Protein 5XL7 (pdb70)

Structure (mmCIF, N/CA/C/O backbone):
data_5XL7
#
_entry.id   5XL7
#
_cell.length_a   100.935
_cell.length_b   100.935
_cell.length_c   688.146
_cell.angle_alpha   90.00
_cell.angle_beta   90.00
_cell.angle_gamma   120.00
#
_symmetry.space_group_name_H-M   'H 3 2'
#
loop_
_entity.id
_entity.type
_entity.pdbx_description
1 polymer Hemagglutinin
2 polymer Hemagglutinin
3 branched 'N-acetyl-alpha-neuraminic acid-(2-6)-beta-D-galactopyranose-(1-4)-2-acetamido-2-deoxy-beta-D-glucopyranose'
4 non-polymer 2-acetamido-2-deoxy-beta-D-glucopyranose
5 water water
#
loop_
_atom_site.group_PDB
_atom_site.id
_atom_site.type_symbol
_atom_site.label_atom_id
_atom_site.label_alt_id
_atom_site.label_comp_id
_atom_site.label_asym_id
_atom_site.label_entity_id
_atom_site.label_seq_id
_atom_site.pdbx_PDB_ins_code
_atom_site.Cartn_x
_atom_site.Cartn_y
_atom_site.Cartn_z
_atom_site.occupancy
_atom_site.B_iso_or_equiv
_atom_site.auth_seq_id
_atom_site.auth_comp_id
_atom_site.auth_asym_id
_atom_site.auth_atom_id
_atom_site.pdbx_PDB_model_num
ATOM 1 N N . GLY A 1 5 ? -85.648 334.662 737.636 1.00 58.72 5 GLY A N 1
ATOM 2 C CA . GLY A 1 5 ? -86.831 335.298 738.191 1.00 49.57 5 GLY A CA 1
ATOM 3 C C . GLY A 1 5 ? -86.515 336.666 738.771 1.00 49.27 5 GLY A C 1
ATOM 4 O O . GLY A 1 5 ? -85.363 337.117 738.730 1.00 49.65 5 GLY A O 1
ATOM 5 N N . ASN A 1 6 ? -87.533 337.332 739.312 1.00 36.00 6 ASN A N 1
ATOM 6 C CA . ASN A 1 6 ? -87.345 338.656 739.899 1.00 29.81 6 ASN A CA 1
ATOM 7 C C . ASN A 1 6 ? -86.637 338.594 741.245 1.00 28.41 6 ASN A C 1
ATOM 8 O O . ASN A 1 6 ? -86.862 337.673 742.030 1.00 29.90 6 ASN A O 1
ATOM 13 N N . PRO A 1 7 ? -85.777 339.586 741.520 1.00 26.45 7 PRO A N 1
ATOM 14 C CA . PRO A 1 7 ? -85.124 339.622 742.827 1.00 28.10 7 PRO A CA 1
ATOM 15 C C . PRO A 1 7 ? -86.174 339.799 743.922 1.00 27.50 7 PRO A C 1
ATOM 16 O O . PRO A 1 7 ? -87.274 340.305 743.654 1.00 23.27 7 PRO A O 1
ATOM 20 N N . VAL A 1 8 ? -85.826 339.379 745.133 1.00 25.73 8 VAL A N 1
ATOM 21 C CA . VAL A 1 8 ? -86.714 339.442 746.281 1.00 24.15 8 VAL A CA 1
ATOM 22 C C . VAL A 1 8 ? -85.928 340.002 747.459 1.00 29.78 8 VAL A C 1
ATOM 23 O O . VAL A 1 8 ? -84.759 339.636 747.655 1.00 28.36 8 VAL A O 1
ATOM 27 N N . ILE A 1 9 ? -86.544 340.900 748.226 1.00 24.52 9 ILE A N 1
ATOM 28 C CA . ILE A 1 9 ? -85.955 341.329 749.492 1.00 25.21 9 ILE A CA 1
ATOM 29 C C . ILE A 1 9 ? -86.932 341.066 750.637 1.00 26.88 9 ILE A C 1
ATOM 30 O O . ILE A 1 9 ? -88.112 341.418 750.554 1.00 27.52 9 ILE A O 1
ATOM 35 N N . CYS A 1 10 ? -86.446 340.413 751.687 1.00 25.49 10 CYS A N 1
ATOM 36 C CA . CYS A 1 10 ? -87.292 340.034 752.816 1.00 31.19 10 CYS A CA 1
ATOM 37 C C . CYS A 1 10 ? -86.857 340.761 754.072 1.00 30.77 10 CYS A C 1
ATOM 38 O O . CYS A 1 10 ? -85.660 340.841 754.380 1.00 26.17 10 CYS A O 1
ATOM 41 N N . MET A 1 11 ? -87.835 341.304 754.789 1.00 21.97 11 MET A N 1
ATOM 42 C CA . MET A 1 11 ? -87.580 341.939 756.065 1.00 22.96 11 MET A CA 1
ATOM 43 C C . MET A 1 11 ? -87.893 340.952 757.187 1.00 25.31 11 MET A C 1
ATOM 44 O O . MET A 1 11 ? -88.907 340.242 757.146 1.00 24.73 11 MET A O 1
ATOM 49 N N . GLY A 1 12 ? -87.019 340.892 758.186 1.00 23.45 12 GLY A N 1
ATOM 50 C CA . GLY A 1 12 ? -87.169 339.897 759.230 1.00 22.32 12 GLY A CA 1
ATOM 51 C C . GLY A 1 12 ? -86.559 340.305 760.551 1.00 22.81 12 GLY A C 1
ATOM 52 O O . GLY A 1 12 ? -86.166 341.463 760.742 1.00 21.66 12 GLY A O 1
ATOM 53 N N . HIS A 1 13 ? -86.478 339.347 761.470 1.00 19.57 13 HIS A N 1
ATOM 54 C CA . HIS A 1 13 ? -85.978 339.628 762.803 1.00 21.25 13 HIS A CA 1
ATOM 55 C C . HIS A 1 13 ? -85.179 338.437 763.326 1.00 24.12 13 HIS A C 1
ATOM 56 O O . HIS A 1 13 ? -85.234 337.340 762.753 1.00 23.20 13 HIS A O 1
ATOM 63 N N . HIS A 1 14 ? -84.444 338.638 764.414 1.00 22.04 14 HIS A N 1
ATOM 64 C CA . HIS A 1 14 ? -83.586 337.571 764.899 1.00 23.05 14 HIS A CA 1
ATOM 65 C C . HIS A 1 14 ? -84.362 336.554 765.714 1.00 24.99 14 HIS A C 1
ATOM 66 O O . HIS A 1 14 ? -85.555 336.733 765.997 1.00 22.91 14 HIS A O 1
ATOM 73 N N . ALA A 1 15 ? -83.676 335.478 766.077 1.00 23.76 15 ALA A N 1
ATOM 74 C CA . ALA A 1 15 ? -84.232 334.469 766.966 1.00 28.12 15 ALA A CA 1
ATOM 75 C C . ALA A 1 15 ? -83.080 333.661 767.551 1.00 28.38 15 ALA A C 1
ATOM 76 O O . ALA A 1 15 ? -81.980 333.657 766.992 1.00 27.37 15 ALA A O 1
ATOM 78 N N . VAL A 1 16 ? -83.318 332.998 768.678 1.00 24.09 16 VAL A N 1
ATOM 79 C CA . VAL A 1 16 ? -82.342 332.060 769.223 1.00 26.40 16 VAL A CA 1
ATOM 80 C C . VAL A 1 16 ? -82.993 330.690 769.285 1.00 31.81 16 VAL A C 1
ATOM 81 O O . VAL A 1 16 ? -84.207 330.573 769.112 1.00 28.04 16 VAL A O 1
ATOM 85 N N . ALA A 1 17 ? -82.201 329.655 769.543 1.00 32.97 17 ALA A N 1
ATOM 86 C CA . ALA A 1 17 ? -82.752 328.305 769.602 1.00 32.27 17 ALA A CA 1
ATOM 87 C C . ALA A 1 17 ? -83.732 328.129 770.762 1.00 30.01 17 ALA A C 1
ATOM 88 O O . ALA A 1 17 ? -84.779 327.493 770.613 1.00 33.10 17 ALA A O 1
ATOM 90 N N . ASN A 1 18 ? -83.390 328.689 771.917 1.00 35.80 18 ASN A N 1
ATOM 91 C CA . ASN A 1 18 ? -84.216 328.535 773.108 1.00 35.26 18 ASN A CA 1
ATOM 92 C C . ASN A 1 18 ? -84.222 329.821 773.932 1.00 35.24 18 ASN A C 1
ATOM 93 O O . ASN A 1 18 ? -83.182 330.256 774.434 1.00 33.20 18 ASN A O 1
ATOM 98 N N . GLY A 1 19 ? -85.397 330.428 774.062 1.00 33.95 19 GLY A N 1
ATOM 99 C CA . GLY A 1 19 ? -85.516 331.694 774.760 1.00 26.72 19 GLY A CA 1
ATOM 100 C C . GLY A 1 19 ? -85.956 331.537 776.198 1.00 32.48 19 GLY A C 1
ATOM 101 O O . GLY A 1 19 ? -85.729 330.488 776.815 1.00 28.42 19 GLY A O 1
ATOM 102 N N . THR A 1 20 ? -86.581 332.586 776.730 1.00 29.28 20 THR A N 1
ATOM 103 C CA . THR A 1 20 ? -87.005 332.615 778.126 1.00 28.00 20 THR A CA 1
ATOM 104 C C . THR A 1 20 ? -88.513 332.871 778.197 1.00 30.75 20 THR A C 1
ATOM 105 O O . THR A 1 20 ? -89.037 333.731 777.477 1.00 25.67 20 THR A O 1
ATOM 109 N N . MET A 1 21 ? -89.209 332.124 779.050 1.00 26.75 21 MET A N 1
ATOM 110 C CA . MET A 1 21 ? -90.653 332.295 779.219 1.00 33.36 21 MET A CA 1
ATOM 111 C C . MET A 1 21 ? -90.986 333.479 780.142 1.00 29.11 21 MET A C 1
ATOM 112 O O . MET A 1 21 ? -90.397 333.627 781.212 1.00 26.24 21 MET A O 1
ATOM 117 N N . VAL A 1 22 ? -91.916 334.332 779.714 1.00 26.01 22 VAL A N 1
ATOM 118 C CA . VAL A 1 22 ? -92.377 335.458 780.535 1.00 22.40 22 VAL A CA 1
ATOM 119 C C . VAL A 1 22 ? -93.903 335.516 780.554 1.00 26.69 22 VAL A C 1
ATOM 120 O O . VAL A 1 22 ? -94.559 334.877 779.736 1.00 27.22 22 VAL A O 1
ATOM 124 N N . LYS A 1 23 ? -94.466 336.289 781.480 1.00 24.63 23 LYS A N 1
ATOM 125 C CA . LYS A 1 23 ? -95.913 336.489 781.514 1.00 28.34 23 LYS A CA 1
ATOM 126 C C . LYS A 1 23 ? -96.314 337.854 780.954 1.00 26.19 23 LYS A C 1
ATOM 127 O O . LYS A 1 23 ? -95.584 338.841 781.107 1.00 24.47 23 LYS A O 1
ATOM 133 N N . THR A 1 24 ? -97.485 337.908 780.329 1.00 24.95 24 THR A N 1
ATOM 134 C CA . THR A 1 24 ? -98.075 339.172 779.900 1.00 30.10 24 THR A CA 1
ATOM 135 C C . THR A 1 24 ? -99.435 339.310 780.578 1.00 31.30 24 THR A C 1
ATOM 136 O O . THR A 1 24 ? -99.758 338.533 781.472 1.00 30.24 24 THR A O 1
ATOM 140 N N . LEU A 1 25 ? -100.230 340.286 780.151 1.00 30.90 25 LEU A N 1
ATOM 141 C CA . LEU A 1 25 ? -101.595 340.427 780.659 1.00 33.61 25 LEU A CA 1
ATOM 142 C C . LEU A 1 25 ? -102.440 339.256 780.178 1.00 38.19 25 LEU A C 1
ATOM 143 O O . LEU A 1 25 ? -103.215 338.669 780.935 1.00 44.33 25 LEU A O 1
ATOM 148 N N . ALA A 1 26 ? -102.288 338.932 778.901 1.00 50.65 26 ALA A N 1
ATOM 149 C CA . ALA A 1 26 ? -103.028 337.841 778.286 1.00 54.14 26 ALA A CA 1
ATOM 150 C C . ALA A 1 26 ? -102.474 336.481 778.712 1.00 61.28 26 ALA A C 1
ATOM 151 O O . ALA A 1 26 ? -103.105 335.745 779.482 1.00 61.99 26 ALA A O 1
ATOM 153 N N . ASP A 1 27 ? -101.280 336.173 778.213 1.00 56.38 27 ASP A N 1
ATOM 154 C CA . ASP A 1 27 ? -100.678 334.845 778.324 1.00 52.18 27 ASP A CA 1
ATOM 155 C C . ASP A 1 27 ? -99.718 334.738 779.513 1.00 48.24 27 ASP A C 1
ATOM 156 O O . ASP A 1 27 ? -99.118 335.733 779.935 1.00 47.91 27 ASP A O 1
ATOM 161 N N . ASP A 1 28 ? -99.572 333.533 780.059 1.00 49.37 28 ASP A N 1
ATOM 162 C CA . ASP A 1 28 ? -98.725 333.337 781.237 1.00 43.54 28 ASP A CA 1
ATOM 163 C C . ASP A 1 28 ? -97.425 332.599 780.911 1.00 44.76 28 ASP A C 1
ATOM 164 O O . ASP A 1 28 ? -96.571 332.405 781.781 1.00 42.60 28 ASP A O 1
ATOM 169 N N . GLN A 1 29 ? -97.285 332.182 779.657 1.00 40.58 29 GLN A N 1
ATOM 170 C CA . GLN A 1 29 ? -96.065 331.531 779.196 1.00 44.46 29 GLN A CA 1
ATOM 171 C C . GLN A 1 29 ? -95.780 331.953 777.757 1.00 42.61 29 GLN A C 1
ATOM 172 O O . GLN A 1 29 ? -96.252 331.321 776.814 1.00 43.06 29 GLN A O 1
ATOM 178 N N . VAL A 1 30 ? -95.017 333.031 777.605 1.00 36.32 30 VAL A N 1
ATOM 179 C CA . VAL A 1 30 ? -94.637 333.551 776.295 1.00 34.79 30 VAL A CA 1
ATOM 180 C C . VAL A 1 30 ? -93.118 333.539 776.154 1.00 28.70 30 VAL A C 1
ATOM 181 O O . VAL A 1 30 ? -92.413 334.064 777.013 1.00 31.15 30 VAL A O 1
ATOM 185 N N . GLU A 1 31 ? -92.609 332.956 775.076 1.00 29.40 31 GLU A N 1
ATOM 186 C CA . GLU A 1 31 ? -91.162 332.847 774.902 1.00 32.96 31 GLU A CA 1
ATOM 187 C C . GLU A 1 31 ? -90.571 334.086 774.214 1.00 27.30 31 GLU A C 1
ATOM 188 O O . GLU A 1 31 ? -90.962 334.427 773.093 1.00 23.33 31 GLU A O 1
ATOM 194 N N . VAL A 1 32 ? -89.623 334.740 774.882 1.00 23.30 32 VAL A N 1
ATOM 195 C CA . VAL A 1 32 ? -88.945 335.906 774.317 1.00 23.97 32 VAL A CA 1
ATOM 196 C C . VAL A 1 32 ? -87.440 335.647 774.207 1.00 24.21 32 VAL A C 1
ATOM 197 O O . VAL A 1 32 ? -86.918 334.735 774.848 1.00 23.96 32 VAL A O 1
ATOM 201 N N . VAL A 1 33 ? -86.755 336.432 773.379 1.00 25.61 33 VAL A N 1
ATOM 202 C CA . VAL A 1 33 ? -85.345 336.188 773.080 1.00 25.18 33 VAL A CA 1
ATOM 203 C C . VAL A 1 33 ? -84.470 336.331 774.328 1.00 25.95 33 VAL A C 1
ATOM 204 O O . VAL A 1 33 ? -83.640 335.466 774.613 1.00 24.11 33 VAL A O 1
ATOM 208 N N . THR A 1 34 ? -84.666 337.422 775.068 1.00 26.03 34 THR A N 1
ATOM 209 C CA . THR A 1 34 ? -83.991 337.622 776.353 1.00 27.05 34 THR A CA 1
ATOM 210 C C . THR A 1 34 ? -84.946 338.131 777.436 1.00 29.43 34 THR A C 1
ATOM 211 O O . THR A 1 34 ? -86.002 338.713 777.145 1.00 26.03 34 THR A O 1
ATOM 215 N N . ALA A 1 35 ? -84.560 337.918 778.690 1.00 23.27 35 ALA A N 1
ATOM 216 C CA . ALA A 1 35 ? -85.326 338.404 779.823 1.00 26.11 35 ALA A CA 1
ATOM 217 C C . ALA A 1 35 ? -84.406 338.621 781.003 1.00 30.92 35 ALA A C 1
ATOM 218 O O . ALA A 1 35 ? -83.291 338.092 781.037 1.00 30.91 35 ALA A O 1
ATOM 220 N N . GLN A 1 36 ? -84.887 339.382 781.977 1.00 28.45 36 GLN A N 1
ATOM 221 C CA . GLN A 1 36 ? -84.119 339.662 783.178 1.00 30.35 36 GLN A CA 1
ATOM 222 C C . GLN A 1 36 ? -84.950 339.378 784.424 1.00 31.18 36 GLN A C 1
ATOM 223 O O . GLN A 1 36 ? -86.101 339.817 784.536 1.00 27.04 36 GLN A O 1
ATOM 229 N N . GLU A 1 37 ? -84.365 338.640 785.360 1.00 27.05 37 GLU A N 1
ATOM 230 C CA . GLU A 1 37 ? -85.025 338.342 786.621 1.00 28.86 37 GLU A CA 1
ATOM 231 C C . GLU A 1 37 ? -85.093 339.593 787.496 1.00 29.66 37 GLU A C 1
ATOM 232 O O . GLU A 1 37 ? -84.089 340.289 787.664 1.00 31.05 37 GLU A O 1
ATOM 238 N N . LEU A 1 38 ? -86.268 339.879 788.052 1.00 21.29 38 LEU A N 1
ATOM 239 C CA . LEU A 1 38 ? -86.437 341.070 788.886 1.00 24.31 38 LEU A CA 1
ATOM 240 C C . LEU A 1 38 ? -86.515 340.758 790.386 1.00 26.13 38 LEU A C 1
ATOM 241 O O . LEU A 1 38 ? -86.464 341.669 791.211 1.00 25.35 38 LEU A O 1
ATOM 246 N N . VAL A 1 39 ? -86.647 339.482 790.742 1.00 23.96 39 VAL A N 1
ATOM 247 C CA . VAL A 1 39 ? -86.679 339.101 792.153 1.00 20.22 39 VAL A CA 1
ATOM 248 C C . VAL A 1 39 ? -85.345 338.520 792.599 1.00 25.74 39 VAL A C 1
ATOM 249 O O . VAL A 1 39 ? -84.902 337.487 792.082 1.00 23.55 39 VAL A O 1
ATOM 253 N N . GLU A 1 40 ? -84.698 339.187 793.553 1.00 28.29 40 GLU A N 1
ATOM 254 C CA . GLU A 1 40 ? -83.476 338.652 794.143 1.00 30.83 40 GLU A CA 1
ATOM 255 C C . GLU A 1 40 ? -83.808 337.499 795.107 1.00 29.63 40 GLU A C 1
ATOM 256 O O . GLU A 1 40 ? -84.493 337.696 796.121 1.00 26.28 40 GLU A O 1
ATOM 262 N N . SER A 1 41 ? -83.332 336.295 794.790 1.00 25.40 41 SER A N 1
ATOM 263 C CA . SER A 1 41 ? -83.584 335.117 795.630 1.00 28.82 41 SER A CA 1
ATOM 264 C C . SER A 1 41 ? -82.295 334.522 796.197 1.00 33.28 41 SER A C 1
ATOM 265 O O . SER A 1 41 ? -82.286 333.400 796.704 1.00 32.44 41 SER A O 1
ATOM 268 N N . GLN A 1 42 ? -81.202 335.272 796.103 1.00 31.56 42 GLN A N 1
ATOM 269 C CA . GLN A 1 42 ? -79.939 334.819 796.676 1.00 32.98 42 GLN A CA 1
ATOM 270 C C . GLN A 1 42 ? -79.412 335.881 797.627 1.00 33.55 42 GLN A C 1
ATOM 271 O O . GLN A 1 42 ? -79.513 337.083 797.350 1.00 32.49 42 GLN A O 1
ATOM 277 N N . ASN A 1 43 ? -78.866 335.446 798.754 1.00 34.25 43 ASN A N 1
ATOM 278 C CA . ASN A 1 43 ? -78.228 336.372 799.679 1.00 34.77 43 ASN A CA 1
ATOM 279 C C . ASN A 1 43 ? -76.797 335.950 799.970 1.00 36.79 43 ASN A C 1
ATOM 280 O O . ASN A 1 43 ? -76.400 334.816 799.679 1.00 30.94 43 ASN A O 1
ATOM 285 N N . LEU A 1 44 ? -76.030 336.869 800.547 1.00 38.31 44 LEU A N 1
ATOM 286 C CA . LEU A 1 44 ? -74.692 336.560 801.030 1.00 39.82 44 LEU A CA 1
ATOM 287 C C . LEU A 1 44 ? -74.805 335.842 802.369 1.00 39.60 44 LEU A C 1
ATOM 288 O O . LEU A 1 44 ? -75.737 336.088 803.138 1.00 38.95 44 LEU A O 1
ATOM 293 N N . PRO A 1 45 ? -73.855 334.942 802.658 1.00 41.02 45 PRO A N 1
ATOM 294 C CA . PRO A 1 45 ? -73.893 334.248 803.947 1.00 39.17 45 PRO A CA 1
ATOM 295 C C . PRO A 1 45 ? -73.245 335.084 805.048 1.00 40.97 45 PRO A C 1
ATOM 296 O O . PRO A 1 45 ? -72.868 334.542 806.088 1.00 39.77 45 PRO A O 1
ATOM 300 N N . GLU A 1 46 ? -73.121 336.389 804.816 1.00 41.37 46 GLU A N 1
ATOM 301 C CA . GLU A 1 46 ? -72.500 337.288 805.781 1.00 38.50 46 GLU A CA 1
ATOM 302 C C . GLU A 1 46 ? -73.130 338.674 805.747 1.00 37.12 46 GLU A C 1
ATOM 303 O O . GLU A 1 46 ? -73.837 339.027 804.798 1.00 36.42 46 GLU A O 1
ATOM 309 N N . LEU A 1 47 ? -72.868 339.457 806.789 1.00 33.88 47 LEU A N 1
ATOM 310 C CA . LEU A 1 47 ? -73.315 340.842 806.849 1.00 35.78 47 LEU A CA 1
ATOM 311 C C . LEU A 1 47 ? -72.155 341.768 806.476 1.00 35.65 47 LEU A C 1
ATOM 312 O O . LEU A 1 47 ? -71.045 341.623 807.000 1.00 37.66 47 LEU A O 1
ATOM 317 N N . CYS A 1 48 ? -72.415 342.720 805.584 1.00 29.22 48 CYS A N 1
ATOM 318 C CA . CYS A 1 48 ? -71.386 343.658 805.126 1.00 31.81 48 CYS A CA 1
ATOM 319 C C . CYS A 1 48 ? -71.193 344.837 806.094 1.00 31.88 48 CYS A C 1
ATOM 320 O O . CYS A 1 48 ? -72.134 345.585 806.371 1.00 34.55 48 CYS A O 1
ATOM 323 N N . PRO A 1 49 ? -69.960 345.010 806.604 1.00 33.74 49 PRO A N 1
ATOM 324 C CA . PRO A 1 49 ? -69.688 346.037 807.623 1.00 33.02 49 PRO A CA 1
ATOM 325 C C . PRO A 1 49 ? -69.496 347.439 807.048 1.00 34.15 49 PRO A C 1
ATOM 326 O O . PRO A 1 49 ? -69.145 348.368 807.790 1.00 37.87 49 PRO A O 1
ATOM 330 N N . SER A 1 50 ? -69.731 347.588 805.748 1.00 31.09 50 SER A N 1
ATOM 331 C CA . SER A 1 50 ? -69.630 348.879 805.079 1.00 35.92 50 SER A CA 1
ATOM 332 C C . SER A 1 50 ? -70.612 348.872 803.902 1.00 31.31 50 SER A C 1
ATOM 333 O O . SER A 1 50 ? -70.834 347.824 803.296 1.00 33.18 50 SER A O 1
ATOM 336 N N . PRO A 1 51 ? -71.197 350.033 803.558 1.00 30.44 51 PRO A N 1
ATOM 337 C CA . PRO A 1 51 ? -70.985 351.391 804.071 1.00 32.77 51 PRO A CA 1
ATOM 338 C C . PRO A 1 51 ? -71.760 351.735 805.345 1.00 34.96 51 PRO A C 1
ATOM 339 O O . PRO A 1 51 ? -71.543 352.824 805.881 1.00 33.39 51 PRO A O 1
ATOM 343 N N . LEU A 1 52 ? -72.649 350.862 805.815 1.00 27.13 52 LEU A N 1
ATOM 344 C CA . LEU A 1 52 ? -73.351 351.138 807.069 1.00 32.66 52 LEU A CA 1
ATOM 345 C C . LEU A 1 52 ? -72.481 350.758 808.263 1.00 33.66 52 LEU A C 1
ATOM 346 O O . LEU A 1 52 ? -71.677 349.825 808.183 1.00 33.41 52 LEU A O 1
ATOM 351 N N . ARG A 1 53 ? -72.629 351.488 809.363 1.00 31.86 53 ARG A N 1
ATOM 352 C CA . ARG A 1 53 ? -71.903 351.154 810.583 1.00 31.54 53 ARG A CA 1
ATOM 353 C C . ARG A 1 53 ? -72.671 350.122 811.404 1.00 30.17 53 ARG A C 1
ATOM 354 O O . ARG A 1 53 ? -73.752 350.408 811.929 1.00 29.08 53 ARG A O 1
ATOM 362 N N . LEU A 1 54 ? -72.111 348.917 811.498 1.00 28.63 54 LEU A N 1
ATOM 363 C CA . LEU A 1 54 ? -72.719 347.858 812.292 1.00 31.75 54 LEU A CA 1
ATOM 364 C C . LEU A 1 54 ? -71.954 347.683 813.597 1.00 38.25 54 LEU A C 1
ATOM 365 O O . LEU A 1 54 ? -70.715 347.682 813.613 1.00 32.23 54 LEU A O 1
ATOM 370 N N . VAL A 1 55 ? -72.699 347.538 814.689 1.00 30.78 55 VAL A N 1
ATOM 371 C CA . VAL A 1 55 ? -72.118 347.154 815.967 1.00 29.83 55 VAL A CA 1
ATOM 372 C C . VAL A 1 55 ? -72.611 345.761 816.348 1.00 33.62 55 VAL A C 1
ATOM 373 O O . VAL A 1 55 ? -73.820 345.521 816.422 1.00 31.57 55 VAL A O 1
ATOM 377 N N . ASP A 1 56 ? -71.672 344.848 816.589 1.00 28.27 56 ASP A N 1
ATOM 378 C CA . ASP A 1 56 ? -72.004 343.483 816.965 1.00 28.22 56 ASP A CA 1
ATOM 379 C C . ASP A 1 56 ? -72.105 343.407 818.491 1.00 35.94 56 ASP A C 1
ATOM 380 O O . ASP A 1 56 ? -71.136 343.702 819.200 1.00 30.84 56 ASP A O 1
ATOM 385 N N . GLY A 1 57 ? -73.277 343.022 818.992 1.00 30.66 57 GLY A N 1
ATOM 386 C CA . GLY A 1 57 ? -73.493 342.910 820.423 1.00 34.00 57 GLY A CA 1
ATOM 387 C C . GLY A 1 57 ? -72.804 341.692 821.018 1.00 38.61 57 GLY A C 1
ATOM 388 O O . GLY A 1 57 ? -72.533 341.650 822.222 1.00 39.13 57 GLY A O 1
ATOM 389 N N . GLN A 1 58 ? -72.525 340.706 820.166 1.00 37.91 58 GLN A N 1
ATOM 390 C CA . GLN A 1 58 ? -71.916 339.442 820.586 1.00 40.16 58 GLN A CA 1
ATOM 391 C C . GLN A 1 58 ? -72.794 338.791 821.655 1.00 40.58 58 GLN A C 1
ATOM 392 O O . GLN A 1 58 ? -73.980 338.570 821.424 1.00 39.72 58 GLN A O 1
ATOM 398 N N . THR A 1 59 ? -72.208 338.484 822.813 1.00 37.72 59 THR A N 1
ATOM 399 C CA . THR A 1 59 ? -72.891 337.748 823.880 1.00 42.84 59 THR A CA 1
ATOM 400 C C . THR A 1 59 ? -73.977 338.566 824.574 1.00 41.77 59 THR A C 1
ATOM 401 O O . THR A 1 59 ? -74.749 338.043 825.378 1.00 41.16 59 THR A O 1
ATOM 405 N N . CYS A 1 60 ? -74.027 339.850 824.255 1.00 42.26 60 CYS A N 1
ATOM 406 C CA . CYS A 1 60 ? -74.827 340.807 824.999 1.00 41.28 60 CYS A CA 1
ATOM 407 C C . CYS A 1 60 ? -75.909 341.409 824.093 1.00 41.46 60 CYS A C 1
ATOM 408 O O . CYS A 1 60 ? -75.589 342.000 823.057 1.00 39.05 60 CYS A O 1
ATOM 411 N N . ASP A 1 61 ? -77.184 341.243 824.451 1.00 36.74 61 ASP A N 1
ATOM 412 C CA . ASP A 1 61 ? -78.250 341.924 823.706 1.00 36.62 61 ASP A CA 1
ATOM 413 C C . ASP A 1 61 ? -78.281 343.413 824.078 1.00 34.71 61 ASP A C 1
ATOM 414 O O . ASP A 1 61 ? -77.580 343.830 825.002 1.00 37.85 61 ASP A O 1
ATOM 419 N N . ILE A 1 62 ? -79.081 344.216 823.377 1.00 32.10 62 ILE A N 1
ATOM 420 C CA . ILE A 1 62 ? -78.998 345.667 823.543 1.00 31.16 62 ILE A CA 1
ATOM 421 C C . ILE A 1 62 ? -79.406 346.123 824.947 1.00 32.64 62 ILE A C 1
ATOM 422 O O . ILE A 1 62 ? -78.855 347.093 825.478 1.00 34.17 62 ILE A O 1
ATOM 427 N N . ILE A 1 63 ? -80.353 345.420 825.557 1.00 34.22 63 ILE A N 1
ATOM 428 C CA . ILE A 1 63 ? -80.825 345.816 826.875 1.00 30.62 63 ILE A CA 1
ATOM 429 C C . ILE A 1 63 ? -79.739 345.601 827.940 1.00 38.05 63 ILE A C 1
ATOM 430 O O . ILE A 1 63 ? -79.476 346.488 828.754 1.00 34.17 63 ILE A O 1
ATOM 435 N N . ASN A 1 64 ? -79.113 344.424 827.935 1.00 36.13 64 ASN A N 1
ATOM 436 C CA . ASN A 1 64 ? -77.982 344.168 828.830 1.00 35.05 64 ASN A CA 1
ATOM 437 C C . ASN A 1 64 ? -76.814 345.113 828.560 1.00 36.74 64 ASN A C 1
ATOM 438 O O . ASN A 1 64 ? -76.082 345.482 829.481 1.00 35.94 64 ASN A O 1
ATOM 443 N N . GLY A 1 65 ? -76.641 345.492 827.296 1.00 35.11 65 GLY A N 1
ATOM 444 C CA . GLY A 1 65 ? -75.646 346.482 826.925 1.00 35.32 65 GLY A CA 1
ATOM 445 C C . GLY A 1 65 ? -75.885 347.797 827.637 1.00 37.74 65 GLY A C 1
ATOM 446 O O . GLY A 1 65 ? -74.966 348.378 828.218 1.00 37.04 65 GLY A O 1
ATOM 447 N N . ALA A 1 66 ? -77.130 348.262 827.590 1.00 33.30 66 ALA A N 1
ATOM 448 C CA . ALA A 1 66 ? -77.509 349.516 828.226 1.00 29.38 66 ALA A CA 1
ATOM 449 C C . ALA A 1 66 ? -77.329 349.464 829.740 1.00 30.75 66 ALA A C 1
ATOM 450 O O . ALA A 1 66 ? -76.813 350.409 830.333 1.00 32.41 66 ALA A O 1
ATOM 452 N N . LEU A 1 67 ? -77.774 348.372 830.359 1.00 28.73 67 LEU A N 1
ATOM 453 C CA . LEU A 1 67 ? -77.677 348.213 831.810 1.00 32.23 67 LEU A CA 1
ATOM 454 C C . LEU A 1 67 ? -76.229 348.076 832.255 1.00 35.52 67 LEU A C 1
ATOM 455 O O . LEU A 1 67 ? -75.881 348.419 833.390 1.00 37.90 67 LEU A O 1
ATOM 460 N N . GLY A 1 68 ? -75.390 347.561 831.364 1.00 34.74 68 GLY A N 1
ATOM 461 C CA . GLY A 1 68 ? -73.989 347.353 831.676 1.00 36.28 68 GLY A CA 1
ATOM 462 C C . GLY A 1 68 ? -73.736 346.030 832.377 1.00 41.39 68 GLY A C 1
ATOM 463 O O . GLY A 1 68 ? -72.938 345.959 833.316 1.00 38.83 68 GLY A O 1
ATOM 464 N N . SER A 1 69 ? -74.412 344.980 831.918 1.00 35.35 69 SER A N 1
ATOM 465 C CA . SER A 1 69 ? -74.155 343.629 832.410 1.00 37.07 69 SER A CA 1
ATOM 466 C C . SER A 1 69 ? -72.726 343.196 832.068 1.00 41.66 69 SER A C 1
ATOM 467 O O . SER A 1 69 ? -72.126 343.714 831.120 1.00 41.39 69 SER A O 1
ATOM 470 N N . PRO A 1 70 ? -72.173 342.245 832.841 1.00 42.93 70 PRO A N 1
ATOM 471 C CA . PRO A 1 70 ? -70.834 341.723 832.542 1.00 44.82 70 PRO A CA 1
ATOM 472 C C . PRO A 1 70 ? -70.734 341.141 831.131 1.00 43.79 70 PRO A C 1
ATOM 473 O O . PRO A 1 70 ? -71.655 340.450 830.681 1.00 42.51 70 PRO A O 1
ATOM 477 N N . GLY A 1 71 ? -69.628 341.429 830.448 1.00 45.34 71 GLY A N 1
ATOM 478 C CA . GLY A 1 71 ? -69.411 340.962 829.088 1.00 45.59 71 GLY A CA 1
ATOM 479 C C . GLY A 1 71 ? -69.870 341.950 828.030 1.00 45.49 71 GLY A C 1
ATOM 480 O O . GLY A 1 71 ? -69.800 341.664 826.834 1.00 49.90 71 GLY A O 1
ATOM 481 N N . CYS A 1 72 ? -70.328 343.119 828.470 1.00 42.83 72 CYS A N 1
ATOM 482 C CA . CYS A 1 72 ? -70.894 344.120 827.571 1.00 39.75 72 CYS A CA 1
ATOM 483 C C . CYS A 1 72 ? -70.045 345.383 827.476 1.00 43.67 72 CYS A C 1
ATOM 484 O O . CYS A 1 72 ? -70.528 346.417 827.015 1.00 40.93 72 CYS A O 1
ATOM 487 N N . ASP A 1 73 ? -68.787 345.306 827.901 1.00 43.94 73 ASP A N 1
ATOM 488 C CA . ASP A 1 73 ? -67.929 346.495 827.934 1.00 44.77 73 ASP A CA 1
ATOM 489 C C . ASP A 1 73 ? -67.522 346.995 826.554 1.00 38.28 73 ASP A C 1
ATOM 490 O O . ASP A 1 73 ? -67.264 348.189 826.372 1.00 42.35 73 ASP A O 1
ATOM 495 N N . HIS A 1 74 ? -67.463 346.091 825.581 1.00 40.97 74 HIS A N 1
ATOM 496 C CA . HIS A 1 74 ? -67.138 346.482 824.209 1.00 43.43 74 HIS A CA 1
ATOM 497 C C . HIS A 1 74 ? -68.190 347.421 823.620 1.00 41.75 74 HIS A C 1
ATOM 498 O O . HIS A 1 74 ? -67.941 348.086 822.613 1.00 42.61 74 HIS A O 1
ATOM 505 N N . LEU A 1 75 ? -69.357 347.485 824.257 1.00 39.67 75 LEU A N 1
ATOM 506 C CA . LEU A 1 75 ? -70.457 348.309 823.751 1.00 38.66 75 LEU A CA 1
ATOM 507 C C . LEU A 1 75 ? -70.431 349.743 824.286 1.00 38.93 75 LEU A C 1
ATOM 508 O O . LEU A 1 75 ? -71.183 350.604 823.822 1.00 39.81 75 LEU A O 1
ATOM 513 N N . ASN A 1 76 ? -69.558 350.007 825.251 1.00 39.26 76 ASN A N 1
ATOM 514 C CA . ASN A 1 76 ? -69.435 351.359 825.782 1.00 42.34 76 ASN A CA 1
ATOM 515 C C . ASN A 1 76 ? -68.851 352.288 824.728 1.00 39.13 76 ASN A C 1
ATOM 516 O O . ASN A 1 76 ? -67.816 351.982 824.131 1.00 42.54 76 ASN A O 1
ATOM 521 N N . GLY A 1 77 ? -69.531 353.405 824.481 1.00 33.50 77 GLY A N 1
ATOM 522 C CA . GLY A 1 77 ? -69.072 354.381 823.511 1.00 38.52 77 GLY A CA 1
ATOM 523 C C . GLY A 1 77 ? -69.483 354.032 822.092 1.00 35.26 77 GLY A C 1
ATOM 524 O O . GLY A 1 77 ? -69.281 354.820 821.172 1.00 35.88 77 GLY A O 1
ATOM 525 N N . ALA A 1 78 ? -70.060 352.846 821.912 1.00 36.89 78 ALA A N 1
ATOM 526 C CA . ALA A 1 78 ? -70.446 352.383 820.575 1.00 40.16 78 ALA A CA 1
ATOM 527 C C . ALA A 1 78 ? -71.458 353.311 819.901 1.00 38.32 78 ALA A C 1
ATOM 528 O O . ALA A 1 78 ? -72.302 353.922 820.567 1.00 33.78 78 ALA A O 1
ATOM 530 N N . GLU A 1 79 ? -71.353 353.408 818.577 1.00 40.21 79 GLU A N 1
ATOM 531 C CA . GLU A 1 79 ? -72.293 354.155 817.753 1.00 42.57 79 GLU A CA 1
ATOM 532 C C . GLU A 1 79 ? -72.606 353.290 816.547 1.00 39.06 79 GLU A C 1
ATOM 533 O O . GLU A 1 79 ? -71.703 352.695 815.955 1.00 39.96 79 GLU A O 1
ATOM 539 N N . TRP A 1 80 ? -73.877 353.213 816.175 1.00 31.73 80 TRP A N 1
ATOM 540 C CA . TRP A 1 80 ? -74.265 352.333 815.078 1.00 31.71 80 TRP A CA 1
ATOM 541 C C . TRP A 1 80 ? -75.368 352.902 814.202 1.00 30.56 80 TRP A C 1
ATOM 542 O O . TRP A 1 80 ? -76.168 353.735 814.649 1.00 30.62 80 TRP A O 1
ATOM 553 N N . ASP A 1 81 ? -75.398 352.442 812.955 1.00 31.55 81 ASP A N 1
ATOM 554 C CA . ASP A 1 81 ? -76.570 352.591 812.110 1.00 31.97 81 ASP A CA 1
ATOM 555 C C . ASP A 1 81 ? -77.464 351.384 812.385 1.00 28.82 81 ASP A C 1
ATOM 556 O O . ASP A 1 81 ? -78.688 351.502 812.462 1.00 26.90 81 ASP A O 1
ATOM 561 N N . VAL A 1 82 ? -76.838 350.219 812.530 1.00 27.48 82 VAL A N 1
ATOM 562 C CA . VAL A 1 82 ? -77.570 348.984 812.794 1.00 27.59 82 VAL A CA 1
ATOM 563 C C . VAL A 1 82 ? -76.885 348.183 813.901 1.00 28.06 82 VAL A C 1
ATOM 564 O O . VAL A 1 82 ? -75.737 347.759 813.751 1.00 27.36 82 VAL A O 1
ATOM 568 N N . PHE A 1 83 ? -77.587 347.991 815.012 1.00 28.03 83 PHE A N 1
ATOM 569 C CA . PHE A 1 83 ? -77.101 347.147 816.095 1.00 26.96 83 PHE A CA 1
ATOM 570 C C . PHE A 1 83 ? -77.415 345.692 815.730 1.00 29.18 83 PHE A C 1
ATOM 571 O O . PHE A 1 83 ? -78.566 345.355 815.427 1.00 27.66 83 PHE A O 1
ATOM 579 N N . ILE A 1 84 ? -76.390 344.842 815.724 1.00 30.60 84 ILE A N 1
ATOM 580 C CA . ILE A 1 84 ? -76.567 343.425 815.417 1.00 25.82 84 ILE A CA 1
ATOM 581 C C . ILE A 1 84 ? -76.707 342.628 816.715 1.00 30.72 84 ILE A C 1
ATOM 582 O O . ILE A 1 84 ? -75.727 342.404 817.436 1.00 31.35 84 ILE A O 1
ATOM 587 N N . GLU A 1 85 ? -77.936 342.216 817.016 1.00 30.09 85 GLU A N 1
ATOM 588 C CA . GLU A 1 85 ? -78.242 341.512 818.257 1.00 31.67 85 GLU A CA 1
ATOM 589 C C . GLU A 1 85 ? -78.275 340.010 817.993 1.00 33.81 85 GLU A C 1
ATOM 590 O O . GLU A 1 85 ? -78.930 339.553 817.051 1.00 34.98 85 GLU A O 1
ATOM 596 N N . ARG A 1 86 ? -77.565 339.240 818.815 1.00 33.05 86 ARG A N 1
ATOM 597 C CA . ARG A 1 86 ? -77.405 337.802 818.566 1.00 38.32 86 ARG A CA 1
ATOM 598 C C . ARG A 1 86 ? -78.464 336.955 819.276 1.00 35.38 86 ARG A C 1
ATOM 599 O O . ARG A 1 86 ? -78.714 337.142 820.465 1.00 35.70 86 ARG A O 1
ATOM 607 N N . PRO A 1 87 ? -79.092 336.021 818.538 1.00 35.13 87 PRO A N 1
ATOM 608 C CA . PRO A 1 87 ? -80.095 335.123 819.120 1.00 40.17 87 PRO A CA 1
ATOM 609 C C . PRO A 1 87 ? -79.531 334.294 820.276 1.00 42.44 87 PRO A C 1
ATOM 610 O O . PRO A 1 87 ? -80.284 333.920 821.175 1.00 42.26 87 PRO A O 1
ATOM 614 N N . ASN A 1 88 ? -78.232 334.004 820.251 1.00 41.93 88 ASN A N 1
ATOM 615 C CA . ASN A 1 88 ? -77.621 333.214 821.318 1.00 44.72 88 ASN A CA 1
ATOM 616 C C . ASN A 1 88 ? -77.000 334.071 822.423 1.00 47.76 88 ASN A C 1
ATOM 617 O O . ASN A 1 88 ? -76.132 333.610 823.167 1.00 46.99 88 ASN A O 1
ATOM 622 N N . ALA A 1 89 ? -77.445 335.323 822.517 1.00 41.29 89 ALA A N 1
ATOM 623 C CA . ALA A 1 89 ? -77.018 336.208 823.593 1.00 39.95 89 ALA A CA 1
ATOM 624 C C . ALA A 1 89 ? -77.459 335.623 824.932 1.00 43.06 89 ALA A C 1
ATOM 625 O O . ALA A 1 89 ? -78.494 334.957 825.018 1.00 46.30 89 ALA A O 1
ATOM 627 N N . VAL A 1 90 ? -76.676 335.880 825.977 1.00 43.02 90 VAL A N 1
ATOM 628 C CA . VAL A 1 90 ? -76.911 335.226 827.260 1.00 48.32 90 VAL A CA 1
ATOM 629 C C . VAL A 1 90 ? -76.927 336.226 828.414 1.00 47.14 90 VAL A C 1
ATOM 630 O O . VAL A 1 90 ? -76.173 337.200 828.411 1.00 47.12 90 VAL A O 1
ATOM 634 N N . ASP A 1 91 ? -77.804 336.004 829.388 1.00 47.79 91 ASP A N 1
ATOM 635 C CA . ASP A 1 91 ? -77.828 336.856 830.569 1.00 49.68 91 ASP A CA 1
ATOM 636 C C . ASP A 1 91 ? -76.610 336.567 831.450 1.00 48.60 91 ASP A C 1
ATOM 637 O O . ASP A 1 91 ? -76.193 335.415 831.599 1.00 46.17 91 ASP A O 1
ATOM 642 N N . THR A 1 92 ? -76.028 337.620 832.013 1.00 42.71 92 THR A N 1
ATOM 643 C CA . THR A 1 92 ? -74.833 337.468 832.838 1.00 45.56 92 THR A CA 1
ATOM 644 C C . THR A 1 92 ? -74.967 338.168 834.189 1.00 44.48 92 THR A C 1
ATOM 645 O O . THR A 1 92 ? -73.997 338.252 834.945 1.00 44.56 92 THR A O 1
ATOM 649 N N . CYS A 1 93 ? -76.160 338.678 834.487 1.00 36.07 93 CYS A N 1
ATOM 650 C CA . CYS A 1 93 ? -76.334 339.531 835.655 1.00 39.26 93 CYS A CA 1
ATOM 651 C C . CYS A 1 93 ? -77.596 339.165 836.428 1.00 41.29 93 CYS A C 1
ATOM 652 O O . CYS A 1 93 ? -78.171 338.098 836.209 1.00 43.54 93 CYS A O 1
ATOM 655 N N . TYR A 1 94 ? -78.020 340.046 837.330 1.00 37.88 94 TYR A N 1
ATOM 656 C CA . TYR A 1 94 ? -79.172 339.771 838.182 1.00 37.28 94 TYR A CA 1
ATOM 657 C C . TYR A 1 94 ? -80.421 339.535 837.336 1.00 37.46 94 TYR A C 1
ATOM 658 O O . TYR A 1 94 ? -80.659 340.261 836.368 1.00 39.91 94 TYR A O 1
ATOM 667 N N . PRO A 1 95 ? -81.198 338.491 837.680 1.00 41.61 95 PRO A N 1
ATOM 668 C CA . PRO A 1 95 ? -82.482 338.206 837.033 1.00 40.93 95 PRO A CA 1
ATOM 669 C C . PRO A 1 95 ? -83.354 339.453 837.007 1.00 40.67 95 PRO A C 1
ATOM 670 O O . PRO A 1 95 ? -83.613 340.033 838.066 1.00 40.32 95 PRO A O 1
ATOM 674 N N . PHE A 1 96 ? -83.786 339.864 835.815 1.00 37.47 96 PHE A N 1
ATOM 675 C CA . PHE A 1 96 ? -84.549 341.097 835.681 1.00 38.29 96 PHE A CA 1
ATOM 676 C C . PHE A 1 96 ? -85.616 341.039 834.585 1.00 40.98 96 PHE A C 1
ATOM 677 O O . PHE A 1 96 ? -85.565 340.197 833.676 1.00 36.45 96 PHE A O 1
ATOM 685 N N . ASP A 1 97 ? -86.572 341.960 834.667 1.00 41.60 97 ASP A N 1
ATOM 686 C CA . ASP A 1 97 ? -87.507 342.174 833.568 1.00 43.12 97 ASP A CA 1
ATOM 687 C C . ASP A 1 97 ? -87.642 343.673 833.304 1.00 41.24 97 ASP A C 1
ATOM 688 O O . ASP A 1 97 ? -87.238 344.496 834.129 1.00 41.89 97 ASP A O 1
ATOM 693 N N . VAL A 1 98 ? -88.201 344.011 832.146 1.00 36.32 98 VAL A N 1
ATOM 694 C CA . VAL A 1 98 ? -88.507 345.387 831.778 1.00 36.20 98 VAL A CA 1
ATOM 695 C C . VAL A 1 98 ? -89.953 345.416 831.291 1.00 37.02 98 VAL A C 1
ATOM 696 O O . VAL A 1 98 ? -90.239 344.921 830.197 1.00 33.16 98 VAL A O 1
ATOM 700 N N . PRO A 1 99 ? -90.868 345.983 832.104 1.00 42.61 99 PRO A N 1
ATOM 701 C CA . PRO A 1 99 ? -92.314 345.973 831.817 1.00 41.58 99 PRO A CA 1
ATOM 702 C C . PRO A 1 99 ? -92.714 346.363 830.391 1.00 44.16 99 PRO A C 1
ATOM 703 O O . PRO A 1 99 ? -93.608 345.720 829.834 1.00 48.61 99 PRO A O 1
ATOM 707 N N . GLU A 1 100 ? -92.097 347.394 829.820 1.00 39.82 100 GLU A N 1
ATOM 708 C CA . GLU A 1 100 ? -92.320 347.693 828.401 1.00 41.42 100 GLU A CA 1
ATOM 709 C C . GLU A 1 100 ? -91.024 347.451 827.641 1.00 32.24 100 GLU A C 1
ATOM 710 O O . GLU A 1 100 ? -90.444 348.380 827.085 1.00 33.23 100 GLU A O 1
ATOM 716 N N . TYR A 1 101 ? -90.580 346.196 827.637 1.00 29.57 101 TYR A N 1
ATOM 717 C CA . TYR A 1 101 ? -89.282 345.793 827.092 1.00 30.33 101 TYR A CA 1
ATOM 718 C C . TYR A 1 101 ? -89.060 346.247 825.657 1.00 32.91 101 TYR A C 1
ATOM 719 O O . TYR A 1 101 ? -88.026 346.836 825.330 1.00 31.21 101 TYR A O 1
ATOM 728 N N . GLN A 1 102 ? -90.025 345.957 824.795 1.00 28.36 102 GLN A N 1
ATOM 729 C CA . GLN A 1 102 ? -89.862 346.254 823.375 1.00 30.54 102 GLN A CA 1
ATOM 730 C C . GLN A 1 102 ? -89.736 347.751 823.117 1.00 26.47 102 GLN A C 1
ATOM 731 O O . GLN A 1 102 ? -88.985 348.169 822.234 1.00 28.99 102 GLN A O 1
ATOM 737 N N . SER A 1 103 ? -90.462 348.554 823.891 1.00 27.00 103 SER A N 1
ATOM 738 C CA . SER A 1 103 ? -90.364 350.002 823.766 1.00 25.34 103 SER A CA 1
ATOM 739 C C . SER A 1 103 ? -88.986 350.522 824.166 1.00 28.46 103 SER A C 1
ATOM 740 O O . SER A 1 103 ? -88.456 351.408 823.508 1.00 30.68 103 SER A O 1
ATOM 743 N N . LEU A 1 104 ? -88.397 349.981 825.232 1.00 28.72 104 LEU A N 1
ATOM 744 C CA . LEU A 1 104 ? -87.054 350.422 825.627 1.00 29.96 104 LEU A CA 1
ATOM 745 C C . LEU A 1 104 ? -86.010 349.950 824.625 1.00 26.83 104 LEU A C 1
ATOM 746 O O . LEU A 1 104 ? -85.098 350.696 824.255 1.00 24.59 104 LEU A O 1
ATOM 751 N N . ARG A 1 105 ? -86.154 348.705 824.187 1.00 27.35 105 ARG A N 1
ATOM 752 C CA . ARG A 1 105 ? -85.299 348.152 823.144 1.00 28.47 105 ARG A CA 1
ATOM 753 C C . ARG A 1 105 ? -85.370 349.001 821.875 1.00 29.45 105 ARG A C 1
ATOM 754 O O . ARG A 1 105 ? -84.346 349.271 821.244 1.00 25.15 105 ARG A O 1
ATOM 762 N N . SER A 1 106 ? -86.574 349.434 821.507 1.00 29.40 106 SER A N 1
ATOM 763 C CA . SER A 1 106 ? -86.749 350.257 820.307 1.00 26.97 106 SER A CA 1
ATOM 764 C C . SER A 1 106 ? -86.028 351.594 820.435 1.00 28.54 106 SER A C 1
ATOM 765 O O . SER A 1 106 ? -85.331 352.028 819.515 1.00 26.73 106 SER A O 1
ATOM 768 N N . ILE A 1 107 ? -86.209 352.238 821.583 1.00 29.23 107 ILE A N 1
ATOM 769 C CA . ILE A 1 107 ? -85.609 353.540 821.857 1.00 30.56 107 ILE A CA 1
ATOM 770 C C . ILE A 1 107 ? -84.081 353.481 821.801 1.00 29.26 107 ILE A C 1
ATOM 771 O O . ILE A 1 107 ? -83.444 354.301 821.137 1.00 29.24 107 ILE A O 1
ATOM 776 N N . LEU A 1 108 ? -83.500 352.512 822.503 1.00 30.87 108 LEU A N 1
ATOM 777 C CA . LEU A 1 108 ? -82.049 352.324 822.512 1.00 29.64 108 LEU A CA 1
ATOM 778 C C . LEU A 1 108 ? -81.519 352.060 821.108 1.00 32.69 108 LEU A C 1
ATOM 779 O O . LEU A 1 108 ? -80.515 352.647 820.689 1.00 30.95 108 LEU A O 1
ATOM 784 N N . ALA A 1 109 ? -82.197 351.178 820.377 1.00 29.28 109 ALA A N 1
ATOM 785 C CA . ALA A 1 109 ? -81.771 350.821 819.028 1.00 31.18 109 ALA A CA 1
ATOM 786 C C . ALA A 1 109 ? -81.857 352.005 818.076 1.00 29.67 109 ALA A C 1
ATOM 787 O O . ALA A 1 109 ? -80.942 352.261 817.289 1.00 30.09 109 ALA A O 1
ATOM 789 N N . ASN A 1 110 ? -82.982 352.706 818.135 1.00 28.60 110 ASN A N 1
ATOM 790 C CA . ASN A 1 110 ? -83.256 353.806 817.222 1.00 28.46 110 ASN A CA 1
ATOM 791 C C . ASN A 1 110 ? -82.318 354.981 817.507 1.00 31.25 110 ASN A C 1
ATOM 792 O O . ASN A 1 110 ? -81.859 355.659 816.591 1.00 28.55 110 ASN A O 1
ATOM 797 N N . ASN A 1 111 ? -82.040 355.216 818.787 1.00 24.00 111 ASN A N 1
ATOM 798 C CA . ASN A 1 111 ? -81.139 356.291 819.192 1.00 28.29 111 ASN A CA 1
ATOM 799 C C . ASN A 1 111 ? -79.748 356.150 818.564 1.00 30.04 111 ASN A C 1
ATOM 800 O O . ASN A 1 111 ? -79.169 357.131 818.095 1.00 30.94 111 ASN A O 1
ATOM 805 N N . GLY A 1 112 ? -79.214 354.930 818.553 1.00 27.29 112 GLY A N 1
ATOM 806 C CA . GLY A 1 112 ? -78.026 354.642 817.769 1.00 29.37 112 GLY A CA 1
ATOM 807 C C . GLY A 1 112 ? -76.669 354.858 818.424 1.00 31.62 112 GLY A C 1
ATOM 808 O O . GLY A 1 112 ? -75.642 354.851 817.738 1.00 30.11 112 GLY A O 1
ATOM 809 N N . LYS A 1 113 ? -76.648 355.046 819.738 1.00 27.63 113 LYS A N 1
ATOM 810 C CA . LYS A 1 113 ? -75.372 355.155 820.443 1.00 32.79 113 LYS A CA 1
ATOM 811 C C . LYS A 1 113 ? -75.486 354.819 821.920 1.00 31.94 113 LYS A C 1
ATOM 812 O O . LYS A 1 113 ? -76.540 355.005 822.542 1.00 29.90 113 LYS A O 1
ATOM 818 N N . PHE A 1 114 ? -74.394 354.301 822.471 1.00 33.85 114 PHE A N 1
ATOM 819 C CA . PHE A 1 114 ? -74.276 354.095 823.905 1.00 33.42 114 PHE A CA 1
ATOM 820 C C . PHE A 1 114 ? -73.244 355.084 824.444 1.00 39.01 114 PHE A C 1
ATOM 821 O O . PHE A 1 114 ? -72.050 354.780 824.491 1.00 40.56 114 PHE A O 1
ATOM 829 N N . GLU A 1 115 ? -73.699 356.274 824.821 1.00 37.19 115 GLU A N 1
ATOM 830 C CA . GLU A 1 115 ? -72.808 357.305 825.343 1.00 39.34 115 GLU A CA 1
ATOM 831 C C . GLU A 1 115 ? -73.249 357.668 826.758 1.00 42.61 115 GLU A C 1
ATOM 832 O O . GLU A 1 115 ? -74.172 358.469 826.945 1.00 40.09 115 GLU A O 1
ATOM 838 N N . PHE A 1 116 ? -72.599 357.071 827.753 1.00 36.08 116 PHE A N 1
ATOM 839 C CA . PHE A 1 116 ? -73.023 357.238 829.137 1.00 38.45 116 PHE A CA 1
ATOM 840 C C . PHE A 1 116 ? -72.293 358.391 829.817 1.00 42.44 116 PHE A C 1
ATOM 841 O O . PHE A 1 116 ? -71.076 358.554 829.667 1.00 41.32 116 PHE A O 1
ATOM 849 N N . ILE A 1 117 ? -73.054 359.196 830.551 1.00 39.25 117 ILE A N 1
ATOM 850 C CA . ILE A 1 117 ? -72.496 360.322 831.281 1.00 40.59 117 ILE A CA 1
ATOM 851 C C . ILE A 1 117 ? -72.701 360.102 832.777 1.00 45.67 117 ILE A C 1
ATOM 852 O O . ILE A 1 117 ? -73.820 360.221 833.290 1.00 40.01 117 ILE A O 1
ATOM 857 N N . ALA A 1 118 ? -71.621 359.758 833.473 1.00 41.05 118 ALA A N 1
ATOM 858 C CA . ALA A 1 118 ? -71.698 359.504 834.905 1.00 39.98 118 ALA A CA 1
ATOM 859 C C . ALA A 1 118 ? -72.055 360.780 835.658 1.00 40.99 118 ALA A C 1
ATOM 860 O O . ALA A 1 118 ? -71.617 361.871 835.293 1.00 40.83 118 ALA A O 1
ATOM 862 N N . GLU A 1 119 ? -72.872 360.635 836.696 1.00 49.96 119 GLU A N 1
ATOM 863 C CA . GLU A 1 119 ? -73.145 361.732 837.613 1.00 51.01 119 GLU A CA 1
ATOM 864 C C . GLU A 1 119 ? -72.968 361.234 839.034 1.00 49.68 119 GLU A C 1
ATOM 865 O O . GLU A 1 119 ? -73.103 360.035 839.307 1.00 48.53 119 GLU A O 1
ATOM 871 N N . GLU A 1 120 ? -72.665 362.153 839.942 1.00 48.48 120 GLU A N 1
ATOM 872 C CA . GLU A 1 120 ? -72.592 361.804 841.350 1.00 50.09 120 GLU A CA 1
ATOM 873 C C . GLU A 1 120 ? -73.970 361.972 841.988 1.00 44.08 120 GLU A C 1
ATOM 874 O O . GLU A 1 120 ? -74.521 363.075 842.027 1.00 47.96 120 GLU A O 1
ATOM 880 N N . PHE A 1 121 ? -74.536 360.870 842.462 1.00 45.74 121 PHE A N 1
ATOM 881 C CA . PHE A 1 121 ? -75.778 360.917 843.220 1.00 46.96 121 PHE A CA 1
ATOM 882 C C . PHE A 1 121 ? -75.444 360.810 844.705 1.00 53.90 121 PHE A C 1
ATOM 883 O O . PHE A 1 121 ? -74.910 359.791 845.154 1.00 51.53 121 PHE A O 1
ATOM 891 N N . GLN A 1 122 ? -75.751 361.861 845.462 1.00 57.97 122 GLN A N 1
ATOM 892 C CA . GLN A 1 122 ? -75.450 361.881 846.892 1.00 59.45 122 GLN A CA 1
ATOM 893 C C . GLN A 1 122 ? -76.532 361.197 847.718 1.00 58.66 122 GLN A C 1
ATOM 894 O O . GLN A 1 122 ? -77.347 361.860 848.364 1.00 60.53 122 GLN A O 1
ATOM 900 N N . TRP A 1 123 ? -76.533 359.868 847.698 1.00 42.02 123 TRP A N 1
ATOM 901 C CA . TRP A 1 123 ? -77.466 359.101 848.512 1.00 46.77 123 TRP A CA 1
ATOM 902 C C . TRP A 1 123 ? -77.187 359.292 850.003 1.00 49.30 123 TRP A C 1
ATOM 903 O O . TRP A 1 123 ? -76.030 359.301 850.437 1.00 44.98 123 TRP A O 1
ATOM 914 N N . ASN A 1 124 ? -78.260 359.438 850.772 1.00 57.10 124 ASN A N 1
ATOM 915 C CA . ASN A 1 124 ? -78.167 359.746 852.190 1.00 59.57 124 ASN A CA 1
ATOM 916 C C . ASN A 1 124 ? -78.094 358.494 853.063 1.00 58.92 124 ASN A C 1
ATOM 917 O O . ASN A 1 124 ? -78.990 357.647 853.030 1.00 58.34 124 ASN A O 1
ATOM 922 N N . THR A 1 125 ? -77.006 358.390 853.825 1.00 59.09 125 THR A N 1
ATOM 923 C CA . THR A 1 125 ? -76.757 357.322 854.811 1.00 55.04 125 THR A CA 1
ATOM 924 C C . THR A 1 125 ? -76.913 355.852 854.387 1.00 60.81 125 THR A C 1
ATOM 925 O O . THR A 1 125 ? -76.317 354.974 855.018 1.00 53.32 125 THR A O 1
ATOM 929 N N . VAL A 1 126 ? -77.708 355.573 853.355 1.00 55.24 126 VAL A N 1
ATOM 930 C CA . VAL A 1 126 ? -77.808 354.210 852.842 1.00 52.50 126 VAL A CA 1
ATOM 931 C C . VAL A 1 126 ? -76.441 353.760 852.333 1.00 49.28 126 VAL A C 1
ATOM 932 O O . VAL A 1 126 ? -75.614 354.590 851.944 1.00 47.55 126 VAL A O 1
ATOM 936 N N . LYS A 1 127 ? -76.190 352.455 852.339 1.00 47.48 127 LYS A N 1
ATOM 937 C CA . LYS A 1 127 ? -74.957 351.950 851.749 1.00 49.04 127 LYS A CA 1
ATOM 938 C C . LYS A 1 127 ? -75.175 351.726 850.253 1.00 52.27 127 LYS A C 1
ATOM 939 O O . LYS A 1 127 ? -76.284 351.390 849.821 1.00 50.00 127 LYS A O 1
ATOM 945 N N . GLN A 1 128 ? -74.123 351.935 849.467 1.00 52.43 128 GLN A N 1
ATOM 946 C CA . GLN A 1 128 ? -74.215 351.835 848.015 1.00 53.18 128 GLN A CA 1
ATOM 947 C C . GLN A 1 128 ? -73.505 350.594 847.492 1.00 55.30 128 GLN A C 1
ATOM 948 O O . GLN A 1 128 ? -72.899 349.842 848.262 1.00 52.57 128 GLN A O 1
ATOM 954 N N . ASN A 1 129 ? -73.608 350.384 846.183 1.00 45.22 129 ASN A N 1
ATOM 955 C CA . ASN A 1 129 ? -72.805 349.401 845.469 1.00 45.48 129 ASN A CA 1
ATOM 956 C C . ASN A 1 129 ? -73.048 347.952 845.871 1.00 47.67 129 ASN A C 1
ATOM 957 O O . ASN A 1 129 ? -72.118 347.144 845.897 1.00 52.15 129 ASN A O 1
ATOM 962 N N . GLY A 1 130 ? -74.302 347.625 846.172 1.00 49.39 130 GLY A N 1
ATOM 963 C CA . GLY A 1 130 ? -74.680 346.252 846.452 1.00 48.31 130 GLY A CA 1
ATOM 964 C C . GLY A 1 130 ? -74.397 345.354 845.261 1.00 50.62 130 GLY A C 1
ATOM 965 O O . GLY A 1 130 ? -74.550 345.770 844.105 1.00 47.91 130 GLY A O 1
ATOM 966 N N . LYS A 1 131 ? -73.980 344.119 845.535 1.00 46.10 131 LYS A N 1
ATOM 967 C CA . LYS A 1 131 ? -73.586 343.200 844.473 1.00 45.11 131 LYS A CA 1
ATOM 968 C C . LYS A 1 131 ? -74.260 341.838 844.628 1.00 45.80 131 LYS A C 1
ATOM 969 O O . LYS A 1 131 ? -75.017 341.622 845.573 1.00 45.63 131 LYS A O 1
ATOM 975 N N . SER A 1 132 ? -73.997 340.926 843.694 1.00 46.09 132 SER A N 1
ATOM 976 C CA . SER A 1 132 ? -74.645 339.612 843.713 1.00 46.61 132 SER A CA 1
ATOM 977 C C . SER A 1 132 ? -73.816 338.520 843.043 1.00 46.53 132 SER A C 1
ATOM 978 O O . SER A 1 132 ? -72.979 338.800 842.185 1.00 47.91 132 SER A O 1
ATOM 981 N N . GLY A 1 133 ? -74.059 337.273 843.439 1.00 48.79 133 GLY A N 1
ATOM 982 C CA . GLY A 1 133 ? -73.377 336.140 842.842 1.00 46.57 133 GLY A CA 1
ATOM 983 C C . GLY A 1 133 ? -74.052 335.687 841.562 1.00 46.11 133 GLY A C 1
ATOM 984 O O . GLY A 1 133 ? -73.575 334.780 840.882 1.00 45.20 133 GLY A O 1
ATOM 985 N N . ALA A 1 134 ? -75.176 336.318 841.236 1.00 49.43 134 ALA A N 1
ATOM 986 C CA . ALA A 1 134 ? -75.850 336.060 839.969 1.00 46.36 134 ALA A CA 1
ATOM 987 C C . ALA A 1 134 ? -75.295 336.986 838.890 1.00 45.75 134 ALA A C 1
ATOM 988 O O . ALA A 1 134 ? -75.643 336.874 837.710 1.00 42.98 134 ALA A O 1
ATOM 990 N N . CYS A 1 135 ? -74.433 337.909 839.310 1.00 47.84 135 CYS A N 1
ATOM 991 C CA . CYS A 1 135 ? -73.849 338.885 838.400 1.00 45.41 135 CYS A CA 1
ATOM 992 C C . CYS A 1 135 ? -72.347 339.002 838.621 1.00 50.38 135 CYS A C 1
ATOM 993 O O . CYS A 1 135 ? -71.834 340.089 838.911 1.00 47.76 135 CYS A O 1
ATOM 996 N N . LYS A 1 136 ? -71.639 337.885 838.482 1.00 44.30 136 LYS A N 1
ATOM 997 C CA . LYS A 1 136 ? -70.193 337.891 838.685 1.00 48.38 136 LYS A CA 1
ATOM 998 C C . LYS A 1 136 ? -69.448 338.593 837.555 1.00 49.22 136 LYS A C 1
ATOM 999 O O . LYS A 1 136 ? -69.668 338.304 836.374 1.00 51.40 136 LYS A O 1
ATOM 1005 N N . ARG A 1 137 ? -68.582 339.532 837.922 1.00 56.21 137 ARG A N 1
ATOM 1006 C CA . ARG A 1 137 ? -67.690 340.151 836.953 1.00 60.75 137 ARG A CA 1
ATOM 1007 C C . ARG A 1 137 ? -66.256 339.754 837.274 1.00 68.17 137 ARG A C 1
ATOM 1008 O O . ARG A 1 137 ? -65.764 340.023 838.375 1.00 67.58 137 ARG A O 1
ATOM 1016 N N . ALA A 1 138 ? -65.594 339.121 836.305 1.00 71.24 138 ALA A N 1
ATOM 1017 C CA . ALA A 1 138 ? -64.264 338.550 836.507 1.00 73.25 138 ALA A CA 1
ATOM 1018 C C . ALA A 1 138 ? -64.240 337.660 837.748 1.00 72.20 138 ALA A C 1
ATOM 1019 O O . ALA A 1 138 ? -63.356 337.796 838.596 1.00 73.25 138 ALA A O 1
ATOM 1021 N N . ASN A 1 139 ? -65.234 336.777 837.848 1.00 85.04 139 ASN A N 1
ATOM 1022 C CA . ASN A 1 139 ? -65.342 335.799 838.935 1.00 86.68 139 ASN A CA 1
ATOM 1023 C C . ASN A 1 139 ? -65.677 336.397 840.320 1.00 86.85 139 ASN A C 1
ATOM 1024 O O . ASN A 1 139 ? -65.863 335.667 841.301 1.00 88.27 139 ASN A O 1
ATOM 1029 N N . VAL A 1 140 ? -65.784 337.719 840.399 1.00 67.27 140 VAL A N 1
ATOM 1030 C CA . VAL A 1 140 ? -66.129 338.368 841.660 1.00 64.38 140 VAL A CA 1
ATOM 1031 C C . VAL A 1 140 ? -67.574 338.862 841.630 1.00 61.00 140 VAL A C 1
ATOM 1032 O O . VAL A 1 140 ? -68.006 339.436 840.629 1.00 64.22 140 VAL A O 1
ATOM 1036 N N . ASN A 1 141 ? -68.318 338.618 842.710 1.00 52.98 141 ASN A N 1
ATOM 1037 C CA . ASN A 1 141 ? -69.678 339.140 842.853 1.00 51.96 141 ASN A CA 1
ATOM 1038 C C . ASN A 1 141 ? -69.744 340.620 842.485 1.00 52.29 141 ASN A C 1
ATOM 1039 O O . ASN A 1 141 ? -68.969 341.425 843.007 1.00 49.91 141 ASN A O 1
ATOM 1044 N N . ASP A 1 142 ? -70.650 340.975 841.575 1.00 51.64 142 ASP A N 1
ATOM 1045 C CA . ASP A 1 142 ? -70.738 342.354 841.101 1.00 48.29 142 ASP A CA 1
ATOM 1046 C C . ASP A 1 142 ? -72.174 342.735 840.715 1.00 45.37 142 ASP A C 1
ATOM 1047 O O . ASP A 1 142 ? -73.134 342.160 841.230 1.00 43.55 142 ASP A O 1
ATOM 1052 N N . PHE A 1 143 ? -72.318 343.706 839.816 1.00 43.46 143 PHE A N 1
ATOM 1053 C CA . PHE A 1 143 ? -73.641 344.207 839.450 1.00 40.60 143 PHE A CA 1
ATOM 1054 C C . PHE A 1 143 ? -73.592 344.937 838.112 1.00 37.15 143 PHE A C 1
ATOM 1055 O O . PHE A 1 143 ? -72.518 345.101 837.517 1.00 37.90 143 PHE A O 1
ATOM 1063 N N . PHE A 1 144 ? -74.760 345.365 837.638 1.00 41.36 144 PHE A N 1
ATOM 1064 C CA . PHE A 1 144 ? -74.859 346.188 836.436 1.00 36.05 144 PHE A CA 1
ATOM 1065 C C . PHE A 1 144 ? -74.009 347.435 836.637 1.00 38.63 144 PHE A C 1
ATOM 1066 O O . PHE A 1 144 ? -74.175 348.129 837.636 1.00 41.06 144 PHE A O 1
ATOM 1074 N N . ASN A 1 145 ? -73.100 347.740 835.715 1.00 40.35 145 ASN A N 1
ATOM 1075 C CA . ASN A 1 145 ? -72.198 348.864 835.976 1.00 40.77 145 ASN A CA 1
ATOM 1076 C C . ASN A 1 145 ? -72.803 350.247 835.726 1.00 41.98 145 ASN A C 1
ATOM 1077 O O . ASN A 1 145 ? -72.146 351.268 835.955 1.00 43.86 145 ASN A O 1
ATOM 1082 N N . ARG A 1 146 ? -74.048 350.280 835.257 1.00 34.40 146 ARG A N 1
ATOM 1083 C CA . ARG A 1 146 ? -74.760 351.544 835.110 1.00 35.34 146 ARG A CA 1
ATOM 1084 C C . ARG A 1 146 ? -75.726 351.756 836.266 1.00 32.97 146 ARG A C 1
ATOM 1085 O O . ARG A 1 146 ? -76.358 352.807 836.355 1.00 35.05 146 ARG A O 1
ATOM 1093 N N . LEU A 1 147 ? -75.853 350.755 837.137 1.00 35.35 147 LEU A N 1
ATOM 1094 C CA . LEU A 1 147 ? -76.788 350.837 838.267 1.00 34.66 147 LEU A CA 1
ATOM 1095 C C . LEU A 1 147 ? -76.083 350.810 839.631 1.00 39.55 147 LEU A C 1
ATOM 1096 O O . LEU A 1 147 ? -74.961 350.305 839.754 1.00 37.29 147 LEU A O 1
ATOM 1101 N N . ASN A 1 148 ? -76.752 351.360 840.644 1.00 40.48 148 ASN A N 1
ATOM 1102 C CA . ASN A 1 148 ? -76.216 351.427 842.003 1.00 41.28 148 ASN A CA 1
ATOM 1103 C C . ASN A 1 148 ? -77.219 350.845 843.003 1.00 42.06 148 ASN A C 1
ATOM 1104 O O . ASN A 1 148 ? -78.206 351.501 843.357 1.00 39.75 148 ASN A O 1
ATOM 1109 N N . TRP A 1 149 ? -76.964 349.616 843.453 1.00 35.00 149 TRP A N 1
ATOM 1110 C CA . TRP A 1 149 ? -77.856 348.945 844.393 1.00 36.34 149 TRP A CA 1
ATOM 1111 C C . TRP A 1 149 ? -77.730 349.544 845.792 1.00 42.77 149 TRP A C 1
ATOM 1112 O O . TRP A 1 149 ? -76.666 349.479 846.414 1.00 42.76 149 TRP A O 1
ATOM 1123 N N . LEU A 1 150 ? -78.822 350.126 846.278 1.00 43.89 150 LEU A N 1
ATOM 1124 C CA . LEU A 1 150 ? -78.846 350.729 847.606 1.00 42.87 150 LEU A CA 1
ATOM 1125 C C . LEU A 1 150 ? -79.513 349.800 848.609 1.00 45.52 150 LEU A C 1
ATOM 1126 O O . LEU A 1 150 ? -80.536 349.180 848.304 1.00 44.31 150 LEU A O 1
ATOM 1131 N N . VAL A 1 151 ? -78.918 349.690 849.797 1.00 48.68 151 VAL A N 1
ATOM 1132 C CA . VAL A 1 151 ? -79.533 348.977 850.917 1.00 50.81 151 VAL A CA 1
ATOM 1133 C C . VAL A 1 151 ? -79.405 349.813 852.197 1.00 53.86 151 VAL A C 1
ATOM 1134 O O . VAL A 1 151 ? -78.758 350.862 852.197 1.00 51.95 151 VAL A O 1
ATOM 1138 N N . LYS A 1 152 ? -80.012 349.357 853.287 1.00 48.35 152 LYS A N 1
ATOM 1139 C CA . LYS A 1 152 ? -79.982 350.151 854.517 1.00 52.99 152 LYS A CA 1
ATOM 1140 C C . LYS A 1 152 ? -78.605 350.189 855.189 1.00 49.39 152 LYS A C 1
ATOM 1141 O O . LYS A 1 152 ? -77.766 349.313 854.970 1.00 48.32 152 LYS A O 1
ATOM 1147 N N . SER A 1 153 ? -78.377 351.225 855.993 1.00 57.31 153 SER A N 1
ATOM 1148 C CA . SER A 1 153 ? -77.100 351.403 856.684 1.00 63.60 153 SER A CA 1
ATOM 1149 C C . SER A 1 153 ? -76.857 350.308 857.718 1.00 61.06 153 SER A C 1
ATOM 1150 O O . SER A 1 153 ? -77.721 349.464 857.961 1.00 59.35 153 SER A O 1
ATOM 1153 N N . ASP A 1 154 ? -75.673 350.325 858.321 1.00 71.52 154 ASP A N 1
ATOM 1154 C CA . ASP A 1 154 ? -75.355 349.376 859.381 1.00 77.15 154 ASP A CA 1
ATOM 1155 C C . ASP A 1 154 ? -76.145 349.686 860.648 1.00 73.32 154 ASP A C 1
ATOM 1156 O O . ASP A 1 154 ? -76.468 348.782 861.422 1.00 78.80 154 ASP A O 1
ATOM 1161 N N . GLY A 1 155 ? -76.460 350.964 860.847 1.00 61.88 155 GLY A N 1
ATOM 1162 C CA . GLY A 1 155 ? -77.301 351.382 861.956 1.00 65.00 155 GLY A CA 1
ATOM 1163 C C . GLY A 1 155 ? -78.774 351.294 861.597 1.00 64.56 155 GLY A C 1
ATOM 1164 O O . GLY A 1 155 ? -79.596 352.054 862.115 1.00 66.01 155 GLY A O 1
ATOM 1165 N N . ASN A 1 156 ? -79.092 350.364 860.698 1.00 80.27 156 ASN A N 1
ATOM 1166 C CA . ASN A 1 156 ? -80.461 350.095 860.257 1.00 77.33 156 ASN A CA 1
ATOM 1167 C C . ASN A 1 156 ? -81.256 351.329 859.840 1.00 77.53 156 ASN A C 1
ATOM 1168 O O . ASN A 1 156 ? -82.388 351.529 860.281 1.00 80.40 156 ASN A O 1
ATOM 1173 N N . ALA A 1 157 ? -80.661 352.153 858.986 1.00 62.36 157 ALA A N 1
ATOM 1174 C CA . ALA A 1 157 ? -81.354 353.330 858.482 1.00 65.26 157 ALA A CA 1
ATOM 1175 C C . ALA A 1 157 ? -81.540 353.319 856.957 1.00 60.46 157 ALA A C 1
ATOM 1176 O O . ALA A 1 157 ? -80.567 353.321 856.196 1.00 56.52 157 ALA A O 1
ATOM 1178 N N . TYR A 1 158 ? -82.798 353.293 856.526 1.00 61.99 158 TYR A N 1
ATOM 1179 C CA . TYR A 1 158 ? -83.142 353.601 855.144 1.00 59.39 158 TYR A CA 1
ATOM 1180 C C . TYR A 1 158 ? -84.165 354.732 855.149 1.00 55.52 158 TYR A C 1
ATOM 1181 O O . TYR A 1 158 ? -85.374 354.491 855.064 1.00 52.11 158 TYR A O 1
ATOM 1190 N N . PRO A 1 159 ? -83.678 355.975 855.261 1.00 50.47 159 PRO A N 1
ATOM 1191 C CA . PRO A 1 159 ? -84.562 357.141 855.286 1.00 51.24 159 PRO A CA 1
ATOM 1192 C C . PRO A 1 159 ? -84.999 357.511 853.883 1.00 53.26 159 PRO A C 1
ATOM 1193 O O . PRO A 1 159 ? -84.337 357.138 852.912 1.00 52.78 159 PRO A O 1
ATOM 1197 N N . LEU A 1 160 ? -86.107 358.239 853.796 1.00 54.20 160 LEU A N 1
ATOM 1198 C CA . LEU A 1 160 ? -86.608 358.762 852.538 1.00 51.19 160 LEU A CA 1
ATOM 1199 C C . LEU A 1 160 ? -85.494 359.471 851.767 1.00 55.48 160 LEU A C 1
ATOM 1200 O O . LEU A 1 160 ? -84.948 360.480 852.227 1.00 55.83 160 LEU A O 1
ATOM 1205 N N . GLN A 1 161 ? -85.144 358.916 850.609 1.00 55.40 161 GLN A N 1
ATOM 1206 C CA . GLN A 1 161 ? -84.181 359.544 849.713 1.00 54.57 161 GLN A CA 1
ATOM 1207 C C . GLN A 1 161 ? -84.908 360.558 848.844 1.00 54.24 161 GLN A C 1
ATOM 1208 O O . GLN A 1 161 ? -86.078 360.366 848.505 1.00 52.72 161 GLN A O 1
ATOM 1214 N N . ASN A 1 162 ? -84.215 361.635 848.490 1.00 50.61 162 ASN A N 1
ATOM 1215 C CA . ASN A 1 162 ? -84.820 362.712 847.719 1.00 51.60 162 ASN A CA 1
ATOM 1216 C C . ASN A 1 162 ? -83.764 363.592 847.053 1.00 55.87 162 ASN A C 1
ATOM 1217 O O . ASN A 1 162 ? -83.265 364.543 847.656 1.00 54.25 162 ASN A O 1
ATOM 1222 N N . LEU A 1 163 ? -83.408 363.268 845.814 1.00 55.93 163 LEU A N 1
ATOM 1223 C CA . LEU A 1 163 ? -82.468 364.107 845.081 1.00 57.37 163 LEU A CA 1
ATOM 1224 C C . LEU A 1 163 ? -82.943 364.445 843.673 1.00 53.87 163 LEU A C 1
ATOM 1225 O O . LEU A 1 163 ? -83.778 363.740 843.090 1.00 51.16 163 LEU A O 1
ATOM 1230 N N . THR A 1 164 ? -82.400 365.535 843.142 1.00 44.36 164 THR A N 1
ATOM 1231 C CA . THR A 1 164 ? -82.838 366.078 841.868 1.00 45.10 164 THR A CA 1
ATOM 1232 C C . THR A 1 164 ? -81.651 366.249 840.925 1.00 46.50 164 THR A C 1
ATOM 1233 O O . THR A 1 164 ? -80.558 366.635 841.351 1.00 43.86 164 THR A O 1
ATOM 1237 N N . LYS A 1 165 ? -81.862 365.933 839.648 1.00 46.37 165 LYS A N 1
ATOM 1238 C CA . LYS A 1 165 ? -80.877 366.211 838.608 1.00 46.26 165 LYS A CA 1
ATOM 1239 C C . LYS A 1 165 ? -81.516 367.141 837.590 1.00 45.63 165 LYS A C 1
ATOM 1240 O O . LYS A 1 165 ? -82.583 366.836 837.061 1.00 44.49 165 LYS A O 1
ATOM 1246 N N . ILE A 1 166 ? -80.867 368.274 837.332 1.00 43.83 166 ILE A N 1
ATOM 1247 C CA . ILE A 1 166 ? -81.406 369.301 836.445 1.00 48.80 166 ILE A CA 1
ATOM 1248 C C . ILE A 1 166 ? -80.780 369.240 835.057 1.00 45.59 166 ILE A C 1
ATOM 1249 O O . ILE A 1 166 ? -79.552 369.271 834.924 1.00 45.30 166 ILE A O 1
ATOM 1254 N N . ASN A 1 167 ? -81.618 369.161 834.024 1.00 45.98 167 ASN A N 1
ATOM 1255 C CA . ASN A 1 167 ? -81.117 369.167 832.651 1.00 43.73 167 ASN A CA 1
ATOM 1256 C C . ASN A 1 167 ? -81.036 370.580 832.063 1.00 44.46 167 ASN A C 1
ATOM 1257 O O . ASN A 1 167 ? -82.019 371.108 831.529 1.00 47.98 167 ASN A O 1
ATOM 1262 N N . ASN A 1 168 ? -79.854 371.180 832.158 1.00 55.08 168 ASN A N 1
ATOM 1263 C CA . ASN A 1 168 ? -79.592 372.471 831.532 1.00 56.62 168 ASN A CA 1
ATOM 1264 C C . ASN A 1 168 ? -78.602 372.323 830.381 1.00 60.34 168 ASN A C 1
ATOM 1265 O O . ASN A 1 168 ? -77.938 373.285 829.992 1.00 63.04 168 ASN A O 1
ATOM 1270 N N . GLY A 1 169 ? -78.500 371.110 829.843 1.00 54.66 169 GLY A N 1
ATOM 1271 C CA . GLY A 1 169 ? -77.663 370.866 828.682 1.00 52.86 169 GLY A CA 1
ATOM 1272 C C . GLY A 1 169 ? -78.423 371.080 827.388 1.00 50.15 169 GLY A C 1
ATOM 1273 O O . GLY A 1 169 ? -79.551 371.582 827.397 1.00 53.68 169 GLY A O 1
ATOM 1274 N N . ASP A 1 170 ? -77.814 370.690 826.271 1.00 44.30 170 ASP A N 1
ATOM 1275 C CA . ASP A 1 170 ? -78.438 370.876 824.968 1.00 48.01 170 ASP A CA 1
ATOM 1276 C C . ASP A 1 170 ? -78.922 369.556 824.363 1.00 46.82 170 ASP A C 1
ATOM 1277 O O . ASP A 1 170 ? -79.198 369.483 823.165 1.00 49.17 170 ASP A O 1
ATOM 1282 N N . TYR A 1 171 ? -79.019 368.518 825.190 1.00 45.30 171 TYR A N 1
ATOM 1283 C CA . TYR A 1 171 ? -79.474 367.212 824.718 1.00 43.89 171 TYR A CA 1
ATOM 1284 C C . TYR A 1 171 ? -80.430 366.570 825.721 1.00 40.14 171 TYR A C 1
ATOM 1285 O O . TYR A 1 171 ? -80.320 366.789 826.925 1.00 41.66 171 TYR A O 1
ATOM 1294 N N . ALA A 1 172 ? -81.377 365.787 825.215 1.00 36.59 172 ALA A N 1
ATOM 1295 C CA . ALA A 1 172 ? -82.277 365.027 826.075 1.00 35.16 172 ALA A CA 1
ATOM 1296 C C . ALA A 1 172 ? -81.513 363.886 826.735 1.00 36.64 172 ALA A C 1
ATOM 1297 O O . ALA A 1 172 ? -80.639 363.275 826.115 1.00 37.31 172 ALA A O 1
ATOM 1299 N N . ARG A 1 173 ? -81.855 363.593 827.987 1.00 32.07 173 ARG A N 1
ATOM 1300 C CA . ARG A 1 173 ? -81.179 362.545 828.734 1.00 34.57 173 ARG A CA 1
ATOM 1301 C C . ARG A 1 173 ? -82.072 361.341 828.982 1.00 30.83 173 ARG A C 1
ATOM 1302 O O . ARG A 1 173 ? -83.260 361.486 829.283 1.00 30.01 173 ARG A O 1
ATOM 1310 N N . LEU A 1 174 ? -81.484 360.153 828.878 1.00 33.13 174 LEU A N 1
ATOM 1311 C CA . LEU A 1 174 ? -82.189 358.923 829.202 1.00 33.29 174 LEU A CA 1
ATOM 1312 C C . LEU A 1 174 ? -81.678 358.340 830.515 1.00 30.81 174 LEU A C 1
ATOM 1313 O O . LEU A 1 174 ? -80.527 357.904 830.600 1.00 30.37 174 LEU A O 1
ATOM 1318 N N . TYR A 1 175 ? -82.531 358.322 831.535 1.00 28.26 175 TYR A N 1
ATOM 1319 C CA . TYR A 1 175 ? -82.164 357.693 832.801 1.00 33.33 175 TYR A CA 1
ATOM 1320 C C . TYR A 1 175 ? -82.799 356.310 832.899 1.00 34.24 175 TYR A C 1
ATOM 1321 O O . TYR A 1 175 ? -84.014 356.165 832.720 1.00 32.16 175 TYR A O 1
ATOM 1330 N N . ILE A 1 176 ? -81.979 355.301 833.181 1.00 31.69 176 ILE A N 1
ATOM 1331 C CA . ILE A 1 176 ? -82.490 353.950 833.410 1.00 34.39 176 ILE A CA 1
ATOM 1332 C C . ILE A 1 176 ? -82.362 353.609 834.894 1.00 35.64 176 ILE A C 1
ATOM 1333 O O . ILE A 1 176 ? -81.269 353.696 835.464 1.00 40.73 176 ILE A O 1
ATOM 1338 N N . TRP A 1 177 ? -83.478 353.241 835.521 1.00 34.59 177 TRP A N 1
ATOM 1339 C CA . TRP A 1 177 ? -83.492 352.945 836.953 1.00 37.60 177 TRP A CA 1
ATOM 1340 C C . TRP A 1 177 ? -84.294 351.680 837.216 1.00 38.36 177 TRP A C 1
ATOM 1341 O O . TRP A 1 177 ? -84.947 351.162 836.305 1.00 37.39 177 TRP A O 1
ATOM 1352 N N . GLY A 1 178 ? -84.248 351.179 838.448 1.00 32.95 178 GLY A N 1
ATOM 1353 C CA . GLY A 1 178 ? -84.862 349.896 838.739 1.00 33.30 178 GLY A CA 1
ATOM 1354 C C . GLY A 1 178 ? -85.470 349.772 840.124 1.00 35.52 178 GLY A C 1
ATOM 1355 O O . GLY A 1 178 ? -85.321 350.650 840.969 1.00 33.93 178 GLY A O 1
ATOM 1356 N N . VAL A 1 179 ? -86.171 348.666 840.344 1.00 39.12 179 VAL A N 1
ATOM 1357 C CA . VAL A 1 179 ? -86.847 348.410 841.605 1.00 40.47 179 VAL A CA 1
ATOM 1358 C C . VAL A 1 179 ? -86.614 346.950 841.967 1.00 40.42 179 VAL A C 1
ATOM 1359 O O . VAL A 1 179 ? -86.914 346.059 841.167 1.00 44.40 179 VAL A O 1
ATOM 1363 N N . HIS A 1 180 ? -86.066 346.700 843.155 1.00 41.63 180 HIS A N 1
ATOM 1364 C CA . HIS A 1 180 ? -85.754 345.330 843.563 1.00 43.32 180 HIS A CA 1
ATOM 1365 C C . HIS A 1 180 ? -86.928 344.648 844.269 1.00 41.45 180 HIS A C 1
ATOM 1366 O O . HIS A 1 180 ? -87.611 345.264 845.089 1.00 42.49 180 HIS A O 1
ATOM 1373 N N . HIS A 1 181 ? -87.144 343.374 843.947 1.00 43.36 181 HIS A N 1
ATOM 1374 C CA . HIS A 1 181 ? -88.264 342.604 844.481 1.00 45.07 181 HIS A CA 1
ATOM 1375 C C . HIS A 1 181 ? -87.798 341.418 845.334 1.00 47.60 181 HIS A C 1
ATOM 1376 O O . HIS A 1 181 ? -87.412 340.374 844.794 1.00 47.64 181 HIS A O 1
ATOM 1383 N N . PRO A 1 182 ? -87.840 341.567 846.669 1.00 49.91 182 PRO A N 1
ATOM 1384 C CA . PRO A 1 182 ? -87.480 340.460 847.565 1.00 47.24 182 PRO A CA 1
ATOM 1385 C C . PRO A 1 182 ? -88.501 339.324 847.487 1.00 51.87 182 PRO A C 1
ATOM 1386 O O . PRO A 1 182 ? -89.568 339.496 846.894 1.00 52.85 182 PRO A O 1
ATOM 1390 N N . SER A 1 183 ? -88.179 338.183 848.090 1.00 56.01 183 SER A N 1
ATOM 1391 C CA . SER A 1 183 ? -89.063 337.021 848.047 1.00 56.69 183 SER A CA 1
ATOM 1392 C C . SER A 1 183 ? -89.956 336.893 849.283 1.00 61.75 183 SER A C 1
ATOM 1393 O O . SER A 1 183 ? -91.003 336.242 849.228 1.00 64.83 183 SER A O 1
ATOM 1396 N N . THR A 1 184 ? -89.528 337.496 850.395 1.00 55.86 184 THR A N 1
ATOM 1397 C CA . THR A 1 184 ? -90.301 337.495 851.642 1.00 58.14 184 THR A CA 1
ATOM 1398 C C . THR A 1 184 ? -90.293 338.865 852.325 1.00 56.10 184 THR A C 1
ATOM 1399 O O . THR A 1 184 ? -89.446 339.710 852.023 1.00 56.42 184 THR A O 1
ATOM 1403 N N . ASP A 1 185 ? -91.231 339.073 853.249 1.00 62.72 185 ASP A N 1
ATOM 1404 C CA . ASP A 1 185 ? -91.271 340.298 854.052 1.00 63.46 185 ASP A CA 1
ATOM 1405 C C . ASP A 1 185 ? -90.021 340.442 854.915 1.00 57.51 185 ASP A C 1
ATOM 1406 O O . ASP A 1 185 ? -89.546 341.554 855.164 1.00 58.62 185 ASP A O 1
ATOM 1411 N N . THR A 1 186 ? -89.500 339.308 855.376 1.00 59.25 186 THR A N 1
ATOM 1412 C CA . THR A 1 186 ? -88.293 339.291 856.196 1.00 61.62 186 THR A CA 1
ATOM 1413 C C . THR A 1 186 ? -87.108 339.800 855.379 1.00 59.62 186 THR A C 1
ATOM 1414 O O . THR A 1 186 ? -86.308 340.608 855.860 1.00 59.79 186 THR A O 1
ATOM 1418 N N . GLU A 1 187 ? -87.007 339.333 854.139 1.00 53.37 187 GLU A N 1
ATOM 1419 C CA . GLU A 1 187 ? -85.948 339.783 853.245 1.00 53.92 187 GLU A CA 1
ATOM 1420 C C . GLU A 1 187 ? -86.080 341.280 852.962 1.00 51.85 187 GLU A C 1
ATOM 1421 O O . GLU A 1 187 ? -85.084 342.012 852.972 1.00 50.03 187 GLU A O 1
ATOM 1427 N N . GLN A 1 188 ? -87.312 341.722 852.719 1.00 49.65 188 GLN A N 1
ATOM 1428 C CA . GLN A 1 188 ? -87.609 343.139 852.515 1.00 51.25 188 GLN A CA 1
ATOM 1429 C C . GLN A 1 188 ? -87.030 343.978 853.642 1.00 50.18 188 GLN A C 1
ATOM 1430 O O . GLN A 1 188 ? -86.232 344.894 853.412 1.00 47.36 188 GLN A O 1
ATOM 1436 N N . THR A 1 189 ? -87.431 343.641 854.865 1.00 57.30 189 THR A N 1
ATOM 1437 C CA . THR A 1 189 ? -86.976 344.362 856.044 1.00 55.02 189 THR A CA 1
ATOM 1438 C C . THR A 1 189 ? -85.479 344.194 856.268 1.00 53.03 189 THR A C 1
ATOM 1439 O O . THR A 1 189 ? -84.800 345.139 856.653 1.00 58.41 189 THR A O 1
ATOM 1443 N N . ASN A 1 190 ? -84.960 342.998 856.024 1.00 48.28 190 ASN A N 1
ATOM 1444 C CA . ASN A 1 190 ? -83.525 342.776 856.173 1.00 48.74 190 ASN A CA 1
ATOM 1445 C C . ASN A 1 190 ? -82.675 343.594 855.198 1.00 54.71 190 ASN A C 1
ATOM 1446 O O . ASN A 1 190 ? -81.555 343.991 855.522 1.00 54.97 190 ASN A O 1
ATOM 1451 N N . LEU A 1 191 ? -83.214 343.857 854.008 1.00 49.62 191 LEU A N 1
ATOM 1452 C CA . LEU A 1 191 ? -82.498 344.657 853.015 1.00 48.18 191 LEU A CA 1
ATOM 1453 C C . LEU A 1 191 ? -82.748 346.162 853.167 1.00 44.63 191 LEU A C 1
ATOM 1454 O O . LEU A 1 191 ? -81.816 346.967 853.082 1.00 44.41 191 LEU A O 1
ATOM 1459 N N . TYR A 1 192 ? -84.015 346.503 853.383 1.00 52.30 192 TYR A N 1
ATOM 1460 C CA . TYR A 1 192 ? -84.459 347.877 853.574 1.00 54.90 192 TYR A CA 1
ATOM 1461 C C . TYR A 1 192 ? -85.510 347.885 854.679 1.00 54.49 192 TYR A C 1
ATOM 1462 O O . TYR A 1 192 ? -86.648 347.466 854.470 1.00 58.45 192 TYR A O 1
ATOM 1471 N N . LYS A 1 193 ? -85.109 348.353 855.856 1.00 64.66 193 LYS A N 1
ATOM 1472 C CA . LYS A 1 193 ? -85.931 348.313 857.067 1.00 65.75 193 LYS A CA 1
ATOM 1473 C C . LYS A 1 193 ? -87.445 348.437 856.863 1.00 67.30 193 LYS A C 1
ATOM 1474 O O . LYS A 1 193 ? -88.221 347.780 857.555 1.00 63.32 193 LYS A O 1
ATOM 1480 N N . ASN A 1 194 ? -87.860 349.282 855.926 1.00 54.40 194 ASN A N 1
ATOM 1481 C CA . ASN A 1 194 ? -89.276 349.592 855.754 1.00 49.87 194 ASN A CA 1
ATOM 1482 C C . ASN A 1 194 ? -90.013 348.492 854.991 1.00 52.43 194 ASN A C 1
ATOM 1483 O O . ASN A 1 194 ? -89.416 347.764 854.192 1.00 55.57 194 ASN A O 1
ATOM 1488 N N . ASN A 1 195 ? -91.312 348.374 855.236 1.00 50.42 195 ASN A N 1
ATOM 1489 C CA . ASN A 1 195 ? -92.141 347.405 854.527 1.00 54.74 195 ASN A CA 1
ATOM 1490 C C . ASN A 1 195 ? -93.587 347.890 854.510 1.00 56.51 195 ASN A C 1
ATOM 1491 O O . ASN A 1 195 ? -94.262 347.865 855.538 1.00 58.90 195 ASN A O 1
ATOM 1496 N N . PRO A 1 196 ? -94.077 348.315 853.334 1.00 55.82 196 PRO A N 1
ATOM 1497 C CA . PRO A 1 196 ? -93.389 348.187 852.044 1.00 51.18 196 PRO A CA 1
ATOM 1498 C C . PRO A 1 196 ? -92.343 349.267 851.777 1.00 51.77 196 PRO A C 1
ATOM 1499 O O . PRO A 1 196 ? -92.342 350.325 852.411 1.00 50.16 196 PRO A O 1
ATOM 1503 N N . GLY A 1 197 ? -91.449 348.977 850.834 1.00 54.82 197 GLY A N 1
ATOM 1504 C CA . GLY A 1 197 ? -90.556 349.981 850.287 1.00 51.28 197 GLY A CA 1
ATOM 1505 C C . GLY A 1 197 ? -91.309 350.814 849.265 1.00 52.17 197 GLY A C 1
ATOM 1506 O O . GLY A 1 197 ? -92.528 350.979 849.372 1.00 50.00 197 GLY A O 1
ATOM 1507 N N . GLY A 1 198 ? -90.602 351.342 84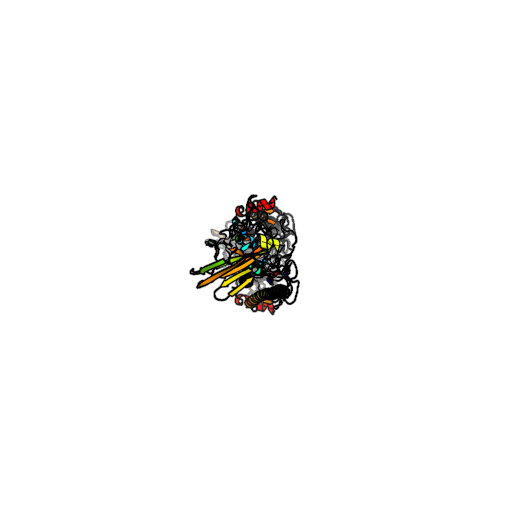8.271 1.00 49.38 198 GLY A N 1
ATOM 1508 C CA . GLY A 1 198 ? -91.266 352.117 847.241 1.00 49.53 198 GLY A CA 1
ATOM 1509 C C . GLY A 1 198 ? -90.361 353.091 846.516 1.00 48.78 198 GLY A C 1
ATOM 1510 O O . GLY A 1 198 ? -89.472 353.704 847.110 1.00 46.50 198 GLY A O 1
ATOM 1511 N N . VAL A 1 199 ? -90.594 353.231 845.216 1.00 50.91 199 VAL A N 1
ATOM 1512 C CA . VAL A 1 199 ? -89.825 354.153 844.396 1.00 49.26 199 VAL A CA 1
ATOM 1513 C C . VAL A 1 199 ? -90.777 355.133 843.722 1.00 50.81 199 VAL A C 1
ATOM 1514 O O . VAL A 1 199 ? -91.789 354.728 843.136 1.00 54.09 199 VAL A O 1
ATOM 1518 N N . THR A 1 200 ? -90.466 356.422 843.822 1.00 44.36 200 THR A N 1
ATOM 1519 C CA . THR A 1 200 ? -91.274 357.458 843.184 1.00 49.35 200 THR A CA 1
ATOM 1520 C C . THR A 1 200 ? -90.376 358.405 842.386 1.00 50.05 200 THR A C 1
ATOM 1521 O O . THR A 1 200 ? -89.531 359.105 842.950 1.00 49.69 200 THR A O 1
ATOM 1525 N N . VAL A 1 201 ? -90.558 358.416 841.070 1.00 46.76 201 VAL A N 1
ATOM 1526 C CA . VAL A 1 201 ? -89.739 359.240 840.185 1.00 43.41 201 VAL A CA 1
ATOM 1527 C C . VAL A 1 201 ? -90.611 360.249 839.448 1.00 46.66 201 VAL A C 1
ATOM 1528 O O . VAL A 1 201 ? -91.659 359.891 838.905 1.00 46.31 201 VAL A O 1
ATOM 1532 N N . SER A 1 202 ? -90.190 361.511 839.432 1.00 43.44 202 SER A N 1
ATOM 1533 C CA . SER A 1 202 ? -91.007 362.554 838.816 1.00 46.84 202 SER A CA 1
ATOM 1534 C C . SER A 1 202 ? -90.208 363.500 837.927 1.00 44.17 202 SER A C 1
ATOM 1535 O O . SER A 1 202 ? -89.006 363.684 838.114 1.00 43.54 202 SER A O 1
ATOM 1538 N N . THR A 1 203 ? -90.895 364.078 836.945 1.00 37.96 203 THR A N 1
ATOM 1539 C CA . THR A 1 203 ? -90.371 365.183 836.157 1.00 38.41 203 THR A CA 1
ATOM 1540 C C . THR A 1 203 ? -91.392 366.309 836.240 1.00 39.40 203 THR A C 1
ATOM 1541 O O . THR A 1 203 ? -92.373 366.199 836.974 1.00 37.34 203 THR A O 1
ATOM 1545 N N . LYS A 1 204 ? -91.177 367.374 835.475 1.00 40.59 204 LYS A N 1
ATOM 1546 C CA . LYS A 1 204 ? -92.125 368.479 835.428 1.00 47.19 204 LYS A CA 1
ATOM 1547 C C . LYS A 1 204 ? -93.534 368.037 835.019 1.00 47.72 204 LYS A C 1
ATOM 1548 O O . LYS A 1 204 ? -94.522 368.578 835.510 1.00 49.98 204 LYS A O 1
ATOM 1554 N N . THR A 1 205 ? -93.625 367.058 834.123 1.00 45.11 205 THR A N 1
ATOM 1555 C CA . THR A 1 205 ? -94.913 366.713 833.518 1.00 50.44 205 THR A CA 1
ATOM 1556 C C . THR A 1 205 ? -95.295 365.241 833.664 1.00 49.40 205 THR A C 1
ATOM 1557 O O . THR A 1 205 ? -96.255 364.771 833.039 1.00 50.39 205 THR A O 1
ATOM 1561 N N . SER A 1 206 ? -94.543 364.515 834.483 1.00 45.96 206 SER A N 1
ATOM 1562 C CA . SER A 1 206 ? -94.844 363.115 834.752 1.00 49.35 206 SER A CA 1
ATOM 1563 C C . SER A 1 206 ? -94.423 362.755 836.165 1.00 50.59 206 SER A C 1
ATOM 1564 O O . SER A 1 206 ? -93.547 363.402 836.740 1.00 48.73 206 SER A O 1
ATOM 1567 N N . GLN A 1 207 ? -95.056 361.731 836.727 1.00 45.94 207 GLN A N 1
ATOM 1568 C CA . GLN A 1 207 ? -94.583 361.130 837.968 1.00 48.36 207 GLN A CA 1
ATOM 1569 C C . GLN A 1 207 ? -95.027 359.672 838.015 1.00 53.03 207 GLN A C 1
ATOM 1570 O O . GLN A 1 207 ? -96.132 359.332 837.577 1.00 53.62 207 GLN A O 1
ATOM 1576 N N . THR A 1 208 ? -94.150 358.817 838.529 1.00 62.86 208 THR A N 1
ATOM 1577 C CA . THR A 1 208 ? -94.382 357.380 838.540 1.00 63.12 208 THR A CA 1
ATOM 1578 C C . THR A 1 208 ? -94.145 356.854 839.948 1.00 61.32 208 THR A C 1
ATOM 1579 O O . THR A 1 208 ? -93.249 357.325 840.645 1.00 61.61 208 THR A O 1
ATOM 1583 N N . SER A 1 209 ? -94.949 355.886 840.370 1.00 50.85 209 SER A N 1
ATOM 1584 C CA . SER A 1 209 ? -94.692 355.192 841.624 1.00 53.26 209 SER A CA 1
ATOM 1585 C C . SER A 1 209 ? -94.697 353.696 841.368 1.00 52.95 209 SER A C 1
ATOM 1586 O O . SER A 1 209 ? -95.578 353.183 840.675 1.00 52.54 209 SER A O 1
ATOM 1589 N N . VAL A 1 210 ? -93.703 352.999 841.910 1.00 42.10 210 VAL A N 1
ATOM 1590 C CA . VAL A 1 210 ? -93.635 351.553 841.772 1.00 45.47 210 VAL A CA 1
ATOM 1591 C C . VAL A 1 210 ? -93.644 350.935 843.157 1.00 43.28 210 VAL A C 1
ATOM 1592 O O . VAL A 1 210 ? -92.827 351.301 844.004 1.00 44.27 210 VAL A O 1
ATOM 1596 N N . VAL A 1 211 ? -94.579 350.018 843.393 1.00 43.10 211 VAL A N 1
ATOM 1597 C CA . VAL A 1 211 ? -94.628 349.310 844.665 1.00 50.46 211 VAL A CA 1
ATOM 1598 C C . VAL A 1 211 ? -94.029 347.911 844.488 1.00 48.12 211 VAL A C 1
ATOM 1599 O O . VAL A 1 211 ? -94.427 347.159 843.595 1.00 43.51 211 VAL A O 1
ATOM 1603 N N . PRO A 1 212 ? -93.026 347.584 845.314 1.00 43.96 212 PRO A N 1
ATOM 1604 C CA . PRO A 1 212 ? -92.258 346.346 845.137 1.00 44.30 212 PRO A CA 1
ATOM 1605 C C . PRO A 1 212 ? -93.105 345.073 845.194 1.00 45.13 212 PRO A C 1
ATOM 1606 O O . PRO A 1 212 ? -93.998 344.955 846.032 1.00 45.16 212 PRO A O 1
ATOM 1610 N N . ASN A 1 213 ? -92.822 344.149 844.279 1.00 55.50 213 ASN A N 1
ATOM 1611 C CA . ASN A 1 213 ? -93.415 342.815 844.259 1.00 55.98 213 ASN A CA 1
ATOM 1612 C C . ASN A 1 213 ? -92.714 341.950 845.309 1.00 59.82 213 ASN A C 1
ATOM 1613 O O . ASN A 1 213 ? -91.482 341.871 845.333 1.00 54.47 213 ASN A O 1
ATOM 1618 N N . ILE A 1 214 ? -93.488 341.320 846.189 1.00 54.40 214 ILE A N 1
ATOM 1619 C CA . ILE A 1 214 ? -92.918 340.397 847.174 1.00 52.80 214 ILE A CA 1
ATOM 1620 C C . ILE A 1 214 ? -93.608 339.036 847.104 1.00 53.74 214 ILE A C 1
ATOM 1621 O O . ILE A 1 214 ? -94.810 338.920 847.362 1.00 57.09 214 ILE A O 1
ATOM 1626 N N . GLY A 1 215 ? -92.845 338.007 846.750 1.00 51.12 215 GLY A N 1
ATOM 1627 C CA . GLY A 1 215 ? -93.392 336.671 846.596 1.00 50.41 215 GLY A CA 1
ATOM 1628 C C . GLY A 1 215 ? -92.336 335.668 846.175 1.00 49.04 215 GLY A C 1
ATOM 1629 O O . GLY A 1 215 ? -91.298 336.043 845.628 1.00 44.26 215 GLY A O 1
ATOM 1630 N N . SER A 1 216 ? -92.596 334.392 846.441 1.00 59.14 216 SER A N 1
ATOM 1631 C CA . SER A 1 216 ? -91.680 333.326 846.064 1.00 57.43 216 SER A CA 1
ATOM 1632 C C . SER A 1 216 ? -91.712 333.164 844.558 1.00 55.61 216 SER A C 1
ATOM 1633 O O . SER A 1 216 ? -92.783 333.207 843.951 1.00 56.86 216 SER A O 1
ATOM 1636 N N . ARG A 1 217 ? -90.539 332.988 843.956 1.00 47.95 217 ARG A N 1
ATOM 1637 C CA . ARG A 1 217 ? -90.420 332.921 842.502 1.00 49.45 217 ARG A CA 1
ATOM 1638 C C . ARG A 1 217 ? -89.480 331.790 842.112 1.00 44.70 217 ARG A C 1
ATOM 1639 O O . ARG A 1 217 ? -88.675 331.347 842.929 1.00 43.38 217 ARG A O 1
ATOM 1647 N N . PRO A 1 218 ? -89.592 331.309 840.865 1.00 51.12 218 PRO A N 1
ATOM 1648 C CA . PRO A 1 218 ? -88.683 330.278 840.354 1.00 50.72 218 PRO A CA 1
ATOM 1649 C C . PRO A 1 218 ? -87.237 330.712 840.510 1.00 50.60 218 PRO A C 1
ATOM 1650 O O . PRO A 1 218 ? -86.957 331.917 840.486 1.00 49.99 218 PRO A O 1
ATOM 1654 N N . LEU A 1 219 ? -86.328 329.758 840.668 1.00 50.95 219 LEU A N 1
ATOM 1655 C CA . LEU A 1 219 ? -84.917 330.105 840.750 1.00 55.43 219 LEU A CA 1
ATOM 1656 C C . LEU A 1 219 ? -84.380 330.452 839.367 1.00 54.15 219 LEU A C 1
ATOM 1657 O O . LEU A 1 219 ? -84.429 329.634 838.444 1.00 54.65 219 LEU A O 1
ATOM 1662 N N . VAL A 1 220 ? -83.892 331.679 839.221 1.00 48.07 220 VAL A N 1
ATOM 1663 C CA . VAL A 1 220 ? -83.185 332.073 838.011 1.00 44.30 220 VAL A CA 1
ATOM 1664 C C . VAL A 1 220 ? -81.798 332.548 838.412 1.00 40.67 220 VAL A C 1
ATOM 1665 O O . VAL A 1 220 ? -81.662 333.483 839.211 1.00 36.34 220 VAL A O 1
ATOM 1669 N N . ARG A 1 221 ? -80.779 331.894 837.858 1.00 47.63 221 ARG A N 1
ATOM 1670 C CA . ARG A 1 221 ? -79.386 332.156 838.214 1.00 47.35 221 ARG A CA 1
ATOM 1671 C C . ARG A 1 221 ? -79.198 332.047 839.725 1.00 47.79 221 ARG A C 1
ATOM 1672 O O . ARG A 1 221 ? -78.452 332.824 840.333 1.00 46.12 221 ARG A O 1
ATOM 1680 N N . GLY A 1 222 ? -79.902 331.079 840.316 1.00 46.29 222 GLY A N 1
ATOM 1681 C CA . GLY A 1 222 ? -79.785 330.774 841.732 1.00 47.45 222 GLY A CA 1
ATOM 1682 C C . GLY A 1 222 ? -80.699 331.568 842.647 1.00 50.23 222 GLY A C 1
ATOM 1683 O O . GLY A 1 222 ? -80.725 331.331 843.857 1.00 49.91 222 GLY A O 1
ATOM 1684 N N . LEU A 1 223 ? -81.456 332.508 842.087 1.00 51.72 223 LEU A N 1
ATOM 1685 C CA . LEU A 1 223 ? -82.194 333.448 842.929 1.00 50.73 223 LEU A CA 1
ATOM 1686 C C . LEU A 1 223 ? -83.694 333.516 842.659 1.00 53.14 223 LEU A C 1
ATOM 1687 O O . LEU A 1 223 ? -84.159 333.250 841.544 1.00 49.71 223 LEU A O 1
ATOM 1692 N N . SER A 1 224 ? -84.438 333.895 843.696 1.00 50.65 224 SER A N 1
ATOM 1693 C CA . SER A 1 224 ? -85.877 334.117 843.593 1.00 49.84 224 SER A CA 1
ATOM 1694 C C . SER A 1 224 ? -86.142 335.621 843.480 1.00 47.83 224 SER A C 1
ATOM 1695 O O . SER A 1 224 ? -87.203 336.040 843.005 1.00 47.03 224 SER A O 1
ATOM 1698 N N . GLY A 1 225 ? -85.170 336.427 843.908 1.00 39.58 225 GLY A N 1
ATOM 1699 C CA . GLY A 1 225 ? -85.269 337.875 843.800 1.00 43.29 225 GLY A CA 1
ATOM 1700 C C . GLY A 1 225 ? -85.238 338.348 842.350 1.00 39.57 225 GLY A C 1
ATOM 1701 O O . GLY A 1 225 ? -84.795 337.612 841.463 1.00 39.96 225 GLY A O 1
ATOM 1702 N N . ARG A 1 226 ? -85.715 339.571 842.110 1.00 43.74 226 ARG A N 1
ATOM 1703 C CA . ARG A 1 226 ? -85.767 340.142 840.762 1.00 41.17 226 ARG A CA 1
ATOM 1704 C C . ARG A 1 226 ? -85.515 341.645 840.796 1.00 40.23 226 ARG A C 1
ATOM 1705 O O . ARG A 1 226 ? -85.605 342.277 841.849 1.00 41.27 226 ARG A O 1
ATOM 1713 N N . VAL A 1 227 ? -85.199 342.212 839.636 1.00 37.53 227 VAL A N 1
ATOM 1714 C CA . VAL A 1 227 ? -85.222 343.658 839.466 1.00 36.05 227 VAL A CA 1
ATOM 1715 C C . VAL A 1 227 ? -86.107 343.982 838.262 1.00 38.64 227 VAL A C 1
ATOM 1716 O O . VAL A 1 227 ? -86.059 343.286 837.251 1.00 36.02 227 VAL A O 1
ATOM 1720 N N . SER A 1 228 ? -86.940 345.009 838.383 1.00 43.35 228 SER A N 1
ATOM 1721 C CA . SER A 1 228 ? -87.694 345.506 837.240 1.00 40.49 228 SER A CA 1
ATOM 1722 C C . SER A 1 228 ? -87.117 346.854 836.847 1.00 39.22 228 SER A C 1
ATOM 1723 O O . SER A 1 228 ? -86.931 347.714 837.704 1.00 38.12 228 SER A O 1
ATOM 1726 N N . PHE A 1 229 ? -86.830 347.037 835.558 1.00 36.68 229 PHE A N 1
ATOM 1727 C CA . PHE A 1 229 ? -86.189 348.264 835.098 1.00 35.02 229 PHE A CA 1
ATOM 1728 C C . PHE A 1 229 ? -87.139 349.211 834.382 1.00 36.31 229 PHE A C 1
ATOM 1729 O O . PHE A 1 229 ? -87.971 348.783 833.580 1.00 32.93 229 PHE A O 1
ATOM 1737 N N . TYR A 1 230 ? -86.983 350.499 834.669 1.00 35.28 230 TYR A N 1
ATOM 1738 C CA . TYR A 1 230 ? -87.815 351.548 834.098 1.00 31.33 230 TYR A CA 1
ATOM 1739 C C . TYR A 1 230 ? -86.899 352.596 833.489 1.00 33.81 230 TYR A C 1
ATOM 1740 O O . TYR A 1 230 ? -85.672 352.497 833.596 1.00 33.64 230 TYR A O 1
ATOM 1749 N N . TRP A 1 231 ? -87.482 353.594 832.837 1.00 28.90 231 TRP A N 1
ATOM 1750 C CA . TRP A 1 231 ? -86.673 354.649 832.249 1.00 30.73 231 TRP A CA 1
ATOM 1751 C C . TRP A 1 231 ? -87.436 355.957 832.210 1.00 33.97 231 TRP A C 1
ATOM 1752 O O . TRP A 1 231 ? -88.678 355.979 832.207 1.00 27.66 231 TRP A O 1
ATOM 1763 N N . THR A 1 232 ? -86.675 357.044 832.207 1.00 31.37 232 THR A N 1
ATOM 1764 C CA . THR A 1 232 ? -87.233 358.378 832.176 1.00 34.30 232 THR A CA 1
ATOM 1765 C C . THR A 1 232 ? -86.369 359.190 831.232 1.00 30.96 232 THR A C 1
ATOM 1766 O O . THR A 1 232 ? -85.137 359.180 831.336 1.00 32.70 232 THR A O 1
ATOM 1770 N N . ILE A 1 233 ? -87.012 359.856 830.282 1.00 32.32 233 ILE A N 1
ATOM 1771 C CA . ILE A 1 233 ? -86.312 360.764 829.390 1.00 32.98 233 ILE A CA 1
ATOM 1772 C C . ILE A 1 233 ? -86.494 362.180 829.920 1.00 30.41 233 ILE A C 1
ATOM 1773 O O . ILE A 1 233 ? -87.617 362.596 830.229 1.00 32.56 233 ILE A O 1
ATOM 1778 N N . VAL A 1 234 ? -85.389 362.910 830.041 1.00 34.14 234 VAL A N 1
ATOM 1779 C CA . VAL A 1 234 ? -85.418 364.263 830.591 1.00 35.79 234 VAL A CA 1
ATOM 1780 C C . VAL A 1 234 ? -84.982 365.261 829.527 1.00 34.32 234 VAL A C 1
ATOM 1781 O O . VAL A 1 234 ? -83.801 365.329 829.179 1.00 39.07 234 VAL A O 1
ATOM 1785 N N . GLU A 1 235 ? -85.939 366.015 828.990 1.00 37.54 235 GLU A N 1
ATOM 1786 C CA . GLU A 1 235 ? -85.645 366.986 827.937 1.00 41.00 235 GLU A CA 1
ATOM 1787 C C . GLU A 1 235 ? -84.870 368.149 828.532 1.00 42.11 235 GLU A C 1
ATOM 1788 O O . GLU A 1 235 ? -84.931 368.366 829.746 1.00 44.42 235 GLU A O 1
ATOM 1794 N N . PRO A 1 236 ? -84.128 368.895 827.691 1.00 38.78 236 PRO A N 1
ATOM 1795 C CA . PRO A 1 236 ? -83.470 370.105 828.198 1.00 40.52 236 PRO A CA 1
ATOM 1796 C C . PRO A 1 236 ? -84.500 371.054 828.803 1.00 43.86 236 PRO A C 1
ATOM 1797 O O . PRO A 1 236 ? -85.568 371.239 828.204 1.00 41.36 236 PRO A O 1
ATOM 1801 N N . GLY A 1 237 ? -84.193 371.630 829.966 1.00 39.29 237 GLY A N 1
ATOM 1802 C CA . GLY A 1 237 ? -85.106 372.555 830.613 1.00 40.22 237 GLY A CA 1
ATOM 1803 C C . GLY A 1 237 ? -85.990 371.864 831.632 1.00 43.27 237 GLY A C 1
ATOM 1804 O O . GLY A 1 237 ? -86.694 372.516 832.406 1.00 45.80 237 GLY A O 1
ATOM 1805 N N . ASP A 1 238 ? -85.953 370.535 831.627 1.00 45.40 238 ASP A N 1
ATOM 1806 C CA . ASP A 1 238 ? -86.740 369.736 832.554 1.00 46.75 238 ASP A CA 1
ATOM 1807 C C . ASP A 1 238 ? -85.764 369.150 833.557 1.00 45.86 238 ASP A C 1
ATOM 1808 O O . ASP A 1 238 ? -84.555 369.367 833.450 1.00 49.34 238 ASP A O 1
ATOM 1813 N N . LEU A 1 239 ? -86.279 368.422 834.539 1.00 43.40 239 LEU A N 1
ATOM 1814 C CA . LEU A 1 239 ? -85.421 367.739 835.495 1.00 47.21 239 LEU A CA 1
ATOM 1815 C C . LEU A 1 239 ? -86.101 366.515 836.111 1.00 47.78 239 LEU A C 1
ATOM 1816 O O . LEU A 1 239 ? -87.311 366.309 835.949 1.00 44.97 239 LEU A O 1
ATOM 1821 N N . ILE A 1 240 ? -85.312 365.699 836.802 1.00 37.14 240 ILE A N 1
ATOM 1822 C CA . ILE A 1 240 ? -85.816 364.455 837.361 1.00 37.23 240 ILE A CA 1
ATOM 1823 C C . ILE A 1 240 ? -85.617 364.418 838.879 1.00 38.77 240 ILE A C 1
ATOM 1824 O O . ILE A 1 240 ? -84.578 364.846 839.389 1.00 40.50 240 ILE A O 1
ATOM 1829 N N . VAL A 1 241 ? -86.627 363.939 839.598 1.00 35.95 241 VAL A N 1
ATOM 1830 C CA . VAL A 1 241 ? -86.547 363.824 841.050 1.00 40.11 241 VAL A CA 1
ATOM 1831 C C . VAL A 1 241 ? -86.708 362.371 841.460 1.00 40.57 241 VAL A C 1
ATOM 1832 O O . VAL A 1 241 ? -87.704 361.737 841.111 1.00 41.20 241 VAL A O 1
ATOM 1836 N N . PHE A 1 242 ? -85.730 361.843 842.193 1.00 42.42 242 PHE A N 1
ATOM 1837 C CA . PHE A 1 242 ? -85.823 360.485 842.728 1.00 42.67 242 PHE A CA 1
ATOM 1838 C C . PHE A 1 242 ? -86.261 360.481 844.202 1.00 47.86 242 PHE A C 1
ATOM 1839 O O . PHE A 1 242 ? -85.706 361.212 845.025 1.00 46.66 242 PHE A O 1
ATOM 1847 N N . ASN A 1 243 ? -87.261 359.659 844.516 1.00 42.31 243 ASN A N 1
ATOM 1848 C CA . ASN A 1 243 ? -87.733 359.464 845.881 1.00 47.06 243 ASN A CA 1
ATOM 1849 C C . ASN A 1 243 ? -87.770 357.971 846.187 1.00 48.87 243 ASN A C 1
ATOM 1850 O O . ASN A 1 243 ? -88.231 357.184 845.355 1.00 47.68 243 ASN A O 1
ATOM 1855 N N . THR A 1 244 ? -87.292 357.579 847.368 1.00 46.01 244 THR A N 1
ATOM 1856 C CA . THR A 1 244 ? -87.319 356.175 847.775 1.00 46.62 244 THR A CA 1
ATOM 1857 C C . THR A 1 244 ? -87.469 355.982 849.274 1.00 43.71 244 THR A C 1
ATOM 1858 O O . THR A 1 244 ? -86.833 356.683 850.053 1.00 44.17 244 THR A O 1
ATOM 1862 N N . ILE A 1 245 ? -88.284 355.005 849.664 1.00 46.85 245 ILE A N 1
ATOM 1863 C CA . ILE A 1 245 ? -88.283 354.503 851.034 1.00 52.73 245 ILE A CA 1
ATOM 1864 C C . ILE A 1 245 ? -87.735 353.073 851.043 1.00 53.70 245 ILE A C 1
ATOM 1865 O O . ILE A 1 245 ? -87.797 352.369 852.057 1.00 49.59 245 ILE A O 1
ATOM 1870 N N . GLY A 1 246 ? -87.200 352.652 849.897 1.00 46.43 246 GLY A N 1
ATOM 1871 C CA . GLY A 1 246 ? -86.590 351.339 849.765 1.00 44.72 246 GLY A CA 1
ATOM 1872 C C . GLY A 1 246 ? -86.756 350.709 848.392 1.00 47.70 246 GLY A C 1
ATOM 1873 O O . GLY A 1 246 ? -87.670 351.076 847.644 1.00 46.91 246 GLY A O 1
ATOM 1874 N N . ASN A 1 247 ? -85.852 349.779 848.069 1.00 42.86 247 ASN A N 1
ATOM 1875 C CA . ASN A 1 247 ? -85.924 348.921 846.877 1.00 41.53 247 ASN A CA 1
ATOM 1876 C C . ASN A 1 247 ? -85.418 349.534 845.553 1.00 42.90 247 ASN A C 1
ATOM 1877 O O . ASN A 1 247 ? -85.393 348.860 844.512 1.00 39.60 247 ASN A O 1
ATOM 1882 N N . LEU A 1 248 ? -84.996 350.795 845.593 1.00 41.89 248 LEU A N 1
ATOM 1883 C CA . LEU A 1 248 ? -84.481 351.460 844.396 1.00 38.95 248 LEU A CA 1
ATOM 1884 C C . LEU A 1 248 ? -83.151 350.888 843.914 1.00 39.66 248 LEU A C 1
ATOM 1885 O O . LEU A 1 248 ? -82.214 350.705 844.696 1.00 41.58 248 LEU A O 1
ATOM 1890 N N . ILE A 1 249 ? -83.083 350.604 842.618 1.00 41.91 249 ILE A N 1
ATOM 1891 C CA . ILE A 1 249 ? -81.819 350.337 841.957 1.00 37.12 249 ILE A CA 1
ATOM 1892 C C . ILE A 1 249 ? -81.479 351.617 841.201 1.00 38.96 249 ILE A C 1
ATOM 1893 O O . ILE A 1 249 ? -82.056 351.894 840.151 1.00 37.23 249 ILE A O 1
ATOM 1898 N N . ALA A 1 250 ? -80.554 352.401 841.748 1.00 36.68 250 ALA A N 1
ATOM 1899 C CA . ALA A 1 250 ? -80.283 353.759 841.266 1.00 35.87 250 ALA A CA 1
ATOM 1900 C C . ALA A 1 250 ? -79.403 353.820 840.015 1.00 37.99 250 ALA A C 1
ATOM 1901 O O . ALA A 1 250 ? -78.568 352.944 839.799 1.00 39.50 250 ALA A O 1
ATOM 1903 N N . PRO A 1 251 ? -79.580 354.876 839.195 1.00 40.23 251 PRO A N 1
ATOM 1904 C CA . PRO A 1 251 ? -78.720 355.120 838.029 1.00 40.34 251 PRO A CA 1
ATOM 1905 C C . PRO A 1 251 ? -77.384 355.725 838.451 1.00 42.60 251 PRO A C 1
ATOM 1906 O O . PRO A 1 251 ? -77.334 356.377 839.495 1.00 36.49 251 PRO A O 1
ATOM 1910 N N . ARG A 1 252 ? -76.330 355.529 837.661 1.00 40.87 252 ARG A N 1
ATOM 1911 C CA . ARG A 1 252 ? -75.037 356.143 837.963 1.00 44.12 252 ARG A CA 1
ATOM 1912 C C . ARG A 1 252 ? -74.776 357.325 837.049 1.00 41.53 252 ARG A C 1
ATOM 1913 O O . ARG A 1 252 ? -73.646 357.815 836.953 1.00 43.17 252 ARG A O 1
ATOM 1921 N N . GLY A 1 253 ? -75.830 357.782 836.383 1.00 39.91 253 GLY A N 1
ATOM 1922 C CA . GLY A 1 253 ? -75.712 358.818 835.375 1.00 35.54 253 GLY A CA 1
ATOM 1923 C C . GLY A 1 253 ? -76.779 358.616 834.315 1.00 35.50 253 GLY A C 1
ATOM 1924 O O . GLY A 1 253 ? -77.788 357.947 834.569 1.00 34.00 253 GLY A O 1
ATOM 1925 N N . HIS A 1 254 ? -76.559 359.177 833.129 1.00 36.66 254 HIS A N 1
ATOM 1926 C CA . HIS A 1 254 ? -77.544 359.093 832.051 1.00 36.21 254 HIS A CA 1
ATOM 1927 C C . HIS A 1 254 ? -76.904 358.789 830.705 1.00 38.29 254 HIS A C 1
ATOM 1928 O O . HIS A 1 254 ? -75.721 359.085 830.485 1.00 39.29 254 HIS A O 1
ATOM 1935 N N . TYR A 1 255 ? -77.689 358.197 829.803 1.00 35.52 255 TYR A N 1
ATOM 1936 C CA . TYR A 1 255 ? -77.275 358.049 828.409 1.00 33.13 255 TYR A CA 1
ATOM 1937 C C . TYR A 1 255 ? -77.693 359.284 827.619 1.00 33.75 255 TYR A C 1
ATOM 1938 O O . TYR A 1 255 ? -78.766 359.855 827.868 1.00 35.00 255 TYR A O 1
ATOM 1947 N N . LYS A 1 256 ? -76.851 359.699 826.673 1.00 34.54 256 LYS A N 1
ATOM 1948 C CA . LYS A 1 256 ? -77.177 360.814 825.792 1.00 38.52 256 LYS A CA 1
ATOM 1949 C C . LYS A 1 256 ? -78.090 360.361 824.655 1.00 34.33 256 LYS A C 1
ATOM 1950 O O . LYS A 1 256 ? -77.829 359.338 824.016 1.00 34.53 256 LYS A O 1
ATOM 1956 N N . LEU A 1 257 ? -79.146 361.127 824.399 1.00 34.74 257 LEU A N 1
ATOM 1957 C CA . LEU A 1 257 ? -79.995 360.900 823.230 1.00 34.65 257 LEU A CA 1
ATOM 1958 C C . LEU A 1 257 ? -79.607 361.835 822.086 1.00 37.46 257 LEU A C 1
ATOM 1959 O O . LEU A 1 257 ? -79.400 363.036 822.299 1.00 39.87 257 LEU A O 1
ATOM 1964 N N . ASN A 1 258 ? -79.498 361.284 820.878 1.00 35.14 258 ASN A N 1
ATOM 1965 C CA . ASN A 1 258 ? -79.370 362.107 819.679 1.00 37.30 258 ASN A CA 1
ATOM 1966 C C . ASN A 1 258 ? -80.688 362.831 819.459 1.00 38.20 258 ASN A C 1
ATOM 1967 O O . ASN A 1 258 ? -81.751 362.275 819.753 1.00 36.24 258 ASN A O 1
ATOM 1972 N N . ASN A 1 259 ? -80.630 364.066 818.966 1.00 36.95 259 ASN A N 1
ATOM 1973 C CA . ASN A 1 259 ? -81.846 364.783 818.610 1.00 39.59 259 ASN A CA 1
ATOM 1974 C C . ASN A 1 259 ? -82.579 364.023 817.512 1.00 38.88 259 ASN A C 1
ATOM 1975 O O . ASN A 1 259 ? -83.778 363.763 817.609 1.00 38.15 259 ASN A O 1
ATOM 1980 N N . GLN A 1 260 ? -81.844 363.678 816.462 1.00 46.24 260 GLN A N 1
ATOM 1981 C CA . GLN A 1 260 ? -82.399 362.885 815.377 1.00 47.37 260 GLN A CA 1
ATOM 1982 C C . GLN A 1 260 ? -82.009 361.423 815.584 1.00 46.39 260 GLN A C 1
ATOM 1983 O O . GLN A 1 260 ? -80.828 361.095 815.736 1.00 43.65 260 GLN A O 1
ATOM 1989 N N . LYS A 1 261 ? -83.010 360.550 815.614 1.00 38.43 261 LYS A N 1
ATOM 1990 C CA . LYS A 1 261 ? -82.778 359.131 815.852 1.00 38.27 261 LYS A CA 1
ATOM 1991 C C . LYS A 1 261 ? -83.180 358.361 814.602 1.00 35.30 261 LYS A C 1
ATOM 1992 O O . LYS A 1 261 ? -84.360 358.350 814.226 1.00 33.01 261 LYS A O 1
ATOM 1998 N N . LYS A 1 262 ? -82.201 357.727 813.957 1.00 32.12 262 LYS A N 1
ATOM 1999 C CA . LYS A 1 262 ? -82.439 357.056 812.677 1.00 30.44 262 LYS A CA 1
ATOM 2000 C C . LYS A 1 262 ? -81.697 355.726 812.534 1.00 30.41 262 LYS A C 1
ATOM 2001 O O . LYS A 1 262 ? -81.510 355.228 811.426 1.00 31.94 262 LYS A O 1
ATOM 2007 N N . SER A 1 263 ? -81.277 355.151 813.655 1.00 27.23 263 SER A N 1
ATOM 2008 C CA . SER A 1 263 ? -80.612 353.859 813.623 1.00 27.00 263 SER A CA 1
ATOM 2009 C C . SER A 1 263 ? -81.631 352.757 813.895 1.00 25.51 263 SER A C 1
ATOM 2010 O O . SER A 1 263 ? -82.809 353.040 814.146 1.00 25.46 263 SER A O 1
ATOM 2013 N N . THR A 1 264 ? -81.189 351.505 813.839 1.00 26.02 264 THR A N 1
ATOM 2014 C CA . THR A 1 264 ? -82.072 350.390 814.159 1.00 26.93 264 THR A CA 1
ATOM 2015 C C . THR A 1 264 ? -81.300 349.165 814.637 1.00 30.70 264 THR A C 1
ATOM 2016 O O . THR A 1 264 ? -80.077 349.214 814.844 1.00 27.71 264 THR A O 1
ATOM 2020 N N . ILE A 1 265 ? -82.032 348.069 814.803 1.00 23.86 265 ILE A N 1
ATOM 2021 C CA . ILE A 1 265 ? -81.477 346.836 815.324 1.00 27.25 265 ILE A CA 1
ATOM 2022 C C . ILE A 1 265 ? -81.887 345.680 814.425 1.00 28.95 265 ILE A C 1
ATOM 2023 O O . ILE A 1 265 ? -82.963 345.704 813.822 1.00 28.47 265 ILE A O 1
ATOM 2028 N N . LEU A 1 266 ? -81.021 344.678 814.316 1.00 29.06 266 LEU A N 1
ATOM 2029 C CA . LEU A 1 266 ? -81.309 343.511 813.500 1.00 29.28 266 LEU A CA 1
ATOM 2030 C C . LEU A 1 266 ? -80.885 342.292 814.302 1.00 32.27 266 LEU A C 1
ATOM 2031 O O . LEU A 1 266 ? -79.716 342.184 814.689 1.00 28.92 266 LEU A O 1
ATOM 2036 N N . ASN A 1 267 ? -81.838 341.400 814.583 1.00 26.42 267 ASN A N 1
ATOM 2037 C CA . ASN A 1 267 ? -81.554 340.180 815.339 1.00 30.65 267 ASN A CA 1
ATOM 2038 C C . ASN A 1 267 ? -81.222 339.046 814.380 1.00 33.97 267 ASN A C 1
ATOM 2039 O O . ASN A 1 267 ? -82.068 338.628 813.573 1.00 31.68 267 ASN A O 1
ATOM 2044 N N . THR A 1 268 ? -79.986 338.559 814.449 1.00 30.32 268 THR A N 1
ATOM 2045 C CA . THR A 1 268 ? -79.509 337.567 813.491 1.00 29.20 268 THR A CA 1
ATOM 2046 C C . THR A 1 268 ? -78.211 336.908 813.957 1.00 31.74 268 THR A C 1
ATOM 2047 O O . THR A 1 268 ? -77.418 337.520 814.679 1.00 30.69 268 THR A O 1
ATOM 2051 N N . ALA A 1 269 ? -78.011 335.657 813.548 1.00 28.80 269 ALA A N 1
ATOM 2052 C CA . ALA A 1 269 ? -76.823 334.896 813.927 1.00 32.91 269 ALA A CA 1
ATOM 2053 C C . ALA A 1 269 ? -75.725 335.023 812.877 1.00 34.35 269 ALA A C 1
ATOM 2054 O O . ALA A 1 269 ? -74.591 334.596 813.101 1.00 34.41 269 ALA A O 1
ATOM 2056 N N . ILE A 1 270 ? -76.079 335.603 811.731 1.00 32.81 270 ILE A N 1
ATOM 2057 C CA . ILE A 1 270 ? -75.173 335.724 810.593 1.00 32.74 270 ILE A CA 1
ATOM 2058 C C . ILE A 1 270 ? -73.910 336.510 810.947 1.00 36.04 270 ILE A C 1
ATOM 2059 O O . ILE A 1 270 ? -73.995 337.599 811.518 1.00 33.19 270 ILE A O 1
ATOM 2064 N N . PRO A 1 271 ? -72.733 335.948 810.620 1.00 36.83 271 PRO A N 1
ATOM 2065 C CA . PRO A 1 271 ? -71.446 336.581 810.938 1.00 37.56 271 PRO A CA 1
ATOM 2066 C C . PRO A 1 271 ? -71.186 337.814 810.078 1.00 39.54 271 PRO A C 1
ATOM 2067 O O . PRO A 1 271 ? -71.664 337.892 808.937 1.00 35.43 271 PRO A O 1
ATOM 2071 N N . ILE A 1 272 ? -70.438 338.768 810.627 1.00 37.45 272 ILE A N 1
ATOM 2072 C CA . ILE A 1 272 ? -70.047 339.958 809.880 1.00 33.42 272 ILE A CA 1
ATOM 2073 C C . ILE A 1 272 ? -68.802 339.642 809.051 1.00 39.26 272 ILE A C 1
ATOM 2074 O O . ILE A 1 272 ? -67.806 339.141 809.582 1.00 36.64 272 ILE A O 1
ATOM 2079 N N . GLY A 1 273 ? -68.863 339.926 807.750 1.00 33.82 273 GLY A N 1
ATOM 2080 C CA . GLY A 1 273 ? -67.771 339.607 806.844 1.00 33.07 273 GLY A CA 1
ATOM 2081 C C . GLY A 1 273 ? -66.955 340.803 806.378 1.00 36.30 273 GLY A C 1
ATOM 2082 O O . GLY A 1 273 ? -66.653 341.701 807.168 1.00 35.79 273 GLY A O 1
ATOM 2083 N N . SER A 1 274 ? -66.603 340.810 805.093 1.00 41.40 274 SER A N 1
ATOM 2084 C CA . SER A 1 274 ? -65.713 341.819 804.522 1.00 44.41 274 SER A CA 1
ATOM 2085 C C . SER A 1 274 ? -66.262 342.373 803.215 1.00 43.68 274 SER A C 1
ATOM 2086 O O . SER A 1 274 ? -65.545 343.040 802.466 1.00 43.04 274 SER A O 1
ATOM 2089 N N . CYS A 1 275 ? -67.531 342.084 802.941 1.00 44.55 275 CYS A N 1
ATOM 2090 C CA . CYS A 1 275 ? -68.171 342.513 801.701 1.00 38.38 275 CYS A CA 1
ATOM 2091 C C . CYS A 1 275 ? -68.664 343.959 801.791 1.00 38.19 275 CYS A C 1
ATOM 2092 O O . CYS A 1 275 ? -68.570 344.599 802.842 1.00 35.99 275 CYS A O 1
ATOM 2095 N N . VAL A 1 276 ? -69.170 344.472 800.674 1.00 30.90 276 VAL A N 1
ATOM 2096 C CA . VAL A 1 276 ? -69.721 345.821 800.623 1.00 30.86 276 VAL A CA 1
ATOM 2097 C C . VAL A 1 276 ? -71.192 345.765 800.204 1.00 33.08 276 VAL A C 1
ATOM 2098 O O . VAL A 1 276 ? -71.516 345.263 799.127 1.00 33.70 276 VAL A O 1
ATOM 2102 N N . SER A 1 277 ? -72.077 346.280 801.056 1.00 31.51 277 SER A N 1
ATOM 2103 C CA . SER A 1 277 ? -73.513 346.294 800.766 1.00 30.53 277 SER A CA 1
ATOM 2104 C C . SER A 1 277 ? -74.275 347.160 801.754 1.00 33.23 277 SER A C 1
ATOM 2105 O O . SER A 1 277 ? -73.932 347.228 802.941 1.00 30.05 277 SER A O 1
ATOM 2108 N N . LYS A 1 278 ? -75.330 347.798 801.264 1.00 34.15 278 LYS A N 1
ATOM 2109 C CA . LYS A 1 278 ? -76.111 348.705 802.086 1.00 34.69 278 LYS A CA 1
ATOM 2110 C C . LYS A 1 278 ? -77.465 348.083 802.431 1.00 31.79 278 LYS A C 1
ATOM 2111 O O . LYS A 1 278 ? -78.342 348.751 802.977 1.00 29.92 278 LYS A O 1
ATOM 2117 N N . CYS A 1 279 ? -77.636 346.805 802.105 1.00 30.07 279 CYS A N 1
ATOM 2118 C CA . CYS A 1 279 ? -78.893 346.110 802.393 1.00 28.63 279 CYS A CA 1
ATOM 2119 C C . CYS A 1 279 ? -78.647 344.857 803.216 1.00 28.82 279 CYS A C 1
ATOM 2120 O O . CYS A 1 279 ? -77.949 343.943 802.762 1.00 27.12 279 CYS A O 1
ATOM 2123 N N . HIS A 1 280 ? -79.229 344.817 804.415 1.00 27.06 280 HIS A N 1
ATOM 2124 C CA . HIS A 1 280 ? -79.051 343.696 805.325 1.00 27.74 280 HIS A CA 1
ATOM 2125 C C . HIS A 1 280 ? -80.389 343.057 805.670 1.00 29.61 280 HIS A C 1
ATOM 2126 O O . HIS A 1 280 ? -81.327 343.747 806.071 1.00 32.67 280 HIS A O 1
ATOM 2133 N N . THR A 1 281 ? -80.482 341.740 805.507 1.00 26.29 281 THR A N 1
ATOM 2134 C CA . THR A 1 281 ? -81.645 341.001 805.981 1.00 25.38 281 THR A CA 1
ATOM 2135 C C . THR A 1 281 ? -81.197 340.155 807.156 1.00 29.15 281 THR A C 1
ATOM 2136 O O . THR A 1 281 ? -80.003 340.079 807.449 1.00 30.94 281 THR A O 1
ATOM 2140 N N . ASP A 1 282 ? -82.139 339.504 807.829 1.00 31.56 282 ASP A N 1
ATOM 2141 C CA . ASP A 1 282 ? -81.768 338.611 808.919 1.00 30.67 282 ASP A CA 1
ATOM 2142 C C . ASP A 1 282 ? -81.113 337.326 808.407 1.00 27.13 282 ASP A C 1
ATOM 2143 O O . ASP A 1 282 ? -80.595 336.544 809.198 1.00 33.82 282 ASP A O 1
ATOM 2148 N N . LYS A 1 283 ? -81.114 337.119 807.090 1.00 30.31 283 LYS A N 1
ATOM 2149 C CA . LYS A 1 283 ? -80.465 335.952 806.494 1.00 30.37 283 LYS A CA 1
ATOM 2150 C C . LYS A 1 283 ? -79.092 336.327 805.936 1.00 30.89 283 LYS A C 1
ATOM 2151 O O . LYS A 1 283 ? -78.377 335.476 805.403 1.00 30.90 283 LYS A O 1
ATOM 2157 N N . GLY A 1 284 ? -78.735 337.604 806.045 1.00 26.53 284 GLY A N 1
ATOM 2158 C CA . GLY A 1 284 ? -77.472 338.079 805.510 1.00 28.26 284 GLY A CA 1
ATOM 2159 C C . GLY A 1 284 ? -77.686 339.252 804.573 1.00 30.05 284 GLY A C 1
ATOM 2160 O O . GLY A 1 284 ? -78.831 339.583 804.238 1.00 27.24 284 GLY A O 1
ATOM 2161 N N . SER A 1 285 ? -76.595 339.883 804.144 1.00 28.56 285 SER A N 1
ATOM 2162 C CA . SER A 1 285 ? -76.689 341.032 803.249 1.00 32.29 285 SER A CA 1
ATOM 2163 C C . SER A 1 285 ? -77.081 340.638 801.832 1.00 29.89 285 SER A C 1
ATOM 2164 O O . SER A 1 285 ? -76.763 339.541 801.365 1.00 29.81 285 SER A O 1
ATOM 2167 N N . LEU A 1 286 ? -77.773 341.550 801.157 1.00 30.49 286 LEU A N 1
ATOM 2168 C CA . LEU A 1 286 ? -78.095 341.399 799.743 1.00 29.99 286 LEU A CA 1
ATOM 2169 C C . LEU A 1 286 ? -77.122 342.229 798.919 1.00 35.56 286 LEU A C 1
ATOM 2170 O O . LEU A 1 286 ? -76.778 343.352 799.297 1.00 36.09 286 LEU A O 1
ATOM 2175 N N . SER A 1 287 ? -76.678 341.678 797.796 1.00 28.34 287 SER A N 1
ATOM 2176 C CA . SER A 1 287 ? -75.843 342.420 796.861 1.00 33.67 287 SER A CA 1
ATOM 2177 C C . SER A 1 287 ? -76.481 342.336 795.480 1.00 31.20 287 SER A C 1
ATOM 2178 O O . SER A 1 287 ? -76.207 341.406 794.715 1.00 33.91 287 SER A O 1
ATOM 2181 N N . THR A 1 288 ? -77.325 343.310 795.152 1.00 32.79 288 THR A N 1
ATOM 2182 C CA . THR A 1 288 ? -78.157 343.190 793.959 1.00 33.79 288 THR A CA 1
ATOM 2183 C C . THR A 1 288 ? -78.584 344.550 793.425 1.00 33.94 288 THR A C 1
ATOM 2184 O O . THR A 1 288 ? -78.524 345.550 794.140 1.00 33.06 288 THR A O 1
ATOM 2188 N N . THR A 1 289 ? -79.014 344.575 792.164 1.00 31.60 289 THR A N 1
ATOM 2189 C CA . THR A 1 289 ? -79.631 345.767 791.586 1.00 35.47 289 THR A CA 1
ATOM 2190 C C . THR A 1 289 ? -81.112 345.533 791.309 1.00 34.42 289 THR A C 1
ATOM 2191 O O . THR A 1 289 ? -81.808 346.424 790.822 1.00 34.96 289 THR A O 1
ATOM 2195 N N . LYS A 1 290 ? -81.588 344.327 791.612 1.00 35.69 290 LYS A N 1
ATOM 2196 C CA . LYS A 1 290 ? -82.985 343.975 791.369 1.00 32.22 290 LYS A CA 1
ATOM 2197 C C . LYS A 1 290 ? -83.934 344.779 792.266 1.00 26.21 290 LYS A C 1
ATOM 2198 O O . LYS A 1 290 ? -83.612 345.066 793.421 1.00 28.71 290 LYS A O 1
ATOM 2204 N N . PRO A 1 291 ? -85.112 345.150 791.731 1.00 26.96 291 PRO A N 1
ATOM 2205 C CA . PRO A 1 291 ? -86.080 345.941 792.503 1.00 27.68 291 PRO A CA 1
ATOM 2206 C C . PRO A 1 291 ? -86.787 345.142 793.592 1.00 25.76 291 PRO A C 1
ATOM 2207 O O . PRO A 1 291 ? -87.315 345.748 794.529 1.00 25.22 291 PRO A O 1
ATOM 2211 N N . PHE A 1 292 ? -86.814 343.815 793.472 1.00 25.52 292 PHE A N 1
ATOM 2212 C CA . PHE A 1 292 ? -87.533 342.978 794.437 1.00 24.29 292 PHE A CA 1
ATOM 2213 C C . PHE A 1 292 ? -86.658 341.864 795.014 1.00 25.11 292 PHE A C 1
ATOM 2214 O O . PHE A 1 292 ? -85.648 341.480 794.419 1.00 25.00 292 PHE A O 1
ATOM 2222 N N . GLN A 1 293 ? -87.055 341.353 796.176 1.00 25.14 293 GLN A N 1
ATOM 2223 C CA . GLN A 1 293 ? -86.383 340.214 796.786 1.00 24.52 293 GLN A CA 1
ATOM 2224 C C . GLN A 1 293 ? -87.405 339.347 797.515 1.00 24.87 293 GLN A C 1
ATOM 2225 O O . GLN A 1 293 ? -88.415 339.866 798.000 1.00 22.43 293 GLN A O 1
ATOM 2231 N N . ASN A 1 294 ? -87.166 338.034 797.566 1.00 24.42 294 ASN A N 1
ATOM 2232 C CA . ASN A 1 294 ? -88.059 337.128 798.291 1.00 23.78 294 ASN A CA 1
ATOM 2233 C C . ASN A 1 294 ? -87.360 336.456 799.468 1.00 27.01 294 ASN A C 1
ATOM 2234 O O . ASN A 1 294 ? -87.814 335.429 799.966 1.00 27.55 294 ASN A O 1
ATOM 2239 N N . ILE A 1 295 ? -86.256 337.046 799.917 1.00 25.19 295 ILE A N 1
ATOM 2240 C CA . ILE A 1 295 ? -85.427 336.417 800.942 1.00 26.50 295 ILE A CA 1
ATOM 2241 C C . ILE A 1 295 ? -85.985 336.561 802.355 1.00 27.63 295 ILE A C 1
ATOM 2242 O O . ILE A 1 295 ? -86.092 335.568 803.080 1.00 24.73 295 ILE A O 1
ATOM 2247 N N . SER A 1 296 ? -86.348 337.785 802.744 1.00 23.90 296 SER A N 1
ATOM 2248 C CA . SER A 1 296 ? -86.934 338.029 804.068 1.00 21.37 296 SER A CA 1
ATOM 2249 C C . SER A 1 296 ? -87.643 339.385 804.141 1.00 23.12 296 SER A C 1
ATOM 2250 O O . SER A 1 296 ? -87.174 340.374 803.572 1.00 21.15 296 SER A O 1
ATOM 2253 N N . ARG A 1 297 ? -88.764 339.427 804.851 1.00 22.55 297 ARG A N 1
ATOM 2254 C CA . ARG A 1 297 ? -89.478 340.677 805.103 1.00 25.73 297 ARG A CA 1
ATOM 2255 C C . ARG A 1 297 ? -88.698 341.561 806.078 1.00 27.22 297 ARG A C 1
ATOM 2256 O O . ARG A 1 297 ? -88.924 342.775 806.163 1.00 25.29 297 ARG A O 1
ATOM 2264 N N . ILE A 1 298 ? -87.794 340.938 806.832 1.00 28.33 298 ILE A N 1
ATOM 2265 C CA . ILE A 1 298 ? -86.930 341.669 807.742 1.00 28.79 298 ILE A CA 1
ATOM 2266 C C . ILE A 1 298 ? -85.729 342.164 806.956 1.00 28.26 298 ILE A C 1
ATOM 2267 O O . ILE A 1 298 ? -84.819 341.389 806.655 1.00 29.23 298 ILE A O 1
ATOM 2272 N N . ALA A 1 299 ? -85.728 343.454 806.630 1.00 22.60 299 ALA A N 1
ATOM 2273 C CA . ALA A 1 299 ? -84.716 344.022 805.747 1.00 25.43 299 ALA A CA 1
ATOM 2274 C C . ALA A 1 299 ? -84.425 345.466 806.124 1.00 28.08 299 ALA A C 1
ATOM 2275 O O . ALA A 1 299 ? -85.342 346.279 806.277 1.00 28.11 299 ALA A O 1
ATOM 2277 N N . VAL A 1 300 ? -83.141 345.780 806.245 1.00 27.17 300 VAL A N 1
ATOM 2278 C CA . VAL A 1 300 ? -82.701 347.066 806.764 1.00 27.59 300 VAL A CA 1
ATOM 2279 C C . VAL A 1 300 ? -81.679 347.692 805.825 1.00 30.15 300 VAL A C 1
ATOM 2280 O O . VAL A 1 300 ? -80.798 346.992 805.309 1.00 28.81 300 VAL A O 1
ATOM 2284 N N . GLY A 1 301 ? -81.812 348.996 805.573 1.00 31.55 301 GLY A N 1
ATOM 2285 C CA . GLY A 1 301 ? -80.903 349.690 804.676 1.00 30.64 301 GLY A CA 1
ATOM 2286 C C . GLY A 1 301 ? -81.526 349.986 803.322 1.00 33.77 301 GLY A C 1
ATOM 2287 O O . GLY A 1 301 ? -82.742 350.151 803.222 1.00 35.57 301 GLY A O 1
ATOM 2288 N N . ASP A 1 302 ? -80.698 350.045 802.281 1.00 34.55 302 ASP A N 1
ATOM 2289 C CA . ASP A 1 302 ? -81.155 350.361 800.925 1.00 32.74 302 ASP A CA 1
ATOM 2290 C C . ASP A 1 302 ? -81.458 349.055 800.184 1.00 34.11 302 ASP A C 1
ATOM 2291 O O . ASP A 1 302 ? -80.586 348.499 799.512 1.00 32.77 302 ASP A O 1
ATOM 2296 N N . CYS A 1 303 ? -82.694 348.571 800.304 1.00 32.63 303 CYS A N 1
ATOM 2297 C CA . CYS A 1 303 ? -83.032 347.200 799.902 1.00 32.48 303 CYS A CA 1
ATOM 2298 C C . CYS A 1 303 ? -84.040 347.118 798.753 1.00 30.72 303 CYS A C 1
ATOM 2299 O O . CYS A 1 303 ? -84.773 348.072 798.499 1.00 30.12 303 CYS A O 1
ATOM 2302 N N . PRO A 1 304 ? -84.070 345.972 798.045 1.00 29.32 304 PRO A N 1
ATOM 2303 C CA . PRO A 1 304 ? -85.169 345.759 797.094 1.00 28.29 304 PRO A CA 1
ATOM 2304 C C . PRO A 1 304 ? -86.446 345.554 797.893 1.00 30.11 304 PRO A C 1
ATOM 2305 O O . PRO A 1 304 ? -86.346 345.248 799.079 1.00 28.13 304 PRO A O 1
ATOM 2309 N N . ARG A 1 305 ? -87.619 345.687 797.283 1.00 26.96 305 ARG A N 1
ATOM 2310 C CA . ARG A 1 305 ? -88.847 345.481 798.046 1.00 26.86 305 ARG A CA 1
ATOM 2311 C C . ARG A 1 305 ? -89.173 343.993 798.208 1.00 27.33 305 ARG A C 1
ATOM 2312 O O . ARG A 1 305 ? -89.080 343.215 797.258 1.00 25.73 305 ARG A O 1
ATOM 2320 N N . TYR A 1 306 ? -89.562 343.600 799.415 1.00 24.03 306 TYR A N 1
ATOM 2321 C CA . TYR A 1 306 ? -89.901 342.209 799.667 1.00 27.03 306 TYR A CA 1
ATOM 2322 C C . TYR A 1 306 ? -91.242 341.813 799.052 1.00 28.82 306 TYR A C 1
ATOM 2323 O O . TYR A 1 306 ? -92.262 342.476 799.288 1.00 25.66 306 TYR A O 1
ATOM 2332 N N . VAL A 1 307 ? -91.236 340.724 798.282 1.00 22.97 307 VAL A N 1
ATOM 2333 C CA . VAL A 1 307 ? -92.449 340.200 797.677 1.00 21.68 307 VAL A CA 1
ATOM 2334 C C . VAL A 1 307 ? -92.590 338.696 797.906 1.00 25.28 307 VAL A C 1
ATOM 2335 O O . VAL A 1 307 ? -91.629 338.028 798.284 1.00 25.14 307 VAL A O 1
ATOM 2339 N N . LYS A 1 308 ? -93.780 338.163 797.652 1.00 25.83 308 LYS A N 1
ATOM 2340 C CA . LYS A 1 308 ? -94.021 336.736 797.841 1.00 26.71 308 LYS A CA 1
ATOM 2341 C C . LYS A 1 308 ? -93.512 335.851 796.700 1.00 28.56 308 LYS A C 1
ATOM 2342 O O . LYS A 1 308 ? -93.258 334.669 796.908 1.00 29.14 308 LYS A O 1
ATOM 2348 N N . GLN A 1 309 ? -93.377 336.410 795.499 1.00 22.77 309 GLN A N 1
ATOM 2349 C CA . GLN A 1 309 ? -93.000 335.627 794.323 1.00 24.64 309 GLN A CA 1
ATOM 2350 C C . GLN A 1 309 ? -91.532 335.208 794.361 1.00 26.44 309 GLN A C 1
ATOM 2351 O O . GLN A 1 309 ? -90.670 335.985 794.793 1.00 21.69 309 GLN A O 1
ATOM 2357 N N . GLY A 1 310 ? -91.251 333.993 793.886 1.00 22.93 310 GLY A N 1
ATOM 2358 C CA . GLY A 1 310 ? -89.884 333.504 793.779 1.00 27.65 310 GLY A CA 1
ATOM 2359 C C . GLY A 1 310 ? -89.190 333.977 792.509 1.00 29.03 310 GLY A C 1
ATOM 2360 O O . GLY A 1 310 ? -87.955 333.996 792.424 1.00 26.86 310 GLY A O 1
ATOM 2361 N N . SER A 1 311 ? -89.991 334.371 791.520 1.00 26.68 311 SER A N 1
ATOM 2362 C CA . SER A 1 311 ? -89.470 334.796 790.219 1.00 26.26 311 SER A CA 1
ATOM 2363 C C . SER A 1 311 ? -90.457 335.698 789.502 1.00 27.99 311 SER A C 1
ATOM 2364 O O . SER A 1 311 ? -91.665 335.422 789.482 1.00 26.56 311 SER A O 1
ATOM 2367 N N . LEU A 1 312 ? -89.938 336.781 788.926 1.00 23.67 312 LEU A N 1
ATOM 2368 C CA . LEU A 1 312 ? -90.690 337.611 787.980 1.00 23.82 312 LEU A CA 1
ATOM 2369 C C . LEU A 1 312 ? -89.745 338.048 786.869 1.00 23.50 312 LEU A C 1
ATOM 2370 O O . LEU A 1 312 ? -88.828 338.844 787.104 1.00 25.88 312 LEU A O 1
ATOM 2375 N N . LYS A 1 313 ? -89.953 337.522 785.668 1.00 24.68 313 LYS A N 1
ATOM 2376 C CA . LYS A 1 313 ? -89.063 337.816 784.546 1.00 28.26 313 LYS A CA 1
ATOM 2377 C C . LYS A 1 313 ? -89.580 338.948 783.682 1.00 27.07 313 LYS A C 1
ATOM 2378 O O . LYS A 1 313 ? -90.720 338.915 783.204 1.00 26.46 313 LYS A O 1
ATOM 2384 N N . LEU A 1 314 ? -88.731 339.953 783.495 1.00 22.16 314 LEU A N 1
ATOM 2385 C CA . LEU A 1 314 ? -89.039 341.080 782.631 1.00 23.01 314 LEU A CA 1
ATOM 2386 C C . LEU A 1 314 ? -88.464 340.808 781.249 1.00 22.61 314 LEU A C 1
ATOM 2387 O O . LEU A 1 314 ? -87.260 340.582 781.113 1.00 23.18 314 LEU A O 1
ATOM 2392 N N . ALA A 1 315 ? -89.316 340.820 780.224 1.00 19.88 315 ALA A N 1
ATOM 2393 C CA . ALA A 1 315 ? -88.848 340.667 778.844 1.00 20.34 315 ALA A CA 1
ATOM 2394 C C . ALA A 1 315 ? -87.913 341.806 778.444 1.00 23.76 315 ALA A C 1
ATOM 2395 O O . ALA A 1 315 ? -88.213 342.978 778.691 1.00 20.46 315 ALA A O 1
ATOM 2397 N N . THR A 1 316 ? -86.792 341.460 777.812 1.00 20.19 316 THR A N 1
ATOM 2398 C CA . THR A 1 316 ? -85.863 342.461 777.299 1.00 23.92 316 THR A CA 1
ATOM 2399 C C . THR A 1 316 ? -85.599 342.233 775.815 1.00 22.70 316 THR A C 1
ATOM 2400 O O . THR A 1 316 ? -84.588 342.690 775.273 1.00 22.90 316 THR A O 1
ATOM 2404 N N . GLY A 1 317 ? -86.515 341.520 775.163 1.00 23.19 317 GLY A N 1
ATOM 2405 C CA . GLY A 1 317 ? -86.379 341.228 773.749 1.00 21.35 317 GLY A CA 1
ATOM 2406 C C . GLY A 1 317 ? -87.711 340.809 773.159 1.00 23.13 317 GLY A C 1
ATOM 2407 O O . GLY A 1 317 ? -88.695 340.681 773.880 1.00 23.42 317 GLY A O 1
ATOM 2408 N N . MET A 1 318 ? -87.745 340.602 771.845 1.00 18.86 318 MET A N 1
ATOM 2409 C CA . MET A 1 318 ? -88.976 340.250 771.153 1.00 19.07 318 MET A CA 1
ATOM 2410 C C . MET A 1 318 ? -89.351 338.787 771.388 1.00 19.46 318 MET A C 1
ATOM 2411 O O . MET A 1 318 ? -88.567 338.011 771.955 1.00 19.30 318 MET A O 1
ATOM 2416 N N . ARG A 1 319 ? -90.550 338.413 770.950 1.00 24.08 319 ARG A N 1
ATOM 2417 C CA . ARG A 1 319 ? -90.931 337.004 770.890 1.00 28.21 319 ARG A CA 1
ATOM 2418 C C . ARG A 1 319 ? -89.915 336.182 770.092 1.00 28.67 319 ARG A C 1
ATOM 2419 O O . ARG A 1 319 ? -89.466 336.582 768.998 1.00 23.49 319 ARG A O 1
ATOM 2427 N N . ASN A 1 320 ? -89.542 335.039 770.654 1.00 24.28 320 ASN A N 1
ATOM 2428 C CA . ASN A 1 320 ? -88.579 334.157 770.009 1.00 26.01 320 ASN A CA 1
ATOM 2429 C C . ASN A 1 320 ? -89.294 333.087 769.192 1.00 28.10 320 ASN A C 1
ATOM 2430 O O . ASN A 1 320 ? -89.982 332.245 769.757 1.00 27.48 320 ASN A O 1
ATOM 2435 N N . ILE A 1 321 ? -89.135 333.124 767.871 1.00 27.96 321 ILE A N 1
ATOM 2436 C CA . ILE A 1 321 ? -89.745 332.134 766.984 1.00 32.60 321 ILE A CA 1
ATOM 2437 C C . ILE A 1 321 ? -88.674 331.553 766.050 1.00 31.53 321 ILE A C 1
ATOM 2438 O O . ILE A 1 321 ? -88.481 332.037 764.939 1.00 29.36 321 ILE A O 1
ATOM 2443 N N . PRO A 1 322 ? -87.968 330.505 766.511 1.00 34.78 322 PRO A N 1
ATOM 2444 C CA . PRO A 1 322 ? -86.827 329.940 765.773 1.00 37.47 322 PRO A CA 1
ATOM 2445 C C . PRO A 1 322 ? -87.230 329.159 764.519 1.00 41.88 322 PRO A C 1
ATOM 2446 O O . PRO A 1 322 ? -88.432 329.008 764.267 1.00 36.99 322 PRO A O 1
ATOM 2450 N N . GLU A 1 323 ? -86.213 328.708 763.771 1.00 60.19 323 GLU A N 1
ATOM 2451 C CA . GLU A 1 323 ? -86.294 327.894 762.537 1.00 61.23 323 GLU A CA 1
ATOM 2452 C C . GLU A 1 323 ? -86.201 328.719 761.252 1.00 66.35 323 GLU A C 1
ATOM 2453 O O . GLU A 1 323 ? -85.145 329.273 760.935 1.00 69.03 323 GLU A O 1
ATOM 2459 N N . GLY B 2 1 ? -98.751 340.006 768.878 1.00 39.01 328 GLY C N 1
ATOM 2460 C CA . GLY B 2 1 ? -98.645 341.428 769.144 1.00 36.22 328 GLY C CA 1
ATOM 2461 C C . GLY B 2 1 ? -99.608 342.204 768.264 1.00 29.34 328 GLY C C 1
ATOM 2462 O O . GLY B 2 1 ? -100.128 341.662 767.289 1.00 27.55 328 GLY C O 1
ATOM 2463 N N . LEU B 2 2 ? -99.813 343.478 768.588 1.00 24.30 329 LEU C N 1
ATOM 2464 C CA . LEU B 2 2 ? -100.830 344.297 767.935 1.00 23.44 329 LEU C CA 1
ATOM 2465 C C . LEU B 2 2 ? -100.669 344.451 766.423 1.00 23.99 329 LEU C C 1
ATOM 2466 O O . LEU B 2 2 ? -101.665 344.602 765.705 1.00 21.49 329 LEU C O 1
ATOM 2471 N N . PHE B 2 3 ? -99.437 344.420 765.918 1.00 22.23 330 PHE C N 1
ATOM 2472 C CA . PHE B 2 3 ? -99.250 344.692 764.490 1.00 25.11 330 PHE C CA 1
ATOM 2473 C C . PHE B 2 3 ? -99.243 343.445 763.610 1.00 25.62 330 PHE C C 1
ATOM 2474 O O . PHE B 2 3 ? -99.352 343.538 762.386 1.00 30.74 330 PHE C O 1
ATOM 2482 N N . GLY B 2 4 ? -99.127 342.280 764.231 1.00 28.12 331 GLY C N 1
ATOM 2483 C CA . GLY B 2 4 ? -99.291 341.039 763.498 1.00 29.28 331 GLY C CA 1
ATOM 2484 C C . GLY B 2 4 ? -98.141 340.739 762.560 1.00 27.91 331 GLY C C 1
ATOM 2485 O O . GLY B 2 4 ? -98.313 339.993 761.597 1.00 28.58 331 GLY C O 1
ATOM 2486 N N . ALA B 2 5 ? -96.973 341.322 762.835 1.00 22.89 332 ALA C N 1
ATOM 2487 C CA . ALA B 2 5 ? -95.787 341.073 762.019 1.00 26.86 332 ALA C CA 1
ATOM 2488 C C . ALA B 2 5 ? -94.992 339.892 762.577 1.00 24.89 332 ALA C C 1
ATOM 2489 O O . ALA B 2 5 ? -94.958 338.810 761.986 1.00 25.51 332 ALA C O 1
ATOM 2491 N N . ILE B 2 6 ? -94.347 340.115 763.712 1.00 23.98 333 ILE C N 1
ATOM 2492 C CA . ILE B 2 6 ? -93.627 339.064 764.412 1.00 26.69 333 ILE C CA 1
ATOM 2493 C C . ILE B 2 6 ? -94.627 338.036 764.939 1.00 29.90 333 ILE C C 1
ATOM 2494 O O . ILE B 2 6 ? -95.598 338.409 765.597 1.00 28.43 333 ILE C O 1
ATOM 2499 N N . ALA B 2 7 ? -94.380 336.753 764.663 1.00 30.24 334 ALA C N 1
ATOM 2500 C CA . ALA B 2 7 ? -95.348 335.685 764.947 1.00 30.79 334 ALA C CA 1
ATOM 2501 C C . ALA B 2 7 ? -96.658 335.948 764.217 1.00 31.53 334 ALA C C 1
ATOM 2502 O O . ALA B 2 7 ? -97.739 335.652 764.729 1.00 38.44 334 ALA C O 1
ATOM 2504 N N . GLY B 2 8 ? -96.546 336.495 763.009 1.00 27.59 335 GLY C N 1
ATOM 2505 C CA . GLY B 2 8 ? -97.699 336.903 762.234 1.00 27.69 335 GLY C CA 1
ATOM 2506 C C . GLY B 2 8 ? -97.434 336.682 760.761 1.00 25.95 335 GLY C C 1
ATOM 2507 O O . GLY B 2 8 ? -97.157 335.556 760.344 1.00 29.20 335 GLY C O 1
ATOM 2508 N N . PHE B 2 9 ? -97.496 337.743 759.965 1.00 26.42 336 PHE C N 1
ATOM 2509 C CA . PHE B 2 9 ? -97.235 337.583 758.541 1.00 25.33 336 PHE C CA 1
ATOM 2510 C C . PHE B 2 9 ? -95.757 337.295 758.268 1.00 28.28 336 PH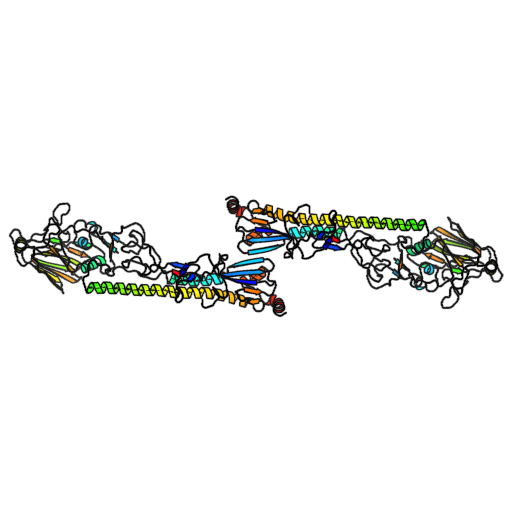E C C 1
ATOM 2511 O O . PHE B 2 9 ? -95.399 336.804 757.198 1.00 26.68 336 PHE C O 1
ATOM 2519 N N . ILE B 2 10 ? -94.905 337.576 759.250 1.00 25.72 337 ILE C N 1
ATOM 2520 C CA . ILE B 2 10 ? -93.534 337.092 759.197 1.00 25.13 337 ILE C CA 1
ATOM 2521 C C . ILE B 2 10 ? -93.495 335.775 759.938 1.00 28.69 337 ILE C C 1
ATOM 2522 O O . ILE B 2 10 ? -93.674 335.731 761.167 1.00 24.94 337 ILE C O 1
ATOM 2527 N N . GLU B 2 11 ? -93.267 334.696 759.202 1.00 26.47 338 GLU C N 1
ATOM 2528 C CA . GLU B 2 11 ? -93.478 333.362 759.765 1.00 34.64 338 GLU C CA 1
ATOM 2529 C C . GLU B 2 11 ? -92.565 333.003 760.942 1.00 30.43 338 GLU C C 1
ATOM 2530 O O . GLU B 2 11 ? -93.018 332.404 761.913 1.00 31.18 338 GLU C O 1
ATOM 2536 N N . ASN B 2 12 ? -91.286 333.361 760.852 1.00 25.67 339 ASN C N 1
ATOM 2537 C CA . ASN B 2 12 ? -90.340 333.075 761.931 1.00 27.63 339 ASN C CA 1
ATOM 2538 C C . ASN B 2 12 ? -89.163 334.034 761.925 1.00 25.38 339 ASN C C 1
ATOM 2539 O O . ASN B 2 12 ? -88.988 334.807 760.974 1.00 23.04 339 ASN C O 1
ATOM 2544 N N . GLY B 2 13 ? -88.372 334.000 762.995 1.00 23.61 340 GLY C N 1
ATOM 2545 C CA . GLY B 2 13 ? -87.164 334.801 763.060 1.00 23.87 340 GLY C CA 1
ATOM 2546 C C . GLY B 2 13 ? -85.981 334.080 762.429 1.00 26.34 340 GLY C C 1
ATOM 2547 O O . GLY B 2 13 ? -86.111 332.940 761.972 1.00 26.01 340 GLY C O 1
ATOM 2548 N N . TRP B 2 14 ? -84.827 334.744 762.418 1.00 26.00 341 TRP C N 1
ATOM 2549 C CA . TRP B 2 14 ? -83.631 334.235 761.759 1.00 26.06 341 TRP C CA 1
ATOM 2550 C C . TRP B 2 14 ? -82.521 334.044 762.778 1.00 27.20 341 TRP C C 1
ATOM 2551 O O . TRP B 2 14 ? -81.987 335.027 763.301 1.00 25.59 341 TRP C O 1
ATOM 2562 N N . GLN B 2 15 ? -82.152 332.801 763.073 1.00 29.99 342 GLN C N 1
ATOM 2563 C CA . GLN B 2 15 ? -81.102 332.588 764.070 1.00 34.23 342 GLN C CA 1
ATOM 2564 C C . GLN B 2 15 ? -79.750 333.057 763.543 1.00 30.41 342 GLN C C 1
ATOM 2565 O O . GLN B 2 15 ? -78.834 333.324 764.317 1.00 35.50 342 GLN C O 1
ATOM 2571 N N . GLY B 2 16 ? -79.639 333.167 762.226 1.00 32.84 343 GLY C N 1
ATOM 2572 C CA . GLY B 2 16 ? -78.402 333.594 761.598 1.00 36.19 343 GLY C CA 1
ATOM 2573 C C . GLY B 2 16 ? -78.185 335.091 761.680 1.00 36.08 343 GLY C C 1
ATOM 2574 O O . GLY B 2 16 ? -77.083 335.580 761.403 1.00 35.51 343 GLY C O 1
ATOM 2575 N N . LEU B 2 17 ? -79.232 335.831 762.048 1.00 31.44 344 LEU C N 1
ATOM 2576 C CA . LEU B 2 17 ? -79.098 337.277 762.219 1.00 29.43 344 LEU C CA 1
ATOM 2577 C C . LEU B 2 17 ? -78.542 337.541 763.613 1.00 31.39 344 LEU C C 1
ATOM 2578 O O . LEU B 2 17 ? -79.298 337.644 764.583 1.00 32.20 344 LEU C O 1
ATOM 2583 N N . ILE B 2 18 ? -77.220 337.655 763.716 1.00 31.62 345 ILE C N 1
ATOM 2584 C CA . ILE B 2 18 ? -76.569 337.711 765.024 1.00 35.28 345 ILE C CA 1
ATOM 2585 C C . ILE B 2 18 ? -75.993 339.075 765.386 1.00 35.01 345 ILE C C 1
ATOM 2586 O O . ILE B 2 18 ? -75.507 339.269 766.497 1.00 39.35 345 ILE C O 1
ATOM 2591 N N . ASP B 2 19 ? -76.039 340.023 764.457 1.00 31.04 346 ASP C N 1
ATOM 2592 C CA . ASP B 2 19 ? -75.515 341.357 764.749 1.00 33.09 346 ASP C CA 1
ATOM 2593 C C . ASP B 2 19 ? -76.601 342.433 764.666 1.00 30.09 346 ASP C C 1
ATOM 2594 O O . ASP B 2 19 ? -76.306 343.598 764.395 1.00 32.03 346 ASP C O 1
ATOM 2599 N N . GLY B 2 20 ? -77.849 342.039 764.904 1.00 26.27 347 GLY C N 1
ATOM 2600 C CA . GLY B 2 20 ? -78.947 342.987 764.978 1.00 29.03 347 GLY C CA 1
ATOM 2601 C C . GLY B 2 20 ? -80.242 342.286 765.323 1.00 25.79 347 GLY C C 1
ATOM 2602 O O . GLY B 2 20 ? -80.296 341.054 765.301 1.00 24.70 347 GLY C O 1
ATOM 2603 N N . TRP B 2 21 ? -81.279 343.062 765.634 1.00 23.49 348 TRP C N 1
ATOM 2604 C CA . TRP B 2 21 ? -82.588 342.508 765.983 1.00 24.73 348 TRP C CA 1
ATOM 2605 C C . TRP B 2 21 ? -83.479 342.357 764.760 1.00 23.59 348 TRP C C 1
ATOM 2606 O O . TRP B 2 21 ? -84.359 341.487 764.715 1.00 24.84 348 TRP C O 1
ATOM 2617 N N . TYR B 2 22 ? -83.258 343.227 763.778 1.00 22.32 349 TYR C N 1
ATOM 2618 C CA . TYR B 2 22 ? -84.024 343.247 762.541 1.00 22.01 349 TYR C CA 1
ATOM 2619 C C . TYR B 2 22 ? -83.057 343.323 761.381 1.00 23.74 349 TYR C C 1
ATOM 2620 O O . TYR B 2 22 ? -81.914 343.754 761.556 1.00 23.95 349 TYR C O 1
ATOM 2629 N N . GLY B 2 23 ? -83.512 342.946 760.193 1.00 19.59 350 GLY C N 1
ATOM 2630 C CA . GLY B 2 23 ? -82.633 342.981 759.044 1.00 23.16 350 GLY C CA 1
ATOM 2631 C C . GLY B 2 23 ? -83.295 342.669 757.728 1.00 24.14 350 GLY C C 1
ATOM 2632 O O . GLY B 2 23 ? -84.525 342.527 757.656 1.00 22.55 350 GLY C O 1
ATOM 2633 N N . PHE B 2 24 ? -82.463 342.564 756.689 1.00 23.41 351 PHE C N 1
ATOM 2634 C CA . PHE B 2 24 ? -82.898 342.311 755.328 1.00 23.62 351 PHE C CA 1
ATOM 2635 C C . PHE B 2 24 ? -82.296 340.996 754.870 1.00 29.29 351 PHE C C 1
ATOM 2636 O O . PHE B 2 24 ? -81.105 340.742 755.098 1.00 27.62 351 PHE C O 1
ATOM 2644 N N . ARG B 2 25 ? -83.098 340.172 754.206 1.00 23.81 352 ARG C N 1
ATOM 2645 C CA . ARG B 2 25 ? -82.571 339.004 753.502 1.00 26.44 352 ARG C CA 1
ATOM 2646 C C . ARG B 2 25 ? -83.013 339.082 752.044 1.00 30.39 352 ARG C C 1
ATOM 2647 O O . ARG B 2 25 ? -84.203 339.237 751.750 1.00 30.47 352 ARG C O 1
ATOM 2655 N N . HIS B 2 26 ? -82.053 338.990 751.130 1.00 22.49 353 HIS C N 1
ATOM 2656 C CA . HIS B 2 26 ? -82.341 339.164 749.712 1.00 24.90 353 HIS C CA 1
ATOM 2657 C C . HIS B 2 26 ? -81.886 337.999 748.853 1.00 25.71 353 HIS C C 1
ATOM 2658 O O . HIS B 2 26 ? -81.081 337.159 749.276 1.00 22.77 353 HIS C O 1
ATOM 2665 N N . GLN B 2 27 ? -82.432 337.960 747.644 1.00 24.50 354 GLN C N 1
ATOM 2666 C CA . GLN B 2 27 ? -81.948 337.084 746.592 1.00 26.54 354 GLN C CA 1
ATOM 2667 C C . GLN B 2 27 ? -82.022 337.851 745.283 1.00 29.86 354 GLN C C 1
ATOM 2668 O O . GLN B 2 27 ? -83.060 338.441 744.961 1.00 30.01 354 GLN C O 1
ATOM 2674 N N . ASN B 2 28 ? -80.914 337.886 744.550 1.00 25.93 355 ASN C N 1
ATOM 2675 C CA . ASN B 2 28 ? -80.905 338.474 743.207 1.00 25.14 355 ASN C CA 1
ATOM 2676 C C . ASN B 2 28 ? -80.108 337.573 742.274 1.00 29.18 355 ASN C C 1
ATOM 2677 O O . ASN B 2 28 ? -79.776 336.446 742.650 1.00 24.58 355 ASN C O 1
ATOM 2682 N N . ALA B 2 29 ? -79.794 338.060 741.074 1.00 25.07 356 ALA C N 1
ATOM 2683 C CA . ALA B 2 29 ? -79.098 337.235 740.089 1.00 32.12 356 ALA C CA 1
ATOM 2684 C C . ALA B 2 29 ? -77.701 336.796 740.546 1.00 32.60 356 ALA C C 1
ATOM 2685 O O . ALA B 2 29 ? -77.227 335.729 740.147 1.00 33.27 356 ALA C O 1
ATOM 2687 N N . GLU B 2 30 ? -77.041 337.596 741.383 1.00 33.72 357 GLU C N 1
ATOM 2688 C CA . GLU B 2 30 ? -75.671 337.249 741.773 1.00 34.01 357 GLU C CA 1
ATOM 2689 C C . GLU B 2 30 ? -75.520 336.564 743.137 1.00 34.65 357 GLU C C 1
ATOM 2690 O O . GLU B 2 30 ? -74.394 336.286 743.563 1.00 32.62 357 GLU C O 1
ATOM 2696 N N . GLY B 2 31 ? -76.636 336.280 743.810 1.00 29.74 358 GLY C N 1
ATOM 2697 C CA . GLY B 2 31 ? -76.590 335.530 745.055 1.00 29.26 358 GLY C CA 1
ATOM 2698 C C . GLY B 2 31 ? -77.614 335.905 746.120 1.00 30.73 358 GLY C C 1
ATOM 2699 O O . GLY B 2 31 ? -78.693 336.431 745.818 1.00 25.64 358 GLY C O 1
ATOM 2700 N N . THR B 2 32 ? -77.272 335.605 747.373 1.00 26.73 359 THR C N 1
ATOM 2701 C CA . THR B 2 32 ? -78.132 335.884 748.524 1.00 27.76 359 THR C CA 1
ATOM 2702 C C . THR B 2 32 ? -77.337 336.564 749.633 1.00 34.94 359 THR C C 1
ATOM 2703 O O . THR B 2 32 ? -76.102 336.494 749.652 1.00 31.07 359 THR C O 1
ATOM 2707 N N . GLY B 2 33 ? -78.039 337.218 750.557 1.00 26.88 360 GLY C N 1
ATOM 2708 C CA . GLY B 2 33 ? -77.379 337.856 751.679 1.00 29.03 360 GLY C CA 1
ATOM 2709 C C . GLY B 2 33 ? -78.336 338.251 752.791 1.00 28.61 360 GLY C C 1
ATOM 2710 O O . GLY B 2 33 ? -79.534 338.434 752.561 1.00 25.77 360 GLY C O 1
ATOM 2711 N N . THR B 2 34 ? -77.796 338.378 753.997 1.00 27.20 361 THR C N 1
ATOM 2712 C CA . THR B 2 34 ? -78.559 338.801 755.169 1.00 28.93 361 THR C CA 1
ATOM 2713 C C . THR B 2 34 ? -77.773 339.914 755.840 1.00 32.09 361 THR C C 1
ATOM 2714 O O . THR B 2 34 ? -76.577 339.748 756.110 1.00 28.70 361 THR C O 1
ATOM 2718 N N . ALA B 2 35 ? -78.427 341.046 756.101 1.00 26.36 362 ALA C N 1
ATOM 2719 C CA . ALA B 2 35 ? -77.766 342.161 756.783 1.00 30.42 362 ALA C CA 1
ATOM 2720 C C . ALA B 2 35 ? -78.675 342.801 757.825 1.00 30.91 362 ALA C C 1
ATOM 2721 O O . ALA B 2 35 ? -79.881 342.957 757.609 1.00 25.21 362 ALA C O 1
ATOM 2723 N N . ALA B 2 36 ? -78.090 343.200 758.945 1.00 24.45 363 ALA C N 1
ATOM 2724 C CA . ALA B 2 36 ? -78.875 343.788 760.022 1.00 28.37 363 ALA C CA 1
ATOM 2725 C C . ALA B 2 36 ? -79.276 345.225 759.682 1.00 27.67 363 ALA C C 1
ATOM 2726 O O . ALA B 2 36 ? -78.529 345.934 759.002 1.00 28.11 363 ALA C O 1
ATOM 2728 N N . ASP B 2 37 ? -80.449 345.651 760.157 1.00 23.25 364 ASP C N 1
ATOM 2729 C CA . ASP B 2 37 ? -80.827 347.062 760.071 1.00 26.01 364 ASP C CA 1
ATOM 2730 C C . ASP B 2 37 ? -80.581 347.767 761.400 1.00 25.25 364 ASP C C 1
ATOM 2731 O O . ASP B 2 37 ? -81.177 347.415 762.429 1.00 23.79 364 ASP C O 1
ATOM 2736 N N . LEU B 2 38 ? -79.706 348.767 761.384 1.00 25.61 365 LEU C N 1
ATOM 2737 C CA . LEU B 2 38 ? -79.259 349.391 762.630 1.00 30.28 365 LEU C CA 1
ATOM 2738 C C . LEU B 2 38 ? -80.322 350.278 763.271 1.00 28.71 365 LEU C C 1
ATOM 2739 O O . LEU B 2 38 ? -80.476 350.286 764.497 1.00 28.72 365 LEU C O 1
ATOM 2744 N N . LYS B 2 39 ? -81.055 351.021 762.450 1.00 28.46 366 LYS C N 1
ATOM 2745 C CA . LYS B 2 39 ? -81.998 351.998 762.985 1.00 30.73 366 LYS C CA 1
ATOM 2746 C C . LYS B 2 39 ? -83.155 351.340 763.720 1.00 27.61 366 LYS C C 1
ATOM 2747 O O . LYS B 2 39 ? -83.455 351.708 764.856 1.00 27.28 366 LYS C O 1
ATOM 2753 N N . SER B 2 40 ? -83.791 350.360 763.080 1.00 22.83 367 SER C N 1
ATOM 2754 C CA . SER B 2 40 ? -84.856 349.604 763.740 1.00 24.15 367 SER C CA 1
ATOM 2755 C C . SER B 2 40 ? -84.322 348.928 764.997 1.00 24.09 367 SER C C 1
ATOM 2756 O O . SER B 2 40 ? -84.951 348.974 766.057 1.00 23.96 367 SER C O 1
ATOM 2759 N N . THR B 2 41 ? -83.148 348.314 764.889 1.00 24.35 368 THR C N 1
ATOM 2760 C CA . THR B 2 41 ? -82.561 347.614 766.030 1.00 23.81 368 THR C CA 1
ATOM 2761 C C . THR B 2 41 ? -82.361 348.556 767.212 1.00 26.71 368 THR C C 1
ATOM 2762 O O . THR B 2 41 ? -82.763 348.254 768.334 1.00 24.14 368 THR C O 1
ATOM 2766 N N . GLN B 2 42 ? -81.761 349.711 766.950 1.00 28.72 369 GLN C N 1
ATOM 2767 C CA . GLN B 2 42 ? -81.444 350.671 768.002 1.00 28.09 369 GLN C CA 1
ATOM 2768 C C . GLN B 2 42 ? -82.705 351.261 768.641 1.00 27.85 369 GLN C C 1
ATOM 2769 O O . GLN B 2 42 ? -82.734 351.530 769.842 1.00 30.10 369 GLN C O 1
ATOM 2775 N N . ALA B 2 43 ? -83.745 351.455 767.837 1.00 26.67 370 ALA C N 1
ATOM 2776 C CA . ALA B 2 43 ? -85.008 352.008 768.335 1.00 28.70 370 ALA C CA 1
ATOM 2777 C C . ALA B 2 43 ? -85.654 351.056 769.330 1.00 24.96 370 ALA C C 1
ATOM 2778 O O . ALA B 2 43 ? -86.115 351.473 770.393 1.00 29.60 370 ALA C O 1
ATOM 2780 N N . ALA B 2 44 ? -85.689 349.771 768.985 1.00 25.44 371 ALA C N 1
ATOM 2781 C CA . ALA B 2 44 ? -86.220 348.757 769.899 1.00 26.60 371 ALA C CA 1
ATOM 2782 C C . ALA B 2 44 ? -85.418 348.716 771.197 1.00 28.35 371 ALA C C 1
ATOM 2783 O O . ALA B 2 44 ? -85.985 348.771 772.302 1.00 29.63 371 ALA C O 1
ATOM 2785 N N . ILE B 2 45 ? -84.097 348.610 771.061 1.00 25.93 372 ILE C N 1
ATOM 2786 C CA . ILE B 2 45 ? -83.196 348.514 772.218 1.00 27.77 372 ILE C CA 1
ATOM 2787 C C . ILE B 2 45 ? -83.310 349.736 773.122 1.00 30.68 372 ILE C C 1
ATOM 2788 O O . ILE B 2 45 ? -83.344 349.607 774.346 1.00 32.82 372 ILE C O 1
ATOM 2793 N N . ASP B 2 46 ? -83.359 350.922 772.520 1.00 29.49 373 ASP C N 1
ATOM 2794 C CA . ASP B 2 46 ? -83.485 352.157 773.289 1.00 30.93 373 ASP C CA 1
ATOM 2795 C C . ASP B 2 46 ? -84.739 352.156 774.163 1.00 32.22 373 ASP C C 1
ATOM 2796 O O . ASP B 2 46 ? -84.690 352.554 775.318 1.00 30.04 373 ASP C O 1
ATOM 2801 N N . GLN B 2 47 ? -85.855 351.694 773.608 1.00 30.59 374 GLN C N 1
ATOM 2802 C CA . GLN B 2 47 ? -87.118 351.655 774.343 1.00 32.24 374 GLN C CA 1
ATOM 2803 C C . GLN B 2 47 ? -87.116 350.581 775.437 1.00 33.58 374 GLN C C 1
ATOM 2804 O O . GLN B 2 47 ? -87.688 350.778 776.509 1.00 39.79 374 GLN C O 1
ATOM 2810 N N . ILE B 2 48 ? -86.455 349.458 775.178 1.00 28.38 375 ILE C N 1
ATOM 2811 C CA . ILE B 2 48 ? -86.357 348.396 776.175 1.00 35.25 375 ILE C CA 1
ATOM 2812 C C . ILE B 2 48 ? -85.399 348.728 777.328 1.00 37.03 375 ILE C C 1
ATOM 2813 O O . ILE B 2 48 ? -85.765 348.577 778.490 1.00 35.39 375 ILE C O 1
ATOM 2818 N N . ASN B 2 49 ? -84.188 349.187 777.017 1.00 35.11 376 ASN C N 1
ATOM 2819 C CA . ASN B 2 49 ? -83.266 349.638 778.067 1.00 36.52 376 ASN C CA 1
ATOM 2820 C C . ASN B 2 49 ? -83.815 350.822 778.856 1.00 40.84 376 ASN C C 1
ATOM 2821 O O . ASN B 2 49 ? -83.460 351.017 780.019 1.00 36.39 376 ASN C O 1
ATOM 2826 N N . GLY B 2 50 ? -84.655 351.627 778.206 1.00 41.02 377 GLY C N 1
ATOM 2827 C CA . GLY B 2 50 ? -85.333 352.721 778.878 1.00 40.05 377 GLY C CA 1
ATOM 2828 C C . GLY B 2 50 ? -86.184 352.223 780.036 1.00 44.62 377 GLY C C 1
ATOM 2829 O O . GLY B 2 50 ? -86.140 352.784 781.141 1.00 40.88 377 GLY C O 1
ATOM 2830 N N . LYS B 2 51 ? -86.957 351.167 779.781 1.00 47.16 378 LYS C N 1
ATOM 2831 C CA . LYS B 2 51 ? -87.767 350.528 780.814 1.00 41.73 378 LYS C CA 1
ATOM 2832 C C . LYS B 2 51 ? -86.898 350.026 781.937 1.00 43.08 378 LYS C C 1
ATOM 2833 O O . LYS B 2 51 ? -87.217 350.216 783.120 1.00 42.45 378 LYS C O 1
ATOM 2839 N N . LEU B 2 52 ? -85.818 349.344 781.553 1.00 40.63 379 LEU C N 1
ATOM 2840 C CA . LEU B 2 52 ? -84.883 348.765 782.517 1.00 44.37 379 LEU C CA 1
ATOM 2841 C C . LEU B 2 52 ? -84.423 349.815 783.506 1.00 46.41 379 LEU C C 1
ATOM 2842 O O . LEU B 2 52 ? -84.453 349.598 784.707 1.00 45.69 379 LEU C O 1
ATOM 2847 N N . ASN B 2 53 ? -84.011 350.968 782.990 1.00 49.44 380 ASN C N 1
ATOM 2848 C CA . ASN B 2 53 ? -83.419 351.993 783.839 1.00 53.46 380 ASN C CA 1
ATOM 2849 C C . ASN B 2 53 ? -84.416 352.689 784.776 1.00 52.58 380 ASN C C 1
ATOM 2850 O O . ASN B 2 53 ? -84.098 352.944 785.939 1.00 50.92 380 ASN C O 1
ATOM 2855 N N . ARG B 2 54 ? -85.616 352.981 784.277 1.00 48.37 381 ARG C N 1
ATOM 2856 C CA . ARG B 2 54 ? -86.664 353.566 785.114 1.00 45.35 381 ARG C CA 1
ATOM 2857 C C . ARG B 2 54 ? -86.973 352.626 786.272 1.00 51.25 381 ARG C C 1
ATOM 2858 O O . ARG B 2 54 ? -87.256 353.060 787.387 1.00 53.13 381 ARG C O 1
ATOM 2866 N N . LEU B 2 55 ? -86.893 351.330 785.995 1.00 45.85 382 LEU C N 1
ATOM 2867 C CA . LEU B 2 55 ? -87.179 350.293 786.980 1.00 53.38 382 LEU C CA 1
ATOM 2868 C C . LEU B 2 55 ? -86.161 350.255 788.121 1.00 62.66 382 LEU C C 1
ATOM 2869 O O . LEU B 2 55 ? -86.527 350.116 789.293 1.00 61.81 382 LEU C O 1
ATOM 2874 N N . ILE B 2 56 ? -84.885 350.400 787.765 1.00 106.90 383 ILE C N 1
ATOM 2875 C CA . ILE B 2 56 ? -83.778 349.960 788.619 1.00 108.53 383 ILE C CA 1
ATOM 2876 C C . ILE B 2 56 ? -83.174 351.081 789.499 1.00 113.69 383 ILE C C 1
ATOM 2877 O O . ILE B 2 56 ? -82.018 351.018 789.924 1.00 119.71 383 ILE C O 1
ATOM 2882 N N . GLU B 2 57 ? -83.981 352.107 789.768 1.00 102.26 384 GLU C N 1
ATOM 2883 C CA . GLU B 2 57 ? -83.774 352.970 790.939 1.00 104.38 384 GLU C CA 1
ATOM 2884 C C . GLU B 2 57 ? -84.953 353.892 791.241 1.00 105.66 384 GLU C C 1
ATOM 2885 O O . GLU B 2 57 ? -84.986 355.050 790.812 1.00 105.78 384 GLU C O 1
ATOM 2891 N N . LYS B 2 58 ? -85.933 353.344 791.951 1.00 82.33 385 LYS C N 1
ATOM 2892 C CA . LYS B 2 58 ? -86.760 354.140 792.839 1.00 81.39 385 LYS C CA 1
ATOM 2893 C C . LYS B 2 58 ? -86.039 353.965 794.172 1.00 82.43 385 LYS C C 1
ATOM 2894 O O . LYS B 2 58 ? -85.113 353.158 794.262 1.00 77.52 385 LYS C O 1
ATOM 2900 N N . THR B 2 59 ? -86.437 354.705 795.201 1.00 91.56 386 THR C N 1
ATOM 2901 C CA . THR B 2 59 ? -85.721 354.649 796.476 1.00 83.37 386 THR C CA 1
ATOM 2902 C C . THR B 2 59 ? -86.477 353.880 797.566 1.00 83.72 386 THR C C 1
ATOM 2903 O O . THR B 2 59 ? -87.648 354.164 797.839 1.00 85.89 386 THR C O 1
ATOM 2907 N N . ASN B 2 60 ? -85.799 352.909 798.184 1.00 58.40 387 ASN C N 1
ATOM 2908 C CA . ASN B 2 60 ? -86.361 352.143 799.305 1.00 50.92 387 ASN C CA 1
ATOM 2909 C C . ASN B 2 60 ? -85.374 352.023 800.475 1.00 44.38 387 ASN C C 1
ATOM 2910 O O . ASN B 2 60 ? -84.960 350.923 800.850 1.00 40.27 387 ASN C O 1
ATOM 2915 N N . ASP B 2 61 ? -85.004 353.164 801.049 1.00 44.18 388 ASP C N 1
ATOM 2916 C CA . ASP B 2 61 ? -84.012 353.201 802.115 1.00 41.15 388 ASP C CA 1
ATOM 2917 C C . ASP B 2 61 ? -84.712 353.247 803.471 1.00 38.84 388 ASP C C 1
ATOM 2918 O O . ASP B 2 61 ? -85.166 354.310 803.897 1.00 38.38 388 ASP C O 1
ATOM 2923 N N . LYS B 2 62 ? -84.813 352.097 804.140 1.00 34.17 389 LYS C N 1
ATOM 2924 C CA . LYS B 2 62 ? -85.575 351.993 805.394 1.00 31.44 389 LYS C CA 1
ATOM 2925 C C . LYS B 2 62 ? -84.745 351.435 806.543 1.00 32.96 389 LYS C C 1
ATOM 2926 O O . LYS B 2 62 ? -84.079 350.404 806.396 1.00 28.58 389 LYS C O 1
ATOM 2932 N N . TYR B 2 63 ? -84.808 352.094 807.698 1.00 31.16 390 TYR C N 1
ATOM 2933 C CA . TYR B 2 63 ? -84.054 351.624 808.847 1.00 32.71 390 TYR C CA 1
ATOM 2934 C C . TYR B 2 63 ? -84.951 351.139 809.960 1.00 32.85 390 TYR C C 1
ATOM 2935 O O . TYR B 2 63 ? -85.284 349.959 810.008 1.00 33.74 390 TYR C O 1
ATOM 2944 N N . HIS B 2 64 ? -85.358 352.032 810.852 1.00 27.83 391 HIS C N 1
ATOM 2945 C CA . HIS B 2 64 ? -86.185 351.586 811.965 1.00 32.09 391 HIS C CA 1
ATOM 2946 C C . HIS B 2 64 ? -87.628 351.398 811.506 1.00 32.02 391 HIS C C 1
ATOM 2947 O O . HIS B 2 64 ? -88.268 352.340 811.017 1.00 30.03 391 HIS C O 1
ATOM 2954 N N . GLN B 2 65 ? -88.128 350.174 811.649 1.00 29.65 392 GLN C N 1
ATOM 2955 C CA . GLN B 2 65 ? -89.469 349.844 811.183 1.00 29.58 392 GLN C CA 1
ATOM 2956 C C . GLN B 2 65 ? -90.309 349.319 812.339 1.00 30.62 392 GLN C C 1
ATOM 2957 O O . GLN B 2 65 ? -90.552 350.040 813.305 1.00 30.51 392 GLN C O 1
ATOM 2963 N N . ILE B 2 66 ? -90.755 348.072 812.234 1.00 24.10 393 ILE C N 1
ATOM 2964 C CA . ILE B 2 66 ? -91.428 347.399 813.339 1.00 25.40 393 ILE C CA 1
ATOM 2965 C C . ILE B 2 66 ? -90.913 345.965 813.406 1.00 27.09 393 ILE C C 1
ATOM 2966 O O . ILE B 2 66 ? -90.331 345.464 812.438 1.00 27.35 393 ILE C O 1
ATOM 2971 N N . GLU B 2 67 ? -91.159 345.290 814.521 1.00 28.62 394 GLU C N 1
ATOM 2972 C CA . GLU B 2 67 ? -90.833 343.872 814.626 1.00 29.82 394 GLU C CA 1
ATOM 2973 C C . GLU B 2 67 ? -91.737 343.065 813.697 1.00 26.98 394 GLU C C 1
ATOM 2974 O O . GLU B 2 67 ? -92.904 343.421 813.479 1.00 24.79 394 GLU C O 1
ATOM 2980 N N . LYS B 2 68 ? -91.208 341.987 813.132 1.00 26.94 395 LYS C N 1
ATOM 2981 C CA . LYS B 2 68 ? -91.965 341.229 812.144 1.00 29.71 395 LYS C CA 1
ATOM 2982 C C . LYS B 2 68 ? -91.971 339.724 812.439 1.00 31.70 395 LYS C C 1
ATOM 2983 O O . LYS B 2 68 ? -92.656 338.952 811.766 1.00 26.95 395 LYS C O 1
ATOM 2989 N N . GLU B 2 69 ? -91.194 339.323 813.442 1.00 28.43 396 GLU C N 1
ATOM 2990 C CA . GLU B 2 69 ? -91.184 337.943 813.922 1.00 35.81 396 GLU C CA 1
ATOM 2991 C C . GLU B 2 69 ? -91.491 337.932 815.405 1.00 34.67 396 GLU C C 1
ATOM 2992 O O . GLU B 2 69 ? -90.979 338.772 816.156 1.00 32.34 396 GLU C O 1
ATOM 2998 N N . PHE B 2 70 ? -92.310 336.975 815.830 1.00 34.85 397 PHE C N 1
ATOM 2999 C CA . PHE B 2 70 ? -92.714 336.888 817.232 1.00 37.72 397 PHE C CA 1
ATOM 3000 C C . PHE B 2 70 ? -92.648 335.439 817.724 1.00 37.20 397 PHE C C 1
ATOM 3001 O O . PHE B 2 70 ? -92.885 334.502 816.956 1.00 47.75 397 PHE C O 1
ATOM 3009 N N . GLU B 2 71 ? -92.324 335.265 818.999 1.00 58.39 398 GLU C N 1
ATOM 3010 C CA . GLU B 2 71 ? -92.128 333.935 819.572 1.00 64.29 398 GLU C CA 1
ATOM 3011 C C . GLU B 2 71 ? -93.454 333.329 820.026 1.00 58.86 398 GLU C C 1
ATOM 3012 O O . GLU B 2 71 ? -93.810 332.205 819.654 1.00 63.45 398 GLU C O 1
ATOM 3018 N N . GLN B 2 72 ? -94.188 334.096 820.822 1.00 43.55 399 GLN C N 1
ATOM 3019 C CA . GLN B 2 72 ? -95.480 333.666 821.338 1.00 44.08 399 GLN C CA 1
ATOM 3020 C C . GLN B 2 72 ? -96.522 334.740 821.021 1.00 40.95 399 GLN C C 1
ATOM 3021 O O . GLN B 2 72 ? -96.171 335.914 820.855 1.00 37.71 399 GLN C O 1
ATOM 3027 N N . VAL B 2 73 ? -97.789 334.343 820.912 1.00 37.49 400 VAL C N 1
ATOM 3028 C CA . VAL B 2 73 ? -98.877 335.311 820.744 1.00 37.76 400 VAL C CA 1
ATOM 3029 C C . VAL B 2 73 ? -98.968 336.268 821.931 1.00 35.64 400 VAL C C 1
ATOM 3030 O O . VAL B 2 73 ? -98.650 335.896 823.056 1.00 36.75 400 VAL C O 1
ATOM 3034 N N . GLU B 2 74 ? -99.398 337.501 821.665 1.00 33.60 401 GLU C N 1
ATOM 3035 C CA . GLU B 2 74 ? -99.524 338.533 822.691 1.00 29.99 401 GLU C CA 1
ATOM 3036 C C . GLU B 2 74 ? -100.913 339.142 822.660 1.00 32.48 401 GLU C C 1
ATOM 3037 O O . GLU B 2 74 ? -101.345 339.766 823.621 1.00 32.20 401 GLU C O 1
ATOM 3043 N N . GLY B 2 75 ? -101.587 339.008 821.527 1.00 31.43 402 GLY C N 1
ATOM 3044 C CA . GLY B 2 75 ? -102.908 339.577 821.382 1.00 27.47 402 GLY C CA 1
ATOM 3045 C C . GLY B 2 75 ? -102.926 340.819 820.512 1.00 26.19 402 GLY C C 1
ATOM 3046 O O . GLY B 2 75 ? -102.214 340.897 819.509 1.00 31.25 402 GLY C O 1
ATOM 3047 N N . ARG B 2 76 ? -103.724 341.799 820.930 1.00 31.26 403 ARG C N 1
ATOM 3048 C CA . ARG B 2 76 ? -104.121 342.943 820.110 1.00 29.39 403 ARG C CA 1
ATOM 3049 C C . ARG B 2 76 ? -103.006 343.684 819.364 1.00 27.37 403 ARG C C 1
ATOM 3050 O O . ARG B 2 76 ? -103.095 343.854 818.156 1.00 28.14 403 ARG C O 1
ATOM 3058 N N . ILE B 2 77 ? -101.985 344.149 820.075 1.00 24.70 404 ILE C N 1
ATOM 3059 C CA . ILE B 2 77 ? -100.925 344.913 819.418 1.00 28.92 404 ILE C CA 1
ATOM 3060 C C . ILE B 2 77 ? -100.135 344.038 818.448 1.00 27.88 404 ILE C C 1
ATOM 3061 O O . ILE B 2 77 ? -99.790 344.472 817.343 1.00 26.62 404 ILE C O 1
ATOM 3066 N N . GLN B 2 78 ? -99.857 342.799 818.843 1.00 26.45 405 GLN C N 1
ATOM 3067 C CA . GLN B 2 78 ? -99.133 341.913 817.944 1.00 30.38 405 GLN C CA 1
ATOM 3068 C C . GLN B 2 78 ? -99.956 341.598 816.686 1.00 27.80 405 GLN C C 1
ATOM 3069 O O . GLN B 2 78 ? -99.401 341.509 815.584 1.00 28.82 405 GLN C O 1
ATOM 3075 N N . ASP B 2 79 ? -101.273 341.452 816.847 1.00 25.95 406 ASP C N 1
ATOM 3076 C CA . ASP B 2 79 ? -102.159 341.158 815.715 1.00 25.73 406 ASP C CA 1
ATOM 3077 C C . ASP B 2 79 ? -102.084 342.274 814.684 1.00 25.77 406 ASP C C 1
ATOM 3078 O O . ASP B 2 79 ? -102.019 342.017 813.489 1.00 23.98 406 ASP C O 1
ATOM 3083 N N . LEU B 2 80 ? -102.121 343.515 815.163 1.00 24.44 407 LEU C N 1
ATOM 3084 C CA . LEU B 2 80 ? -102.029 344.686 814.292 1.00 26.04 407 LEU C CA 1
ATOM 3085 C C . LEU B 2 80 ? -100.673 344.757 813.575 1.00 23.12 407 LEU C C 1
ATOM 3086 O O . LEU B 2 80 ? -100.616 344.963 812.355 1.00 26.64 407 LEU C O 1
ATOM 3091 N N . GLU B 2 81 ? -99.585 344.548 814.314 1.00 24.74 408 GLU C N 1
ATOM 3092 C CA . GLU B 2 81 ? -98.246 344.547 813.711 1.00 27.43 408 GLU C CA 1
ATOM 3093 C C . GLU B 2 81 ? -98.129 343.537 812.571 1.00 23.39 408 GLU C C 1
ATOM 3094 O O . GLU B 2 81 ? -97.560 343.829 811.518 1.00 24.09 408 GLU C O 1
ATOM 3100 N N . LYS B 2 82 ? -98.677 342.346 812.777 1.00 25.13 409 LYS C N 1
ATOM 3101 C CA . LYS B 2 82 ? -98.628 341.310 811.756 1.00 26.08 409 LYS C CA 1
ATOM 3102 C C . LYS B 2 82 ? -99.551 341.625 810.581 1.00 26.51 409 LYS C C 1
ATOM 3103 O O . LYS B 2 82 ? -99.206 341.378 809.432 1.00 24.33 409 LYS C O 1
ATOM 3109 N N . TYR B 2 83 ? -100.715 342.193 810.872 1.00 25.35 410 TYR C N 1
ATOM 3110 C CA . TYR B 2 83 ? -101.671 342.553 809.826 1.00 23.68 410 TYR C CA 1
ATOM 3111 C C . TYR B 2 83 ? -101.132 343.671 808.941 1.00 21.43 410 TYR C C 1
ATOM 3112 O O . TYR B 2 83 ? -101.304 343.647 807.722 1.00 23.06 410 TYR C O 1
ATOM 3121 N N . VAL B 2 84 ? -100.467 344.644 809.552 1.00 22.48 411 VAL C N 1
ATOM 3122 C CA . VAL B 2 84 ? -99.872 345.752 808.803 1.00 24.74 411 VAL C CA 1
ATOM 3123 C C . VAL B 2 84 ? -98.806 345.251 807.840 1.00 22.60 411 VAL C C 1
ATOM 3124 O O . VAL B 2 84 ? -98.777 345.640 806.676 1.00 22.68 411 VAL C O 1
ATOM 3128 N N . GLU B 2 85 ? -97.931 344.377 808.326 1.00 25.73 412 GLU C N 1
ATOM 3129 C CA . GLU B 2 85 ? -96.879 343.833 807.479 1.00 25.73 412 GLU C CA 1
ATOM 3130 C C . GLU B 2 85 ? -97.451 342.924 806.385 1.00 26.51 412 GLU C C 1
ATOM 3131 O O . GLU B 2 85 ? -97.061 343.026 805.228 1.00 26.38 412 GLU C O 1
ATOM 3137 N N . ASP B 2 86 ? -98.386 342.048 806.740 1.00 27.86 413 ASP C N 1
ATOM 3138 C CA . ASP B 2 86 ? -99.007 341.184 805.731 1.00 25.55 413 ASP C CA 1
ATOM 3139 C C . ASP B 2 86 ? -99.754 342.011 804.695 1.00 25.47 413 ASP C C 1
ATOM 3140 O O . ASP B 2 86 ? -99.753 341.689 803.502 1.00 24.23 413 ASP C O 1
ATOM 3145 N N . THR B 2 87 ? -100.395 343.084 805.143 1.00 25.12 414 THR C N 1
ATOM 3146 C CA . THR B 2 87 ? -101.089 343.961 804.209 1.00 25.35 414 THR C CA 1
ATOM 3147 C C . THR B 2 87 ? -100.089 344.577 803.225 1.00 26.28 414 THR C C 1
ATOM 3148 O O . THR B 2 87 ? -100.324 344.600 802.021 1.00 24.27 414 THR C O 1
ATOM 3152 N N . LYS B 2 88 ? -98.971 345.068 803.754 1.00 27.65 415 LYS C N 1
ATOM 3153 C CA . LYS B 2 88 ? -97.952 345.721 802.944 1.00 26.73 415 LYS C CA 1
ATOM 3154 C C . LYS B 2 88 ? -97.365 344.774 801.898 1.00 24.46 415 LYS C C 1
ATOM 3155 O O . LYS B 2 88 ? -97.204 345.143 800.743 1.00 23.02 415 LYS C O 1
ATOM 3161 N N . ILE B 2 89 ? -97.068 343.544 802.305 1.00 23.95 416 ILE C N 1
ATOM 3162 C CA . ILE B 2 89 ? -96.460 342.575 801.401 1.00 24.57 416 ILE C CA 1
ATOM 3163 C C . ILE B 2 89 ? -97.393 342.193 800.249 1.00 24.74 416 ILE C C 1
ATOM 3164 O O . ILE B 2 89 ? -96.959 342.077 799.099 1.00 25.42 416 ILE C O 1
ATOM 3169 N N . ASP B 2 90 ? -98.676 342.005 800.542 1.00 23.67 417 ASP C N 1
ATOM 3170 C CA . ASP B 2 90 ? -99.628 341.665 799.480 1.00 24.25 417 ASP C CA 1
ATOM 3171 C C . ASP B 2 90 ? -99.746 342.767 798.430 1.00 23.40 417 ASP C C 1
ATOM 3172 O O . ASP B 2 90 ? -99.814 342.501 797.219 1.00 25.49 417 ASP C O 1
ATOM 3177 N N . LEU B 2 91 ? -99.776 344.010 798.896 1.00 23.44 418 LEU C N 1
ATOM 3178 C CA . LEU B 2 91 ? -99.893 345.145 797.986 1.00 22.93 418 LEU C CA 1
ATOM 3179 C C . LEU B 2 91 ? -98.657 345.269 797.094 1.00 21.71 418 LEU C C 1
ATOM 3180 O O . LEU B 2 91 ? -98.775 345.488 795.896 1.00 21.79 418 LEU C O 1
ATOM 3185 N N . TRP B 2 92 ? -97.471 345.115 797.675 1.00 23.47 419 TRP C N 1
ATOM 3186 C CA . TRP B 2 92 ? -96.243 345.174 796.886 1.00 23.77 419 TRP C CA 1
ATOM 3187 C C . TRP B 2 92 ? -96.083 343.968 795.974 1.00 22.71 419 TRP C C 1
ATOM 3188 O O . TRP B 2 92 ? -95.562 344.089 794.880 1.00 21.91 419 TRP C O 1
ATOM 3199 N N . SER B 2 93 ? -96.520 342.800 796.425 1.00 24.29 420 SER C N 1
ATOM 3200 C CA . SER B 2 93 ? -96.467 341.629 795.558 1.00 21.10 420 SER C CA 1
ATOM 3201 C C . SER B 2 93 ? -97.419 341.814 794.373 1.00 23.30 420 SER C C 1
ATOM 3202 O O . SER B 2 93 ? -97.116 341.405 793.248 1.00 21.43 420 SER C O 1
ATOM 3205 N N . TYR B 2 94 ? -98.571 342.431 794.624 1.00 22.72 421 TYR C N 1
ATOM 3206 C CA . TYR B 2 94 ? -99.503 342.743 793.543 1.00 23.76 421 TYR C CA 1
ATOM 3207 C C . TYR B 2 94 ? -98.862 343.738 792.581 1.00 22.60 421 TYR C C 1
ATOM 3208 O O . TYR B 2 94 ? -98.953 343.575 791.372 1.00 20.74 421 TYR C O 1
ATOM 3217 N N . ASN B 2 95 ? -98.239 344.786 793.115 1.00 21.95 422 ASN C N 1
ATOM 3218 C CA . ASN B 2 95 ? -97.576 345.771 792.251 1.00 22.45 422 ASN C CA 1
ATOM 3219 C C . ASN B 2 95 ? -96.537 345.128 791.338 1.00 22.60 422 ASN C C 1
ATOM 3220 O O . ASN B 2 95 ? -96.477 345.411 790.143 1.00 22.06 422 ASN C O 1
ATOM 3225 N N . ALA B 2 96 ? -95.716 344.260 791.915 1.00 22.81 423 ALA C N 1
ATOM 3226 C CA . ALA B 2 96 ? -94.667 343.590 791.154 1.00 21.57 423 ALA C CA 1
ATOM 3227 C C . ALA B 2 96 ? -95.238 342.717 790.036 1.00 23.72 423 ALA C C 1
ATOM 3228 O O . ALA B 2 96 ? -94.728 342.700 788.922 1.00 25.48 423 ALA C O 1
ATOM 3230 N N . GLU B 2 97 ? -96.303 341.985 790.338 1.00 25.35 424 GLU C N 1
ATOM 3231 C CA . GLU B 2 97 ? -96.924 341.097 789.357 1.00 22.09 424 GLU C CA 1
ATOM 3232 C C . GLU B 2 97 ? -97.524 341.886 788.196 1.00 23.84 424 GLU C C 1
ATOM 3233 O O . GLU B 2 97 ? -97.320 341.549 787.020 1.00 20.77 424 GLU C O 1
ATOM 3239 N N . LEU B 2 98 ? -98.277 342.929 788.523 1.00 21.97 425 LEU C N 1
ATOM 3240 C CA . LEU B 2 98 ? -98.908 343.748 787.495 1.00 20.08 425 LEU C CA 1
ATOM 3241 C C . LEU B 2 98 ? -97.858 344.474 786.666 1.00 21.53 425 LEU C C 1
ATOM 3242 O O . LEU B 2 98 ? -97.970 344.548 785.438 1.00 21.48 425 LEU C O 1
ATOM 3247 N N . LEU B 2 99 ? -96.830 344.991 787.333 1.00 21.97 426 LEU C N 1
ATOM 3248 C CA . LEU B 2 99 ? -95.795 345.755 786.646 1.00 24.55 426 LEU C CA 1
ATOM 3249 C C . LEU B 2 99 ? -95.127 344.939 785.544 1.00 23.55 426 LEU C C 1
ATOM 3250 O O . LEU B 2 99 ? -95.015 345.396 784.418 1.00 23.49 426 LEU C O 1
ATOM 3255 N N . VAL B 2 100 ? -94.707 343.723 785.869 1.00 23.34 427 VAL C N 1
ATOM 3256 C CA . VAL B 2 100 ? -94.038 342.869 784.895 1.00 24.37 427 VAL C CA 1
ATOM 3257 C C . VAL B 2 100 ? -94.963 342.461 783.745 1.00 22.25 427 VAL C C 1
ATOM 3258 O O . VAL B 2 100 ? -94.559 342.451 782.584 1.00 25.69 427 VAL C O 1
ATOM 3262 N N . ALA B 2 101 ? -96.214 342.146 784.058 1.00 21.76 428 ALA C N 1
ATOM 3263 C CA . ALA B 2 101 ? -97.178 341.822 783.008 1.00 23.34 428 ALA C CA 1
ATOM 3264 C C . ALA B 2 101 ? -97.432 342.982 782.026 1.00 24.69 428 ALA C C 1
ATOM 3265 O O . ALA B 2 101 ? -97.462 342.772 780.804 1.00 23.17 428 ALA C O 1
ATOM 3267 N N . LEU B 2 102 ? -97.615 344.194 782.556 1.00 27.78 429 LEU C N 1
ATOM 3268 C CA . LEU B 2 102 ? -97.820 345.393 781.724 1.00 27.64 429 LEU C CA 1
ATOM 3269 C C . LEU B 2 102 ? -96.600 345.685 780.879 1.00 23.24 429 LEU C C 1
ATOM 3270 O O . LEU B 2 102 ? -96.709 345.937 779.680 1.00 26.22 429 LEU C O 1
ATOM 3275 N N . GLU B 2 103 ? -95.437 345.688 781.521 1.00 20.67 430 GLU C N 1
ATOM 3276 C CA . GLU B 2 103 ? -94.194 345.993 780.828 1.00 23.49 430 GLU C CA 1
ATOM 3277 C C . GLU B 2 103 ? -93.962 344.982 779.723 1.00 20.00 430 GLU C C 1
ATOM 3278 O O . GLU B 2 103 ? -93.598 345.349 778.616 1.00 23.32 430 GLU C O 1
ATOM 3284 N N . ASN B 2 104 ? -94.169 343.703 780.026 1.00 21.29 431 ASN C N 1
ATOM 3285 C CA . ASN B 2 104 ? -93.935 342.666 779.023 1.00 22.02 431 ASN C CA 1
ATOM 3286 C C . ASN B 2 104 ? -94.909 342.769 777.862 1.00 22.93 431 ASN C C 1
ATOM 3287 O O . ASN B 2 104 ? -94.532 342.563 776.706 1.00 23.79 431 ASN C O 1
ATOM 3292 N N . GLN B 2 105 ? -96.167 343.079 778.168 1.00 27.45 432 GLN C N 1
ATOM 3293 C CA . GLN B 2 105 ? -97.161 343.258 777.116 1.00 25.85 432 GLN C CA 1
ATOM 3294 C C . GLN B 2 105 ? -96.713 344.405 776.220 1.00 26.24 432 GLN C C 1
ATOM 3295 O O . GLN B 2 105 ? -96.738 344.304 774.995 1.00 26.60 432 GLN C O 1
ATOM 3301 N N . HIS B 2 106 ? -96.279 345.497 776.835 1.00 21.28 433 HIS C N 1
ATOM 3302 C CA . HIS B 2 106 ? -95.814 346.642 776.058 1.00 25.99 433 HIS C CA 1
ATOM 3303 C C . HIS B 2 106 ? -94.542 346.325 775.259 1.00 21.16 433 HIS C C 1
ATOM 3304 O O . HIS B 2 106 ? -94.424 346.686 774.090 1.00 22.29 433 HIS C O 1
ATOM 3311 N N . THR B 2 107 ? -93.575 345.676 775.900 1.00 23.20 434 THR C N 1
ATOM 3312 C CA . THR B 2 107 ? -92.314 345.348 775.230 1.00 22.19 434 THR C CA 1
ATOM 3313 C C . THR B 2 107 ? -92.572 344.529 773.976 1.00 23.15 434 THR C C 1
ATOM 3314 O O . THR B 2 107 ? -92.027 344.802 772.904 1.00 20.04 434 THR C O 1
ATOM 3318 N N . ILE B 2 108 ? -93.430 343.527 774.100 1.00 24.91 435 ILE C N 1
ATOM 3319 C CA . ILE B 2 108 ? -93.744 342.702 772.949 1.00 24.10 435 ILE C CA 1
ATOM 3320 C C . ILE B 2 108 ? -94.435 343.519 771.858 1.00 26.57 435 ILE C C 1
ATOM 3321 O O . ILE B 2 108 ? -94.132 343.353 770.671 1.00 20.98 435 ILE C O 1
ATOM 3326 N N . ASP B 2 109 ? -95.336 344.427 772.232 1.00 20.38 436 ASP C N 1
ATOM 3327 C CA . ASP B 2 109 ? -95.965 345.273 771.209 1.00 22.00 436 ASP C CA 1
ATOM 3328 C C . ASP B 2 109 ? -94.969 346.238 770.556 1.00 21.19 436 ASP C C 1
ATOM 3329 O O . ASP B 2 109 ? -95.042 346.490 769.355 1.00 22.92 436 ASP C O 1
ATOM 3334 N N . VAL B 2 110 ? -94.040 346.766 771.346 1.00 22.03 437 VAL C N 1
ATOM 3335 C CA . VAL B 2 110 ? -93.000 347.639 770.807 1.00 20.68 437 VAL C CA 1
ATOM 3336 C C . VAL B 2 110 ? -92.145 346.932 769.749 1.00 18.93 437 VAL C C 1
ATOM 3337 O O . VAL B 2 110 ? -91.894 347.480 768.677 1.00 22.37 437 VAL C O 1
ATOM 3341 N N . THR B 2 111 ? -91.700 345.712 770.046 1.00 20.52 438 THR C N 1
ATOM 3342 C CA . THR B 2 111 ? -90.845 344.986 769.098 1.00 23.04 438 THR C CA 1
ATOM 3343 C C . THR B 2 111 ? -91.579 344.598 767.819 1.00 22.35 438 THR C C 1
ATOM 3344 O O . THR B 2 111 ? -90.998 344.613 766.740 1.00 19.76 438 THR C O 1
ATOM 3348 N N . ASP B 2 112 ? -92.852 344.234 767.956 1.00 20.97 439 ASP C N 1
ATOM 3349 C CA . ASP B 2 112 ? -93.720 343.913 766.817 1.00 16.89 439 ASP C CA 1
ATOM 3350 C C . ASP B 2 112 ? -93.892 345.181 765.982 1.00 17.85 439 ASP C C 1
ATOM 3351 O O . ASP B 2 112 ? -93.791 345.157 764.756 1.00 18.67 439 ASP C O 1
ATOM 3356 N N . SER B 2 113 ? -94.117 346.296 766.665 1.00 21.14 440 SER C N 1
ATOM 3357 C CA . SER B 2 113 ? -94.218 347.608 766.025 1.00 19.21 440 SER C CA 1
ATOM 3358 C C . SER B 2 113 ? -92.959 347.994 765.237 1.00 17.67 440 SER C C 1
ATOM 3359 O O . SER B 2 113 ? -93.044 348.432 764.083 1.00 20.92 440 SER C O 1
ATOM 3362 N N . GLU B 2 114 ? -91.786 347.830 765.846 1.00 21.81 441 GLU C N 1
ATOM 3363 C CA . GLU B 2 114 ? -90.547 348.215 765.156 1.00 22.15 441 GLU C CA 1
ATOM 3364 C C . GLU B 2 114 ? -90.284 347.340 763.939 1.00 22.14 441 GLU C C 1
ATOM 3365 O O . GLU B 2 114 ? -89.677 347.782 762.968 1.00 20.96 441 GLU C O 1
ATOM 3371 N N . MET B 2 115 ? -90.752 346.098 763.986 1.00 21.04 442 MET C N 1
ATOM 3372 C CA . MET B 2 115 ? -90.641 345.226 762.828 1.00 24.18 442 MET C CA 1
ATOM 3373 C C . MET B 2 115 ? -91.535 345.763 761.715 1.00 23.75 442 MET C C 1
ATOM 3374 O O . MET B 2 115 ? -91.140 345.824 760.548 1.00 22.53 442 MET C O 1
ATOM 3379 N N . ASN B 2 116 ? -92.747 346.167 762.085 1.00 21.96 443 ASN C N 1
ATOM 3380 C CA . ASN B 2 116 ? -93.679 346.696 761.101 1.00 20.93 443 ASN C CA 1
ATOM 3381 C C . ASN B 2 116 ? -93.207 348.028 760.506 1.00 20.84 443 ASN C C 1
ATOM 3382 O O . ASN B 2 116 ? -93.360 348.266 759.304 1.00 21.68 443 ASN C O 1
ATOM 3387 N N . LYS B 2 117 ? -92.616 348.888 761.334 1.00 18.73 444 LYS C N 1
ATOM 3388 C CA . LYS B 2 117 ? -92.087 350.173 760.847 1.00 19.96 444 LYS C CA 1
ATOM 3389 C C . LYS B 2 117 ? -91.011 349.966 759.787 1.00 21.82 444 LYS C C 1
ATOM 3390 O O . LYS B 2 117 ? -90.958 350.685 758.788 1.00 24.28 444 LYS C O 1
ATOM 3396 N N . LEU B 2 118 ? -90.144 348.985 760.017 1.00 23.03 445 LEU C N 1
ATOM 3397 C CA . LEU B 2 118 ? -89.083 348.664 759.066 1.00 21.80 445 LEU C CA 1
ATOM 3398 C C . LEU B 2 118 ? -89.687 348.184 757.755 1.00 19.87 445 LEU C C 1
ATOM 3399 O O . LEU B 2 118 ? -89.315 348.651 756.680 1.00 21.46 445 LEU C O 1
ATOM 3404 N N . PHE B 2 119 ? -90.644 347.271 757.849 1.00 20.72 446 PHE C N 1
ATOM 3405 C CA . PHE B 2 119 ? -91.331 346.789 756.660 1.00 20.25 446 PHE C CA 1
ATOM 3406 C C . PHE B 2 119 ? -91.973 347.938 755.875 1.00 20.59 446 PHE C C 1
ATOM 3407 O O . PHE B 2 119 ? -91.844 348.019 754.646 1.00 20.93 446 PHE C O 1
ATOM 3415 N N . GLU B 2 120 ? -92.669 348.823 756.583 1.00 22.64 447 GLU C N 1
ATOM 3416 C CA . GLU B 2 120 ? -93.356 349.956 755.953 1.00 21.67 447 GLU C CA 1
ATOM 3417 C C . GLU B 2 120 ? -92.395 350.969 755.347 1.00 20.61 447 GLU C C 1
ATOM 3418 O O . GLU B 2 120 ? -92.682 351.557 754.303 1.00 23.56 447 GLU C O 1
ATOM 3424 N N . ARG B 2 121 ? -91.274 351.193 756.022 1.00 22.24 448 ARG C N 1
ATOM 3425 C CA . ARG B 2 121 ? -90.233 352.080 755.512 1.00 21.27 448 ARG C CA 1
ATOM 3426 C C . ARG B 2 121 ? -89.759 351.566 754.167 1.00 21.79 448 ARG C C 1
ATOM 3427 O O . ARG B 2 121 ? -89.677 352.321 753.192 1.00 23.92 448 ARG C O 1
ATOM 3435 N N . VAL B 2 122 ? -89.470 350.270 754.098 1.00 23.33 449 VAL C N 1
ATOM 3436 C CA . VAL B 2 122 ? -88.967 349.698 752.854 1.00 22.03 449 VAL C CA 1
ATOM 3437 C C . VAL B 2 122 ? -90.048 349.702 751.784 1.00 24.69 449 VAL C C 1
ATOM 3438 O O . VAL B 2 122 ? -89.772 349.975 750.616 1.00 21.02 449 VAL C O 1
ATOM 3442 N N . ARG B 2 123 ? -91.283 349.402 752.182 1.00 23.21 450 ARG C N 1
ATOM 3443 C CA . ARG B 2 123 ? -92.406 349.443 751.251 1.00 25.95 450 ARG C CA 1
ATOM 3444 C C . ARG B 2 123 ? -92.460 350.803 750.553 1.00 23.25 450 ARG C C 1
ATOM 3445 O O . ARG B 2 123 ? -92.637 350.900 749.338 1.00 24.54 450 ARG C O 1
ATOM 3453 N N . ARG B 2 124 ? -92.297 351.860 751.335 1.00 23.40 451 ARG C N 1
ATOM 3454 C CA . ARG B 2 124 ? -92.388 353.206 750.794 1.00 26.88 451 ARG C CA 1
ATOM 3455 C C . ARG B 2 124 ? -91.219 353.579 749.898 1.00 25.73 451 ARG C C 1
ATOM 3456 O O . ARG B 2 124 ? -91.412 354.302 748.936 1.00 27.98 451 ARG C O 1
ATOM 3464 N N . GLN B 2 125 ? -90.023 353.076 750.198 1.00 23.49 452 GLN C N 1
ATOM 3465 C CA . GLN B 2 125 ? -88.866 353.300 749.326 1.00 25.14 452 GLN C CA 1
ATOM 3466 C C . GLN B 2 125 ? -89.119 352.725 747.933 1.00 25.39 452 GLN C C 1
ATOM 3467 O O . GLN B 2 125 ? -88.771 353.328 746.924 1.00 24.86 452 GLN C O 1
ATOM 3473 N N . LEU B 2 126 ? -89.749 351.554 747.895 1.00 23.13 453 LEU C N 1
ATOM 3474 C CA . LEU B 2 126 ? -89.901 350.795 746.654 1.00 25.06 453 LEU C CA 1
ATOM 3475 C C . LEU B 2 126 ? -90.980 351.344 745.711 1.00 25.46 453 LEU C C 1
ATOM 3476 O O . LEU B 2 126 ? -90.953 351.071 744.501 1.00 25.84 453 LEU C O 1
ATOM 3481 N N . ARG B 2 127 ? -91.916 352.119 746.263 1.00 26.72 454 ARG C N 1
ATOM 3482 C CA . ARG B 2 127 ? -92.996 352.729 745.475 1.00 26.13 454 ARG C CA 1
ATOM 3483 C C . ARG B 2 127 ? -93.695 351.718 744.568 1.00 24.98 454 ARG C C 1
ATOM 3484 O O . ARG B 2 127 ? -94.174 350.680 745.035 1.00 24.70 454 ARG C O 1
ATOM 3492 N N . GLU B 2 128 ? -93.738 352.014 743.272 1.00 24.75 455 GLU C N 1
ATOM 3493 C CA . GLU B 2 128 ? -94.413 351.137 742.318 1.00 28.84 455 GLU C CA 1
ATOM 3494 C C . GLU B 2 128 ? -93.510 350.065 741.722 1.00 29.66 455 GLU C C 1
ATOM 3495 O O . GLU B 2 128 ? -93.920 349.366 740.804 1.00 26.50 455 GLU C O 1
ATOM 3501 N N . ASN B 2 129 ? -92.295 349.921 742.245 1.00 24.66 456 ASN C N 1
ATOM 3502 C CA . ASN B 2 129 ? -91.328 348.993 741.645 1.00 21.13 456 ASN C CA 1
ATOM 3503 C C . ASN B 2 129 ? -91.343 347.574 742.229 1.00 24.55 456 ASN C C 1
ATOM 3504 O O . ASN B 2 129 ? -90.576 346.720 741.791 1.00 21.95 456 ASN C O 1
ATOM 3509 N N . ALA B 2 130 ? -92.197 347.333 743.223 1.00 26.03 457 ALA C N 1
ATOM 3510 C CA . ALA B 2 130 ? -92.200 346.070 743.966 1.00 28.08 457 ALA C CA 1
ATOM 3511 C C . ALA B 2 130 ? -93.602 345.741 744.461 1.00 32.71 457 ALA C C 1
ATOM 3512 O O . ALA B 2 130 ? -94.434 346.643 744.619 1.00 29.32 457 ALA C O 1
ATOM 3514 N N . GLU B 2 131 ? -93.847 344.459 744.738 1.00 24.96 458 GLU C N 1
ATOM 3515 C CA . GLU B 2 131 ? -95.114 344.030 745.319 1.00 27.41 458 GLU C CA 1
ATOM 3516 C C . GLU B 2 131 ? -94.889 343.206 746.587 1.00 27.49 458 GLU C C 1
ATOM 3517 O O . GLU B 2 131 ? -93.968 342.378 746.655 1.00 24.46 458 GLU C O 1
ATOM 3523 N N . ASP B 2 132 ? -95.745 343.437 747.578 1.00 19.47 459 ASP C N 1
ATOM 3524 C CA . ASP B 2 132 ? -95.721 342.709 748.847 1.00 28.68 459 ASP C CA 1
ATOM 3525 C C . ASP B 2 132 ? -96.131 341.256 748.587 1.00 26.64 459 ASP C C 1
ATOM 3526 O O . ASP B 2 132 ? -97.229 341.002 748.094 1.00 28.02 459 ASP C O 1
ATOM 3531 N N . LYS B 2 133 ? -95.260 340.302 748.905 1.00 28.98 460 LYS C N 1
ATOM 3532 C CA . LYS B 2 133 ? -95.588 338.890 748.687 1.00 28.70 460 LYS C CA 1
ATOM 3533 C C . LYS B 2 133 ? -96.421 338.293 749.824 1.00 33.43 460 LYS C C 1
ATOM 3534 O O . LYS B 2 133 ? -96.924 337.178 749.700 1.00 37.30 460 LYS C O 1
ATOM 3540 N N . GLY B 2 134 ? -96.552 339.028 750.929 1.00 33.66 461 GLY C N 1
ATOM 3541 C CA . GLY B 2 134 ? -97.404 338.610 752.034 1.00 34.19 461 GLY C CA 1
ATOM 3542 C C . GLY B 2 134 ? -96.708 337.975 753.226 1.00 37.72 461 GLY C C 1
ATOM 3543 O O . GLY B 2 134 ? -97.351 337.709 754.260 1.00 37.98 461 GLY C O 1
ATOM 3544 N N . ASN B 2 135 ? -95.402 337.735 753.091 1.00 28.88 462 ASN C N 1
ATOM 3545 C CA . ASN B 2 135 ? -94.614 337.067 754.134 1.00 31.37 462 ASN C CA 1
ATOM 3546 C C . ASN B 2 135 ? -93.476 337.944 754.663 1.00 32.23 462 ASN C C 1
ATOM 3547 O O . ASN B 2 135 ? -92.482 337.430 755.192 1.00 28.07 462 ASN C O 1
ATOM 3552 N N . GLY B 2 136 ? -93.605 339.259 754.508 1.00 25.58 463 GLY C N 1
ATOM 3553 C CA . GLY B 2 136 ? -92.522 340.161 754.862 1.00 25.75 463 GLY C CA 1
ATOM 3554 C C . GLY B 2 136 ? -91.558 340.418 753.709 1.00 28.00 463 GLY C C 1
ATOM 3555 O O . GLY B 2 136 ? -90.577 341.152 753.871 1.00 24.49 463 GLY C O 1
ATOM 3556 N N . CYS B 2 137 ? -91.844 339.830 752.547 1.00 23.28 464 CYS C N 1
ATOM 3557 C CA . CYS B 2 137 ? -90.967 339.944 751.381 1.00 27.94 464 CYS C CA 1
ATOM 3558 C C . CYS B 2 137 ? -91.586 340.755 750.259 1.00 27.44 464 CYS C C 1
ATOM 3559 O O . CYS B 2 137 ? -92.809 340.716 750.046 1.00 26.39 464 CYS C O 1
ATOM 3562 N N . PHE B 2 138 ? -90.733 341.471 749.527 1.00 24.33 465 PHE C N 1
ATOM 3563 C CA . PHE B 2 138 ? -91.137 342.157 748.309 1.00 23.49 465 PHE C CA 1
ATOM 3564 C C . PHE B 2 138 ? -90.497 341.478 747.125 1.00 27.77 465 PHE C C 1
ATOM 3565 O O . PHE B 2 138 ? -89.291 341.181 747.140 1.00 24.02 465 PHE C O 1
ATOM 3573 N N . GLU B 2 139 ? -91.313 341.228 746.108 1.00 23.12 466 GLU C N 1
ATOM 3574 C CA . GLU B 2 139 ? -90.821 340.837 744.809 1.00 25.25 466 GLU C CA 1
ATOM 3575 C C . GLU B 2 139 ? -90.467 342.143 744.106 1.00 26.90 466 GLU C C 1
ATOM 3576 O O . GLU B 2 139 ? -91.309 343.037 743.965 1.00 23.74 466 GLU C O 1
ATOM 3582 N N . ILE B 2 140 ? -89.215 342.262 743.683 1.00 24.27 467 ILE C N 1
ATOM 3583 C CA . ILE B 2 140 ? -88.741 343.469 743.022 1.00 22.22 467 ILE C CA 1
ATOM 3584 C C . ILE B 2 140 ? -88.753 343.252 741.514 1.00 25.93 467 ILE C C 1
ATOM 3585 O O . ILE B 2 140 ? -88.080 342.346 741.005 1.00 27.93 467 ILE C O 1
ATOM 3590 N N . PHE B 2 141 ? -89.516 344.071 740.791 1.00 23.42 468 PHE C N 1
ATOM 3591 C CA . PHE B 2 141 ? -89.758 343.807 739.367 1.00 27.91 468 PHE C CA 1
ATOM 3592 C C . PHE B 2 141 ? -88.752 344.453 738.423 1.00 27.96 468 PHE C C 1
ATOM 3593 O O . PHE B 2 141 ? -89.106 344.928 737.340 1.00 25.40 468 PHE C O 1
ATOM 3601 N N . HIS B 2 142 ? -87.491 344.445 738.828 1.00 26.70 469 HIS C N 1
ATOM 3602 C CA . HIS B 2 142 ? -86.419 344.936 737.978 1.00 27.75 469 HIS C CA 1
ATOM 3603 C C . HIS B 2 142 ? -85.130 344.309 738.466 1.00 30.60 469 HIS C C 1
ATOM 3604 O O . HIS B 2 142 ? -85.049 343.899 739.627 1.00 25.74 469 HIS C O 1
ATOM 3611 N N . LYS B 2 143 ? -84.133 344.216 737.588 1.00 28.64 470 LYS C N 1
ATOM 3612 C CA . LYS B 2 143 ? -82.835 343.697 738.003 1.00 30.66 470 LYS C CA 1
ATOM 3613 C C . LYS B 2 143 ? -82.297 344.567 739.130 1.00 27.23 470 LYS C C 1
ATOM 3614 O O . LYS B 2 143 ? -82.344 345.802 739.062 1.00 26.63 470 LYS C O 1
ATOM 3620 N N . CYS B 2 144 ? -81.830 343.918 740.191 1.00 26.80 471 CYS C N 1
ATOM 3621 C CA . CYS B 2 144 ? -81.352 344.638 741.357 1.00 29.04 471 CYS C CA 1
ATOM 3622 C C . CYS B 2 144 ? -80.098 343.938 741.849 1.00 32.53 471 CYS C C 1
ATOM 3623 O O . CYS B 2 144 ? -80.178 342.994 742.637 1.00 28.76 471 CYS C O 1
ATOM 3626 N N . ASP B 2 145 ? -78.942 344.398 741.375 1.00 30.48 472 ASP C N 1
ATOM 3627 C CA . ASP B 2 145 ? -77.670 343.796 741.766 1.00 31.46 472 ASP C CA 1
ATOM 3628 C C . ASP B 2 145 ? -77.288 344.161 743.203 1.00 32.10 472 ASP C C 1
ATOM 3629 O O . ASP B 2 145 ? -78.047 344.852 743.891 1.00 28.21 472 ASP C O 1
ATOM 3634 N N . ASN B 2 146 ? -76.122 343.708 743.663 1.00 32.06 473 ASN C N 1
ATOM 3635 C CA . ASN B 2 146 ? -75.720 343.954 745.043 1.00 30.10 473 ASN C CA 1
ATOM 3636 C C . ASN B 2 146 ? -75.669 345.437 745.419 1.00 30.61 473 ASN C C 1
ATOM 3637 O O . ASN B 2 146 ? -76.026 345.807 746.534 1.00 26.27 473 ASN C O 1
ATOM 3642 N N . ASN B 2 147 ? -75.227 346.285 744.499 1.00 28.33 474 ASN C N 1
ATOM 3643 C CA . ASN B 2 147 ? -75.248 347.720 744.767 1.00 32.56 474 ASN C CA 1
ATOM 3644 C C . ASN B 2 147 ? -76.674 348.264 744.889 1.00 30.45 474 ASN C C 1
ATOM 3645 O O . ASN B 2 147 ? -76.966 349.073 745.774 1.00 30.32 474 ASN C O 1
ATOM 3650 N N . CYS B 2 148 ? -77.557 347.805 744.009 1.00 28.35 475 CYS C N 1
ATOM 3651 C CA . CYS B 2 148 ? -78.975 348.154 744.093 1.00 31.55 475 CYS C CA 1
ATOM 3652 C C . CYS B 2 148 ? -79.553 347.771 745.464 1.00 31.56 475 CYS C C 1
ATOM 3653 O O . CYS B 2 148 ? -80.154 348.606 746.145 1.00 27.29 475 CYS C O 1
ATOM 3656 N N . ILE B 2 149 ? -79.347 346.517 745.869 1.00 30.28 476 ILE C N 1
ATOM 3657 C CA . ILE B 2 149 ? -79.847 346.025 747.151 1.00 28.48 476 ILE C CA 1
ATOM 3658 C C . ILE B 2 149 ? -79.350 346.896 748.296 1.00 31.56 476 ILE C C 1
ATOM 3659 O O . ILE B 2 149 ? -80.134 347.336 749.152 1.00 27.50 476 ILE C O 1
ATOM 3664 N N . GLU B 2 150 ? -78.042 347.139 748.312 1.00 28.03 477 GLU C N 1
ATOM 3665 C CA . GLU B 2 150 ? -77.448 347.988 749.329 1.00 32.55 477 GLU C CA 1
ATOM 3666 C C . GLU B 2 150 ? -78.082 349.383 749.359 1.00 30.07 477 GLU C C 1
ATOM 3667 O O . GLU B 2 150 ? -78.235 349.971 750.433 1.00 30.71 477 GLU C O 1
ATOM 3673 N N . SER B 2 151 ? -78.456 349.907 748.192 1.00 26.91 478 SER C N 1
ATOM 3674 C CA . SER B 2 151 ? -79.104 351.221 748.139 1.00 31.54 478 SER C CA 1
ATOM 3675 C C . SER B 2 151 ? -80.446 351.190 748.875 1.00 29.63 478 SER C C 1
ATOM 3676 O O . SER B 2 151 ? -80.825 352.162 749.528 1.00 27.86 478 SER C O 1
ATOM 3679 N N . ILE B 2 152 ? -81.155 350.067 748.785 1.00 26.27 479 ILE C N 1
ATOM 3680 C CA . ILE B 2 152 ? -82.418 349.928 749.512 1.00 26.49 479 ILE C CA 1
ATOM 3681 C C . ILE B 2 152 ? -82.149 349.887 751.011 1.00 28.94 479 ILE C C 1
ATOM 3682 O O . ILE B 2 152 ? -82.829 350.569 751.801 1.00 27.00 479 ILE C O 1
ATOM 3687 N N . ARG B 2 153 ? -81.149 349.101 751.409 1.00 25.32 480 ARG C N 1
ATOM 3688 C CA . ARG B 2 153 ? -80.817 348.971 752.827 1.00 27.64 480 ARG C CA 1
ATOM 3689 C C . ARG B 2 153 ? -80.326 350.271 753.446 1.00 29.16 480 ARG C C 1
ATOM 3690 O O . ARG B 2 153 ? -80.592 350.534 754.626 1.00 27.40 480 ARG C O 1
ATOM 3698 N N . ASN B 2 154 ? -79.612 351.089 752.676 1.00 25.92 481 ASN C N 1
ATOM 3699 C CA . ASN B 2 154 ? -79.088 352.337 753.250 1.00 31.95 481 ASN C CA 1
ATOM 3700 C C . ASN B 2 154 ? -79.935 353.573 752.931 1.00 30.57 481 ASN C C 1
ATOM 3701 O O . ASN B 2 154 ? -79.566 354.695 753.280 1.00 30.75 481 ASN C O 1
ATOM 3706 N N . GLY B 2 155 ? -81.068 353.355 752.269 1.00 29.67 482 GLY C N 1
ATOM 3707 C CA . GLY B 2 155 ? -82.035 354.415 752.036 1.00 33.30 482 GLY C CA 1
ATOM 3708 C C . GLY B 2 155 ? -81.646 355.439 750.986 1.00 33.72 482 GLY C C 1
ATOM 3709 O O . GLY B 2 155 ? -82.052 356.598 751.081 1.00 35.30 482 GLY C O 1
ATOM 3710 N N . THR B 2 156 ? -80.864 355.022 749.991 1.00 31.77 483 THR C N 1
ATOM 3711 C CA . THR B 2 156 ? -80.529 355.893 748.866 1.00 31.11 483 THR C CA 1
ATOM 3712 C C . THR B 2 156 ? -81.162 355.410 747.556 1.00 35.14 483 THR C C 1
ATOM 3713 O O . THR B 2 156 ? -80.974 356.026 746.509 1.00 36.19 483 THR C O 1
ATOM 3717 N N . TYR B 2 157 ? -81.894 354.298 747.614 1.00 29.61 484 TYR C N 1
ATOM 3718 C CA . TYR B 2 157 ? -82.599 353.767 746.444 1.00 29.75 484 TYR C CA 1
ATOM 3719 C C . TYR B 2 157 ? -83.518 354.830 745.832 1.00 30.02 484 TYR C C 1
ATOM 3720 O O . TYR B 2 157 ? -84.378 355.396 746.512 1.00 29.08 484 TYR C O 1
ATOM 3729 N N . ASP B 2 158 ? -83.312 355.118 744.556 1.00 31.22 485 ASP C N 1
ATOM 3730 C CA . ASP B 2 158 ? -84.139 356.083 743.840 1.00 31.87 485 ASP C CA 1
ATOM 3731 C C . ASP B 2 158 ? -85.088 355.310 742.935 1.00 32.60 485 ASP C C 1
ATOM 3732 O O . ASP B 2 158 ? -84.677 354.812 741.887 1.00 31.41 485 ASP C O 1
ATOM 3737 N N . HIS B 2 159 ? -86.356 355.215 743.334 1.00 25.95 486 HIS C N 1
ATOM 3738 C CA . HIS B 2 159 ? -87.329 354.400 742.606 1.00 23.89 486 HIS C CA 1
ATOM 3739 C C . HIS B 2 159 ? -87.486 354.828 741.150 1.00 27.28 486 HIS C C 1
ATOM 3740 O O . HIS B 2 159 ? -87.767 354.002 740.278 1.00 26.35 486 HIS C O 1
ATOM 3747 N N . ASP B 2 160 ? -87.304 356.117 740.877 1.00 30.54 487 ASP C N 1
ATOM 3748 C CA . ASP B 2 160 ? -87.488 356.628 739.514 1.00 29.07 487 ASP C CA 1
ATOM 3749 C C . ASP B 2 160 ? -86.543 356.009 738.481 1.00 32.37 487 ASP C C 1
ATOM 3750 O O . ASP B 2 160 ? -86.891 355.907 737.302 1.00 30.55 487 ASP C O 1
ATOM 3755 N N . ILE B 2 161 ? -85.358 355.602 738.925 1.00 31.38 488 ILE C N 1
ATOM 3756 C CA . ILE B 2 161 ? -84.362 354.976 738.049 1.00 34.78 488 ILE C CA 1
ATOM 3757 C C . ILE B 2 161 ? -84.880 353.682 737.416 1.00 32.08 488 ILE C C 1
ATOM 3758 O O . ILE B 2 161 ? -84.613 353.391 736.251 1.00 30.01 488 ILE C O 1
ATOM 3763 N N . TYR B 2 162 ? -85.633 352.906 738.187 1.00 29.81 489 TYR C N 1
ATOM 3764 C CA . TYR B 2 162 ? -86.060 351.585 737.739 1.00 29.35 489 TYR C CA 1
ATOM 3765 C C . TYR B 2 162 ? -87.543 351.526 737.356 1.00 30.15 489 TYR C C 1
ATOM 3766 O O . TYR B 2 162 ? -88.043 350.475 736.950 1.00 29.96 489 TYR C O 1
ATOM 3775 N N . ARG B 2 163 ? -88.243 352.647 737.481 1.00 28.51 490 ARG C N 1
ATOM 3776 C CA . ARG B 2 163 ? -89.710 352.622 737.417 1.00 27.18 490 ARG C CA 1
ATOM 3777 C C . ARG B 2 163 ? -90.264 352.139 736.083 1.00 29.43 490 ARG C C 1
ATOM 3778 O O . ARG B 2 163 ? -91.224 351.359 736.053 1.00 27.70 490 ARG C O 1
ATOM 3786 N N . ASP B 2 164 ? -89.659 352.578 734.983 1.00 27.34 491 ASP C N 1
ATOM 3787 C CA . ASP B 2 164 ? -90.153 352.187 733.662 1.00 34.01 491 ASP C CA 1
ATOM 3788 C C . ASP B 2 164 ? -90.009 350.679 733.452 1.00 32.88 491 ASP C C 1
ATOM 3789 O O . ASP B 2 164 ? -90.929 350.027 732.967 1.00 32.07 491 ASP C O 1
ATOM 3794 N N . GLU B 2 165 ? -88.848 350.138 733.821 1.00 27.93 492 GLU C N 1
ATOM 3795 C CA . GLU B 2 165 ? -88.582 348.696 733.739 1.00 29.08 492 GLU C CA 1
ATOM 3796 C C . GLU B 2 165 ? -89.566 347.930 734.626 1.00 27.46 492 GLU C C 1
ATOM 3797 O O . GLU B 2 165 ? -90.158 346.934 734.205 1.00 28.92 492 GLU C O 1
ATOM 3803 N N . ALA B 2 166 ? -89.762 348.419 735.847 1.00 26.89 493 ALA C N 1
ATOM 3804 C CA . ALA B 2 166 ? -90.627 347.739 736.802 1.00 25.48 493 ALA C CA 1
ATOM 3805 C C . ALA B 2 166 ? -92.105 347.760 736.407 1.00 24.22 493 ALA C C 1
ATOM 3806 O O . ALA B 2 166 ? -92.777 346.729 736.472 1.00 26.59 493 ALA C O 1
ATOM 3808 N N . ILE B 2 167 ? -92.617 348.922 736.006 1.00 27.01 494 ILE C N 1
ATOM 3809 C CA . ILE B 2 167 ? -94.014 349.011 735.572 1.00 28.36 494 ILE C CA 1
ATOM 3810 C C . ILE B 2 167 ? -94.283 348.032 734.422 1.00 36.50 494 ILE C C 1
ATOM 3811 O O . ILE B 2 167 ? -95.305 347.338 734.409 1.00 36.17 494 ILE C O 1
ATOM 3816 N N . ASN B 2 168 ? -93.364 347.991 733.456 1.00 32.72 495 ASN C N 1
ATOM 3817 C CA . ASN B 2 168 ? -93.492 347.099 732.308 1.00 36.06 495 ASN C CA 1
ATOM 3818 C C . ASN B 2 168 ? -93.518 345.632 732.719 1.00 37.27 495 ASN C C 1
ATOM 3819 O O . ASN B 2 168 ? -94.285 344.838 732.171 1.00 36.82 495 ASN C O 1
ATOM 3824 N N . ASN B 2 169 ? -92.667 345.267 733.674 1.00 32.37 496 ASN C N 1
ATOM 3825 C CA . ASN B 2 169 ? -92.645 343.900 734.178 1.00 30.70 496 ASN C CA 1
ATOM 3826 C C . ASN B 2 169 ? -93.899 343.564 734.977 1.00 35.18 496 ASN C C 1
ATOM 3827 O O . ASN B 2 169 ? -94.432 342.459 734.867 1.00 35.72 496 ASN C O 1
ATOM 3832 N N . ARG B 2 170 ? -94.355 344.509 735.798 1.00 33.70 497 ARG C N 1
ATOM 3833 C CA . ARG B 2 170 ? -95.526 344.280 736.650 1.00 34.15 497 ARG C CA 1
ATOM 3834 C C . ARG B 2 170 ? -96.816 344.058 735.866 1.00 37.51 497 ARG C C 1
ATOM 3835 O O . ARG B 2 170 ? -97.585 343.146 736.171 1.00 35.53 497 ARG C O 1
ATOM 3843 N N . PHE B 2 171 ? -97.052 344.894 734.860 1.00 39.33 498 PHE C N 1
ATOM 3844 C CA . PHE B 2 171 ? -98.373 344.967 734.234 1.00 45.49 498 PHE C CA 1
ATOM 3845 C C . PHE B 2 171 ? -98.486 344.404 732.816 1.00 54.46 498 PHE C C 1
ATOM 3846 O O . PHE B 2 171 ? -99.518 344.568 732.163 1.00 59.88 498 PHE C O 1
ATOM 3854 N N . GLN B 2 172 ? -97.442 343.727 732.351 1.00 65.25 499 GLN C N 1
ATOM 3855 C CA . GLN B 2 172 ? -97.481 343.085 731.038 1.00 66.86 499 GLN C CA 1
ATOM 3856 C C . GLN B 2 172 ? -96.707 341.770 731.021 1.00 68.57 499 GLN C C 1
ATOM 3857 O O . GLN B 2 172 ? -97.069 340.824 731.726 1.00 73.32 499 GLN C O 1
ATOM 3863 N N . GLY C 1 5 ? -69.731 328.516 758.114 1.00 53.25 5 GLY B N 1
ATOM 3864 C CA . GLY C 1 5 ? -68.905 327.767 759.039 1.00 47.76 5 GLY B CA 1
ATOM 3865 C C . GLY C 1 5 ? -68.910 326.284 758.729 1.00 51.99 5 GLY B C 1
ATOM 3866 O O . GLY C 1 5 ? -69.817 325.552 759.150 1.00 57.37 5 GLY B O 1
ATOM 3867 N N . ASN C 1 6 ? -67.898 325.840 757.988 1.00 39.52 6 ASN B N 1
ATOM 3868 C CA . ASN C 1 6 ? -66.866 326.734 757.476 1.00 30.13 6 ASN B CA 1
ATOM 3869 C C . ASN C 1 6 ? -67.264 327.313 756.119 1.00 29.94 6 ASN B C 1
ATOM 3870 O O . ASN C 1 6 ? -67.989 326.674 755.352 1.00 27.48 6 ASN B O 1
ATOM 3875 N N . PRO C 1 7 ? -66.803 328.539 755.830 1.00 26.85 7 PRO B N 1
ATOM 3876 C CA . PRO C 1 7 ? -67.091 329.127 754.523 1.00 25.73 7 PRO B CA 1
ATOM 3877 C C . PRO C 1 7 ? -66.434 328.296 753.426 1.00 27.41 7 PRO B C 1
ATOM 3878 O O . PRO C 1 7 ? -65.456 327.592 753.693 1.00 24.82 7 PRO B O 1
ATOM 3882 N N . VAL C 1 8 ? -66.971 328.388 752.216 1.00 24.52 8 VAL B N 1
ATOM 3883 C CA . VAL C 1 8 ? -66.463 327.653 751.070 1.00 25.66 8 VAL B CA 1
ATOM 3884 C C . VAL C 1 8 ? -66.347 328.624 749.912 1.00 30.07 8 VAL B C 1
ATOM 3885 O O . VAL C 1 8 ? -67.249 329.450 749.701 1.00 29.26 8 VAL B O 1
ATOM 3889 N N . ILE C 1 9 ? -65.241 328.554 749.172 1.00 27.84 9 ILE B N 1
ATOM 3890 C CA . ILE C 1 9 ? -65.165 329.265 747.896 1.00 25.20 9 ILE B CA 1
ATOM 3891 C C . ILE C 1 9 ? -64.913 328.277 746.758 1.00 31.07 9 ILE B C 1
ATOM 3892 O O . ILE C 1 9 ? -64.014 327.432 746.845 1.00 27.65 9 ILE B O 1
ATOM 3897 N N . CYS C 1 10 ? -65.731 328.359 745.709 1.00 25.55 10 CYS B N 1
ATOM 3898 C CA . CYS C 1 10 ? -65.619 327.443 744.574 1.00 29.21 10 CYS B CA 1
ATOM 3899 C C . CYS C 1 10 ? -65.222 328.210 743.337 1.00 31.86 10 CYS B C 1
ATOM 3900 O O . CYS C 1 10 ? -65.746 329.304 743.069 1.00 26.44 10 CYS B O 1
ATOM 3903 N N . MET C 1 11 ? -64.281 327.638 742.593 1.00 23.69 11 MET B N 1
ATOM 3904 C CA . MET C 1 11 ? -63.877 328.206 741.321 1.00 27.21 11 MET B CA 1
ATOM 3905 C C . MET C 1 11 ? -64.559 327.439 740.189 1.00 30.06 11 MET B C 1
ATOM 3906 O O . MET C 1 11 ? -64.665 326.205 740.228 1.00 29.40 11 MET B O 1
ATOM 3911 N N . GLY C 1 12 ? -65.041 328.163 739.185 1.00 26.43 12 GLY B N 1
ATOM 3912 C CA . GLY C 1 12 ? -65.820 327.527 738.143 1.00 24.68 12 GLY B CA 1
ATOM 3913 C C . GLY C 1 12 ? -65.754 328.231 736.808 1.00 24.31 12 GLY B C 1
ATOM 3914 O O . GLY C 1 12 ? -64.952 329.148 736.597 1.00 23.40 12 GLY B O 1
ATOM 3915 N N . HIS C 1 13 ? -66.604 327.795 735.891 1.00 23.08 13 HIS B N 1
ATOM 3916 C CA . HIS C 1 13 ? -66.608 328.374 734.562 1.00 25.23 13 HIS B CA 1
ATOM 3917 C C . HIS C 1 13 ? -68.032 328.479 734.048 1.00 25.99 13 HIS B C 1
ATOM 3918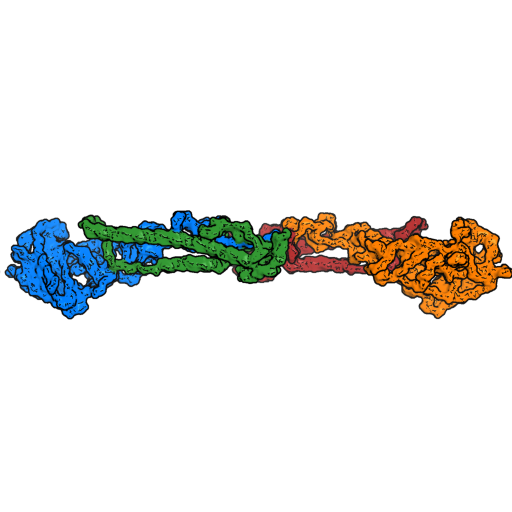 O O . HIS C 1 13 ? -68.954 327.900 734.631 1.00 25.60 13 HIS B O 1
ATOM 3925 N N . HIS C 1 14 ? -68.231 329.199 732.951 1.00 23.57 14 HIS B N 1
ATOM 3926 C CA . HIS C 1 14 ? -69.597 329.381 732.484 1.00 26.64 14 HIS B CA 1
ATOM 3927 C C . HIS C 1 14 ? -70.087 328.197 731.644 1.00 30.93 14 HIS B C 1
ATOM 3928 O O . HIS C 1 14 ? -69.345 327.238 731.384 1.00 26.38 14 HIS B O 1
ATOM 3935 N N . ALA C 1 15 ? -71.354 328.270 731.247 1.00 29.00 15 ALA B N 1
ATOM 3936 C CA . ALA C 1 15 ? -71.979 327.265 730.395 1.00 31.54 15 ALA B CA 1
ATOM 3937 C C . ALA C 1 15 ? -73.278 327.842 729.847 1.00 35.03 15 ALA B C 1
ATOM 3938 O O . ALA C 1 15 ? -73.836 328.779 730.426 1.00 32.75 15 ALA B O 1
ATOM 3940 N N . VAL C 1 16 ? -73.743 327.295 728.728 1.00 34.13 16 VAL B N 1
ATOM 3941 C CA . VAL C 1 16 ? -75.059 327.632 728.194 1.00 35.15 16 VAL B CA 1
ATOM 3942 C C . VAL C 1 16 ? -75.895 326.358 728.097 1.00 38.51 16 VAL B C 1
ATOM 3943 O O . VAL C 1 16 ? -75.361 325.255 728.232 1.00 35.25 16 VAL B O 1
ATOM 3947 N N . ALA C 1 17 ? -77.197 326.505 727.864 1.00 39.11 17 ALA B N 1
ATOM 3948 C CA . ALA C 1 17 ? -78.085 325.345 727.803 1.00 43.51 17 ALA B CA 1
ATOM 3949 C C . ALA C 1 17 ? -77.759 324.422 726.625 1.00 40.82 17 ALA B C 1
ATOM 3950 O O . ALA C 1 17 ? -77.806 323.194 726.754 1.00 41.81 17 ALA B O 1
ATOM 3952 N N . ASN C 1 18 ? -77.425 325.011 725.481 1.00 44.68 18 ASN B N 1
ATOM 3953 C CA . ASN C 1 18 ? -77.098 324.217 724.298 1.00 46.52 18 ASN B CA 1
ATOM 3954 C C . ASN C 1 18 ? -75.980 324.854 723.468 1.00 46.52 18 ASN B C 1
ATOM 3955 O O . ASN C 1 18 ? -76.140 325.951 722.924 1.00 45.89 18 ASN B O 1
ATOM 3960 N N . GLY C 1 19 ? -74.846 324.165 723.377 1.00 43.51 19 GLY B N 1
ATOM 3961 C CA . GLY C 1 19 ? -73.700 324.687 722.653 1.00 40.29 19 GLY B CA 1
ATOM 3962 C C . GLY C 1 19 ? -73.654 324.245 721.203 1.00 43.40 19 GLY B C 1
ATOM 3963 O O . GLY C 1 19 ? -74.685 323.894 720.618 1.00 41.00 19 GLY B O 1
ATOM 3964 N N . THR C 1 20 ? -72.458 324.273 720.618 1.00 36.59 20 THR B N 1
ATOM 3965 C CA . THR C 1 20 ? -72.260 323.863 719.229 1.00 36.30 20 THR B CA 1
ATOM 3966 C C . THR C 1 20 ? -71.285 322.686 719.197 1.00 37.61 20 THR B C 1
ATOM 3967 O O . THR C 1 20 ? -70.336 322.644 719.990 1.00 33.44 20 THR B O 1
ATOM 3971 N N . MET C 1 21 ? -71.503 321.739 718.288 1.00 37.06 21 MET B N 1
ATOM 3972 C CA . MET C 1 21 ? -70.617 320.580 718.160 1.00 40.28 21 MET B CA 1
ATOM 3973 C C . MET C 1 21 ? -69.413 320.878 717.257 1.00 38.46 21 MET B C 1
ATOM 3974 O O . MET C 1 21 ? -69.564 321.477 716.189 1.00 37.91 21 MET B O 1
ATOM 3979 N N . VAL C 1 22 ? -68.216 320.481 717.688 1.00 34.08 22 VAL B N 1
ATOM 3980 C CA . VAL C 1 22 ? -67.009 320.653 716.865 1.00 30.13 22 VAL B CA 1
ATOM 3981 C C . VAL C 1 22 ? -66.171 319.375 716.870 1.00 35.63 22 VAL B C 1
ATOM 3982 O O . VAL C 1 22 ? -66.410 318.477 717.674 1.00 33.46 22 VAL B O 1
ATOM 3986 N N . LYS C 1 23 ? -65.192 319.296 715.972 1.00 31.65 23 LYS B N 1
ATOM 3987 C CA . LYS C 1 23 ? -64.324 318.127 715.892 1.00 33.89 23 LYS B CA 1
ATOM 3988 C C . LYS C 1 23 ? -62.949 318.461 716.455 1.00 32.72 23 LYS B C 1
ATOM 3989 O O . LYS C 1 23 ? -62.467 319.587 716.283 1.00 29.87 23 LYS B O 1
ATOM 3995 N N . THR C 1 24 ? -62.318 317.489 717.112 1.00 32.30 24 THR B N 1
ATOM 3996 C CA . THR C 1 24 ? -60.908 317.604 717.497 1.00 34.67 24 THR B CA 1
ATOM 3997 C C . THR C 1 24 ? -60.088 316.515 716.795 1.00 38.13 24 THR B C 1
ATOM 3998 O O . THR C 1 24 ? -60.596 315.825 715.911 1.00 41.51 24 THR B O 1
ATOM 4002 N N . LEU C 1 25 ? -58.825 316.359 717.184 1.00 42.56 25 LEU B N 1
ATOM 4003 C CA . LEU C 1 25 ? -58.017 315.245 716.684 1.00 44.28 25 LEU B CA 1
ATOM 4004 C C . LEU C 1 25 ? -58.578 313.920 717.198 1.00 46.84 25 LEU B C 1
ATOM 4005 O O . LEU C 1 25 ? -58.592 312.914 716.489 1.00 51.11 25 LEU B O 1
ATOM 4010 N N . ALA C 1 26 ? -59.028 313.933 718.448 1.00 56.29 26 ALA B N 1
ATOM 4011 C CA . ALA C 1 26 ? -59.601 312.751 719.082 1.00 59.09 26 ALA B CA 1
ATOM 4012 C C . ALA C 1 26 ? -61.082 312.597 718.721 1.00 67.71 26 ALA B C 1
ATOM 4013 O O . ALA C 1 26 ? -61.440 311.817 717.828 1.00 66.62 26 ALA B O 1
ATOM 4015 N N . ASP C 1 27 ? -61.934 313.353 719.413 1.00 64.10 27 ASP B N 1
ATOM 4016 C CA . ASP C 1 27 ? -63.388 313.245 719.248 1.00 62.69 27 ASP B CA 1
ATOM 4017 C C . ASP C 1 27 ? -63.931 313.981 718.008 1.00 54.26 27 ASP B C 1
ATOM 4018 O O . ASP C 1 27 ? -63.368 314.988 717.567 1.00 49.11 27 ASP B O 1
ATOM 4023 N N . ASP C 1 28 ? -65.037 313.487 717.458 1.00 56.22 28 ASP B N 1
ATOM 4024 C CA . ASP C 1 28 ? -65.634 314.103 716.270 1.00 51.52 28 ASP B CA 1
ATOM 4025 C C . ASP C 1 28 ? -66.904 314.895 716.588 1.00 52.98 28 ASP B C 1
ATOM 4026 O O . ASP C 1 28 ? -67.434 315.612 715.731 1.00 51.67 28 ASP B O 1
ATOM 4031 N N . 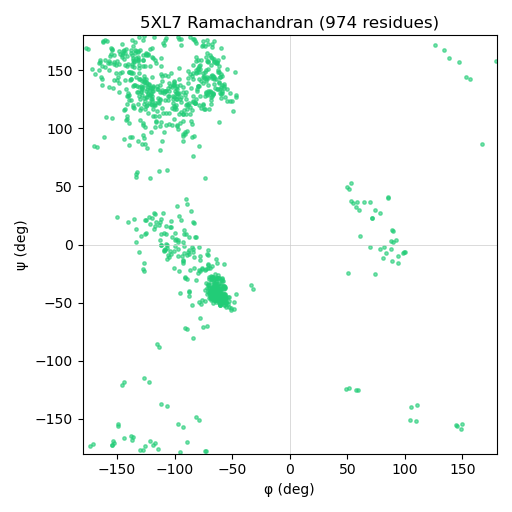GLN C 1 29 ? -67.388 314.761 717.821 1.00 51.15 29 GLN B N 1
ATOM 4032 C CA . GLN C 1 29 ? -68.554 315.514 718.277 1.00 54.88 29 GLN B CA 1
ATOM 4033 C C . GLN C 1 29 ? -68.358 315.999 719.717 1.00 52.59 29 GLN B C 1
ATOM 4034 O O . GLN C 1 29 ? -68.771 315.334 720.671 1.00 53.68 29 GLN B O 1
ATOM 4040 N N . VAL C 1 30 ? -67.710 317.154 719.865 1.00 44.45 30 VAL B N 1
ATOM 4041 C CA . VAL C 1 30 ? -67.511 317.770 721.173 1.00 39.97 30 VAL B CA 1
ATOM 4042 C C . VAL C 1 30 ? -68.307 319.062 721.260 1.00 35.11 30 VAL B C 1
ATOM 4043 O O . VAL C 1 30 ? -68.220 319.903 720.362 1.00 36.13 30 VAL B O 1
ATOM 4047 N N . GLU C 1 31 ? -69.056 319.237 722.343 1.00 34.50 31 GLU B N 1
ATOM 4048 C CA . GLU C 1 31 ? -69.881 320.431 722.498 1.00 38.23 31 GLU B CA 1
ATOM 4049 C C . GLU C 1 31 ? -69.129 321.559 723.201 1.00 31.74 31 GLU B C 1
ATOM 4050 O O . GLU C 1 31 ? -68.614 321.381 724.307 1.00 30.68 31 GLU B O 1
ATOM 4056 N N . VAL C 1 32 ? -69.081 322.720 722.553 1.00 28.43 32 VAL B N 1
ATOM 4057 C CA . VAL C 1 32 ? -68.401 323.883 723.100 1.00 29.19 32 VAL B CA 1
ATOM 4058 C C . VAL C 1 32 ? -69.381 325.051 723.203 1.00 30.95 32 VAL B C 1
ATOM 4059 O O . VAL C 1 32 ? -70.457 325.017 722.600 1.00 31.73 32 VAL B O 1
ATOM 4063 N N . VAL C 1 33 ? -69.015 326.071 723.975 1.00 30.42 33 VAL B N 1
ATOM 4064 C CA . VAL C 1 33 ? -69.940 327.155 724.304 1.00 33.41 33 VAL B CA 1
ATOM 4065 C C . VAL C 1 33 ? -70.278 327.992 723.071 1.00 36.35 33 VAL B C 1
ATOM 4066 O O . VAL C 1 33 ? -71.447 328.295 722.816 1.00 36.37 33 VAL B O 1
ATOM 4070 N N . THR C 1 34 ? -69.249 328.346 722.306 1.00 30.07 34 THR B N 1
ATOM 4071 C CA . THR C 1 34 ? -69.432 329.018 721.024 1.00 35.46 34 THR B CA 1
ATOM 4072 C C . THR C 1 34 ? -68.507 328.430 719.960 1.00 36.49 34 THR B C 1
ATOM 4073 O O . THR C 1 34 ? -67.436 327.885 720.271 1.00 31.71 34 THR B O 1
ATOM 4077 N N . ALA C 1 35 ? -68.929 328.542 718.706 1.00 32.89 35 ALA B N 1
ATOM 4078 C CA . ALA C 1 35 ? -68.096 328.162 717.576 1.00 34.19 35 ALA B CA 1
ATOM 4079 C C . ALA C 1 35 ? -68.360 329.092 716.404 1.00 39.30 35 ALA B C 1
ATOM 4080 O O . ALA C 1 35 ? -69.346 329.840 716.396 1.00 39.56 35 ALA B O 1
ATOM 4082 N N . GLN C 1 36 ? -67.479 329.035 715.414 1.00 37.08 36 GLN B N 1
ATOM 4083 C CA . GLN C 1 36 ? -67.610 329.858 714.221 1.00 43.51 36 GLN B CA 1
ATOM 4084 C C . GLN C 1 36 ? -67.422 329.032 712.948 1.00 41.77 36 GLN B C 1
ATOM 4085 O O . GLN C 1 36 ? -66.468 328.254 712.824 1.00 36.82 36 GLN B O 1
ATOM 4091 N N . GLU C 1 37 ? -68.345 329.191 712.005 1.00 40.19 37 GLU B N 1
ATOM 4092 C CA . GLU C 1 37 ? -68.263 328.472 710.740 1.00 39.02 37 GLU B CA 1
ATOM 4093 C C . GLU C 1 37 ? -67.147 329.048 709.874 1.00 35.66 37 GLU B C 1
ATOM 4094 O O . GLU C 1 37 ? -67.060 330.267 709.696 1.00 40.42 37 GLU B O 1
ATOM 4100 N N . LEU C 1 38 ? -66.295 328.180 709.333 1.00 34.19 38 LEU B N 1
ATOM 4101 C CA . LEU C 1 38 ? -65.203 328.633 708.466 1.00 34.55 38 LEU B CA 1
ATOM 4102 C C . LEU C 1 38 ? -65.462 328.390 706.974 1.00 35.49 38 LEU B C 1
ATOM 4103 O O . LEU C 1 38 ? -64.696 328.857 706.131 1.00 37.23 38 LEU B O 1
ATOM 4108 N N . VAL C 1 39 ? -66.525 327.660 706.643 1.00 35.14 39 VAL B N 1
ATOM 4109 C CA . VAL C 1 39 ? -66.846 327.409 705.235 1.00 33.62 39 VAL B CA 1
ATOM 4110 C C . VAL C 1 39 ? -68.032 328.250 704.772 1.00 35.77 39 VAL B C 1
ATOM 4111 O O . VAL C 1 39 ? -69.163 328.053 705.233 1.00 36.56 39 VAL B O 1
ATOM 4115 N N . GLU C 1 40 ? -67.779 329.190 703.866 1.00 36.31 40 GLU B N 1
ATOM 4116 C CA . GLU C 1 40 ? -68.871 329.929 703.234 1.00 40.15 40 GLU B CA 1
ATOM 4117 C C . GLU C 1 40 ? -69.663 329.028 702.281 1.00 38.11 40 GLU B C 1
ATOM 4118 O O . GLU C 1 40 ? -69.126 328.532 701.285 1.00 38.32 40 GLU B O 1
ATOM 4124 N N . SER C 1 41 ? -70.942 328.820 702.587 1.00 39.49 41 SER B N 1
ATOM 4125 C CA . SER C 1 41 ? -71.809 327.982 701.759 1.00 40.12 41 SER B CA 1
ATOM 4126 C C . SER C 1 41 ? -73.020 328.760 701.242 1.00 46.28 41 SER B C 1
ATOM 4127 O O . SER C 1 41 ? -74.014 328.174 700.811 1.00 48.64 41 SER B O 1
ATOM 4130 N N . GLN C 1 42 ? -72.934 330.085 701.286 1.00 50.55 42 GLN B N 1
ATOM 4131 C CA . GLN C 1 42 ? -74.000 330.930 700.762 1.00 52.75 42 GLN B CA 1
ATOM 4132 C C . GLN C 1 42 ? -73.423 331.977 699.820 1.00 56.37 42 GLN B C 1
ATOM 4133 O O . GLN C 1 42 ? -72.427 332.635 700.144 1.00 55.78 42 GLN B O 1
ATOM 4139 N N . ASN C 1 43 ? -74.040 332.125 698.651 1.00 53.64 43 ASN B N 1
ATOM 4140 C CA . ASN C 1 43 ? -73.608 333.137 697.690 1.00 54.13 43 ASN B CA 1
ATOM 4141 C C . ASN C 1 43 ? -74.693 334.168 697.371 1.00 55.86 43 ASN B C 1
ATOM 4142 O O . ASN C 1 43 ? -75.884 333.933 697.600 1.00 52.40 43 ASN B O 1
ATOM 4147 N N . LEU C 1 44 ? -74.270 335.316 696.850 1.00 55.49 44 LEU B N 1
ATOM 4148 C CA . LEU C 1 44 ? -75.204 336.310 696.346 1.00 57.52 44 LEU B CA 1
ATOM 4149 C C . LEU C 1 44 ? -75.727 335.818 695.003 1.00 53.90 44 LEU B C 1
ATOM 4150 O O . LEU C 1 44 ? -74.990 335.186 694.249 1.00 55.56 44 LEU B O 1
ATOM 4155 N N . PRO C 1 45 ? -77.007 336.090 694.704 1.00 57.43 45 PRO B N 1
ATOM 4156 C CA . PRO C 1 45 ? -77.587 335.637 693.435 1.00 56.01 45 PRO B CA 1
ATOM 4157 C C . PRO C 1 45 ? -77.259 336.598 692.299 1.00 61.13 45 PRO B C 1
ATOM 4158 O O . PRO C 1 45 ? -77.923 336.580 691.259 1.00 64.60 45 PRO B O 1
ATOM 4162 N N . GLU C 1 46 ? -76.240 337.427 692.506 1.00 61.95 46 GLU B N 1
ATOM 4163 C CA . GLU C 1 46 ? -75.846 338.431 691.527 1.00 61.22 46 GLU B CA 1
ATOM 4164 C C . GLU C 1 46 ? -74.344 338.679 691.588 1.00 61.35 46 GLU B C 1
ATOM 4165 O O . GLU C 1 46 ? -73.678 338.268 692.543 1.00 59.15 46 GLU B O 1
ATOM 4171 N N . LEU C 1 47 ? -73.814 339.354 690.570 1.00 55.22 47 LEU B N 1
ATOM 4172 C CA . LEU C 1 47 ? -72.399 339.713 690.536 1.00 55.19 47 LEU B CA 1
ATOM 4173 C C . LEU C 1 47 ? -72.179 341.186 690.909 1.00 59.49 47 LEU B C 1
ATOM 4174 O O . LEU C 1 47 ? -72.900 342.074 690.436 1.00 61.64 47 LEU B O 1
ATOM 4179 N N . CYS C 1 48 ? -71.176 341.439 691.750 1.00 54.99 48 CYS B N 1
ATOM 4180 C CA . CYS C 1 48 ? -70.881 342.792 692.221 1.00 55.94 48 CYS B CA 1
ATOM 4181 C C . CYS C 1 48 ? -69.917 343.522 691.286 1.00 58.01 48 CYS B C 1
ATOM 4182 O O . CYS C 1 48 ? -68.788 343.075 691.080 1.00 58.75 48 CYS B O 1
ATOM 4185 N N . PRO C 1 49 ? -70.359 344.665 690.732 1.00 54.41 49 PRO B N 1
ATOM 4186 C CA . PRO C 1 49 ? -69.575 345.440 689.762 1.00 54.98 49 PRO B CA 1
ATOM 4187 C C . PRO C 1 49 ? -68.552 346.344 690.445 1.00 56.36 49 PRO B C 1
ATOM 4188 O O . PRO C 1 49 ? -67.911 347.154 689.769 1.00 55.37 49 PRO B O 1
ATOM 4192 N N . SER C 1 50 ? -68.423 346.205 691.763 1.00 51.79 50 SER B N 1
ATOM 4193 C CA . SER C 1 50 ? -67.443 346.937 692.557 1.00 56.51 50 SER B CA 1
ATOM 4194 C C . SER C 1 50 ? -66.831 345.983 693.577 1.00 53.53 50 SER B C 1
ATOM 4195 O O . SER C 1 50 ? -67.538 345.145 694.139 1.00 51.67 50 SER B O 1
ATOM 4198 N N . PRO C 1 51 ? -65.521 346.112 693.841 1.00 50.56 51 PRO B N 1
ATOM 4199 C CA . PRO C 1 51 ? -64.589 347.103 693.291 1.00 51.75 51 PRO B CA 1
ATOM 4200 C C . PRO C 1 51 ? -63.938 346.698 691.968 1.00 58.55 51 PRO B C 1
ATOM 4201 O O . PRO C 1 51 ? -63.202 347.519 691.419 1.00 57.23 51 PRO B O 1
ATOM 4205 N N . LEU C 1 52 ? -64.173 345.481 691.476 1.00 53.00 52 LEU B N 1
ATOM 4206 C CA . LEU C 1 52 ? -63.546 345.040 690.225 1.00 55.08 52 LEU B CA 1
ATOM 4207 C C . LEU C 1 52 ? -64.302 345.556 689.002 1.00 54.11 52 LEU B C 1
ATOM 4208 O O . LEU C 1 52 ? -65.519 345.749 689.050 1.00 52.92 52 LEU B O 1
ATOM 4213 N N . ARG C 1 53 ? -63.579 345.778 687.909 1.00 56.83 53 ARG B N 1
ATOM 4214 C CA . ARG C 1 53 ? -64.209 346.204 686.661 1.00 57.98 53 ARG B CA 1
ATOM 4215 C C . ARG C 1 53 ? -64.698 344.994 685.874 1.00 54.92 53 ARG B C 1
ATOM 4216 O O . ARG C 1 53 ? -63.896 344.243 685.303 1.00 53.31 53 ARG B O 1
ATOM 4224 N N . LEU C 1 54 ? -66.015 344.800 685.863 1.00 49.37 54 LEU B N 1
ATOM 4225 C CA . LEU C 1 54 ? -66.629 343.712 685.107 1.00 51.47 54 LEU B CA 1
ATOM 4226 C C . LEU C 1 54 ? -67.232 344.243 683.807 1.00 56.57 54 LEU B C 1
ATOM 4227 O O . LEU C 1 54 ? -67.878 345.297 683.792 1.00 53.95 54 LEU B O 1
ATOM 4232 N N . VAL C 1 55 ? -67.022 343.510 682.720 1.00 54.75 55 VAL B N 1
ATOM 4233 C CA . VAL C 1 55 ? -67.631 343.857 681.442 1.00 56.01 55 VAL B CA 1
ATOM 4234 C C . VAL C 1 55 ? -68.552 342.727 681.001 1.00 53.61 55 VAL B C 1
ATOM 4235 O O . VAL C 1 55 ? -68.113 341.581 680.856 1.00 52.47 55 VAL B O 1
ATOM 4239 N N . ASP C 1 56 ? -69.833 343.045 680.826 1.00 50.62 56 ASP B N 1
ATOM 4240 C CA . ASP C 1 56 ? -70.812 342.055 680.388 1.00 56.78 56 ASP B CA 1
ATOM 4241 C C . ASP C 1 56 ? -70.791 341.970 678.862 1.00 58.61 56 ASP B C 1
ATOM 4242 O O . ASP C 1 56 ? -71.109 342.944 678.178 1.00 63.21 56 ASP B O 1
ATOM 4247 N N . GLY C 1 57 ? -70.410 340.811 678.333 1.00 50.60 57 GLY B N 1
ATOM 4248 C CA . GLY C 1 57 ? -70.380 340.607 676.895 1.00 54.68 57 GLY B CA 1
ATOM 4249 C C . GLY C 1 57 ? -71.796 340.625 676.348 1.00 57.92 57 GLY B C 1
ATOM 4250 O O . GLY C 1 57 ? -72.019 341.015 675.198 1.00 57.58 57 GLY B O 1
ATOM 4251 N N . GLN C 1 58 ? -72.749 340.206 677.182 1.00 63.08 58 GLN B N 1
ATOM 4252 C CA . GLN C 1 58 ? -74.148 340.025 676.787 1.00 68.17 58 GLN B CA 1
ATOM 4253 C C . GLN C 1 58 ? -74.040 338.998 675.667 1.00 68.54 58 GLN B C 1
ATOM 4254 O O . GLN C 1 58 ? -73.470 337.920 675.852 1.00 64.19 58 GLN B O 1
ATOM 4260 N N . THR C 1 59 ? -74.596 339.349 674.509 1.00 73.75 59 THR B N 1
ATOM 4261 C CA . THR C 1 59 ? -74.859 338.436 673.400 1.00 71.70 59 THR B CA 1
ATOM 4262 C C . THR C 1 59 ? -73.583 337.914 672.744 1.00 71.24 59 THR B C 1
ATOM 4263 O O . THR C 1 59 ? -73.571 336.821 672.172 1.00 72.66 59 THR B O 1
ATOM 4267 N N . CYS C 1 60 ? -72.520 338.709 672.811 1.00 70.97 60 CYS B N 1
ATOM 4268 C CA . CYS C 1 60 ? -71.239 338.318 672.233 1.00 72.04 60 CYS B CA 1
ATOM 4269 C C . CYS C 1 60 ? -70.375 337.588 673.255 1.00 72.15 60 CYS B C 1
ATOM 4270 O O . CYS C 1 60 ? -70.164 338.086 674.367 1.00 66.41 60 CYS B O 1
ATOM 4273 N N . ASP C 1 61 ? -69.870 336.414 672.887 1.00 64.67 61 ASP B N 1
ATOM 4274 C CA . ASP C 1 61 ? -68.768 335.832 673.642 1.00 61.83 61 ASP B CA 1
ATOM 4275 C C . ASP C 1 61 ? -67.521 336.643 673.291 1.00 60.94 61 ASP B C 1
ATOM 4276 O O . ASP C 1 61 ? -67.559 337.468 672.371 1.00 60.04 61 ASP B O 1
ATOM 4281 N N . ILE C 1 62 ? -66.419 336.418 673.999 1.00 58.54 62 ILE B N 1
ATOM 4282 C CA . ILE C 1 62 ? -65.241 337.266 673.816 1.00 57.63 62 ILE B CA 1
ATOM 4283 C C . ILE C 1 62 ? -64.597 337.177 672.420 1.00 57.56 62 ILE B C 1
ATOM 4284 O O . ILE C 1 62 ? -64.071 338.174 671.920 1.00 59.01 62 ILE B O 1
ATOM 4289 N N . ILE C 1 63 ? -64.628 336.005 671.792 1.00 48.85 63 ILE B N 1
ATOM 4290 C CA . ILE C 1 63 ? -64.031 335.873 670.462 1.00 53.22 63 ILE B CA 1
ATOM 4291 C C . ILE C 1 63 ? -64.768 336.742 669.429 1.00 52.62 63 ILE B C 1
ATOM 4292 O O . ILE C 1 63 ? -64.137 337.436 668.630 1.00 54.59 63 ILE B O 1
ATOM 4297 N N . ASN C 1 64 ? -66.098 336.707 669.460 1.00 58.79 64 ASN B N 1
ATOM 4298 C CA . ASN C 1 64 ? -66.913 337.530 668.564 1.00 64.22 64 ASN B CA 1
ATOM 4299 C C . ASN C 1 64 ? -66.759 339.021 668.847 1.00 61.74 64 ASN B C 1
ATOM 4300 O O . ASN C 1 64 ? -66.871 339.847 667.943 1.00 63.32 64 ASN B O 1
ATOM 4305 N N . GLY C 1 65 ? -66.506 339.361 670.105 1.00 58.96 65 GLY B N 1
ATOM 4306 C CA . GLY C 1 65 ? -66.185 340.730 670.454 1.00 56.59 65 GLY B CA 1
ATOM 4307 C C . GLY C 1 65 ? -64.880 341.135 669.799 1.00 58.61 65 GLY B C 1
ATOM 4308 O O . GLY C 1 65 ? -64.757 342.238 669.264 1.00 61.82 65 GLY B O 1
ATOM 4309 N N . ALA C 1 66 ? -63.904 340.231 669.826 1.00 51.55 66 ALA B N 1
ATOM 4310 C CA . ALA C 1 66 ? -62.612 340.491 669.200 1.00 52.13 66 ALA B CA 1
ATOM 4311 C C . ALA C 1 66 ? -62.738 340.611 667.679 1.00 56.56 66 ALA B C 1
ATOM 4312 O O . ALA C 1 66 ? -62.153 341.515 667.074 1.00 53.97 66 ALA B O 1
ATOM 4314 N N . LEU C 1 67 ? -63.481 339.690 667.066 1.00 49.03 67 LEU B N 1
ATOM 4315 C CA . LEU C 1 67 ? -63.672 339.691 665.611 1.00 55.70 67 LEU B CA 1
ATOM 4316 C C . LEU C 1 67 ? -64.510 340.880 665.170 1.00 55.10 67 LEU B C 1
ATOM 4317 O O . LEU C 1 67 ? -64.400 341.346 664.035 1.00 63.08 67 LEU B O 1
ATOM 4322 N N . GLY C 1 68 ? -65.354 341.362 666.074 1.00 58.98 68 GLY B N 1
ATOM 4323 C CA . GLY C 1 68 ? -66.217 342.491 665.796 1.00 61.38 68 GLY B CA 1
ATOM 4324 C C . GLY C 1 68 ? -67.510 342.067 665.125 1.00 68.21 68 GLY B C 1
ATOM 4325 O O . GLY C 1 68 ? -67.992 342.741 664.209 1.00 69.67 68 GLY B O 1
ATOM 4326 N N . SER C 1 69 ? -68.073 340.950 665.580 1.00 63.78 69 SER B N 1
ATOM 4327 C CA . SER C 1 69 ? -69.360 340.473 665.077 1.00 64.95 69 SER B CA 1
ATOM 4328 C C . SER C 1 69 ? -70.477 341.479 665.370 1.00 69.99 69 SER B C 1
ATOM 4329 O O . SER C 1 69 ? -70.332 342.332 666.247 1.00 66.93 69 SER B O 1
ATOM 4332 N N . PRO C 1 70 ? -71.592 341.399 664.619 1.00 73.48 70 PRO B N 1
ATOM 4333 C CA . PRO C 1 70 ? -72.717 342.313 664.864 1.00 74.93 70 PRO B CA 1
ATOM 4334 C C . PRO C 1 70 ? -73.330 342.132 666.252 1.00 70.76 70 PRO B C 1
ATOM 4335 O O . PRO C 1 70 ? -73.580 340.996 666.661 1.00 70.33 70 PRO B O 1
ATOM 4339 N N . GLY C 1 71 ? -73.579 343.238 666.952 1.00 77.27 71 GLY B N 1
ATOM 4340 C CA . GLY C 1 71 ? -74.137 343.192 668.295 1.00 75.21 71 GLY B CA 1
ATOM 4341 C C . GLY C 1 71 ? -73.064 343.323 669.357 1.00 76.20 71 GLY B C 1
ATOM 4342 O O . GLY C 1 71 ? -73.362 343.449 670.552 1.00 77.47 71 GLY B O 1
ATOM 4343 N N . CYS C 1 72 ? -71.810 343.300 668.915 1.00 69.04 72 CYS B N 1
ATOM 4344 C CA . CYS C 1 72 ? -70.665 343.332 669.819 1.00 70.43 72 CYS B CA 1
ATOM 4345 C C . CYS C 1 72 ? -70.069 344.730 669.933 1.00 71.16 72 CYS B C 1
ATOM 4346 O O . CYS C 1 72 ? -68.989 344.906 670.505 1.00 63.88 72 CYS B O 1
ATOM 4349 N N . ASP C 1 73 ? -70.780 345.716 669.389 1.00 70.22 73 ASP B N 1
ATOM 4350 C CA . ASP C 1 73 ? -70.310 347.102 669.367 1.00 71.25 73 ASP B CA 1
ATOM 4351 C C . ASP C 1 73 ? -69.977 347.652 670.752 1.00 66.37 73 ASP B C 1
ATOM 4352 O O . ASP C 1 73 ? -69.018 348.413 670.908 1.00 62.37 73 ASP B O 1
ATOM 4357 N N . HIS C 1 74 ? -70.763 347.258 671.752 1.00 66.85 74 HIS B N 1
ATOM 4358 C CA . HIS C 1 74 ? -70.596 347.768 673.114 1.00 68.38 74 HIS B CA 1
ATOM 4359 C C . HIS C 1 74 ? -69.254 347.395 673.753 1.00 66.97 74 HIS B C 1
ATOM 4360 O O . HIS C 1 74 ? -68.876 347.953 674.787 1.00 65.98 74 HIS B O 1
ATOM 4367 N N . LEU C 1 75 ? -68.535 346.465 673.129 1.00 62.99 75 LEU B N 1
ATOM 4368 C CA . LEU C 1 75 ? -67.263 345.981 673.671 1.00 63.95 75 LEU B CA 1
ATOM 4369 C C . LEU C 1 75 ? -66.043 346.750 673.148 1.00 61.61 75 LEU B C 1
ATOM 4370 O O . LEU C 1 75 ? -64.918 346.537 673.612 1.00 59.31 75 LEU B O 1
ATOM 4375 N N . ASN C 1 76 ? -66.258 347.639 672.184 1.00 60.72 76 ASN B N 1
ATOM 4376 C CA . ASN C 1 76 ? -65.147 348.409 671.634 1.00 59.16 76 ASN B CA 1
ATOM 4377 C C . ASN C 1 76 ? -64.652 349.413 672.655 1.00 59.86 76 ASN B C 1
ATOM 4378 O O . ASN C 1 76 ? -65.449 350.140 673.255 1.00 59.89 76 ASN B O 1
ATOM 4383 N N . GLY C 1 77 ? -63.339 349.440 672.863 1.00 57.24 77 GLY B N 1
ATOM 4384 C CA . GLY C 1 77 ? -62.747 350.322 673.851 1.00 60.56 77 GLY B CA 1
ATOM 4385 C C . GLY C 1 77 ? -62.838 349.774 675.267 1.00 58.50 77 GLY B C 1
ATOM 4386 O O . GLY C 1 77 ? -62.198 350.303 676.176 1.00 61.13 77 GLY B O 1
ATOM 4387 N N . ALA C 1 78 ? -63.626 348.715 675.454 1.00 60.51 78 ALA B N 1
ATOM 4388 C CA . ALA C 1 78 ? -63.882 348.152 676.785 1.00 59.09 78 ALA B CA 1
ATOM 4389 C C . ALA C 1 78 ? -62.616 347.691 677.504 1.00 60.18 78 ALA B C 1
ATOM 4390 O O . ALA C 1 78 ? -61.685 347.176 676.876 1.00 58.22 78 ALA B O 1
ATOM 4392 N N . GLU C 1 79 ? -62.609 347.870 678.826 1.00 61.39 79 GLU B N 1
ATOM 4393 C CA . GLU C 1 79 ? -61.509 347.459 679.696 1.00 62.46 79 GLU B CA 1
ATOM 4394 C C . GLU C 1 79 ? -62.077 346.686 680.876 1.00 60.44 79 GLU B C 1
ATOM 4395 O O . GLU C 1 79 ? -63.065 347.114 681.480 1.00 57.98 79 GLU B O 1
ATOM 4401 N N . TRP C 1 80 ? -61.452 345.563 681.221 1.00 47.96 80 TRP B N 1
ATOM 4402 C CA . TRP C 1 80 ? -61.975 344.729 682.305 1.00 50.17 80 TRP B CA 1
ATOM 4403 C C . TRP C 1 80 ? -60.906 344.105 683.203 1.00 47.66 80 TRP B C 1
ATOM 4404 O O . TRP C 1 80 ? -59.762 343.893 682.785 1.00 46.01 80 TRP B O 1
ATOM 4415 N N . ASP C 1 81 ? -61.292 343.826 684.447 1.00 54.50 81 ASP B N 1
ATOM 4416 C CA . ASP C 1 81 ? -60.531 342.926 685.295 1.00 51.33 81 ASP B CA 1
ATOM 4417 C C . ASP C 1 81 ? -61.055 341.528 684.988 1.00 49.21 81 ASP B C 1
ATOM 4418 O O . ASP C 1 81 ? -60.293 340.563 684.880 1.00 46.52 81 ASP B O 1
ATOM 4423 N N . VAL C 1 82 ? -62.374 341.437 684.838 1.00 46.96 82 VAL B N 1
ATOM 4424 C CA . VAL C 1 82 ? -63.039 340.170 684.576 1.00 46.96 82 VAL B CA 1
ATOM 4425 C C . VAL C 1 82 ? -64.090 340.349 683.493 1.00 51.00 82 VAL B C 1
ATOM 4426 O O . VAL C 1 82 ? -65.040 341.124 683.654 1.00 50.33 82 VAL B O 1
ATOM 4430 N N . PHE C 1 83 ? -63.905 339.636 682.390 1.00 43.43 83 PHE B N 1
ATOM 4431 C CA . PHE C 1 83 ? -64.879 339.621 681.309 1.00 46.59 83 PHE B CA 1
ATOM 4432 C C . PHE C 1 83 ? -65.965 338.622 681.677 1.00 47.98 83 PHE B C 1
ATOM 4433 O O . PHE C 1 83 ? -65.680 337.447 681.924 1.00 46.64 83 PHE B O 1
ATOM 4441 N N . ILE C 1 84 ? -67.208 339.086 681.736 1.00 48.85 84 ILE B N 1
ATOM 4442 C CA . ILE C 1 84 ? -68.322 338.186 681.998 1.00 49.24 84 ILE B CA 1
ATOM 4443 C C . ILE C 1 84 ? -68.918 337.695 680.676 1.00 54.54 84 ILE B C 1
ATOM 4444 O O . ILE C 1 84 ? -69.598 338.445 679.965 1.00 49.54 84 ILE B O 1
ATOM 4449 N N . GLU C 1 85 ? -68.645 336.432 680.360 1.00 49.58 85 GLU B N 1
ATOM 4450 C CA . GLU C 1 85 ? -69.098 335.810 679.122 1.00 56.61 85 GLU B CA 1
ATOM 4451 C C . GLU C 1 85 ? -70.348 334.985 679.404 1.00 57.05 85 GLU B C 1
ATOM 4452 O O . GLU C 1 85 ? -70.385 334.233 680.378 1.00 52.24 85 GLU B O 1
ATOM 4458 N N . ARG C 1 86 ? -71.364 335.117 678.555 1.00 53.84 86 ARG B N 1
ATOM 4459 C CA . ARG C 1 86 ? -72.653 334.473 678.801 1.00 55.07 86 ARG B CA 1
ATOM 4460 C C . ARG C 1 86 ? -72.807 333.127 678.097 1.00 58.75 86 ARG B C 1
ATOM 4461 O O . ARG C 1 86 ? -72.439 332.983 676.927 1.00 61.01 86 ARG B O 1
ATOM 4469 N N . PRO C 1 87 ? -73.366 332.139 678.812 1.00 59.53 87 PRO B N 1
ATOM 4470 C CA . PRO C 1 87 ? -73.595 330.798 678.264 1.00 62.09 87 PRO B CA 1
ATOM 4471 C C . PRO C 1 87 ? -74.576 330.806 677.095 1.00 64.77 87 PRO B C 1
ATOM 4472 O O . PRO C 1 87 ? -74.486 329.929 676.233 1.00 65.94 87 PRO B O 1
ATOM 4476 N N . ASN C 1 88 ? -75.506 331.759 677.066 1.00 68.32 88 ASN B N 1
ATOM 4477 C CA . ASN C 1 88 ? -76.410 331.872 675.920 1.00 72.83 88 ASN B CA 1
ATOM 4478 C C . ASN C 1 88 ? -75.982 332.927 674.892 1.00 76.90 88 ASN B C 1
ATOM 4479 O O . ASN C 1 88 ? -76.821 333.564 674.249 1.00 75.37 88 ASN B O 1
ATOM 4484 N N . ALA C 1 89 ? -74.672 333.103 674.742 1.00 64.55 89 ALA B N 1
ATOM 4485 C CA . ALA C 1 89 ? -74.140 333.945 673.681 1.00 63.06 89 ALA B CA 1
ATOM 4486 C C . ALA C 1 89 ? -74.502 333.304 672.349 1.00 70.47 89 ALA B C 1
ATOM 4487 O O . ALA C 1 89 ? -74.493 332.076 672.218 1.00 69.42 89 ALA B O 1
ATOM 4489 N N . VAL C 1 90 ? -74.823 334.130 671.361 1.00 64.87 90 VAL B N 1
ATOM 4490 C CA . VAL C 1 90 ? -75.261 333.605 670.075 1.00 71.07 90 VAL B CA 1
ATOM 4491 C C . VAL C 1 90 ? -74.407 334.156 668.932 1.00 67.74 90 VAL B C 1
ATOM 4492 O O . VAL C 1 90 ? -73.990 335.317 668.961 1.00 66.98 90 VAL B O 1
ATOM 4496 N N . ASP C 1 91 ? -74.124 333.314 667.941 1.00 80.46 91 ASP B N 1
ATOM 4497 C CA . ASP C 1 91 ? -73.357 333.746 666.777 1.00 78.80 91 ASP B CA 1
ATOM 4498 C C . ASP C 1 91 ? -74.236 334.588 665.854 1.00 80.30 91 ASP B C 1
ATOM 4499 O O . ASP C 1 91 ? -75.412 334.272 665.645 1.00 79.54 91 ASP B O 1
ATOM 4504 N N . THR C 1 92 ? -73.671 335.665 665.313 1.00 72.28 92 THR B N 1
ATOM 4505 C CA . THR C 1 92 ? -74.422 336.565 664.438 1.00 74.99 92 THR B CA 1
ATOM 4506 C C . THR C 1 92 ? -73.640 336.957 663.184 1.00 74.46 92 THR B C 1
ATOM 4507 O O . THR C 1 92 ? -73.923 337.987 662.566 1.00 74.01 92 THR B O 1
ATOM 4511 N N . CYS C 1 93 ? -72.656 336.141 662.815 1.00 65.28 93 CYS B N 1
ATOM 4512 C CA . CYS C 1 93 ? -71.827 336.442 661.656 1.00 68.30 93 CYS B CA 1
ATOM 4513 C C . CYS C 1 93 ? -71.451 335.172 660.895 1.00 69.16 93 CYS B C 1
ATOM 4514 O O . CYS C 1 93 ? -72.039 334.113 661.124 1.00 69.57 93 CYS B O 1
ATOM 4517 N N . TYR C 1 94 ? -70.479 335.280 659.990 1.00 68.18 94 TYR B N 1
ATOM 4518 C CA . TYR C 1 94 ? -70.071 334.143 659.167 1.00 68.42 94 TYR B CA 1
ATOM 4519 C C . TYR C 1 94 ? -69.605 332.980 660.035 1.00 69.70 94 TYR B C 1
ATOM 4520 O O . TYR C 1 94 ? -68.800 333.172 660.957 1.00 71.86 94 TYR B O 1
ATOM 4529 N N . PRO C 1 95 ? -70.134 331.773 659.758 1.00 75.11 95 PRO B N 1
ATOM 4530 C CA . PRO C 1 95 ? -69.718 330.546 660.446 1.00 72.33 95 PRO B CA 1
ATOM 4531 C C . PRO C 1 95 ? -68.206 330.382 660.404 1.00 71.27 95 PRO B C 1
ATOM 4532 O O . PRO C 1 95 ? -67.604 330.376 659.322 1.00 69.77 95 PRO B O 1
ATOM 4536 N N . PHE C 1 96 ? -67.603 330.260 661.582 1.00 63.05 96 PHE B N 1
ATOM 4537 C CA . PHE C 1 96 ? -66.156 330.195 661.688 1.00 60.85 96 PHE B CA 1
ATOM 4538 C C . PHE C 1 96 ? -65.701 329.228 662.774 1.00 61.95 96 PHE B C 1
ATOM 4539 O O . PHE C 1 96 ? -66.486 328.822 663.636 1.00 57.39 96 PHE B O 1
ATOM 4547 N N . ASP C 1 97 ? -64.421 328.877 662.724 1.00 65.58 97 ASP B N 1
ATOM 4548 C CA . ASP C 1 97 ? -63.773 328.160 663.812 1.00 65.85 97 ASP B CA 1
ATOM 4549 C C . ASP C 1 97 ? -62.422 328.816 664.067 1.00 66.71 97 ASP B C 1
ATOM 4550 O O . ASP C 1 97 ? -61.873 329.489 663.188 1.00 65.50 97 ASP B O 1
ATOM 4555 N N . VAL C 1 98 ? -61.900 328.638 665.277 1.00 62.76 98 VAL B N 1
ATOM 4556 C CA . VAL C 1 98 ? -60.541 329.054 665.603 1.00 61.23 98 VAL B CA 1
ATOM 4557 C C . VAL C 1 98 ? -59.803 327.815 666.099 1.00 63.47 98 VAL B C 1
ATOM 4558 O O . VAL C 1 98 ? -60.145 327.277 667.153 1.00 57.04 98 VAL B O 1
ATOM 4562 N N . PRO C 1 99 ? -58.799 327.351 665.328 1.00 70.14 99 PRO B N 1
ATOM 4563 C CA . PRO C 1 99 ? -58.072 326.095 665.573 1.00 70.56 99 PRO B CA 1
ATOM 4564 C C . PRO C 1 99 ? -57.595 325.937 667.013 1.00 69.02 99 PRO B C 1
ATOM 4565 O O . PRO C 1 99 ? -57.810 324.878 667.608 1.00 76.55 99 PRO B O 1
ATOM 4569 N N . GLU C 1 100 ? -56.944 326.963 667.554 1.00 58.74 100 GLU B N 1
ATOM 4570 C CA . GLU C 1 100 ? -56.576 326.961 668.968 1.00 62.93 100 GLU B CA 1
ATOM 4571 C C . GLU C 1 100 ? -57.479 327.935 669.712 1.00 57.13 100 GLU B C 1
ATOM 4572 O O . GLU C 1 100 ? -57.013 328.937 670.255 1.00 57.17 100 GLU B O 1
ATOM 4578 N N . TYR C 1 101 ? -58.773 327.625 669.720 1.00 54.59 101 TYR B N 1
ATOM 4579 C CA . TYR C 1 101 ? -59.808 328.495 670.274 1.00 57.23 101 TYR B CA 1
ATOM 4580 C C . TYR C 1 101 ? -59.517 328.938 671.710 1.00 55.17 101 TYR B C 1
ATOM 4581 O O . TYR C 1 101 ? -59.499 330.138 672.011 1.00 52.70 101 TYR B O 1
ATOM 4590 N N . GLN C 1 102 ? -59.280 327.978 672.596 1.00 52.72 102 GLN B N 1
ATOM 4591 C CA . GLN C 1 102 ? -59.086 328.322 674.009 1.00 54.92 102 GLN B CA 1
ATOM 4592 C C . GLN C 1 102 ? -57.840 329.185 674.234 1.00 52.08 102 GLN B C 1
ATOM 4593 O O . GLN C 1 102 ? -57.814 330.025 675.131 1.00 52.36 102 GLN B O 1
ATOM 4599 N N . SER C 1 103 ? -56.816 328.991 673.409 1.00 49.72 103 SER B N 1
ATOM 4600 C CA . SER C 1 103 ? -55.607 329.792 673.538 1.00 47.97 103 SER B CA 1
ATOM 4601 C C . SER C 1 103 ? -55.860 331.262 673.195 1.00 50.94 103 SER B C 1
ATOM 4602 O O . SER C 1 103 ? -55.375 332.158 673.890 1.00 50.61 103 SER B O 1
ATOM 4605 N N . LEU C 1 104 ? -56.626 331.511 672.136 1.00 49.33 104 LEU B N 1
ATOM 4606 C CA . LEU C 1 104 ? -56.940 332.884 671.751 1.00 51.68 104 LEU B CA 1
ATOM 4607 C C . LEU C 1 104 ? -57.845 333.521 672.789 1.00 45.85 104 LEU B C 1
ATOM 4608 O O . LEU C 1 104 ? -57.627 334.662 673.196 1.00 43.54 104 LEU B O 1
ATOM 4613 N N . ARG C 1 105 ? -58.857 332.768 673.212 1.00 45.39 105 ARG B N 1
ATOM 4614 C CA . ARG C 1 105 ? -59.786 333.210 674.252 1.00 49.58 105 ARG B CA 1
ATOM 4615 C C . ARG C 1 105 ? -59.061 333.589 675.551 1.00 48.92 105 ARG B C 1
ATOM 4616 O O . ARG C 1 105 ? -59.344 334.634 676.147 1.00 45.58 105 ARG B O 1
ATOM 4624 N N . SER C 1 106 ? -58.125 332.743 675.980 1.00 52.64 106 SER B N 1
ATOM 4625 C CA . SER C 1 106 ? -57.317 333.017 677.170 1.00 51.02 106 SER B CA 1
ATOM 4626 C C . SER C 1 106 ? -56.505 334.300 677.017 1.00 51.93 106 SER B C 1
ATOM 4627 O O . SER C 1 106 ? -56.465 335.138 677.920 1.00 47.54 106 SER B O 1
ATOM 4630 N N . ILE C 1 107 ? -55.856 334.437 675.865 1.00 49.52 107 ILE B N 1
ATOM 4631 C CA . ILE C 1 107 ? -55.016 335.591 675.567 1.00 49.97 107 ILE B CA 1
ATOM 4632 C C . ILE C 1 107 ? -55.818 336.892 675.595 1.00 49.69 107 ILE B C 1
ATOM 4633 O O . ILE C 1 107 ? -55.376 337.894 676.168 1.00 47.91 107 ILE B O 1
ATOM 4638 N N . LEU C 1 108 ? -57.002 336.864 674.988 1.00 49.92 108 LEU B N 1
ATOM 4639 C CA . LEU C 1 108 ? -57.870 338.037 674.930 1.00 50.70 108 LEU B CA 1
ATOM 4640 C C . LEU C 1 108 ? -58.363 338.413 676.321 1.00 49.53 108 LEU B C 1
ATOM 4641 O O . LEU C 1 108 ? -58.325 339.580 676.712 1.00 45.84 108 LEU B O 1
ATOM 4646 N N . ALA C 1 109 ? -58.834 337.414 677.059 1.00 50.40 109 ALA B N 1
ATOM 4647 C CA . ALA C 1 109 ? -59.358 337.631 678.408 1.00 53.21 109 ALA B CA 1
ATOM 4648 C C . ALA C 1 109 ? -58.292 338.148 679.364 1.00 50.87 109 ALA B C 1
ATOM 4649 O O . ALA C 1 109 ? -58.539 339.066 680.148 1.00 52.98 109 ALA B O 1
ATOM 4651 N N . ASN C 1 110 ? -57.114 337.537 679.309 1.00 45.97 110 ASN B N 1
ATOM 4652 C CA . ASN C 1 110 ? -56.018 337.891 680.208 1.00 46.70 110 ASN B CA 1
ATOM 4653 C C . ASN C 1 110 ? -55.533 339.321 679.941 1.00 51.09 110 ASN B C 1
ATOM 4654 O O . ASN C 1 110 ? -55.235 340.074 680.871 1.00 47.37 110 ASN B O 1
ATOM 4659 N N . ASN C 1 111 ? -55.475 339.689 678.662 1.00 52.78 111 ASN B N 1
ATOM 4660 C CA . ASN C 1 111 ? -55.046 341.025 678.253 1.00 53.19 111 ASN B CA 1
ATOM 4661 C C . ASN C 1 111 ? -55.894 342.126 678.872 1.00 51.53 111 ASN B C 1
ATOM 4662 O O . ASN C 1 111 ? -55.371 343.150 679.318 1.00 58.80 111 ASN B O 1
ATOM 4667 N N . GLY C 1 112 ? -57.207 341.922 678.896 1.00 50.50 112 GLY B N 1
ATOM 4668 C CA . GLY C 1 112 ? -58.076 342.789 679.670 1.00 51.55 112 GLY B CA 1
ATOM 4669 C C . GLY C 1 112 ? -58.642 344.030 679.003 1.00 57.17 112 GLY B C 1
ATOM 4670 O O . GLY C 1 112 ? -59.207 344.881 679.699 1.00 57.76 112 GLY B O 1
ATOM 4671 N N . LYS C 1 113 ? -58.511 344.142 677.680 1.00 52.44 113 LYS B N 1
ATOM 4672 C CA . LYS C 1 113 ? -59.058 345.300 676.960 1.00 55.45 113 LYS B CA 1
ATOM 4673 C C . LYS C 1 113 ? -59.248 345.068 675.461 1.00 53.85 113 LYS B C 1
ATOM 4674 O O . LYS C 1 113 ? -58.546 344.258 674.852 1.00 51.50 113 LYS B O 1
ATOM 4680 N N . PHE C 1 114 ? -60.207 345.786 674.881 1.00 53.40 114 PHE B N 1
ATOM 4681 C CA . PHE C 1 114 ? -60.403 345.805 673.433 1.00 59.34 114 PHE B CA 1
ATOM 4682 C C . PHE C 1 114 ? -60.074 347.190 672.885 1.00 63.24 114 PHE B C 1
ATOM 4683 O O . PHE C 1 114 ? -60.969 348.011 672.669 1.00 63.30 114 PHE B O 1
ATOM 4691 N N . GLU C 1 115 ? -58.789 347.455 672.678 1.00 62.19 115 GLU B N 1
ATOM 4692 C CA . GLU C 1 115 ? -58.357 348.726 672.117 1.00 66.17 115 GLU B CA 1
ATOM 4693 C C . GLU C 1 115 ? -57.848 348.480 670.702 1.00 67.84 115 GLU B C 1
ATOM 4694 O O . GLU C 1 115 ? -56.692 348.091 670.517 1.00 66.92 115 GLU B O 1
ATOM 4700 N N . PHE C 1 116 ? -58.709 348.696 669.709 1.00 58.81 116 PHE B N 1
ATOM 4701 C CA . PHE C 1 116 ? -58.339 348.436 668.321 1.00 58.73 116 PHE B CA 1
ATOM 4702 C C . PHE C 1 116 ? -57.721 349.657 667.643 1.00 64.66 116 PHE B C 1
ATOM 4703 O O . PHE C 1 116 ? -58.259 350.769 667.713 1.00 65.99 116 PHE B O 1
ATOM 4711 N N . ILE C 1 117 ? -56.583 349.441 666.992 1.00 65.57 117 ILE B N 1
ATOM 4712 C CA . ILE C 1 117 ? -55.913 350.506 666.261 1.00 67.26 117 ILE B CA 1
ATOM 4713 C C . ILE C 1 117 ? -55.991 350.268 664.750 1.00 72.24 117 ILE B C 1
ATOM 4714 O O . ILE C 1 117 ? -55.412 349.312 664.218 1.00 68.15 117 ILE B O 1
ATOM 4719 N N . ALA C 1 118 ? -56.724 351.143 664.068 1.00 69.38 118 ALA B N 1
ATOM 4720 C CA . ALA C 1 118 ? -56.944 351.006 662.631 1.00 70.42 118 ALA B CA 1
ATOM 4721 C C . ALA C 1 118 ? -55.673 351.248 661.825 1.00 66.99 118 ALA B C 1
ATOM 4722 O O . ALA C 1 118 ? -54.954 352.224 662.049 1.00 67.13 118 ALA B O 1
ATOM 4724 N N . GLU C 1 119 ? -55.404 350.344 660.889 1.00 77.50 119 GLU B N 1
ATOM 4725 C CA . GLU C 1 119 ? -54.326 350.525 659.929 1.00 81.26 119 GLU B CA 1
ATOM 4726 C C . GLU C 1 119 ? -54.883 350.368 658.520 1.00 84.50 119 GLU B C 1
ATOM 4727 O O . GLU C 1 119 ? -55.757 349.531 658.274 1.00 84.98 119 GLU B O 1
ATOM 4733 N N . GLU C 1 120 ? -54.384 351.174 657.592 1.00 83.19 120 GLU B N 1
ATOM 4734 C CA . GLU C 1 120 ? -54.837 351.057 656.215 1.00 83.18 120 GLU B CA 1
ATOM 4735 C C . GLU C 1 120 ? -54.017 350.009 655.470 1.00 81.17 120 GLU B C 1
ATOM 4736 O O . GLU C 1 120 ? -52.798 350.138 655.336 1.00 77.00 120 GLU B O 1
ATOM 4742 N N . PHE C 1 121 ? -54.694 348.964 655.005 1.00 78.13 121 PHE B N 1
ATOM 4743 C CA . PHE C 1 121 ? -54.049 347.916 654.225 1.00 81.18 121 PHE B CA 1
ATOM 4744 C C . PHE C 1 121 ? -54.326 348.105 652.734 1.00 85.55 121 PHE B C 1
ATOM 4745 O O . PHE C 1 121 ? -55.445 347.884 652.263 1.00 84.46 121 PHE B O 1
ATOM 4753 N N . GLN C 1 122 ? -53.296 348.523 652.001 1.00 86.62 122 GLN B N 1
ATOM 4754 C CA . GLN C 1 122 ? -53.419 348.786 650.570 1.00 89.78 122 GLN B CA 1
ATOM 4755 C C . GLN C 1 122 ? -53.381 347.493 649.754 1.00 86.02 122 GLN B C 1
ATOM 4756 O O . GLN C 1 122 ? -52.327 347.094 649.254 1.00 86.28 122 GLN B O 1
ATOM 4762 N N . TRP C 1 123 ? -54.532 346.841 649.617 1.00 75.72 123 TRP B N 1
ATOM 4763 C CA . TRP C 1 123 ? -54.610 345.621 648.821 1.00 80.64 123 TRP B CA 1
ATOM 4764 C C . TRP C 1 123 ? -54.632 345.944 647.322 1.00 79.93 123 TRP B C 1
ATOM 4765 O O . TRP C 1 123 ? -55.261 346.914 646.892 1.00 76.69 123 TRP B O 1
ATOM 4776 N N . ASN C 1 124 ? -53.937 345.125 646.539 1.00 107.58 124 ASN B N 1
ATOM 4777 C CA . ASN C 1 124 ? -53.715 345.398 645.125 1.00 109.70 124 ASN B CA 1
ATOM 4778 C C . ASN C 1 124 ? -54.534 344.806 643.959 1.00 111.75 124 ASN B C 1
ATOM 4779 O O . ASN C 1 124 ? -54.340 343.651 643.572 1.00 110.96 124 ASN B O 1
ATOM 4784 N N . THR C 1 125 ? -55.435 345.622 643.426 1.00 103.81 125 THR B N 1
ATOM 4785 C CA . THR C 1 125 ? -56.424 345.225 642.408 1.00 102.03 125 THR B CA 1
ATOM 4786 C C . THR C 1 125 ? -57.635 344.364 642.812 1.00 103.78 125 THR B C 1
ATOM 4787 O O . THR C 1 125 ? -58.667 344.394 642.139 1.00 101.58 125 THR B O 1
ATOM 4791 N N . VAL C 1 126 ? -57.500 343.592 643.888 1.00 86.82 126 VAL B N 1
ATOM 4792 C CA . VAL C 1 126 ? -58.630 342.869 644.460 1.00 79.72 126 VAL B CA 1
ATOM 4793 C C . VAL C 1 126 ? -59.612 343.859 645.077 1.00 77.23 126 VAL B C 1
ATOM 4794 O O . VAL C 1 126 ? -59.228 344.969 645.450 1.00 79.00 126 VAL B O 1
ATOM 4798 N N . LYS C 1 127 ? -60.880 343.475 645.172 1.00 84.90 127 LYS B N 1
ATOM 4799 C CA . LYS C 1 127 ? -61.834 344.301 645.901 1.00 90.59 127 LYS B CA 1
ATOM 4800 C C . LYS C 1 127 ? -61.708 344.010 647.399 1.00 89.29 127 LYS B C 1
ATOM 4801 O O . LYS C 1 127 ? -61.203 342.957 647.797 1.00 84.83 127 LYS B O 1
ATOM 4807 N N . GLN C 1 128 ? -62.140 344.959 648.222 1.00 94.29 128 GLN B N 1
ATOM 4808 C CA . GLN C 1 128 ? -62.155 344.783 649.663 1.00 89.64 128 GLN B CA 1
ATOM 4809 C C . GLN C 1 128 ? -63.604 344.782 650.138 1.00 89.73 128 GLN B C 1
ATOM 4810 O O . GLN C 1 128 ? -64.530 344.826 649.320 1.00 86.28 128 GLN B O 1
ATOM 4816 N N . ASN C 1 129 ? -63.791 344.718 651.454 1.00 77.90 129 ASN B N 1
ATOM 4817 C CA . ASN C 1 129 ? -65.106 344.886 652.072 1.00 77.43 129 ASN B CA 1
ATOM 4818 C C . ASN C 1 129 ? -66.167 343.873 651.632 1.00 74.80 129 ASN B C 1
ATOM 4819 O O . ASN C 1 129 ? -67.359 344.182 651.619 1.00 75.80 129 ASN B O 1
ATOM 4824 N N . GLY C 1 130 ? -65.730 342.665 651.282 1.00 74.04 130 GLY B N 1
ATOM 4825 C CA . GLY C 1 130 ? -66.649 341.595 650.928 1.00 74.36 130 GLY B CA 1
ATOM 4826 C C . GLY C 1 130 ? -67.566 341.236 652.084 1.00 75.53 130 GLY B C 1
ATOM 4827 O O . GLY C 1 130 ? -67.130 341.193 653.238 1.00 73.82 130 GLY B O 1
ATOM 4828 N N . LYS C 1 131 ? -68.838 340.976 651.787 1.00 74.92 131 LYS B N 1
ATOM 4829 C CA . LYS C 1 131 ? -69.825 340.752 652.841 1.00 77.41 131 LYS B CA 1
ATOM 4830 C C . LYS C 1 131 ? -70.605 339.451 652.668 1.00 80.64 131 LYS B C 1
ATOM 4831 O O . LYS C 1 131 ? -70.335 338.673 651.751 1.00 78.37 131 LYS B O 1
ATOM 4837 N N . SER C 1 132 ? -71.572 339.227 653.558 1.00 78.54 132 SER B N 1
ATOM 4838 C CA . SER C 1 132 ? -72.375 338.003 653.548 1.00 79.70 132 SER B CA 1
ATOM 4839 C C . SER C 1 132 ? -73.738 338.195 654.213 1.00 80.26 132 SER B C 1
ATOM 4840 O O . SER C 1 132 ? -73.913 339.083 655.053 1.00 81.26 132 SER B O 1
ATOM 4843 N N . GLY C 1 133 ? -74.700 337.355 653.839 1.00 84.75 133 GLY B N 1
ATOM 4844 C CA . GLY C 1 133 ? -76.031 337.407 654.418 1.00 83.69 133 GLY B CA 1
ATOM 4845 C C . GLY C 1 133 ? -76.179 336.497 655.626 1.00 82.50 133 GLY B C 1
ATOM 4846 O O . GLY C 1 133 ? -77.286 336.284 656.124 1.00 84.35 133 GLY B O 1
ATOM 4847 N N . ALA C 1 134 ? -75.061 335.945 656.086 1.00 75.38 134 ALA B N 1
ATOM 4848 C CA . ALA C 1 134 ? -75.032 335.204 657.340 1.00 79.12 134 ALA B CA 1
ATOM 4849 C C . ALA C 1 134 ? -74.647 336.176 658.447 1.00 75.70 134 ALA B C 1
ATOM 4850 O O . ALA C 1 134 ? -74.836 335.906 659.634 1.00 75.39 134 ALA B O 1
ATOM 4852 N N . CYS C 1 135 ? -74.109 337.319 658.033 1.00 75.19 135 CYS B N 1
ATOM 4853 C CA . CYS C 1 135 ? -73.617 338.329 658.954 1.00 73.64 135 CYS B CA 1
ATOM 4854 C C . CYS C 1 135 ? -74.353 339.638 658.721 1.00 74.78 135 CYS B C 1
ATOM 4855 O O . CYS C 1 135 ? -73.734 340.666 658.442 1.00 74.88 135 CYS B O 1
ATOM 4858 N N . LYS C 1 136 ? -75.676 339.594 658.834 1.00 83.25 136 LYS B N 1
ATOM 4859 C CA . LYS C 1 136 ? -76.502 340.781 658.631 1.00 86.20 136 LYS B CA 1
ATOM 4860 C C . LYS C 1 136 ? -76.291 341.818 659.735 1.00 87.52 136 LYS B C 1
ATOM 4861 O O . LYS C 1 136 ? -76.393 341.506 660.924 1.00 85.23 136 LYS B O 1
ATOM 4867 N N . ARG C 1 137 ? -75.986 343.049 659.335 1.00 88.59 137 ARG B N 1
ATOM 4868 C CA . ARG C 1 137 ? -75.919 344.161 660.275 1.00 91.91 137 ARG B CA 1
ATOM 4869 C C . ARG C 1 137 ? -77.078 345.110 659.972 1.00 97.82 137 ARG B C 1
ATOM 4870 O O . ARG C 1 137 ? -77.045 345.841 658.977 1.00 96.62 137 ARG B O 1
ATOM 4878 N N . ALA C 1 138 ? -78.099 345.081 660.828 1.00 102.80 138 ALA B N 1
ATOM 4879 C CA . ALA C 1 138 ? -79.347 345.812 660.598 1.00 104.36 138 ALA B CA 1
ATOM 4880 C C . ALA C 1 138 ? -79.945 345.489 659.228 1.00 104.41 138 ALA B C 1
ATOM 4881 O O . ALA C 1 138 ? -80.229 346.388 658.433 1.00 106.98 138 ALA B O 1
ATOM 4883 N N . ASN C 1 139 ? -80.115 344.194 658.967 1.00 112.35 139 ASN B N 1
ATOM 4884 C CA . ASN C 1 139 ? -80.701 343.684 657.721 1.00 113.88 139 ASN B CA 1
ATOM 4885 C C . ASN C 1 139 ? -79.958 344.017 656.425 1.00 110.50 139 ASN B C 1
ATOM 4886 O O . ASN C 1 139 ? -80.452 343.734 655.331 1.00 110.50 139 ASN B O 1
ATOM 4891 N N . VAL C 1 140 ? -78.776 344.611 656.544 1.00 96.17 140 VAL B N 1
ATOM 4892 C CA . VAL C 1 140 ? -77.901 344.766 655.391 1.00 93.61 140 VAL B CA 1
ATOM 4893 C C . V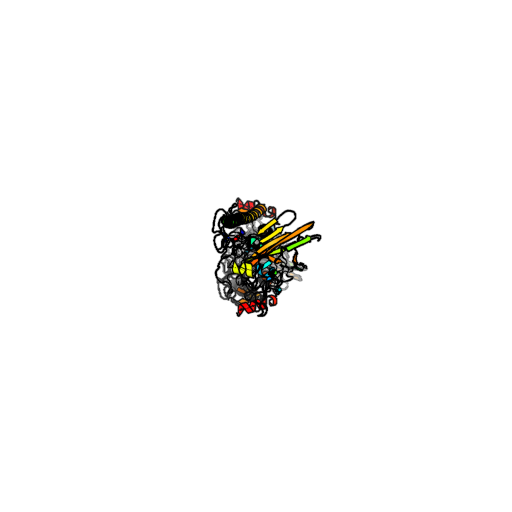AL C 1 140 ? -76.781 343.743 655.520 1.00 90.37 140 VAL B C 1
ATOM 4894 O O . VAL C 1 140 ? -76.144 343.659 656.576 1.00 90.11 140 VAL B O 1
ATOM 4898 N N . ASN C 1 141 ? -76.568 342.948 654.471 1.00 74.33 141 ASN B N 1
ATOM 4899 C CA . ASN C 1 141 ? -75.433 342.030 654.418 1.00 75.58 141 ASN B CA 1
ATOM 4900 C C . ASN C 1 141 ? -74.165 342.756 654.846 1.00 75.68 141 ASN B C 1
ATOM 4901 O O . ASN C 1 141 ? -73.880 343.847 654.355 1.00 69.56 141 ASN B O 1
ATOM 4906 N N . ASP C 1 142 ? -73.426 342.174 655.785 1.00 86.99 142 ASP B N 1
ATOM 4907 C CA . ASP C 1 142 ? -72.184 342.787 656.242 1.00 85.74 142 ASP B CA 1
ATOM 4908 C C . ASP C 1 142 ? -71.188 341.722 656.681 1.00 84.61 142 ASP B C 1
ATOM 4909 O O . ASP C 1 142 ? -71.273 340.573 656.242 1.00 85.36 142 ASP B O 1
ATOM 4914 N N . PHE C 1 143 ? -70.248 342.103 657.541 1.00 75.62 143 PHE B N 1
ATOM 4915 C CA . PHE C 1 143 ? -69.183 341.196 657.949 1.00 73.97 143 PHE B CA 1
ATOM 4916 C C . PHE C 1 143 ? -68.569 341.631 659.275 1.00 72.11 143 PHE B C 1
ATOM 4917 O O . PHE C 1 143 ? -68.925 342.685 659.815 1.00 70.73 143 PHE B O 1
ATOM 4925 N N . PHE C 1 144 ? -67.656 340.811 659.795 1.00 74.73 144 PHE B N 1
ATOM 4926 C CA . PHE C 1 144 ? -66.847 341.181 660.952 1.00 65.69 144 PHE B CA 1
ATOM 4927 C C . PHE C 1 144 ? -66.202 342.536 660.675 1.00 67.26 144 PHE B C 1
ATOM 4928 O O . PHE C 1 144 ? -65.618 342.737 659.609 1.00 70.73 144 PHE B O 1
ATOM 4936 N N . ASN C 1 145 ? -66.309 343.469 661.616 1.00 65.18 145 ASN B N 1
ATOM 4937 C CA . ASN C 1 145 ? -65.811 344.821 661.366 1.00 64.33 145 ASN B CA 1
ATOM 4938 C C . ASN C 1 145 ? -64.319 345.018 661.648 1.00 65.46 145 ASN B C 1
ATOM 4939 O O . ASN C 1 145 ? -63.785 346.109 661.435 1.00 68.99 145 ASN B O 1
ATOM 4944 N N . ARG C 1 146 ? -63.655 343.971 662.132 1.00 58.13 146 ARG B N 1
ATOM 4945 C CA . ARG C 1 146 ? -62.202 343.996 662.292 1.00 60.57 146 ARG B CA 1
ATOM 4946 C C . ARG C 1 146 ? -61.535 343.327 661.090 1.00 61.24 146 ARG B C 1
ATOM 4947 O O . ARG C 1 146 ? -60.317 343.404 660.917 1.00 61.24 146 ARG B O 1
ATOM 4955 N N . LEU C 1 147 ? -62.345 342.676 660.259 1.00 55.92 147 LEU B N 1
ATOM 4956 C CA . LEU C 1 147 ? -61.829 341.879 659.151 1.00 57.43 147 LEU B CA 1
ATOM 4957 C C . LEU C 1 147 ? -62.178 342.497 657.786 1.00 61.69 147 LEU B C 1
ATOM 4958 O O . LEU C 1 147 ? -63.163 343.228 657.657 1.00 59.83 147 LEU B O 1
ATOM 4963 N N . ASN C 1 148 ? -61.362 342.205 656.777 1.00 60.06 148 ASN B N 1
ATOM 4964 C CA . ASN C 1 148 ? -61.605 342.699 655.422 1.00 62.78 148 ASN B CA 1
ATOM 4965 C C . ASN C 1 148 ? -61.593 341.549 654.416 1.00 62.07 148 ASN B C 1
ATOM 4966 O O . ASN C 1 148 ? -60.531 341.021 654.074 1.00 62.91 148 ASN B O 1
ATOM 4971 N N . TRP C 1 149 ? -62.778 341.157 653.954 1.00 63.60 149 TRP B N 1
ATOM 4972 C CA . TRP C 1 149 ? -62.909 340.051 653.015 1.00 68.95 149 TRP B CA 1
ATOM 4973 C C . TRP C 1 149 ? -62.479 340.478 651.614 1.00 72.91 149 TRP B C 1
ATOM 4974 O O . TRP C 1 149 ? -63.038 341.415 651.037 1.00 73.46 149 TRP B O 1
ATOM 4985 N N . LEU C 1 150 ? -61.477 339.785 651.081 1.00 74.92 150 LEU B N 1
ATOM 4986 C CA . LEU C 1 150 ? -60.961 340.071 649.748 1.00 76.65 150 LEU B CA 1
ATOM 4987 C C . LEU C 1 150 ? -61.386 338.980 648.771 1.00 77.03 150 LEU B C 1
ATOM 4988 O O . LEU C 1 150 ? -61.254 337.792 649.071 1.00 73.79 150 LEU B O 1
ATOM 4993 N N . VAL C 1 151 ? -61.903 339.390 647.612 1.00 87.48 151 VAL B N 1
ATOM 4994 C CA . VAL C 1 151 ? -62.226 338.463 646.525 1.00 88.39 151 VAL B CA 1
ATOM 4995 C C . VAL C 1 151 ? -61.557 338.921 645.221 1.00 88.85 151 VAL B C 1
ATOM 4996 O O . VAL C 1 151 ? -60.868 339.944 645.199 1.00 88.35 151 VAL B O 1
ATOM 5000 N N . LYS C 1 152 ? -61.756 338.172 644.138 1.00 77.42 152 LYS B N 1
ATOM 5001 C CA . LYS C 1 152 ? -61.094 338.497 642.872 1.00 83.74 152 LYS B CA 1
ATOM 5002 C C . LYS C 1 152 ? -61.561 339.827 642.269 1.00 80.87 152 LYS B C 1
ATOM 5003 O O . LYS C 1 152 ? -62.629 340.342 642.607 1.00 78.42 152 LYS B O 1
ATOM 5009 N N . SER C 1 153 ? -60.741 340.381 641.381 1.00 95.54 153 SER B N 1
ATOM 5010 C CA . SER C 1 153 ? -61.057 341.644 640.715 1.00 101.90 153 SER B CA 1
ATOM 5011 C C . SER C 1 153 ? -62.251 341.521 639.764 1.00 98.90 153 SER B C 1
ATOM 5012 O O . SER C 1 153 ? -62.761 340.423 639.528 1.00 95.21 153 SER B O 1
ATOM 5015 N N . ASP C 1 154 ? -62.699 342.654 639.232 1.00 101.70 154 ASP B N 1
ATOM 5016 C CA . ASP C 1 154 ? -63.774 342.658 638.243 1.00 105.35 154 ASP B CA 1
ATOM 5017 C C . ASP C 1 154 ? -63.248 342.273 636.864 1.00 103.35 154 ASP B C 1
ATOM 5018 O O . ASP C 1 154 ? -64.009 341.829 635.999 1.00 104.03 154 ASP B O 1
ATOM 5023 N N . GLY C 1 155 ? -61.942 342.447 636.670 1.00 109.75 155 GLY B N 1
ATOM 5024 C CA . GLY C 1 155 ? -61.269 341.970 635.476 1.00 111.94 155 GLY B CA 1
ATOM 5025 C C . GLY C 1 155 ? -60.825 340.533 635.686 1.00 109.88 155 GLY B C 1
ATOM 5026 O O . GLY C 1 155 ? -60.120 339.957 634.853 1.00 108.26 155 GLY B O 1
ATOM 5027 N N . ASN C 1 156 ? -61.242 339.972 636.821 1.00 117.56 156 ASN B N 1
ATOM 5028 C CA . ASN C 1 156 ? -60.989 338.578 637.192 1.00 116.53 156 ASN B CA 1
ATOM 5029 C C . ASN C 1 156 ? -59.532 338.245 637.520 1.00 117.55 156 ASN B C 1
ATOM 5030 O O . ASN C 1 156 ? -59.054 337.148 637.221 1.00 115.29 156 ASN B O 1
ATOM 5035 N N . ALA C 1 157 ? -58.841 339.188 638.153 1.00 112.58 157 ALA B N 1
ATOM 5036 C CA . ALA C 1 157 ? -57.469 338.963 638.593 1.00 112.12 157 ALA B CA 1
ATOM 5037 C C . ALA C 1 157 ? -57.357 338.940 640.122 1.00 111.39 157 ALA B C 1
ATOM 5038 O O . ALA C 1 157 ? -57.966 339.759 640.815 1.00 108.99 157 ALA B O 1
ATOM 5040 N N . TYR C 1 158 ? -56.583 337.993 640.643 1.00 94.17 158 TYR B N 1
ATOM 5041 C CA . TYR C 1 158 ? -56.240 337.976 642.060 1.00 89.29 158 TYR B CA 1
ATOM 5042 C C . TYR C 1 158 ? -54.733 337.775 642.167 1.00 86.39 158 TYR B C 1
ATOM 5043 O O . TYR C 1 158 ? -54.260 336.639 642.236 1.00 83.11 158 TYR B O 1
ATOM 5052 N N . PRO C 1 159 ? -53.971 338.883 642.162 1.00 87.37 159 PRO B N 1
ATOM 5053 C CA . PRO C 1 159 ? -52.508 338.810 642.246 1.00 87.85 159 PRO B CA 1
ATOM 5054 C C . PRO C 1 159 ? -52.005 338.427 643.631 1.00 90.04 159 PRO B C 1
ATOM 5055 O O . PRO C 1 159 ? -52.732 338.535 644.623 1.00 83.91 159 PRO B O 1
ATOM 5059 N N . LEU C 1 160 ? -50.755 337.980 643.673 1.00 100.92 160 LEU B N 1
ATOM 5060 C CA . LEU C 1 160 ? -50.074 337.663 644.918 1.00 94.77 160 LEU B CA 1
ATOM 5061 C C . LEU C 1 160 ? -49.970 338.921 645.780 1.00 96.79 160 LEU B C 1
ATOM 5062 O O . LEU C 1 160 ? -49.184 339.828 645.492 1.00 96.74 160 LEU B O 1
ATOM 5067 N N . GLN C 1 161 ? -50.793 338.977 646.825 1.00 86.19 161 GLN B N 1
ATOM 5068 C CA . GLN C 1 161 ? -50.785 340.103 647.749 1.00 84.69 161 GLN B CA 1
ATOM 5069 C C . GLN C 1 161 ? -49.530 340.061 648.599 1.00 85.54 161 GLN B C 1
ATOM 5070 O O . GLN C 1 161 ? -49.050 338.981 648.950 1.00 86.08 161 GLN B O 1
ATOM 5076 N N . ASN C 1 162 ? -48.979 341.230 648.910 1.00 89.71 162 ASN B N 1
ATOM 5077 C CA . ASN C 1 162 ? -47.735 341.296 649.670 1.00 89.84 162 ASN B CA 1
ATOM 5078 C C . ASN C 1 162 ? -47.369 342.697 650.156 1.00 91.47 162 ASN B C 1
ATOM 5079 O O . ASN C 1 162 ? -46.596 343.407 649.514 1.00 91.44 162 ASN B O 1
ATOM 5084 N N . LEU C 1 163 ? -47.926 343.079 651.300 1.00 95.58 163 LEU B N 1
ATOM 5085 C CA . LEU C 1 163 ? -47.578 344.332 651.957 1.00 98.01 163 LEU B CA 1
ATOM 5086 C C . LEU C 1 163 ? -46.974 344.000 653.324 1.00 95.64 163 LEU B C 1
ATOM 5087 O O . LEU C 1 163 ? -46.889 342.824 653.693 1.00 90.72 163 LEU B O 1
ATOM 5092 N N . THR C 1 164 ? -46.556 345.007 654.083 1.00 82.77 164 THR B N 1
ATOM 5093 C CA . THR C 1 164 ? -45.897 344.734 655.361 1.00 80.44 164 THR B CA 1
ATOM 5094 C C . THR C 1 164 ? -46.123 345.840 656.389 1.00 78.36 164 THR B C 1
ATOM 5095 O O . THR C 1 164 ? -46.140 347.022 656.044 1.00 75.22 164 THR B O 1
ATOM 5099 N N . LYS C 1 165 ? -46.313 345.446 657.647 1.00 88.07 165 LYS B N 1
ATOM 5100 C CA . LYS C 1 165 ? -46.491 346.401 658.733 1.00 82.68 165 LYS B CA 1
ATOM 5101 C C . LYS C 1 165 ? -45.328 346.315 659.709 1.00 80.65 165 LYS B C 1
ATOM 5102 O O . LYS C 1 165 ? -44.935 345.222 660.105 1.00 82.07 165 LYS B O 1
ATOM 5108 N N . ILE C 1 166 ? -44.787 347.466 660.102 1.00 67.94 166 ILE B N 1
ATOM 5109 C CA . ILE C 1 166 ? -43.634 347.499 660.997 1.00 70.94 166 ILE B CA 1
ATOM 5110 C C . ILE C 1 166 ? -44.001 348.051 662.374 1.00 69.18 166 ILE B C 1
ATOM 5111 O O . ILE C 1 166 ? -44.635 349.106 662.481 1.00 70.63 166 ILE B O 1
ATOM 5116 N N . ASN C 1 167 ? -43.599 347.340 663.424 1.00 83.57 167 ASN B N 1
ATOM 5117 C CA . ASN C 1 167 ? -43.880 347.780 664.788 1.00 80.75 167 ASN B CA 1
ATOM 5118 C C . ASN C 1 167 ? -42.754 348.649 665.348 1.00 81.45 167 ASN B C 1
ATOM 5119 O O . ASN C 1 167 ? -41.752 348.137 665.856 1.00 81.30 167 ASN B O 1
ATOM 5124 N N . ASN C 1 168 ? -42.926 349.965 665.254 1.00 91.94 168 ASN B N 1
ATOM 5125 C CA . ASN C 1 168 ? -42.006 350.903 665.887 1.00 94.05 168 ASN B CA 1
ATOM 5126 C C . ASN C 1 168 ? -42.679 351.602 667.064 1.00 93.78 168 ASN B C 1
ATOM 5127 O O . ASN C 1 168 ? -42.332 352.733 667.414 1.00 95.91 168 ASN B O 1
ATOM 5132 N N . GLY C 1 169 ? -43.651 350.920 667.664 1.00 77.68 169 GLY B N 1
ATOM 5133 C CA . GLY C 1 169 ? -44.334 351.429 668.839 1.00 78.80 169 GLY B CA 1
ATOM 5134 C C . GLY C 1 169 ? -43.731 350.896 670.126 1.00 75.04 169 GLY B C 1
ATOM 5135 O O . GLY C 1 169 ? -42.749 350.147 670.099 1.00 75.85 169 GLY B O 1
ATOM 5136 N N . ASP C 1 170 ? -44.315 351.286 671.255 1.00 77.22 170 ASP B N 1
ATOM 5137 C CA . ASP C 1 170 ? -43.848 350.818 672.557 1.00 78.17 170 ASP B CA 1
ATOM 5138 C C . ASP C 1 170 ? -44.778 349.743 673.115 1.00 75.01 170 ASP B C 1
ATOM 5139 O O . ASP C 1 170 ? -44.801 349.491 674.323 1.00 76.60 170 ASP B O 1
ATOM 5144 N N . TYR C 1 171 ? -45.552 349.123 672.227 1.00 71.47 171 TYR B N 1
ATOM 5145 C CA . TYR C 1 171 ? -46.429 348.023 672.615 1.00 67.27 171 TYR B CA 1
ATOM 5146 C C . TYR C 1 171 ? -46.442 346.897 671.580 1.00 68.87 171 TYR B C 1
ATOM 5147 O O . TYR C 1 171 ? -46.264 347.129 670.379 1.00 67.57 171 TYR B O 1
ATOM 5156 N N . ALA C 1 172 ? -46.637 345.673 672.064 1.00 61.44 172 ALA B N 1
ATOM 5157 C CA . ALA C 1 172 ? -46.775 344.510 671.195 1.00 60.60 172 ALA B CA 1
ATOM 5158 C C . ALA C 1 172 ? -48.186 344.480 670.625 1.00 58.80 172 ALA B C 1
ATOM 5159 O O . ALA C 1 172 ? -49.153 344.800 671.324 1.00 61.02 172 ALA B O 1
ATOM 5161 N N . ARG C 1 173 ? -48.305 344.082 669.362 1.00 58.31 173 ARG B N 1
ATOM 5162 C CA . ARG C 1 173 ? -49.588 344.122 668.673 1.00 59.15 173 ARG B CA 1
ATOM 5163 C C . ARG C 1 173 ? -50.166 342.737 668.445 1.00 51.13 173 ARG B C 1
ATOM 5164 O O . ARG C 1 173 ? -49.429 341.780 668.209 1.00 53.88 173 ARG B O 1
ATOM 5172 N N . LEU C 1 174 ? -51.490 342.640 668.507 1.00 54.03 174 LEU B N 1
ATOM 5173 C CA . LEU C 1 174 ? -52.186 341.407 668.168 1.00 53.60 174 LEU B CA 1
ATOM 5174 C C . LEU C 1 174 ? -52.985 341.592 666.878 1.00 56.25 174 LEU B C 1
ATOM 5175 O O . LEU C 1 174 ? -53.901 342.420 666.820 1.00 50.88 174 LEU B O 1
ATOM 5180 N N . TYR C 1 175 ? -52.637 340.820 665.852 1.00 57.34 175 TYR B N 1
ATOM 5181 C CA . TYR C 1 175 ? -53.400 340.808 664.607 1.00 59.67 175 TYR B CA 1
ATOM 5182 C C . TYR C 1 175 ? -54.235 339.541 664.510 1.00 59.97 175 TYR B C 1
ATOM 5183 O O . TYR C 1 175 ? -53.724 338.439 664.728 1.00 59.21 175 TYR B O 1
ATOM 5192 N N . ILE C 1 176 ? -55.511 339.697 664.168 1.00 58.78 176 ILE B N 1
ATOM 5193 C CA . ILE C 1 176 ? -56.380 338.552 663.923 1.00 59.16 176 ILE B CA 1
ATOM 5194 C C . ILE C 1 176 ? -56.774 338.505 662.440 1.00 65.34 176 ILE B C 1
ATOM 5195 O O . ILE C 1 176 ? -57.285 339.485 661.882 1.00 60.41 176 ILE B O 1
ATOM 5200 N N . TRP C 1 177 ? -56.511 337.373 661.797 1.00 55.44 177 TRP B N 1
ATOM 5201 C CA . TRP C 1 177 ? -56.784 337.241 660.369 1.00 62.81 177 TRP B CA 1
ATOM 5202 C C . TRP C 1 177 ? -57.403 335.886 660.086 1.00 64.85 177 TRP B C 1
ATOM 5203 O O . TRP C 1 177 ? -57.394 335.012 660.956 1.00 59.70 177 TRP B O 1
ATOM 5214 N N . GLY C 1 178 ? -57.941 335.714 658.881 1.00 57.26 178 GLY B N 1
ATOM 5215 C CA . GLY C 1 178 ? -58.681 334.510 658.554 1.00 61.64 178 GLY B CA 1
ATOM 5216 C C . GLY C 1 178 ? -58.389 333.902 657.190 1.00 65.11 178 GLY B C 1
ATOM 5217 O O . GLY C 1 178 ? -57.620 334.446 656.394 1.00 59.98 178 GLY B O 1
ATOM 5218 N N . VAL C 1 179 ? -59.014 332.755 656.938 1.00 72.96 179 VAL B N 1
ATOM 5219 C CA . VAL C 1 179 ? -58.853 332.002 655.699 1.00 75.33 179 VAL B CA 1
ATOM 5220 C C . VAL C 1 179 ? -60.212 331.421 655.307 1.00 77.51 179 VAL B C 1
ATOM 5221 O O . VAL C 1 179 ? -60.807 330.665 656.079 1.00 77.30 179 VAL B O 1
ATOM 5225 N N . HIS C 1 180 ? -60.713 331.773 654.123 1.00 74.58 180 HIS B N 1
ATOM 5226 C CA . HIS C 1 180 ? -62.038 331.302 653.704 1.00 74.47 180 HIS B CA 1
ATOM 5227 C C . HIS C 1 180 ? -62.000 329.912 653.057 1.00 74.04 180 HIS B C 1
ATOM 5228 O O . HIS C 1 180 ? -61.051 329.568 652.348 1.00 69.22 180 HIS B O 1
ATOM 5235 N N . HIS C 1 181 ? -63.045 329.125 653.304 1.00 84.46 181 HIS B N 1
ATOM 5236 C CA . HIS C 1 181 ? -63.103 327.743 652.841 1.00 87.40 181 HIS B CA 1
ATOM 5237 C C . HIS C 1 181 ? -64.369 327.472 652.025 1.00 90.55 181 HIS B C 1
ATOM 5238 O O . HIS C 1 181 ? -65.445 327.271 652.600 1.00 87.07 181 HIS B O 1
ATOM 5245 N N . PRO C 1 182 ? -64.245 327.456 650.684 1.00 89.56 182 PRO B N 1
ATOM 5246 C CA . PRO C 1 182 ? -65.389 327.188 649.799 1.00 89.77 182 PRO B CA 1
ATOM 5247 C C . PRO C 1 182 ? -65.808 325.718 649.851 1.00 91.72 182 PRO B C 1
ATOM 5248 O O . PRO C 1 182 ? -65.040 324.889 650.340 1.00 91.91 182 PRO B O 1
ATOM 5252 N N . SER C 1 183 ? -66.998 325.399 649.344 1.00 104.74 183 SER B N 1
ATOM 5253 C CA . SER C 1 183 ? -67.481 324.017 649.347 1.00 106.51 183 SER B CA 1
ATOM 5254 C C . SER C 1 183 ? -67.098 323.248 648.077 1.00 111.33 183 SER B C 1
ATOM 5255 O O . SER C 1 183 ? -66.957 322.023 648.110 1.00 110.86 183 SER B O 1
ATOM 5258 N N . THR C 1 184 ? -66.936 323.967 646.964 1.00 88.48 184 THR B N 1
ATOM 5259 C CA . THR C 1 184 ? -66.554 323.355 645.686 1.00 90.37 184 THR B CA 1
ATOM 5260 C C . THR C 1 184 ? -65.329 324.022 645.046 1.00 89.07 184 THR B C 1
ATOM 5261 O O . THR C 1 184 ? -65.007 325.174 645.351 1.00 85.30 184 THR B O 1
ATOM 5265 N N . ASP C 1 185 ? -64.659 323.285 644.158 1.00 107.06 185 ASP B N 1
ATOM 5266 C CA . ASP C 1 185 ? -63.552 323.819 643.363 1.00 106.69 185 ASP B CA 1
ATOM 5267 C C . ASP C 1 185 ? -64.023 324.991 642.505 1.00 104.74 185 ASP B C 1
ATOM 5268 O O . ASP C 1 185 ? -63.283 325.955 642.291 1.00 103.56 185 ASP B O 1
ATOM 5273 N N . THR C 1 186 ? -65.256 324.895 642.012 1.00 88.46 186 THR B N 1
ATOM 5274 C CA . THR C 1 186 ? -65.860 325.972 641.237 1.00 90.57 186 THR B CA 1
ATOM 5275 C C . THR C 1 186 ? -66.063 327.204 642.115 1.00 90.09 186 THR B C 1
ATOM 5276 O O . THR C 1 186 ? -65.748 328.322 641.708 1.00 88.97 186 THR B O 1
ATOM 5280 N N . GLU C 1 187 ? -66.580 326.988 643.322 1.00 87.85 187 GLU B N 1
ATOM 5281 C CA . GLU C 1 187 ? -66.785 328.072 644.279 1.00 87.90 187 GLU B CA 1
ATOM 5282 C C . GLU C 1 187 ? -65.471 328.807 644.547 1.00 83.00 187 GLU B C 1
ATOM 5283 O O . GLU C 1 187 ? -65.432 330.039 644.574 1.00 82.98 187 GLU B O 1
ATOM 5289 N N . GLN C 1 188 ? -64.401 328.038 644.734 1.00 76.89 188 GLN B N 1
ATOM 5290 C CA . GLN C 1 188 ? -63.054 328.582 644.904 1.00 79.83 188 GLN B CA 1
ATOM 5291 C C . GLN C 1 188 ? -62.691 329.489 643.739 1.00 77.80 188 GLN B C 1
ATOM 5292 O O . GLN C 1 188 ? -62.303 330.646 643.921 1.00 73.91 188 GLN B O 1
ATOM 5298 N N . THR C 1 189 ? -62.834 328.940 642.538 1.00 91.73 189 THR B N 1
ATOM 5299 C CA . THR C 1 189 ? -62.481 329.628 641.305 1.00 92.44 189 THR B CA 1
ATOM 5300 C C . THR C 1 189 ? -63.329 330.875 641.055 1.00 90.36 189 THR B C 1
ATOM 5301 O O . THR C 1 189 ? -62.824 331.875 640.549 1.00 90.47 189 THR B O 1
ATOM 5305 N N . ASN C 1 190 ? -64.614 330.812 641.398 1.00 97.99 190 ASN B N 1
ATOM 5306 C CA . ASN C 1 190 ? -65.506 331.957 641.213 1.00 99.59 190 ASN B CA 1
ATOM 5307 C C . ASN C 1 190 ? -65.129 333.133 642.113 1.00 102.66 190 ASN B C 1
ATOM 5308 O O . ASN C 1 190 ? -65.389 334.293 641.775 1.00 102.13 190 ASN B O 1
ATOM 5313 N N . LEU C 1 191 ? -64.512 332.825 643.254 1.00 83.09 191 LEU B N 1
ATOM 5314 C CA . LEU C 1 191 ? -64.165 333.838 644.253 1.00 80.12 191 LEU B CA 1
ATOM 5315 C C . LEU C 1 191 ? -62.730 334.377 644.139 1.00 80.39 191 LEU B C 1
ATOM 5316 O O . LEU C 1 191 ? -62.510 335.581 644.288 1.00 76.25 191 LEU B O 1
ATOM 5321 N N . TYR C 1 192 ? -61.797 333.462 643.890 1.00 92.47 192 TYR B N 1
ATOM 5322 C CA . TYR C 1 192 ? -60.387 333.771 643.694 1.00 95.16 192 TYR B CA 1
ATOM 5323 C C . TYR C 1 192 ? -59.851 332.840 642.610 1.00 95.40 192 TYR B C 1
ATOM 5324 O O . TYR C 1 192 ? -59.677 331.643 642.834 1.00 97.18 192 TYR B O 1
ATOM 5333 N N . LYS C 1 193 ? -59.604 333.403 641.432 1.00 99.55 193 LYS B N 1
ATOM 5334 C CA . LYS C 1 193 ? -59.219 332.641 640.244 1.00 101.71 193 LYS B CA 1
ATOM 5335 C C . LYS C 1 193 ? -58.361 331.395 640.485 1.00 102.56 193 LYS B C 1
ATOM 5336 O O . LYS C 1 193 ? -58.488 330.405 639.765 1.00 102.80 193 LYS B O 1
ATOM 5342 N N . ASN C 1 194 ? -57.483 331.444 641.482 1.00 91.27 194 ASN B N 1
ATOM 5343 C CA . ASN C 1 194 ? -56.508 330.375 641.683 1.00 89.36 194 ASN B CA 1
ATOM 5344 C C . ASN C 1 194 ? -57.064 329.198 642.482 1.00 89.25 194 ASN B C 1
ATOM 5345 O O . ASN C 1 194 ? -57.999 329.351 643.270 1.00 92.46 194 ASN B O 1
ATOM 5350 N N . ASN C 1 195 ? -56.482 328.023 642.267 1.00 86.17 195 ASN B N 1
ATOM 5351 C CA . ASN C 1 195 ? -56.922 326.800 642.931 1.00 89.83 195 ASN B CA 1
ATOM 5352 C C . ASN C 1 195 ? -55.794 325.772 642.883 1.00 92.23 195 ASN B C 1
ATOM 5353 O O . ASN C 1 195 ? -55.497 325.230 641.816 1.00 93.10 195 ASN B O 1
ATOM 5358 N N . PRO C 1 196 ? -55.169 325.485 644.039 1.00 90.35 196 PRO B N 1
ATOM 5359 C CA . PRO C 1 196 ? -55.553 325.946 645.380 1.00 88.98 196 PRO B CA 1
ATOM 5360 C C . PRO C 1 196 ? -55.179 327.396 645.685 1.00 88.13 196 PRO B C 1
ATOM 5361 O O . PRO C 1 196 ? -54.293 327.968 645.043 1.00 85.08 196 PRO B O 1
ATOM 5365 N N . GLY C 1 197 ? -55.870 327.977 646.664 1.00 94.46 197 GLY B N 1
ATOM 5366 C CA . GLY C 1 197 ? -55.527 329.292 647.174 1.00 89.92 197 GLY B CA 1
ATOM 5367 C C . GLY C 1 197 ? -54.387 329.178 648.168 1.00 92.63 197 GLY B C 1
ATOM 5368 O O . GLY C 1 197 ? -53.530 328.301 648.039 1.00 91.89 197 GLY B O 1
ATOM 5369 N N . GLY C 1 198 ? -54.370 330.058 649.164 1.00 78.37 198 GLY B N 1
ATOM 5370 C CA . GLY C 1 198 ? -53.325 330.012 650.169 1.00 76.43 198 GLY B CA 1
ATOM 5371 C C . GLY C 1 198 ? -53.030 331.343 650.835 1.00 77.50 198 GLY B C 1
ATOM 5372 O O . GLY C 1 198 ? -53.086 332.405 650.203 1.00 70.23 198 GLY B O 1
ATOM 5373 N N . VAL C 1 199 ? -52.715 331.272 652.126 1.00 79.76 199 VAL B N 1
ATOM 5374 C CA . VAL C 1 199 ? -52.381 332.445 652.922 1.00 77.71 199 VAL B CA 1
ATOM 5375 C C . VAL C 1 199 ? -51.083 332.169 653.674 1.00 77.33 199 VAL B C 1
ATOM 5376 O O . VAL C 1 199 ? -50.969 331.161 654.375 1.00 80.24 199 VAL B O 1
ATOM 5380 N N . THR C 1 200 ? -50.093 333.042 653.509 1.00 79.92 200 THR B N 1
ATOM 5381 C CA . THR C 1 200 ? -48.833 332.894 654.240 1.00 80.85 200 THR B CA 1
ATOM 5382 C C . THR C 1 200 ? -48.429 334.188 654.957 1.00 81.38 200 THR B C 1
ATOM 5383 O O . THR C 1 200 ? -48.182 335.216 654.320 1.00 79.53 200 THR B O 1
ATOM 5387 N N . VAL C 1 201 ? -48.367 334.122 656.285 1.00 77.81 201 VAL B N 1
ATOM 5388 C CA . VAL C 1 201 ? -48.040 335.281 657.112 1.00 76.28 201 VAL B CA 1
ATOM 5389 C C . VAL C 1 201 ? -46.762 335.019 657.905 1.00 75.22 201 VAL B C 1
ATOM 5390 O O . VAL C 1 201 ? -46.590 333.937 658.474 1.00 72.90 201 VAL B O 1
ATOM 5394 N N . SER C 1 202 ? -45.863 336.000 657.947 1.00 78.06 202 SER B N 1
ATOM 5395 C CA . SER C 1 202 ? -44.582 335.799 658.620 1.00 77.35 202 SER B CA 1
ATOM 5396 C C . SER C 1 202 ? -44.145 336.965 659.503 1.00 75.79 202 SER B C 1
ATOM 5397 O O . SER C 1 202 ? -44.630 338.089 659.363 1.00 74.64 202 SER B O 1
ATOM 5400 N N . THR C 1 203 ? -43.232 336.665 660.423 1.00 68.10 203 THR B N 1
ATOM 5401 C CA . THR C 1 203 ? -42.594 337.657 661.279 1.00 66.44 203 THR B CA 1
ATOM 5402 C C . THR C 1 203 ? -41.090 337.429 661.201 1.00 65.53 203 THR B C 1
ATOM 5403 O O . THR C 1 203 ? -40.638 336.543 660.473 1.00 66.77 203 THR B O 1
ATOM 5407 N N . LYS C 1 204 ? -40.319 338.201 661.962 1.00 80.25 204 LYS B N 1
ATOM 5408 C CA . LYS C 1 204 ? -38.865 338.039 661.987 1.00 85.24 204 LYS B CA 1
ATOM 5409 C C . LYS C 1 204 ? -38.400 336.629 662.378 1.00 87.87 204 LYS B C 1
ATOM 5410 O O . LYS C 1 204 ? -37.244 336.274 662.150 1.00 88.84 204 LYS B O 1
ATOM 5416 N N . THR C 1 205 ? -39.288 335.832 662.969 1.00 89.75 205 THR B N 1
ATOM 5417 C CA . THR C 1 205 ? -38.913 334.497 663.428 1.00 94.25 205 THR B CA 1
ATOM 5418 C C . THR C 1 205 ? -40.067 333.494 663.392 1.00 93.55 205 THR B C 1
ATOM 5419 O O . THR C 1 205 ? -40.060 332.501 664.123 1.00 94.66 205 THR B O 1
ATOM 5423 N N . SER C 1 206 ? -41.055 333.752 662.544 1.00 82.24 206 SER B N 1
ATOM 5424 C CA . SER C 1 206 ? -42.135 332.794 662.339 1.00 84.50 206 SER B CA 1
ATOM 5425 C C . SER C 1 206 ? -42.647 332.857 660.911 1.00 84.90 206 SER B C 1
ATOM 5426 O O . SER C 1 206 ? -42.639 333.915 660.285 1.00 86.91 206 SER B O 1
ATOM 5429 N N . GLN C 1 207 ? -43.081 331.714 660.396 1.00 95.77 207 GLN B N 1
ATOM 5430 C CA . GLN C 1 207 ? -43.711 331.666 659.087 1.00 97.50 207 GLN B CA 1
ATOM 5431 C C . GLN C 1 207 ? -44.879 330.701 659.192 1.00 96.61 207 GLN B C 1
ATOM 5432 O O . GLN C 1 207 ? -44.706 329.556 659.618 1.00 93.54 207 GLN B O 1
ATOM 5438 N N . THR C 1 208 ? -46.071 331.175 658.840 1.00 97.03 208 THR B N 1
ATOM 5439 C CA . THR C 1 208 ? -47.261 330.331 658.856 1.00 97.74 208 THR B CA 1
ATOM 5440 C C . THR C 1 208 ? -47.857 330.246 657.457 1.00 99.20 208 THR B C 1
ATOM 5441 O O . THR C 1 208 ? -48.020 331.261 656.778 1.00 98.06 208 THR B O 1
ATOM 5445 N N . SER C 1 209 ? -48.169 329.031 657.023 1.00 78.39 209 SER B N 1
ATOM 5446 C CA . SER C 1 209 ? -48.862 328.843 655.760 1.00 79.74 209 SER B CA 1
ATOM 5447 C C . SER C 1 209 ? -50.172 328.109 656.007 1.00 80.00 209 SER B C 1
ATOM 5448 O O . SER C 1 209 ? -50.208 327.115 656.737 1.00 80.84 209 SER B O 1
ATOM 5451 N N . VAL C 1 210 ? -51.251 328.617 655.420 1.00 74.07 210 VAL B N 1
ATOM 5452 C CA . VAL C 1 210 ? -52.550 327.963 655.518 1.00 75.19 210 VAL B CA 1
ATOM 5453 C C . VAL C 1 210 ? -53.099 327.674 654.125 1.00 76.64 210 VAL B C 1
ATOM 5454 O O . VAL C 1 210 ? -53.286 328.589 653.319 1.00 77.06 210 VAL B O 1
ATOM 5458 N N . VAL C 1 211 ? -53.340 326.400 653.832 1.00 77.84 211 VAL B N 1
ATOM 5459 C CA . VAL C 1 211 ? -53.959 326.042 652.563 1.00 83.15 211 VAL B CA 1
ATOM 5460 C C . VAL C 1 211 ? -55.451 325.817 652.783 1.00 81.47 211 VAL B C 1
ATOM 5461 O O . VAL C 1 211 ? -55.848 325.034 653.653 1.00 80.33 211 VAL B O 1
ATOM 5465 N N . PRO C 1 212 ? -56.285 326.538 652.017 1.00 80.69 212 PRO B N 1
ATOM 5466 C CA . PRO C 1 212 ? -57.743 326.509 652.179 1.00 78.36 212 PRO B CA 1
ATOM 5467 C C . PRO C 1 212 ? -58.293 325.100 652.015 1.00 79.08 212 PRO B C 1
ATOM 5468 O O . PRO C 1 212 ? -57.627 324.232 651.448 1.00 80.33 212 PRO B O 1
ATOM 5472 N N . ASN C 1 213 ? -59.502 324.875 652.508 1.00 93.81 213 ASN B N 1
ATOM 5473 C CA . ASN C 1 213 ? -60.062 323.535 652.522 1.00 98.61 213 ASN B CA 1
ATOM 5474 C C . ASN C 1 213 ? -61.455 323.481 651.910 1.00 99.07 213 ASN B C 1
ATOM 5475 O O . ASN C 1 213 ? -62.347 324.247 652.284 1.00 96.00 213 ASN B O 1
ATOM 5480 N N . ILE C 1 214 ? -61.629 322.563 650.965 1.00 100.31 214 ILE B N 1
ATOM 5481 C CA . ILE C 1 214 ? -62.842 322.504 650.162 1.00 100.95 214 ILE B CA 1
ATOM 5482 C C . ILE C 1 214 ? -63.573 321.174 650.320 1.00 102.66 214 ILE B C 1
ATOM 5483 O O . ILE C 1 214 ? -63.028 320.109 650.014 1.00 103.30 214 ILE B O 1
ATOM 5488 N N . GLY C 1 215 ? -64.811 321.252 650.796 1.00 85.15 215 GLY B N 1
ATOM 5489 C CA . GLY C 1 215 ? -65.664 320.092 650.955 1.00 84.78 215 GLY B CA 1
ATOM 5490 C C . GLY C 1 215 ? -67.060 320.557 651.314 1.00 84.93 215 GLY B C 1
ATOM 5491 O O . GLY C 1 215 ? -67.228 321.627 651.905 1.00 82.41 215 GLY B O 1
ATOM 5492 N N . SER C 1 216 ? -68.065 319.777 650.936 1.00 97.59 216 SER B N 1
ATOM 5493 C CA . SER C 1 216 ? -69.427 320.063 651.350 1.00 99.42 216 SER B CA 1
ATOM 5494 C C . SER C 1 216 ? -69.474 320.013 652.868 1.00 98.11 216 SER B C 1
ATOM 5495 O O . SER C 1 216 ? -68.923 319.098 653.482 1.00 97.81 216 SER B O 1
ATOM 5498 N N . ARG C 1 217 ? -70.102 321.013 653.474 1.00 89.02 217 ARG B N 1
ATOM 5499 C CA . ARG C 1 217 ? -70.209 321.079 654.924 1.00 85.95 217 ARG B CA 1
ATOM 5500 C C . ARG C 1 217 ? -71.654 321.357 655.293 1.00 84.37 217 ARG B C 1
ATOM 5501 O O . ARG C 1 217 ? -72.388 321.957 654.507 1.00 83.32 217 ARG B O 1
ATOM 5509 N N . PRO C 1 218 ? -72.071 320.898 656.481 1.00 90.17 218 PRO B N 1
ATOM 5510 C CA . PRO C 1 218 ? -73.405 321.155 657.029 1.00 87.89 218 PRO B CA 1
ATOM 5511 C C . PRO C 1 218 ? -73.780 322.625 656.909 1.00 89.29 218 PRO B C 1
ATOM 5512 O O . PRO C 1 218 ? -72.905 323.493 656.972 1.00 90.97 218 PRO B O 1
ATOM 5516 N N . LEU C 1 219 ? -75.065 322.904 656.736 1.00 79.64 219 LEU B N 1
ATOM 5517 C CA . LEU C 1 219 ? -75.510 324.284 656.625 1.00 80.42 219 LEU B CA 1
ATOM 5518 C C . LEU C 1 219 ? -75.549 324.956 657.996 1.00 82.22 219 LEU B C 1
ATOM 5519 O O . LEU C 1 219 ? -76.278 324.525 658.894 1.00 79.03 219 LEU B O 1
ATOM 5524 N N . VAL C 1 220 ? -74.739 325.999 658.153 1.00 76.42 220 VAL B N 1
ATOM 5525 C CA . VAL C 1 220 ? -74.771 326.832 659.349 1.00 75.22 220 VAL B CA 1
ATOM 5526 C C . VAL C 1 220 ? -74.966 328.271 658.911 1.00 70.27 220 VAL B C 1
ATOM 5527 O O . VAL C 1 220 ? -74.175 328.797 658.121 1.00 68.71 220 VAL B O 1
ATOM 5531 N N . ARG C 1 221 ? -76.024 328.895 659.427 1.00 74.16 221 ARG B N 1
ATOM 5532 C CA . ARG C 1 221 ? -76.445 330.230 659.006 1.00 76.44 221 ARG B CA 1
ATOM 5533 C C . ARG C 1 221 ? -76.709 330.226 657.500 1.00 78.24 221 ARG B C 1
ATOM 5534 O O . ARG C 1 221 ? -76.476 331.225 656.810 1.00 76.78 221 ARG B O 1
ATOM 5542 N N . GLY C 1 222 ? -77.180 329.084 657.001 1.00 79.65 222 GLY B N 1
ATOM 5543 C CA . GLY C 1 222 ? -77.549 328.936 655.605 1.00 79.23 222 GLY B CA 1
ATOM 5544 C C . GLY C 1 222 ? -76.417 328.505 654.692 1.00 81.87 222 GLY B C 1
ATOM 5545 O O . GLY C 1 222 ? -76.663 328.096 653.555 1.00 84.08 222 GLY B O 1
ATOM 5546 N N . LEU C 1 223 ? -75.179 328.584 655.176 1.00 78.04 223 LEU B N 1
ATOM 5547 C CA . LEU C 1 223 ? -74.024 328.382 654.300 1.00 78.20 223 LEU B CA 1
ATOM 5548 C C . LEU C 1 223 ? -73.221 327.109 654.579 1.00 80.08 223 LEU B C 1
ATOM 5549 O O . LEU C 1 223 ? -73.313 326.517 655.658 1.00 78.64 223 LEU B O 1
ATOM 5554 N N . SER C 1 224 ? -72.440 326.701 653.581 1.00 78.35 224 SER B N 1
ATOM 5555 C CA . SER C 1 224 ? -71.512 325.581 653.706 1.00 79.85 224 SER B CA 1
ATOM 5556 C C . SER C 1 224 ? -70.089 326.132 653.782 1.00 77.56 224 SER B C 1
ATOM 5557 O O . SER C 1 224 ? -69.151 325.410 654.120 1.00 78.28 224 SER B O 1
ATOM 5560 N N . GLY C 1 225 ? -69.933 327.417 653.468 1.00 70.93 225 GLY B N 1
ATOM 5561 C CA . GLY C 1 225 ? -68.644 328.076 653.596 1.00 72.80 225 GLY B CA 1
ATOM 5562 C C . GLY C 1 225 ? -68.263 328.305 655.053 1.00 70.55 225 GLY B C 1
ATOM 5563 O O . GLY C 1 225 ? -69.128 328.323 655.932 1.00 66.50 225 GLY B O 1
ATOM 5564 N N . ARG C 1 226 ? -66.966 328.471 655.308 1.00 76.23 226 ARG B N 1
ATOM 5565 C CA . ARG C 1 226 ? -66.463 328.704 656.661 1.00 73.08 226 ARG B CA 1
ATOM 5566 C C . ARG C 1 226 ? -65.279 329.665 656.614 1.00 72.35 226 ARG B C 1
ATOM 5567 O O . ARG C 1 226 ? -64.705 329.902 655.550 1.00 75.47 226 ARG B O 1
ATOM 5575 N N . VAL C 1 227 ? -64.918 330.213 657.771 1.00 72.67 227 VAL B N 1
ATOM 5576 C CA . VAL C 1 227 ? -63.665 330.948 657.919 1.00 71.03 227 VAL B CA 1
ATOM 5577 C C . VAL C 1 227 ? -62.885 330.354 659.096 1.00 69.87 227 VAL B C 1
ATOM 5578 O O . VAL C 1 227 ? -63.475 329.895 660.072 1.00 64.50 227 VAL B O 1
ATOM 5582 N N . SER C 1 228 ? -61.564 330.321 658.983 1.00 76.67 228 SER B N 1
ATOM 5583 C CA . SER C 1 228 ? -60.720 329.926 660.102 1.00 72.53 228 SER B CA 1
ATOM 5584 C C . SER C 1 228 ? -59.849 331.106 660.492 1.00 72.77 228 SER B C 1
ATOM 5585 O O . SER C 1 228 ? -59.097 331.626 659.663 1.00 71.36 228 SER B O 1
ATOM 5588 N N . PHE C 1 229 ? -59.951 331.534 661.748 1.00 65.07 229 PHE B N 1
ATOM 5589 C CA . PHE C 1 229 ? -59.164 332.672 662.213 1.00 64.21 229 PHE B CA 1
ATOM 5590 C C . PHE C 1 229 ? -57.878 332.280 662.921 1.00 62.67 229 PHE B C 1
ATOM 5591 O O . PHE C 1 229 ? -57.831 331.312 663.685 1.00 65.11 229 PHE B O 1
ATOM 5599 N N . TYR C 1 230 ? -56.842 333.068 662.670 1.00 61.01 230 TYR B N 1
ATOM 5600 C CA . TYR C 1 230 ? -55.530 332.838 663.237 1.00 59.76 230 TYR B CA 1
ATOM 5601 C C . TYR C 1 230 ? -55.090 334.155 663.836 1.00 60.27 230 TYR B C 1
ATOM 5602 O O . TYR C 1 230 ? -55.720 335.188 663.597 1.00 58.69 230 TYR B O 1
ATOM 5611 N N . TRP C 1 231 ? -54.034 334.131 664.638 1.00 61.10 231 TRP B N 1
ATOM 5612 C CA . TRP C 1 231 ? -53.545 335.371 665.217 1.00 56.56 231 TRP B CA 1
ATOM 5613 C C . TRP C 1 231 ? -52.036 335.393 665.221 1.00 56.83 231 TRP B C 1
ATOM 5614 O O . TRP C 1 231 ? -51.379 334.345 665.204 1.00 57.24 231 TRP B O 1
ATOM 5625 N N . THR C 1 232 ? -51.494 336.602 665.231 1.00 56.82 232 THR B N 1
ATOM 5626 C CA . THR C 1 232 ? -50.061 336.806 665.228 1.00 54.00 232 THR B CA 1
ATOM 5627 C C . THR C 1 232 ? -49.797 337.966 666.165 1.00 60.44 232 THR B C 1
ATOM 5628 O O . THR C 1 232 ? -50.427 339.024 666.046 1.00 58.94 232 THR B O 1
ATOM 5632 N N . ILE C 1 233 ? -48.892 337.762 667.116 1.00 54.34 233 ILE B N 1
ATOM 5633 C CA . ILE C 1 233 ? -48.468 338.842 667.987 1.00 57.43 233 ILE B CA 1
ATOM 5634 C C . ILE C 1 233 ? -47.163 339.440 667.467 1.00 54.13 233 ILE B C 1
ATOM 5635 O O . ILE C 1 233 ? -46.199 338.714 667.193 1.00 54.34 233 ILE B O 1
ATOM 5640 N N . VAL C 1 234 ? -47.140 340.763 667.327 1.00 53.46 234 VAL B N 1
ATOM 5641 C CA . VAL C 1 234 ? -45.977 341.460 666.795 1.00 60.01 234 VAL B CA 1
ATOM 5642 C C . VAL C 1 234 ? -45.335 342.320 667.870 1.00 59.06 234 VAL B C 1
ATOM 5643 O O . VAL C 1 234 ? -45.829 343.403 668.185 1.00 63.67 234 VAL B O 1
ATOM 5647 N N . GLU C 1 235 ? -44.235 341.832 668.433 1.00 64.49 235 GLU B N 1
ATOM 5648 C CA . GLU C 1 235 ? -43.508 342.569 669.461 1.00 67.64 235 GLU B CA 1
ATOM 5649 C C . GLU C 1 235 ? -42.916 343.842 668.868 1.00 70.69 235 GLU B C 1
ATOM 5650 O O . GLU C 1 235 ? -42.752 343.932 667.648 1.00 73.70 235 GLU B O 1
ATOM 5656 N N . PRO C 1 236 ? -42.624 344.844 669.719 1.00 63.96 236 PRO B N 1
ATOM 5657 C CA . PRO C 1 236 ? -41.904 346.019 669.216 1.00 67.66 236 PRO B CA 1
ATOM 5658 C C . PRO C 1 236 ? -40.569 345.614 668.589 1.00 72.83 236 PRO B C 1
ATOM 5659 O O . PRO C 1 236 ? -39.847 344.798 669.170 1.00 70.36 236 PRO B O 1
ATOM 5663 N N . GLY C 1 237 ? -40.254 346.163 667.418 1.00 62.88 237 GLY B N 1
ATOM 5664 C CA . GLY C 1 237 ? -39.017 345.826 666.735 1.00 62.18 237 GLY B CA 1
ATOM 5665 C C . GLY C 1 237 ? -39.193 344.715 665.715 1.00 67.92 237 GLY B C 1
ATOM 5666 O O . GLY C 1 237 ? -38.329 344.495 664.862 1.00 67.68 237 GLY B O 1
ATOM 5667 N N . ASP C 1 238 ? -40.311 344.002 665.813 1.00 75.94 238 ASP B N 1
ATOM 5668 C CA . ASP C 1 238 ? -40.637 342.964 664.848 1.00 77.49 238 ASP B CA 1
ATOM 5669 C C . ASP C 1 238 ? -41.590 343.575 663.828 1.00 76.46 238 ASP B C 1
ATOM 5670 O O . ASP C 1 238 ? -41.942 344.754 663.926 1.00 76.13 238 ASP B O 1
ATOM 5675 N N . LEU C 1 239 ? -41.990 342.780 662.843 1.00 69.18 239 LEU B N 1
ATOM 5676 C CA . LEU C 1 239 ? -42.926 343.229 661.820 1.00 71.05 239 LEU B CA 1
ATOM 5677 C C . LEU C 1 239 ? -43.680 342.044 661.213 1.00 71.24 239 LEU B C 1
ATOM 5678 O O . LEU C 1 239 ? -43.278 340.890 661.385 1.00 69.51 239 LEU B O 1
ATOM 5683 N N . ILE C 1 240 ? -44.778 342.328 660.519 1.00 66.61 240 ILE B N 1
ATOM 5684 C CA . ILE C 1 240 ? -45.612 341.264 659.971 1.00 70.53 240 ILE B CA 1
ATOM 5685 C C . ILE C 1 240 ? -45.815 341.378 658.450 1.00 73.71 240 ILE B C 1
ATOM 5686 O O . ILE C 1 240 ? -46.097 342.457 657.921 1.00 75.86 240 ILE B O 1
ATOM 5691 N N . VAL C 1 241 ? -45.654 340.253 657.759 1.00 71.82 241 VAL B N 1
ATOM 5692 C CA . VAL C 1 241 ? -45.788 340.198 656.307 1.00 77.04 241 VAL B CA 1
ATOM 5693 C C . VAL C 1 241 ? -46.980 339.333 655.918 1.00 76.93 241 VAL B C 1
ATOM 5694 O O . VAL C 1 241 ? -47.077 338.188 656.357 1.00 76.96 241 VAL B O 1
ATOM 5698 N N . PHE C 1 242 ? -47.887 339.872 655.106 1.00 77.06 242 PHE B N 1
ATOM 5699 C CA . PHE C 1 242 ? -49.000 339.076 654.587 1.00 77.50 242 PHE B CA 1
ATOM 5700 C C . PHE C 1 242 ? -48.799 338.736 653.115 1.00 79.24 242 PHE B C 1
ATOM 5701 O O . PHE C 1 242 ? -48.605 339.624 652.285 1.00 76.82 242 PHE B O 1
ATOM 5709 N N . ASN C 1 243 ? -48.830 337.445 652.803 1.00 77.78 243 ASN B N 1
ATOM 5710 C CA . ASN C 1 243 ? -48.828 336.994 651.420 1.00 78.28 243 ASN B CA 1
ATOM 5711 C C . ASN C 1 243 ? -50.054 336.144 651.148 1.00 81.64 243 ASN B C 1
ATOM 5712 O O . ASN C 1 243 ? -50.438 335.309 651.976 1.00 77.32 243 ASN B O 1
ATOM 5717 N N . THR C 1 244 ? -50.672 336.369 649.993 1.00 69.97 244 THR B N 1
ATOM 5718 C CA . THR C 1 244 ? -51.888 335.660 649.626 1.00 73.20 244 THR B CA 1
ATOM 5719 C C . THR C 1 244 ? -51.922 335.350 648.141 1.00 74.39 244 THR B C 1
ATOM 5720 O O . THR C 1 244 ? -51.503 336.168 647.328 1.00 74.69 244 THR B O 1
ATOM 5724 N N . ILE C 1 245 ? -52.430 334.171 647.795 1.00 83.39 245 ILE B N 1
ATOM 5725 C CA . ILE C 1 245 ? -52.816 333.869 646.423 1.00 91.28 245 ILE B CA 1
ATOM 5726 C C . ILE C 1 245 ? -54.319 333.604 646.407 1.00 90.01 245 ILE B C 1
ATOM 5727 O O . ILE C 1 245 ? -54.860 333.036 645.452 1.00 86.63 245 ILE B O 1
ATOM 5732 N N . GLY C 1 246 ? -54.980 334.019 647.486 1.00 74.55 246 GLY B N 1
ATOM 5733 C CA . GLY C 1 246 ? -56.412 333.841 647.633 1.00 73.91 246 GLY B CA 1
ATOM 5734 C C . GLY C 1 246 ? -56.836 333.416 649.027 1.00 72.01 246 GLY B C 1
ATOM 5735 O O . GLY C 1 246 ? -56.020 332.921 649.812 1.00 68.84 246 GLY B O 1
ATOM 5736 N N . ASN C 1 247 ? -58.118 333.632 649.325 1.00 72.43 247 ASN B N 1
ATOM 5737 C CA . ASN C 1 247 ? -58.786 333.114 650.526 1.00 72.49 247 ASN B CA 1
ATOM 5738 C C . ASN C 1 247 ? -58.524 333.853 651.852 1.00 71.49 247 ASN B C 1
ATOM 5739 O O . ASN C 1 247 ? -59.130 333.520 652.877 1.00 67.83 247 ASN B O 1
ATOM 5744 N N . LEU C 1 248 ? -57.645 334.854 651.832 1.00 73.55 248 LEU B N 1
ATOM 5745 C CA . LEU C 1 248 ? -57.374 335.646 653.033 1.00 72.20 248 LEU B CA 1
ATOM 5746 C C . LEU C 1 248 ? -58.568 336.482 653.480 1.00 71.94 248 LEU B C 1
ATOM 5747 O O . LEU C 1 248 ? -59.171 337.210 652.684 1.00 69.31 248 LEU B O 1
ATOM 5752 N N . ILE C 1 249 ? -58.902 336.365 654.760 1.00 65.91 249 ILE B N 1
ATOM 5753 C CA . ILE C 1 249 ? -59.768 337.334 655.406 1.00 62.73 249 ILE B CA 1
ATOM 5754 C C . ILE C 1 249 ? -58.842 338.293 656.151 1.00 63.73 249 ILE B C 1
ATOM 5755 O O . ILE C 1 249 ? -58.297 337.963 657.205 1.00 58.68 249 ILE B O 1
ATOM 5760 N N . ALA C 1 250 ? -58.655 339.476 655.574 1.00 65.75 250 ALA B N 1
ATOM 5761 C CA . ALA C 1 250 ? -57.636 340.427 656.022 1.00 67.71 250 ALA B CA 1
ATOM 5762 C C . ALA C 1 250 ? -58.005 341.210 657.288 1.00 64.39 250 ALA B C 1
ATOM 5763 O O . ALA C 1 250 ? -59.182 341.456 657.543 1.00 63.92 250 ALA B O 1
ATOM 5765 N N . PRO C 1 251 ? -56.987 341.614 658.073 1.00 67.06 251 PRO B N 1
ATOM 5766 C CA . PRO C 1 251 ? -57.154 342.478 659.254 1.00 70.01 251 PRO B CA 1
ATOM 5767 C C . PRO C 1 251 ? -57.279 343.952 658.879 1.00 71.87 251 PRO B C 1
ATOM 5768 O O . PRO C 1 251 ? -56.669 344.365 657.891 1.00 66.14 251 PRO B O 1
ATOM 5772 N N . ARG C 1 252 ? -58.035 344.727 659.658 1.00 73.22 252 ARG B N 1
ATOM 5773 C CA . ARG C 1 252 ? -58.181 346.161 659.407 1.00 74.15 252 ARG B CA 1
ATOM 5774 C C . ARG C 1 252 ? -57.326 346.963 660.377 1.00 70.77 252 ARG B C 1
ATOM 5775 O O . ARG C 1 252 ? -57.500 348.177 660.525 1.00 72.23 252 ARG B O 1
ATOM 5783 N N . GLY C 1 253 ? -56.397 346.276 661.032 1.00 65.56 253 GLY B N 1
ATOM 5784 C CA . GLY C 1 253 ? -55.564 346.894 662.046 1.00 64.41 253 GLY B CA 1
ATOM 5785 C C . GLY C 1 253 ? -55.155 345.889 663.108 1.00 62.39 253 GLY B C 1
ATOM 5786 O O . GLY C 1 253 ? -55.109 344.680 662.845 1.00 57.33 253 GLY B O 1
ATOM 5787 N N . HIS C 1 254 ? -54.863 346.385 664.309 1.00 67.09 254 HIS B N 1
ATOM 5788 C CA . HIS C 1 254 ? -54.378 345.534 665.396 1.00 64.75 254 HIS B CA 1
ATOM 5789 C C . HIS C 1 254 ? -54.990 345.899 666.745 1.00 61.37 254 HIS B C 1
ATOM 5790 O O . HIS C 1 254 ? -55.311 347.067 666.995 1.00 61.27 254 HIS B O 1
ATOM 5797 N N . TYR C 1 255 ? -55.154 344.893 667.605 1.00 57.47 255 TYR B N 1
ATOM 5798 C CA . TYR C 1 255 ? -55.536 345.123 668.998 1.00 56.62 255 TYR B CA 1
ATOM 5799 C C . TYR C 1 255 ? -54.304 345.448 669.833 1.00 53.78 255 TYR B C 1
ATOM 5800 O O . TYR C 1 255 ? -53.226 344.887 669.609 1.00 56.55 255 TYR B O 1
ATOM 5809 N N . LYS C 1 256 ? -54.463 346.360 670.790 1.00 66.19 256 LYS B N 1
ATOM 5810 C CA . LYS C 1 256 ? -53.379 346.716 671.705 1.00 67.52 256 LYS B CA 1
ATOM 5811 C C . LYS C 1 256 ? -53.219 345.678 672.814 1.00 61.61 256 LYS B C 1
ATOM 5812 O O . LYS C 1 256 ? -54.211 345.225 673.387 1.00 58.35 256 LYS B O 1
ATOM 5818 N N . LEU C 1 257 ? -51.976 345.310 673.117 1.00 58.66 257 LEU B N 1
ATOM 5819 C CA . LEU C 1 257 ? -51.697 344.419 674.247 1.00 58.90 257 LEU B CA 1
ATOM 5820 C C . LEU C 1 257 ? -51.028 345.167 675.402 1.00 60.07 257 LEU B C 1
ATOM 5821 O O . LEU C 1 257 ? -50.066 345.914 675.193 1.00 59.16 257 LEU B O 1
ATOM 5826 N N . ASN C 1 258 ? -51.531 344.961 676.617 1.00 61.57 258 ASN B N 1
ATOM 5827 C CA . ASN C 1 258 ? -50.837 345.441 677.810 1.00 61.63 258 ASN B CA 1
ATOM 5828 C C . ASN C 1 258 ? -49.532 344.680 678.011 1.00 62.00 258 ASN B C 1
ATOM 5829 O O . ASN C 1 258 ? -49.467 343.480 677.731 1.00 60.31 258 ASN B O 1
ATOM 5834 N N . ASN C 1 259 ? -48.493 345.369 678.480 1.00 65.06 259 ASN B N 1
ATOM 5835 C CA . ASN C 1 259 ? -47.247 344.696 678.836 1.00 65.39 259 ASN B CA 1
ATOM 5836 C C . ASN C 1 259 ? -47.529 343.710 679.960 1.00 67.14 259 ASN B C 1
ATOM 5837 O O . ASN C 1 259 ? -47.108 342.550 679.917 1.00 64.15 259 ASN B O 1
ATOM 5842 N N . GLN C 1 260 ? -48.264 344.188 680.959 1.00 71.65 260 GLN B N 1
ATOM 5843 C CA . GLN C 1 260 ? -48.691 343.356 682.070 1.00 71.97 260 GLN B CA 1
ATOM 5844 C C . GLN C 1 260 ? -50.146 342.954 681.867 1.00 69.96 260 GLN B C 1
ATOM 5845 O O . GLN C 1 260 ? -51.028 343.807 681.735 1.00 66.34 260 GLN B O 1
ATOM 5851 N N . LYS C 1 261 ? -50.392 341.650 681.831 1.00 54.89 261 LYS B N 1
ATOM 5852 C CA . LYS C 1 261 ? -51.732 341.136 681.591 1.00 53.41 261 LYS B CA 1
ATOM 5853 C C . LYS C 1 261 ? -52.233 340.418 682.841 1.00 54.61 261 LYS B C 1
ATOM 5854 O O . LYS C 1 261 ? -51.720 339.351 683.199 1.00 52.10 261 LYS B O 1
ATOM 5860 N N . LYS C 1 262 ? -53.225 341.013 683.503 1.00 53.38 262 LYS B N 1
ATOM 5861 C CA . LYS C 1 262 ? -53.698 340.528 684.802 1.00 51.30 262 LYS B CA 1
ATOM 5862 C C . LYS C 1 262 ? -55.201 340.260 684.849 1.00 49.85 262 LYS B C 1
ATOM 5863 O O . LYS C 1 262 ? -55.754 340.027 685.919 1.00 46.03 262 LYS B O 1
ATOM 5869 N N . SER C 1 263 ? -55.874 340.302 683.706 1.00 44.46 263 SER B N 1
ATOM 5870 C CA . SER C 1 263 ? -57.325 340.159 683.719 1.00 42.23 263 SER B CA 1
ATOM 5871 C C . SER C 1 263 ? -57.754 338.718 683.481 1.00 40.90 263 SER B C 1
ATOM 5872 O O . SER C 1 263 ? -56.911 337.847 683.245 1.00 44.58 263 SER B O 1
ATOM 5875 N N . THR C 1 264 ? -59.060 338.465 683.542 1.00 41.18 264 THR B N 1
ATOM 5876 C CA . THR C 1 264 ? -59.571 337.139 683.227 1.00 46.33 264 THR B CA 1
ATOM 5877 C C . THR C 1 264 ? -61.016 337.157 682.736 1.00 49.94 264 THR B C 1
ATOM 5878 O O . THR C 1 264 ? -61.594 338.222 682.501 1.00 47.49 264 THR B O 1
ATOM 5882 N N . ILE C 1 265 ? -61.584 335.964 682.582 1.00 47.57 265 ILE B N 1
ATOM 5883 C CA . ILE C 1 265 ? -62.928 335.799 682.054 1.00 48.13 265 ILE B CA 1
ATOM 5884 C C . ILE C 1 265 ? -63.673 334.819 682.938 1.00 48.74 265 ILE B C 1
ATOM 5885 O O . ILE C 1 265 ? -63.079 333.870 683.461 1.00 47.60 265 ILE B O 1
ATOM 5890 N N . LEU C 1 266 ? -64.968 335.062 683.115 1.00 44.92 266 LEU B N 1
ATOM 5891 C CA . LEU C 1 266 ? -65.819 334.191 683.908 1.00 49.55 266 LEU B CA 1
ATOM 5892 C C . LEU C 1 266 ? -67.092 333.901 683.112 1.00 55.61 266 LEU B C 1
ATOM 5893 O O . LEU C 1 266 ? -67.821 334.824 682.733 1.00 50.98 266 LEU B O 1
ATOM 5898 N N . ASN C 1 267 ? -67.350 332.624 682.838 1.00 51.64 267 ASN B N 1
ATOM 5899 C CA . ASN C 1 267 ? -68.537 332.247 682.081 1.00 51.89 267 ASN B CA 1
ATOM 5900 C C . ASN C 1 267 ? -69.697 331.932 683.019 1.00 53.72 267 ASN B C 1
ATOM 5901 O O . ASN C 1 267 ? -69.651 330.944 683.758 1.00 54.22 267 ASN B O 1
ATOM 5906 N N . THR C 1 268 ? -70.729 332.775 682.995 1.00 47.66 268 THR B N 1
ATOM 5907 C CA . THR C 1 268 ? -71.870 332.618 683.895 1.00 53.72 268 THR B CA 1
ATOM 5908 C C . THR C 1 268 ? -73.082 333.412 683.422 1.00 52.83 268 THR B C 1
ATOM 5909 O O . THR C 1 268 ? -72.946 334.428 682.739 1.00 54.13 268 THR B O 1
ATOM 5913 N N . ALA C 1 269 ? -74.266 332.947 683.806 1.00 59.74 269 ALA B N 1
ATOM 5914 C CA . ALA C 1 269 ? -75.515 333.599 683.429 1.00 63.54 269 ALA B CA 1
ATOM 5915 C C . ALA C 1 269 ? -76.033 334.533 684.525 1.00 65.36 269 ALA B C 1
ATOM 5916 O O . ALA C 1 269 ? -77.117 335.111 684.397 1.00 68.35 269 ALA B O 1
ATOM 5918 N N . ILE C 1 270 ? -75.257 334.677 685.596 1.00 55.24 270 ILE B N 1
ATOM 5919 C CA . ILE C 1 270 ? -75.670 335.460 686.762 1.00 58.49 270 ILE B CA 1
ATOM 5920 C C . ILE C 1 270 ? -75.688 336.966 686.466 1.00 59.44 270 ILE B C 1
ATOM 5921 O O . ILE C 1 270 ? -74.713 337.511 685.939 1.00 58.82 270 ILE B O 1
ATOM 5926 N N . PRO C 1 271 ? -76.806 337.640 686.794 1.00 59.29 271 PRO B N 1
ATOM 5927 C CA . PRO C 1 271 ? -76.945 339.072 686.490 1.00 63.48 271 PRO B CA 1
ATOM 5928 C C . PRO C 1 271 ? -75.953 339.920 687.273 1.00 64.10 271 PRO B C 1
ATOM 5929 O O . PRO C 1 271 ? -75.458 339.485 688.321 1.00 61.28 271 PRO B O 1
ATOM 5933 N N . ILE C 1 272 ? -75.663 341.116 686.768 1.00 57.17 272 ILE B N 1
ATOM 5934 C CA . ILE C 1 272 ? -74.781 342.039 687.475 1.00 59.05 272 ILE B CA 1
ATOM 5935 C C . ILE C 1 272 ? -75.602 343.043 688.288 1.00 63.20 272 ILE B C 1
ATOM 5936 O O . ILE C 1 272 ? -76.538 343.654 687.766 1.00 63.61 272 ILE B O 1
ATOM 5941 N N . GLY C 1 273 ? -75.256 343.203 689.565 1.00 58.81 273 GLY B N 1
ATOM 5942 C CA . GLY C 1 273 ? -76.065 343.996 690.477 1.00 58.27 273 GLY B CA 1
ATOM 5943 C C . GLY C 1 273 ? -75.429 345.292 690.949 1.00 62.82 273 GLY B C 1
ATOM 5944 O O . GLY C 1 273 ? -74.822 346.022 690.163 1.00 61.70 273 GLY B O 1
ATOM 5945 N N . SER C 1 274 ? -75.570 345.574 692.242 1.00 69.06 274 SER B N 1
ATOM 5946 C CA . SER C 1 274 ? -75.148 346.852 692.807 1.00 74.56 274 SER B CA 1
ATOM 5947 C C . SER C 1 274 ? -74.209 346.669 693.995 1.00 73.27 274 SER B C 1
ATOM 5948 O O . SER C 1 274 ? -73.536 347.613 694.415 1.00 75.39 274 SER B O 1
ATOM 5951 N N . CYS C 1 275 ? -74.181 345.452 694.530 1.00 71.36 275 CYS B N 1
ATOM 5952 C CA . CYS C 1 275 ? -73.403 345.122 695.724 1.00 70.57 275 CYS B CA 1
ATOM 5953 C C . CYS C 1 275 ? -71.899 345.373 695.571 1.00 68.22 275 CYS B C 1
ATOM 5954 O O . CYS C 1 275 ? -71.401 345.627 694.467 1.00 65.69 275 CYS B O 1
ATOM 5957 N N . VAL C 1 276 ? -71.185 345.306 696.691 1.00 55.11 276 VAL B N 1
ATOM 5958 C CA . VAL C 1 276 ? -69.732 345.425 696.691 1.00 51.09 276 VAL B CA 1
ATOM 5959 C C . VAL C 1 276 ? -69.123 344.102 697.138 1.00 55.52 276 VAL B C 1
ATOM 5960 O O . VAL C 1 276 ? -69.422 343.619 698.232 1.00 52.67 276 VAL B O 1
ATOM 5964 N N . SER C 1 277 ? -68.275 343.519 696.294 1.00 50.72 277 SER B N 1
ATOM 5965 C CA . SER C 1 277 ? -67.550 342.296 696.644 1.00 48.47 277 SER B CA 1
ATOM 5966 C C . SER C 1 277 ? -66.386 342.065 695.686 1.00 50.66 277 SER B C 1
ATOM 5967 O O . SER C 1 277 ? -66.495 342.351 694.489 1.00 47.09 277 SER B O 1
ATOM 5970 N N . LYS C 1 278 ? -65.279 341.539 696.207 1.00 48.20 278 LYS B N 1
ATOM 5971 C CA . LYS C 1 278 ? -64.075 341.343 695.403 1.00 48.90 278 LYS B CA 1
ATOM 5972 C C . LYS C 1 278 ? -63.888 339.880 694.980 1.00 48.52 278 LYS B C 1
ATOM 5973 O O . LYS C 1 278 ? -62.865 339.515 694.391 1.00 41.46 278 LYS B O 1
ATOM 5979 N N . CYS C 1 279 ? -64.886 339.050 695.271 1.00 48.88 279 CYS B N 1
ATOM 5980 C CA . CYS C 1 279 ? -64.817 337.624 694.958 1.00 46.21 279 CYS B CA 1
ATOM 5981 C C . CYS C 1 279 ? -66.026 337.170 694.150 1.00 48.39 279 CYS B C 1
ATOM 5982 O O . CYS C 1 279 ? -67.164 337.283 694.617 1.00 49.07 279 CYS B O 1
ATOM 5985 N N . HIS C 1 280 ? -65.773 336.641 692.953 1.00 46.73 280 HIS B N 1
ATOM 5986 C CA . HIS C 1 280 ? -66.840 336.193 692.056 1.00 49.11 280 HIS B CA 1
ATOM 5987 C C . HIS C 1 280 ? -66.720 334.712 691.696 1.00 44.44 280 HIS B C 1
ATOM 5988 O O . HIS C 1 280 ? -65.658 334.257 691.270 1.00 50.69 280 HIS B O 1
ATOM 5995 N N . THR C 1 281 ? -67.806 333.964 691.871 1.00 43.81 281 THR B N 1
ATOM 5996 C CA . THR C 1 281 ? -67.894 332.601 691.350 1.00 40.96 281 THR B CA 1
ATOM 5997 C C . THR C 1 281 ? -68.879 332.598 690.196 1.00 49.09 281 THR B C 1
ATOM 5998 O O . THR C 1 281 ? -69.580 333.586 689.974 1.00 48.75 281 THR B O 1
ATOM 6002 N N . ASP C 1 282 ? -68.956 331.480 689.481 1.00 44.07 282 ASP B N 1
ATOM 6003 C CA . ASP C 1 282 ? -69.926 331.337 688.402 1.00 48.90 282 ASP B CA 1
ATOM 6004 C C . ASP C 1 282 ? -71.353 331.204 688.938 1.00 48.95 282 ASP B C 1
ATOM 6005 O O . ASP C 1 282 ? -72.309 331.170 688.162 1.00 50.45 282 ASP B O 1
ATOM 6010 N N . LYS C 1 283 ? -71.497 331.135 690.261 1.00 48.61 283 LYS B N 1
ATOM 6011 C CA . LYS C 1 283 ? -72.813 331.021 690.888 1.00 46.75 283 LYS B CA 1
ATOM 6012 C C . LYS C 1 283 ? -73.235 332.362 691.499 1.00 47.45 283 LYS B C 1
ATOM 6013 O O . LYS C 1 283 ? -74.356 332.515 691.992 1.00 47.68 283 LYS B O 1
ATOM 6019 N N . GLY C 1 284 ? -72.330 333.333 691.469 1.00 46.46 284 GLY B N 1
ATOM 6020 C CA . GLY C 1 284 ? -72.593 334.625 692.075 1.00 46.28 284 GLY B CA 1
ATOM 6021 C C . GLY C 1 284 ? -71.420 335.096 692.912 1.00 47.08 284 GLY B C 1
ATOM 6022 O O . GLY C 1 284 ? -70.498 334.323 693.196 1.00 46.66 284 GLY B O 1
ATOM 6023 N N . SER C 1 285 ? -71.441 336.367 693.302 1.00 46.44 285 SER B N 1
ATOM 6024 C CA . SER C 1 285 ? -70.383 336.919 694.138 1.00 49.20 285 SER B CA 1
ATOM 6025 C C . SER C 1 285 ? -70.504 336.417 695.572 1.00 45.87 285 SER B C 1
ATOM 6026 O O . SER C 1 285 ? -71.606 336.152 696.058 1.00 48.14 285 SER B O 1
ATOM 6029 N N . LEU C 1 286 ? -69.360 336.281 696.236 1.00 48.18 286 LEU B N 1
ATOM 6030 C CA . LEU C 1 286 ? -69.323 335.934 697.653 1.00 47.74 286 LEU B CA 1
ATOM 6031 C C . LEU C 1 286 ? -69.075 337.198 698.459 1.00 50.52 286 LEU B C 1
ATOM 6032 O O . LEU C 1 286 ? -68.292 338.059 698.050 1.00 52.11 286 LEU B O 1
ATOM 6037 N N . SER C 1 287 ? -69.747 337.316 699.598 1.00 47.33 287 SER B N 1
ATOM 6038 C CA . SER C 1 287 ? -69.480 338.408 700.524 1.00 49.78 287 SER B CA 1
ATOM 6039 C C . SER C 1 287 ? -69.222 337.801 701.900 1.00 46.02 287 SER B C 1
ATOM 6040 O O . SER C 1 287 ? -70.159 337.531 702.659 1.00 46.46 287 SER B O 1
ATOM 6043 N N . THR C 1 288 ? -67.950 337.582 702.216 1.00 45.74 288 THR B N 1
ATOM 6044 C CA . THR C 1 288 ? -67.603 336.788 703.387 1.00 48.26 288 THR B CA 1
ATOM 6045 C C . THR C 1 288 ? -66.201 337.100 703.903 1.00 48.79 288 THR B C 1
ATOM 6046 O O . THR C 1 288 ? -65.354 337.622 703.170 1.00 47.77 288 THR B O 1
ATOM 6050 N N . THR C 1 289 ? -65.969 336.787 705.176 1.00 47.29 289 THR B N 1
ATOM 6051 C CA . THR C 1 289 ? -64.629 336.851 705.746 1.00 50.63 289 THR B CA 1
ATOM 6052 C C . THR C 1 289 ? -64.094 335.447 706.008 1.00 50.90 289 THR B C 1
ATOM 6053 O O . THR C 1 289 ? -62.938 335.286 706.404 1.00 48.31 289 THR B O 1
ATOM 6057 N N . LYS C 1 290 ? -64.939 334.440 705.787 1.00 44.94 290 LYS B N 1
ATOM 6058 C CA . LYS C 1 290 ? -64.549 333.048 706.006 1.00 43.43 290 LYS B CA 1
ATOM 6059 C C . LYS C 1 290 ? -63.371 332.646 705.115 1.00 43.20 290 LYS B C 1
ATOM 6060 O O . LYS C 1 290 ? -63.263 333.100 703.970 1.00 46.12 290 LYS B O 1
ATOM 6066 N N . PRO C 1 291 ? -62.471 331.803 705.646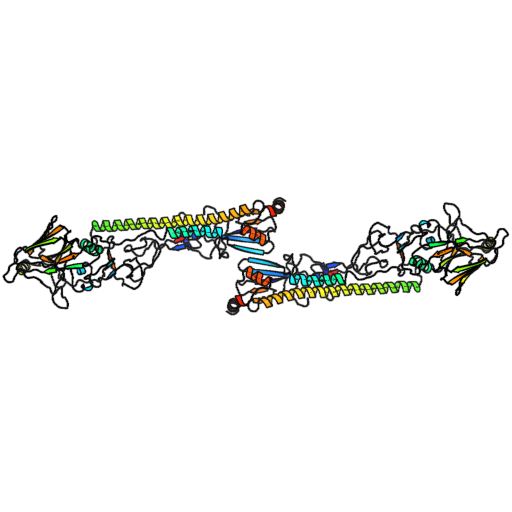 1.00 38.62 291 PRO B N 1
ATOM 6067 C CA . PRO C 1 291 ? -61.278 331.398 704.888 1.00 40.31 291 PRO B CA 1
ATOM 6068 C C . PRO C 1 291 ? -61.571 330.365 703.797 1.00 39.85 291 PRO B C 1
ATOM 6069 O O . PRO C 1 291 ? -60.770 330.215 702.871 1.00 39.65 291 PRO B O 1
ATOM 6073 N N . PHE C 1 292 ? -62.692 329.659 703.905 1.00 37.22 292 PHE B N 1
ATOM 6074 C CA . PHE C 1 292 ? -63.017 328.620 702.934 1.00 37.96 292 PHE B CA 1
ATOM 6075 C C . PHE C 1 292 ? -64.415 328.806 702.348 1.00 40.07 292 PHE B C 1
ATOM 6076 O O . PHE C 1 292 ? -65.234 329.543 702.899 1.00 38.89 292 PHE B O 1
ATOM 6084 N N . GLN C 1 293 ? -64.669 328.133 701.229 1.00 36.73 293 GLN B N 1
ATOM 6085 C CA . GLN C 1 293 ? -65.982 328.128 700.587 1.00 36.49 293 GLN B CA 1
ATOM 6086 C C . GLN C 1 293 ? -66.186 326.797 699.869 1.00 34.92 293 GLN B C 1
ATOM 6087 O O . GLN C 1 293 ? -65.225 326.224 699.343 1.00 37.22 293 GLN B O 1
ATOM 6093 N N . ASN C 1 294 ? -67.420 326.295 699.865 1.00 35.80 294 ASN B N 1
ATOM 6094 C CA . ASN C 1 294 ? -67.740 325.073 699.130 1.00 39.91 294 ASN B CA 1
ATOM 6095 C C . ASN C 1 294 ? -68.679 325.350 697.948 1.00 41.09 294 ASN B C 1
ATOM 6096 O O . ASN C 1 294 ? -69.324 324.442 697.423 1.00 41.75 294 ASN B O 1
ATOM 6101 N N . ILE C 1 295 ? -68.742 326.608 697.527 1.00 38.84 295 ILE B N 1
ATOM 6102 C CA . ILE C 1 295 ? -69.693 327.012 696.490 1.00 40.70 295 ILE B CA 1
ATOM 6103 C C . ILE C 1 295 ? -69.268 326.616 695.071 1.00 41.23 295 ILE B C 1
ATOM 6104 O O . ILE C 1 295 ? -70.052 326.010 694.333 1.00 42.97 295 ILE B O 1
ATOM 6109 N N . SER C 1 296 ? -68.037 326.949 694.688 1.00 37.39 296 SER B N 1
ATOM 6110 C CA . SER C 1 296 ? -67.544 326.612 693.347 1.00 41.24 296 SER B CA 1
ATOM 6111 C C . SER C 1 296 ? -66.030 326.707 693.240 1.00 37.05 296 SER B C 1
ATOM 6112 O O . SER C 1 296 ? -65.428 327.663 693.731 1.00 37.59 296 SER B O 1
ATOM 6115 N N . ARG C 1 297 ? -65.423 325.727 692.577 1.00 39.36 297 ARG B N 1
ATOM 6116 C CA . ARG C 1 297 ? -63.989 325.753 692.294 1.00 42.15 297 ARG B CA 1
ATOM 6117 C C . ARG C 1 297 ? -63.652 326.863 691.297 1.00 42.94 297 ARG B C 1
ATOM 6118 O O . ARG C 1 297 ? -62.492 327.277 691.163 1.00 37.21 297 ARG B O 1
ATOM 6126 N N . ILE C 1 298 ? -64.672 327.330 690.584 1.00 41.34 298 ILE B N 1
ATOM 6127 C CA . ILE C 1 298 ? -64.502 328.439 689.657 1.00 44.64 298 ILE B CA 1
ATOM 6128 C C . ILE C 1 298 ? -64.746 329.731 690.422 1.00 40.97 298 ILE B C 1
ATOM 6129 O O . ILE C 1 298 ? -65.893 330.139 690.623 1.00 43.52 298 ILE B O 1
ATOM 6134 N N . ALA C 1 299 ? -63.659 330.366 690.851 1.00 38.39 299 ALA B N 1
ATOM 6135 C CA . ALA C 1 299 ? -63.736 331.560 691.682 1.00 44.03 299 ALA B CA 1
ATOM 6136 C C . ALA C 1 299 ? -62.648 332.542 691.281 1.00 44.98 299 ALA B C 1
ATOM 6137 O O . ALA C 1 299 ? -61.483 332.164 691.120 1.00 48.37 299 ALA B O 1
ATOM 6139 N N . VAL C 1 300 ? -63.030 333.806 691.135 1.00 42.78 300 VAL B N 1
ATOM 6140 C CA . VAL C 1 300 ? -62.132 334.828 690.614 1.00 46.55 300 VAL B CA 1
ATOM 6141 C C . VAL C 1 300 ? -62.100 336.039 691.544 1.00 48.41 300 VAL B C 1
ATOM 6142 O O . VAL C 1 300 ? -63.148 336.495 692.004 1.00 47.68 300 VAL B O 1
ATOM 6146 N N . GLY C 1 301 ? -60.905 336.550 691.835 1.00 48.47 301 GLY B N 1
ATOM 6147 C CA . GLY C 1 301 ? -60.779 337.716 692.693 1.00 51.06 301 GLY B CA 1
ATOM 6148 C C . GLY C 1 301 ? -60.187 337.365 694.046 1.00 49.03 301 GLY B C 1
ATOM 6149 O O . GLY C 1 301 ? -59.422 336.406 694.154 1.00 47.94 301 GLY B O 1
ATOM 6150 N N . ASP C 1 302 ? -60.539 338.130 695.076 1.00 56.06 302 ASP B N 1
ATOM 6151 C CA . ASP C 1 302 ? -60.047 337.873 696.430 1.00 53.08 302 ASP B CA 1
ATOM 6152 C C . ASP C 1 302 ? -61.038 336.976 697.186 1.00 53.04 302 ASP B C 1
ATOM 6153 O O . ASP C 1 302 ? -61.988 337.464 697.800 1.00 52.17 302 ASP B O 1
ATOM 6158 N N . CYS C 1 303 ? -60.809 335.664 697.150 1.00 44.45 303 CYS B N 1
ATOM 6159 C CA . CYS C 1 303 ? -61.820 334.696 697.576 1.00 43.68 303 CYS B CA 1
ATOM 6160 C C . CYS C 1 303 ? -61.329 333.777 698.688 1.00 44.89 303 CYS B C 1
ATOM 6161 O O . CYS C 1 303 ? -60.127 333.677 698.927 1.00 45.43 303 CYS B O 1
ATOM 6164 N N . PRO C 1 304 ? -62.266 333.100 699.372 1.00 41.30 304 PRO B N 1
ATOM 6165 C CA . PRO C 1 304 ? -61.874 331.993 700.253 1.00 40.70 304 PRO B CA 1
ATOM 6166 C C . PRO C 1 304 ? -61.360 330.834 699.406 1.00 44.92 304 PRO B C 1
ATOM 6167 O O . PRO C 1 304 ? -61.647 330.800 698.203 1.00 43.03 304 PRO B O 1
ATOM 6171 N N . ARG C 1 305 ? -60.622 329.902 700.001 1.00 44.22 305 ARG B N 1
ATOM 6172 C CA . ARG C 1 305 ? -60.159 328.739 699.250 1.00 41.98 305 ARG B CA 1
ATOM 6173 C C . ARG C 1 305 ? -61.280 327.705 699.132 1.00 42.36 305 ARG B C 1
ATOM 6174 O O . ARG C 1 305 ? -61.987 327.432 700.105 1.00 39.83 305 ARG B O 1
ATOM 6182 N N . TYR C 1 306 ? -61.449 327.136 697.942 1.00 41.71 306 TYR B N 1
ATOM 6183 C CA . TYR C 1 306 ? -62.483 326.128 697.722 1.00 41.57 306 TYR B CA 1
ATOM 6184 C C . TYR C 1 306 ? -62.134 324.799 698.375 1.00 41.42 306 TYR B C 1
ATOM 6185 O O . TYR C 1 306 ? -61.030 324.274 698.191 1.00 38.19 306 TYR B O 1
ATOM 6194 N N . VAL C 1 307 ? -63.085 324.251 699.128 1.00 38.74 307 VAL B N 1
ATOM 6195 C CA . VAL C 1 307 ? -62.901 322.951 699.762 1.00 40.35 307 VAL B CA 1
ATOM 6196 C C . VAL C 1 307 ? -64.128 322.076 699.545 1.00 41.12 307 VAL B C 1
ATOM 6197 O O . VAL C 1 307 ? -65.176 322.575 699.135 1.00 40.46 307 VAL B O 1
ATOM 6201 N N . LYS C 1 308 ? -63.999 320.783 699.828 1.00 40.13 308 LYS B N 1
ATOM 6202 C CA . LYS C 1 308 ? -65.095 319.843 699.616 1.00 41.14 308 LYS B CA 1
ATOM 6203 C C . LYS C 1 308 ? -66.129 319.838 700.743 1.00 44.00 308 LYS B C 1
ATOM 6204 O O . LYS C 1 308 ? -67.307 319.559 700.508 1.00 41.83 308 LYS B O 1
ATOM 6210 N N . GLN C 1 309 ? -65.691 320.133 701.965 1.00 38.18 309 GLN B N 1
ATOM 6211 C CA . GLN C 1 309 ? -66.581 320.107 703.125 1.00 37.28 309 GLN B CA 1
ATOM 6212 C C . GLN C 1 309 ? -67.659 321.194 703.070 1.00 39.59 309 GLN B C 1
ATOM 6213 O O . GLN C 1 309 ? -67.400 322.313 702.604 1.00 35.24 309 GLN B O 1
ATOM 6219 N N . GLY C 1 310 ? -68.853 320.873 703.570 1.00 39.56 310 GLY B N 1
ATOM 6220 C CA . GLY C 1 310 ? -69.944 321.833 703.621 1.00 42.15 310 GLY B CA 1
ATOM 6221 C C . GLY C 1 310 ? -69.905 322.678 704.881 1.00 44.73 310 GLY B C 1
ATOM 6222 O O . GLY C 1 310 ? -70.460 323.787 704.931 1.00 39.35 310 GLY B O 1
ATOM 6223 N N . SER C 1 311 ? -69.234 322.151 705.903 1.00 41.13 311 SER B N 1
ATOM 6224 C CA . SER C 1 311 ? -69.134 322.828 707.187 1.00 35.52 311 SER B CA 1
ATOM 6225 C C . SER C 1 311 ? -67.867 322.424 707.937 1.00 39.00 311 SER B C 1
ATOM 6226 O O . SER C 1 311 ? -67.515 321.240 708.002 1.00 35.48 311 SER B O 1
ATOM 6229 N N . LEU C 1 312 ? -67.184 323.422 708.487 1.00 33.42 312 LEU B N 1
ATOM 6230 C CA . LEU C 1 312 ? -66.048 323.199 709.380 1.00 35.93 312 LEU B CA 1
ATOM 6231 C C . LEU C 1 312 ? -66.121 324.248 710.483 1.00 33.72 312 LEU B C 1
ATOM 6232 O O . LEU C 1 312 ? -65.879 325.433 710.237 1.00 34.96 312 LEU B O 1
ATOM 6237 N N . LYS C 1 313 ? -66.467 323.822 711.694 1.00 33.25 313 LYS B N 1
ATOM 6238 C CA . LYS C 1 313 ? -66.664 324.769 712.787 1.00 33.55 313 LYS B CA 1
ATOM 6239 C C . LYS C 1 313 ? -65.441 324.881 713.684 1.00 33.37 313 LYS B C 1
ATOM 6240 O O . LYS C 1 313 ? -64.902 323.877 714.160 1.00 32.26 313 LYS B O 1
ATOM 6246 N N . LEU C 1 314 ? -65.002 326.116 713.894 1.00 31.92 314 LEU B N 1
ATOM 6247 C CA . LEU C 1 314 ? -63.874 326.394 714.764 1.00 33.07 314 LEU B CA 1
ATOM 6248 C C . LEU C 1 314 ? -64.405 326.724 716.148 1.00 33.47 314 LEU B C 1
ATOM 6249 O O . LEU C 1 314 ? -65.259 327.602 716.292 1.00 30.76 314 LEU B O 1
ATOM 6254 N N . ALA C 1 315 ? -63.914 326.027 717.170 1.00 29.39 315 ALA B N 1
ATOM 6255 C CA . ALA C 1 315 ? -64.290 326.360 718.547 1.00 29.06 315 ALA B CA 1
ATOM 6256 C C . ALA C 1 315 ? -63.788 327.757 718.934 1.00 30.51 315 ALA B C 1
ATOM 6257 O O . ALA C 1 315 ? -62.631 328.108 718.675 1.00 28.85 315 ALA B O 1
ATOM 6259 N N . THR C 1 316 ? -64.658 328.549 719.559 1.00 28.99 316 THR B N 1
ATOM 6260 C CA . THR C 1 316 ? -64.271 329.866 720.056 1.00 30.64 316 THR B CA 1
ATOM 6261 C C . THR C 1 316 ? -64.592 329.989 721.543 1.00 30.60 316 THR B C 1
ATOM 6262 O O . THR C 1 316 ? -64.707 331.098 722.080 1.00 29.07 316 THR B O 1
ATOM 6266 N N . GLY C 1 317 ? -64.730 328.839 722.199 1.00 30.38 317 GLY B N 1
ATOM 6267 C CA . GLY C 1 317 ? -65.059 328.794 723.611 1.00 24.35 317 GLY B CA 1
ATOM 6268 C C . GLY C 1 317 ? -64.744 327.435 724.209 1.00 29.52 317 GLY B C 1
ATOM 6269 O O . GLY C 1 317 ? -64.360 326.505 723.489 1.00 27.38 317 GLY B O 1
ATOM 6270 N N . MET C 1 318 ? -64.892 327.322 725.527 1.00 24.67 318 MET B N 1
ATOM 6271 C CA . MET C 1 318 ? -64.570 326.091 726.235 1.00 27.72 318 MET B CA 1
ATOM 6272 C C . MET C 1 318 ? -65.636 325.027 726.002 1.00 28.96 318 MET B C 1
ATOM 6273 O O . MET C 1 318 ? -66.667 325.292 725.371 1.00 28.49 318 MET B O 1
ATOM 6278 N N . ARG C 1 319 ? -65.387 323.825 726.517 1.00 29.92 319 ARG B N 1
ATOM 6279 C CA . ARG C 1 319 ? -66.403 322.777 726.508 1.00 31.31 319 ARG B CA 1
ATOM 6280 C C . ARG C 1 319 ? -67.634 323.205 727.306 1.00 35.02 319 ARG B C 1
ATOM 6281 O O . ARG C 1 319 ? -67.526 323.810 728.392 1.00 29.53 319 ARG B O 1
ATOM 6289 N N . ASN C 1 320 ? -68.803 322.889 726.763 1.00 27.24 320 ASN B N 1
ATOM 6290 C CA . ASN C 1 320 ? -70.058 323.270 727.398 1.00 31.12 320 ASN B CA 1
ATOM 6291 C C . ASN C 1 320 ? -70.614 322.127 728.236 1.00 29.47 320 ASN B C 1
ATOM 6292 O O . ASN C 1 320 ? -71.026 321.108 727.688 1.00 32.59 320 ASN B O 1
ATOM 6297 N N . ILE C 1 321 ? -70.629 322.299 729.559 1.00 31.29 321 ILE B N 1
ATOM 6298 C CA . ILE C 1 321 ? -71.192 321.298 730.469 1.00 35.73 321 ILE B CA 1
ATOM 6299 C C . ILE C 1 321 ? -72.241 321.955 731.370 1.00 36.35 321 ILE B C 1
ATOM 6300 O O . ILE C 1 321 ? -71.935 322.381 732.486 1.00 33.67 321 ILE B O 1
ATOM 6305 N N . PRO C 1 322 ? -73.493 322.029 730.884 1.00 40.76 322 PRO B N 1
ATOM 6306 C CA . PRO C 1 322 ? -74.545 322.838 731.517 1.00 41.79 322 PRO B CA 1
ATOM 6307 C C . PRO C 1 322 ? -75.053 322.289 732.849 1.00 44.58 322 PRO B C 1
ATOM 6308 O O . PRO C 1 322 ? -74.682 321.172 733.227 1.00 42.60 322 PRO B O 1
ATOM 6312 N N . GLU C 1 323 ? -75.890 323.101 733.509 1.00 65.42 323 GLU B N 1
ATOM 6313 C CA . GLU C 1 323 ? -76.513 322.890 734.832 1.00 69.46 323 GLU B CA 1
ATOM 6314 C C . GLU C 1 323 ? -75.800 323.654 735.956 1.00 69.58 323 GLU B C 1
ATOM 6315 O O . GLU C 1 323 ? -75.759 324.892 735.951 1.00 67.92 323 GLU B O 1
ATOM 6321 N N . GLY D 2 1 ? -59.971 317.667 728.715 1.00 35.80 328 GLY D N 1
ATOM 6322 C CA . GLY D 2 1 ? -58.760 318.325 728.264 1.00 34.48 328 GLY D CA 1
ATOM 6323 C C . GLY D 2 1 ? -57.583 317.888 729.114 1.00 32.26 328 GLY D C 1
ATOM 6324 O O . GLY D 2 1 ? -57.767 317.171 730.105 1.00 30.09 328 GLY D O 1
ATOM 6325 N N . LEU D 2 2 ? -56.386 318.352 728.758 1.00 26.81 329 LEU D N 1
ATOM 6326 C CA . LEU D 2 2 ? -55.150 317.893 729.392 1.00 25.29 329 LEU D CA 1
ATOM 6327 C C . LEU D 2 2 ? -55.085 318.098 730.905 1.00 28.71 329 LEU D C 1
ATOM 6328 O O . LEU D 2 2 ? -54.457 317.303 731.615 1.00 26.58 329 LEU D O 1
ATOM 6333 N N . PHE D 2 3 ? -55.729 319.144 731.418 1.00 25.02 330 PHE D N 1
ATOM 6334 C CA . PHE D 2 3 ? -55.586 319.451 732.841 1.00 28.03 330 PHE D CA 1
ATOM 6335 C C . PHE D 2 3 ? -56.655 318.824 733.742 1.00 26.63 330 PHE D C 1
ATOM 6336 O O . PHE D 2 3 ? -56.494 318.771 734.960 1.00 33.68 330 PHE D O 1
ATOM 6344 N N . GLY D 2 4 ? -57.735 318.337 733.145 1.00 29.29 331 GLY D N 1
ATOM 6345 C CA . GLY D 2 4 ? -58.724 317.590 733.900 1.00 29.55 331 GLY D CA 1
ATOM 6346 C C . GLY D 2 4 ? -59.549 318.445 734.840 1.00 29.09 331 GLY D C 1
ATOM 6347 O O . GLY D 2 4 ? -60.104 317.938 735.812 1.00 30.57 331 GLY D O 1
ATOM 6348 N N . ALA D 2 5 ? -59.624 319.743 734.558 1.00 25.26 332 ALA D N 1
ATOM 6349 C CA . ALA D 2 5 ? -60.437 320.649 735.362 1.00 25.78 332 ALA D CA 1
ATOM 6350 C C . ALA D 2 5 ? -61.863 320.708 734.812 1.00 26.67 332 ALA D C 1
ATOM 6351 O O . ALA D 2 5 ? -62.792 320.178 735.421 1.00 28.12 332 ALA D O 1
ATOM 6353 N N . ILE D 2 6 ? -62.024 321.370 733.669 1.00 26.37 333 ILE D N 1
ATOM 6354 C CA . ILE D 2 6 ? -63.305 321.447 732.968 1.00 30.66 333 ILE D CA 1
ATOM 6355 C C . ILE D 2 6 ? -63.698 320.065 732.443 1.00 32.46 333 ILE D C 1
ATOM 6356 O O . ILE D 2 6 ? -62.893 319.398 731.792 1.00 30.45 333 ILE D O 1
ATOM 6361 N N . ALA D 2 7 ? -64.937 319.650 732.711 1.00 33.37 334 ALA D N 1
ATOM 6362 C CA . ALA D 2 7 ? -65.374 318.269 732.468 1.00 34.06 334 ALA D CA 1
ATOM 6363 C C . ALA D 2 7 ? -64.464 317.270 733.183 1.00 36.09 334 ALA D C 1
ATOM 6364 O O . ALA D 2 7 ? -64.197 316.176 732.674 1.00 40.25 334 ALA D O 1
ATOM 6366 N N . GLY D 2 8 ? -64.003 317.661 734.372 1.00 31.16 335 GLY D N 1
ATOM 6367 C CA . GLY D 2 8 ? -63.097 316.854 735.168 1.00 30.61 335 GLY D CA 1
ATOM 6368 C C . GLY D 2 8 ? -63.409 317.013 736.644 1.00 29.62 335 GLY D C 1
ATOM 6369 O O . GLY D 2 8 ? -64.515 316.682 737.078 1.00 30.04 335 GLY D O 1
ATOM 6370 N N . PHE D 2 9 ? -62.466 317.528 737.430 1.00 28.79 336 PHE D N 1
ATOM 6371 C CA . PHE D 2 9 ? -62.756 317.724 738.850 1.00 26.34 336 PHE D CA 1
ATOM 6372 C C . PHE D 2 9 ? -63.748 318.869 739.111 1.00 30.53 336 PHE D C 1
ATOM 6373 O O . PHE D 2 9 ? -64.336 318.943 740.191 1.00 29.04 336 PHE D O 1
ATOM 6381 N N . ILE D 2 10 ? -63.935 319.753 738.131 1.00 27.93 337 ILE D N 1
ATOM 6382 C CA . ILE D 2 10 ? -65.081 320.665 738.159 1.00 28.42 337 ILE D CA 1
ATOM 6383 C C . ILE D 2 10 ? -66.209 319.946 737.437 1.00 31.97 337 ILE D C 1
ATOM 6384 O O . ILE D 2 10 ? -66.137 319.741 736.215 1.00 28.30 337 ILE D O 1
ATOM 6389 N N . GLU D 2 11 ? -67.250 319.571 738.174 1.00 29.94 338 GLU D N 1
ATOM 6390 C CA . GLU D 2 11 ? -68.311 318.717 737.623 1.00 35.53 338 GLU D CA 1
ATOM 6391 C C . GLU D 2 11 ? -69.030 319.322 736.424 1.00 32.50 338 GLU D C 1
ATOM 6392 O O . GLU D 2 11 ? -69.256 318.645 735.419 1.00 34.76 338 GLU D O 1
ATOM 6398 N N . ASN D 2 12 ? -69.404 320.593 736.539 1.00 30.99 339 ASN D N 1
ATOM 6399 C CA . ASN D 2 12 ? -70.113 321.274 735.458 1.00 31.34 339 ASN D CA 1
ATOM 6400 C C . ASN D 2 12 ? -69.912 322.780 735.492 1.00 30.10 339 ASN D C 1
ATOM 6401 O O . ASN D 2 12 ? -69.426 323.330 736.497 1.00 26.05 339 ASN D O 1
ATOM 6406 N N . GLY D 2 13 ? -70.296 323.442 734.399 1.00 25.22 340 GLY D N 1
ATOM 6407 C CA . GLY D 2 13 ? -70.243 324.889 734.320 1.00 25.74 340 GLY D CA 1
ATOM 6408 C C . GLY D 2 13 ? -71.471 325.556 734.919 1.00 30.95 340 GLY D C 1
ATOM 6409 O O . GLY D 2 13 ? -72.412 324.882 735.354 1.00 28.41 340 GLY D O 1
ATOM 6410 N N . TRP D 2 14 ? -71.460 326.886 734.941 1.00 29.58 341 TRP D N 1
ATOM 6411 C CA . TRP D 2 14 ? -72.516 327.658 735.582 1.00 30.64 341 TRP D CA 1
ATOM 6412 C C . TRP D 2 14 ? -73.243 328.507 734.553 1.00 33.76 341 TRP D C 1
ATOM 6413 O O . TRP D 2 14 ? -72.677 329.472 734.029 1.00 32.69 341 TRP D O 1
ATOM 6424 N N . GLN D 2 15 ? -74.492 328.167 734.258 1.00 33.45 342 GLN D N 1
ATOM 6425 C CA . GLN D 2 15 ? -75.250 328.960 733.292 1.00 41.01 342 GLN D CA 1
ATOM 6426 C C . GLN D 2 15 ? -75.494 330.384 733.798 1.00 37.23 342 GLN D C 1
ATOM 6427 O O . GLN D 2 15 ? -75.647 331.312 733.004 1.00 38.75 342 GLN D O 1
ATOM 6433 N N . GLY D 2 16 ? -75.486 330.555 735.117 1.00 40.01 343 GLY D N 1
ATOM 6434 C CA . GLY D 2 16 ? -75.717 331.856 735.722 1.00 40.01 343 GLY D CA 1
ATOM 6435 C C . GLY D 2 16 ? -74.525 332.797 735.688 1.00 41.58 343 GLY D C 1
ATOM 6436 O O . GLY D 2 16 ? -74.656 333.982 736.018 1.00 40.46 343 GLY D O 1
ATOM 6437 N N . LEU D 2 17 ? -73.357 332.281 735.309 1.00 36.69 344 LEU D N 1
ATOM 6438 C CA . LEU D 2 17 ? -72.172 333.129 735.167 1.00 35.37 344 LEU D CA 1
ATOM 6439 C C . LEU D 2 17 ? -72.194 333.749 733.770 1.00 37.56 344 LEU D C 1
ATOM 6440 O O . LEU D 2 17 ? -71.696 333.157 732.809 1.00 35.47 344 LEU D O 1
ATOM 6445 N N . ILE D 2 18 ? -72.768 334.944 733.657 1.00 36.78 345 ILE D N 1
ATOM 6446 C CA . ILE D 2 18 ? -73.018 335.529 732.343 1.00 42.02 345 ILE D CA 1
ATOM 6447 C C . ILE D 2 18 ? -72.113 336.707 731.981 1.00 41.00 345 ILE D C 1
ATOM 6448 O O . ILE D 2 18 ? -72.180 337.211 730.863 1.00 40.01 345 ILE D O 1
ATOM 6453 N N . ASP D 2 19 ? -71.269 337.152 732.907 1.00 36.52 346 ASP D N 1
ATOM 6454 C CA . ASP D 2 19 ? -70.365 338.264 732.598 1.00 38.18 346 ASP D CA 1
ATOM 6455 C C . ASP D 2 19 ? -68.893 337.853 732.666 1.00 35.17 346 ASP D C 1
ATOM 6456 O O . ASP D 2 19 ? -68.020 338.684 732.916 1.00 36.19 346 ASP D O 1
ATOM 6461 N N . GLY D 2 20 ? -68.621 336.571 732.440 1.00 32.49 347 GLY D N 1
ATOM 6462 C CA . GLY D 2 20 ? -67.252 336.092 732.380 1.00 33.33 347 GLY D CA 1
ATOM 6463 C C . GLY D 2 20 ? -67.201 334.631 731.999 1.00 33.00 347 GLY D C 1
ATOM 6464 O O . GLY D 2 20 ? -68.235 333.955 731.993 1.00 30.46 347 GLY D O 1
ATOM 6465 N N . TRP D 2 21 ? -66.004 334.142 731.684 1.00 28.70 348 TRP D N 1
ATOM 6466 C CA . TRP D 2 21 ? -65.822 332.727 731.371 1.00 28.12 348 TRP D CA 1
ATOM 6467 C C . TRP D 2 21 ? -65.511 331.889 732.606 1.00 28.43 348 TRP D C 1
ATOM 6468 O O . TRP D 2 21 ? -65.844 330.702 732.657 1.00 28.65 348 TRP D O 1
ATOM 6479 N N . TYR D 2 22 ? -64.860 332.505 733.592 1.00 23.45 349 TYR D N 1
ATOM 6480 C CA . TYR D 2 22 ? -64.495 331.829 734.826 1.00 25.29 349 TYR D CA 1
ATOM 6481 C C . TYR D 2 22 ? -64.905 332.714 735.987 1.00 23.73 349 TYR D C 1
ATOM 6482 O O . TYR D 2 22 ? -65.072 333.931 735.822 1.00 24.23 349 TYR D O 1
ATOM 6491 N N . GLY D 2 23 ? -65.053 332.122 737.164 1.00 23.96 350 GLY D N 1
ATOM 6492 C CA . GLY D 2 23 ? -65.442 332.912 738.314 1.00 23.69 350 GLY D CA 1
ATOM 6493 C C . GLY D 2 23 ? -65.383 332.196 739.641 1.00 26.13 350 GLY D C 1
ATOM 6494 O O . GLY D 2 23 ? -64.892 331.064 739.738 1.00 24.86 350 GLY D O 1
ATOM 6495 N N . PHE D 2 24 ? -65.911 332.872 740.658 1.00 24.17 351 PHE D N 1
ATOM 6496 C CA . PHE D 2 24 ? -65.899 332.417 742.038 1.00 25.84 351 PHE D CA 1
ATOM 6497 C C . PHE D 2 24 ? -67.333 332.279 742.511 1.00 29.26 351 PHE D C 1
ATOM 6498 O O . PHE D 2 24 ? -68.153 333.175 742.270 1.00 28.94 351 PHE D O 1
ATOM 6506 N N . ARG D 2 25 ? -67.641 331.177 743.185 1.00 22.74 352 ARG D N 1
ATOM 6507 C CA . ARG D 2 25 ? -68.912 331.055 743.891 1.00 25.51 352 ARG D CA 1
ATOM 6508 C C . ARG D 2 25 ? -68.629 330.723 745.348 1.00 30.37 352 ARG D C 1
ATOM 6509 O O . ARG D 2 25 ? -67.897 329.775 745.651 1.00 27.90 352 ARG D O 1
ATOM 6517 N N . HIS D 2 26 ? -69.196 331.511 746.252 1.00 21.88 353 HIS D N 1
ATOM 6518 C CA . HIS D 2 26 ? -68.893 331.354 747.663 1.00 25.69 353 HIS D CA 1
ATOM 6519 C C . HIS D 2 26 ? -70.130 331.157 748.522 1.00 27.52 353 HIS D C 1
ATOM 6520 O O . HIS D 2 26 ? -71.262 331.421 748.100 1.00 25.13 353 HIS D O 1
ATOM 6527 N N . GLN D 2 27 ? -69.885 330.679 749.735 1.00 28.80 354 GLN D N 1
ATOM 6528 C CA . GLN D 2 27 ? -70.883 330.665 750.787 1.00 31.54 354 GLN D CA 1
ATOM 6529 C C . GLN D 2 27 ? -70.175 331.023 752.077 1.00 30.63 354 GLN D C 1
ATOM 6530 O O . GLN D 2 27 ? -69.109 330.475 752.384 1.00 29.28 354 GLN D O 1
ATOM 6536 N N . ASN D 2 28 ? -70.736 331.970 752.816 1.00 25.20 355 ASN D N 1
ATOM 6537 C CA . ASN D 2 28 ? -70.227 332.274 754.147 1.00 27.86 355 ASN D CA 1
ATOM 6538 C C . ASN D 2 28 ? -71.391 332.486 755.113 1.00 30.21 355 ASN D C 1
ATOM 6539 O O . ASN D 2 28 ? -72.529 332.122 754.804 1.00 29.70 355 ASN D O 1
ATOM 6544 N N . ALA D 2 29 ? -71.116 333.063 756.275 1.00 28.38 356 ALA D N 1
ATOM 6545 C CA . ALA D 2 29 ? -72.170 333.273 757.263 1.00 33.23 356 ALA D CA 1
ATOM 6546 C C . ALA D 2 29 ? -73.264 334.216 756.752 1.00 30.91 356 ALA D C 1
ATOM 6547 O O . ALA D 2 29 ? -74.441 334.014 757.039 1.00 32.24 356 ALA D O 1
ATOM 6549 N N . GLU D 2 30 ? -72.887 335.237 755.986 1.00 31.89 357 GLU D N 1
ATOM 6550 C CA . GLU D 2 30 ? -73.878 336.232 755.569 1.00 32.97 357 GLU D CA 1
ATOM 6551 C C . GLU D 2 30 ? -74.563 335.974 754.226 1.00 38.20 357 GLU D C 1
ATOM 6552 O O . GLU D 2 30 ? -75.386 336.787 753.794 1.00 36.69 357 GLU D O 1
ATOM 6558 N N . GLY D 2 31 ? -74.244 334.855 753.574 1.00 27.49 358 GLY D N 1
ATOM 6559 C CA . GLY D 2 31 ? -74.909 334.504 752.329 1.00 30.54 358 GLY D CA 1
ATOM 6560 C C . GLY D 2 31 ? -74.041 333.819 751.282 1.00 30.90 358 GLY D C 1
ATOM 6561 O O . GLY D 2 31 ? -73.028 333.183 751.605 1.00 26.99 358 GLY D O 1
ATOM 6562 N N . THR D 2 32 ? -74.459 333.951 750.023 1.00 29.02 359 THR D N 1
ATOM 6563 C CA . THR D 2 32 ? -73.793 333.326 748.881 1.00 29.02 359 THR D CA 1
ATOM 6564 C C . THR D 2 32 ? -73.626 334.336 747.756 1.00 32.53 359 THR D C 1
ATOM 6565 O O . THR D 2 32 ? -74.322 335.357 747.719 1.00 29.55 359 THR D O 1
ATOM 6569 N N . GLY D 2 33 ? -72.714 334.052 746.831 1.00 25.72 360 GLY D N 1
ATOM 6570 C CA . GLY D 2 33 ? -72.509 334.934 745.701 1.00 26.03 360 GLY D CA 1
ATOM 6571 C C . GLY D 2 33 ? -71.712 334.298 744.578 1.00 30.55 360 GLY D C 1
ATOM 6572 O O . GLY D 2 33 ? -70.987 333.317 744.784 1.00 27.68 360 GLY D O 1
ATOM 6573 N N . THR D 2 34 ? -71.856 334.860 743.384 1.00 29.39 361 THR D N 1
ATOM 6574 C CA . THR D 2 34 ? -71.110 334.410 742.215 1.00 31.64 361 THR D CA 1
ATOM 6575 C C . THR D 2 34 ? -70.517 335.647 741.553 1.00 32.05 361 THR D C 1
ATOM 6576 O O . THR D 2 34 ? -71.227 336.637 741.350 1.00 35.00 361 THR D O 1
ATOM 6580 N N . ALA D 2 35 ? -69.222 335.608 741.236 1.00 26.91 362 ALA D N 1
ATOM 6581 C CA . ALA D 2 35 ? -68.556 336.743 740.593 1.00 28.89 362 ALA D CA 1
ATOM 6582 C C . ALA D 2 35 ? -67.596 336.277 739.504 1.00 31.21 362 ALA D C 1
ATOM 6583 O O . ALA D 2 35 ? -66.891 335.277 739.674 1.00 26.87 362 ALA D O 1
ATOM 6585 N N . ALA D 2 36 ? -67.541 337.017 738.403 1.00 25.68 363 ALA D N 1
ATOM 6586 C CA . ALA D 2 36 ? -66.633 336.680 737.313 1.00 28.86 363 ALA D CA 1
ATOM 6587 C C . ALA D 2 36 ? -65.188 337.029 737.671 1.00 29.92 363 ALA D C 1
ATOM 6588 O O . ALA D 2 36 ? -64.933 338.023 738.361 1.00 31.84 363 ALA D O 1
ATOM 6590 N N . ASP D 2 37 ? -64.244 336.214 737.203 1.00 27.42 364 ASP D N 1
ATOM 6591 C CA . ASP D 2 37 ? -62.831 336.582 737.281 1.00 27.76 364 ASP D CA 1
ATOM 6592 C C . ASP D 2 37 ? -62.370 337.139 735.935 1.00 26.22 364 ASP D C 1
ATOM 6593 O O . ASP D 2 37 ? -62.375 336.434 734.912 1.00 25.96 364 ASP D O 1
ATOM 6598 N N . LEU D 2 38 ? -61.984 338.411 735.930 1.00 27.19 365 LEU D N 1
ATOM 6599 C CA . LEU D 2 38 ? -61.674 339.106 734.682 1.00 32.17 365 LEU D CA 1
ATOM 6600 C C . LEU D 2 38 ? -60.362 338.633 734.063 1.00 31.69 365 LEU D C 1
ATOM 6601 O O . LEU D 2 38 ? -60.265 338.439 732.845 1.00 28.89 365 LEU D O 1
ATOM 6606 N N . LYS D 2 39 ? -59.354 338.446 734.903 1.00 32.28 366 LYS D N 1
ATOM 6607 C CA . LYS D 2 39 ? -58.027 338.100 734.408 1.00 33.90 366 LYS D CA 1
ATOM 6608 C C . LYS D 2 39 ? -58.024 336.776 733.638 1.00 31.93 366 LYS D C 1
ATOM 6609 O O . LYS D 2 39 ? -57.554 336.716 732.503 1.00 32.43 366 LYS D O 1
ATOM 6615 N N . SER D 2 40 ? -58.559 335.723 734.254 1.00 28.52 367 SER D N 1
ATOM 6616 C CA . SER D 2 40 ? -58.612 334.415 733.605 1.00 27.88 367 SER D CA 1
ATOM 6617 C C . SER D 2 40 ? -59.467 334.488 732.352 1.00 27.96 367 SER D C 1
ATOM 6618 O O . SER D 2 40 ? -59.093 333.962 731.299 1.00 27.39 367 SER D O 1
ATOM 6621 N N . THR D 2 41 ? -60.614 335.153 732.461 1.00 26.69 368 THR D N 1
ATOM 6622 C CA . THR D 2 41 ? -61.507 335.317 731.316 1.00 27.34 368 THR D CA 1
ATOM 6623 C C . THR D 2 41 ? -60.808 336.003 730.152 1.00 28.34 368 THR D C 1
ATOM 6624 O O . THR D 2 41 ? -60.886 335.546 729.013 1.00 27.61 368 THR D O 1
ATOM 6628 N N . GLN D 2 42 ? -60.121 337.103 730.443 1.00 29.25 369 GLN D N 1
ATOM 6629 C CA . GLN D 2 42 ? -59.435 337.869 729.410 1.00 30.97 369 GLN D CA 1
ATOM 6630 C C . GLN D 2 42 ? -58.282 337.075 728.791 1.00 32.89 369 GLN D C 1
ATOM 6631 O O . GLN D 2 42 ? -57.987 337.219 727.606 1.00 30.00 369 GLN D O 1
ATOM 6637 N N . ALA D 2 43 ? -57.630 336.235 729.589 1.00 32.77 370 ALA D N 1
ATOM 6638 C CA . ALA D 2 43 ? -56.481 335.486 729.081 1.00 34.61 370 ALA D CA 1
ATOM 6639 C C . ALA D 2 43 ? -56.932 334.444 728.063 1.00 30.34 370 ALA D C 1
ATOM 6640 O O . ALA D 2 43 ? -56.286 334.253 727.032 1.00 32.39 370 ALA D O 1
ATOM 6642 N N . ALA D 2 44 ? -58.050 333.780 728.350 1.00 28.04 371 ALA D N 1
ATOM 6643 C CA . ALA D 2 44 ? -58.622 332.797 727.428 1.00 28.61 371 ALA D CA 1
ATOM 6644 C C . ALA D 2 44 ? -59.109 333.479 726.152 1.00 31.21 371 ALA D C 1
ATOM 6645 O O . ALA D 2 44 ? -58.843 333.014 725.035 1.00 29.77 371 ALA D O 1
ATOM 6647 N N . ILE D 2 45 ? -59.839 334.577 726.324 1.00 26.72 372 ILE D N 1
ATOM 6648 C CA . ILE D 2 45 ? -60.399 335.306 725.186 1.00 30.61 372 ILE D CA 1
ATOM 6649 C C . ILE D 2 45 ? -59.309 335.800 724.240 1.00 31.14 372 ILE D C 1
ATOM 6650 O O . ILE D 2 45 ? -59.448 335.708 723.023 1.00 34.16 372 ILE D O 1
ATOM 6655 N N . ASP D 2 46 ? -58.228 336.328 724.802 1.00 32.57 373 ASP D N 1
ATOM 6656 C CA . ASP D 2 46 ? -57.135 336.845 723.993 1.00 34.86 373 ASP D CA 1
ATOM 6657 C C . ASP D 2 46 ? -56.517 335.751 723.124 1.00 37.11 373 ASP D C 1
ATOM 6658 O O . ASP D 2 46 ? -56.255 335.964 721.949 1.00 34.91 373 ASP D O 1
ATOM 6663 N N . GLN D 2 47 ? -56.300 334.577 723.711 1.00 35.30 374 GLN D N 1
ATOM 6664 C CA . GLN D 2 47 ? -55.694 333.456 722.992 1.00 34.46 374 GLN D CA 1
ATOM 6665 C C . GLN D 2 47 ? -56.611 332.897 721.904 1.00 37.59 374 GLN D C 1
ATOM 6666 O O . GLN D 2 47 ? -56.137 332.444 720.864 1.00 45.27 374 GLN D O 1
ATOM 6672 N N . ILE D 2 48 ? -57.920 332.951 722.128 1.00 34.97 375 ILE D N 1
ATOM 6673 C CA . ILE D 2 48 ? -58.880 332.504 721.116 1.00 42.12 375 ILE D CA 1
ATOM 6674 C C . ILE D 2 48 ? -59.091 333.493 719.955 1.00 44.10 375 ILE D C 1
ATOM 6675 O O . ILE D 2 48 ? -59.065 333.092 718.793 1.00 41.72 375 ILE D O 1
ATOM 6680 N N . ASN D 2 49 ? -59.296 334.774 720.253 1.00 49.04 376 ASN D N 1
ATOM 6681 C CA . ASN D 2 49 ? -59.375 335.777 719.186 1.00 47.80 376 ASN D CA 1
ATOM 6682 C C . ASN D 2 49 ? -58.049 335.894 718.443 1.00 52.17 376 ASN D C 1
ATOM 6683 O O . ASN D 2 49 ? -58.017 336.249 717.262 1.00 50.73 376 ASN D O 1
ATOM 6688 N N . GLY D 2 50 ? -56.957 335.612 719.152 1.00 46.01 377 GLY D N 1
ATOM 6689 C CA . GLY D 2 50 ? -55.643 335.536 718.536 1.00 45.83 377 GLY D CA 1
ATOM 6690 C C . GLY D 2 50 ? -55.631 334.532 717.397 1.00 48.59 377 GLY D C 1
ATOM 6691 O O . GLY D 2 50 ? -55.152 334.832 716.294 1.00 50.65 377 GLY D O 1
ATOM 6692 N N . LYS D 2 51 ? -56.171 333.342 717.656 1.00 51.77 378 LYS D N 1
ATOM 6693 C CA . LYS D 2 51 ? -56.330 332.327 716.617 1.00 51.44 378 LYS D CA 1
ATOM 6694 C C . LYS D 2 51 ? -57.218 332.828 715.503 1.00 53.28 378 LYS D C 1
ATOM 6695 O O . LYS D 2 51 ? -56.945 332.590 714.320 1.00 56.32 378 LYS D O 1
ATOM 6701 N N . LEU D 2 52 ? -58.303 333.491 715.894 1.00 47.11 379 LEU D N 1
ATOM 6702 C CA . LEU D 2 52 ? -59.281 334.000 714.940 1.00 56.31 379 LEU D CA 1
ATOM 6703 C C . LEU D 2 52 ? -58.599 334.915 713.935 1.00 60.00 379 LEU D C 1
ATOM 6704 O O . LEU D 2 52 ? -58.779 334.769 712.731 1.00 61.07 379 LEU D O 1
ATOM 6709 N N . ASN D 2 53 ? -57.782 335.835 714.432 1.00 61.08 380 ASN D N 1
ATOM 6710 C CA . ASN D 2 53 ? -57.163 336.827 713.563 1.00 64.30 380 ASN D CA 1
ATOM 6711 C C . ASN D 2 53 ? -56.093 336.276 712.614 1.00 65.99 380 ASN D C 1
ATOM 6712 O O . ASN D 2 53 ? -56.098 336.604 711.425 1.00 64.20 380 ASN D O 1
ATOM 6717 N N . ARG D 2 54 ? -55.191 335.439 713.130 1.00 55.71 381 ARG D N 1
ATOM 6718 C CA . ARG D 2 54 ? -54.193 334.770 712.291 1.00 54.69 381 ARG D CA 1
ATOM 6719 C C . ARG D 2 54 ? -54.895 333.983 711.185 1.00 63.03 381 ARG D C 1
ATOM 6720 O O . ARG D 2 54 ? -54.436 333.927 710.043 1.00 64.30 381 ARG D O 1
ATOM 6728 N N . LEU D 2 55 ? -56.032 333.398 711.544 1.00 62.85 382 LEU D N 1
ATOM 6729 C CA . LEU D 2 55 ? -56.847 332.622 710.623 1.00 67.80 382 LEU D CA 1
ATOM 6730 C C . LEU D 2 55 ? -57.549 333.520 709.615 1.00 75.17 382 LEU D C 1
ATOM 6731 O O . LEU D 2 55 ? -57.217 333.525 708.424 1.00 76.38 382 LEU D O 1
ATOM 6736 N N . ILE D 2 56 ? -58.522 334.279 710.113 1.00 116.41 383 ILE D N 1
ATOM 6737 C CA . ILE D 2 56 ? -59.425 335.064 709.274 1.00 121.25 383 ILE D CA 1
ATOM 6738 C C . ILE D 2 56 ? -58.747 336.299 708.673 1.00 122.36 383 ILE D C 1
ATOM 6739 O O . ILE D 2 56 ? -59.177 337.428 708.926 1.00 125.94 383 ILE D O 1
ATOM 6744 N N . GLU D 2 57 ? -57.658 336.051 707.940 1.00 106.49 384 GLU D N 1
ATOM 6745 C CA . GLU D 2 57 ? -57.093 336.940 706.912 1.00 112.47 384 GLU D CA 1
ATOM 6746 C C . GLU D 2 57 ? -55.685 336.506 706.512 1.00 113.80 384 GLU D C 1
ATOM 6747 O O . GLU D 2 57 ? -54.685 336.966 707.073 1.00 110.71 384 GLU D O 1
ATOM 6753 N N . LYS D 2 58 ? -55.635 335.584 705.560 1.00 95.79 385 LYS D N 1
ATOM 6754 C CA . LYS D 2 58 ? -54.438 335.315 704.784 1.00 92.21 385 LYS D CA 1
ATOM 6755 C C . LYS D 2 58 ? -54.878 335.639 703.360 1.00 88.79 385 LYS D C 1
ATOM 6756 O O . LYS D 2 58 ? -55.973 336.173 703.179 1.00 91.79 385 LYS D O 1
ATOM 6762 N N . THR D 2 59 ? -54.063 335.359 702.350 1.00 97.97 386 THR D N 1
ATOM 6763 C CA . THR D 2 59 ? -54.384 335.906 701.028 1.00 95.15 386 THR D CA 1
ATOM 6764 C C . THR D 2 59 ? -54.467 334.927 699.846 1.00 93.47 386 THR D C 1
ATOM 6765 O O . THR D 2 59 ? -53.532 334.165 699.570 1.00 94.01 386 THR D O 1
ATOM 6769 N N . ASN D 2 60 ? -55.605 334.981 699.153 1.00 67.61 387 ASN D N 1
ATOM 6770 C CA . ASN D 2 60 ? -55.884 334.134 697.999 1.00 61.05 387 ASN D CA 1
ATOM 6771 C C . ASN D 2 60 ? -56.463 334.963 696.846 1.00 58.30 387 ASN D C 1
ATOM 6772 O O . ASN D 2 60 ? -57.590 334.732 696.399 1.00 58.59 387 ASN D O 1
ATOM 6777 N N . ASP D 2 61 ? -55.690 335.936 696.373 1.00 58.39 388 ASP D N 1
ATOM 6778 C CA . ASP D 2 61 ? -56.149 336.841 695.325 1.00 58.43 388 ASP D CA 1
ATOM 6779 C C . ASP D 2 61 ? -55.734 336.302 693.958 1.00 57.64 388 ASP D C 1
ATOM 6780 O O . ASP D 2 61 ? -54.606 336.532 693.513 1.00 57.43 388 ASP D O 1
ATOM 6785 N N . LYS D 2 62 ? -56.643 335.578 693.306 1.00 49.19 389 LYS D N 1
ATOM 6786 C CA . LYS D 2 62 ? -56.341 334.893 692.045 1.00 50.09 389 LYS D CA 1
ATOM 6787 C C . LYS D 2 62 ? -57.250 335.347 690.910 1.00 50.67 389 LYS D C 1
ATOM 6788 O O . LYS D 2 62 ? -58.470 335.440 691.076 1.00 46.90 389 LYS D O 1
ATOM 6794 N N . TYR D 2 63 ? -56.662 335.609 689.749 1.00 48.59 390 TYR D N 1
ATOM 6795 C CA . TYR D 2 63 ? -57.460 336.030 688.609 1.00 48.59 390 TYR D CA 1
ATOM 6796 C C . TYR D 2 63 ? -57.422 335.020 687.473 1.00 47.42 390 TYR D C 1
ATOM 6797 O O . TYR D 2 63 ? -58.293 334.151 687.392 1.00 46.64 390 TYR D O 1
ATOM 6806 N N . HIS D 2 64 ? -56.420 335.106 686.608 1.00 45.86 391 HIS D N 1
ATOM 6807 C CA . HIS D 2 64 ? -56.374 334.181 685.479 1.00 53.92 391 HIS D CA 1
ATOM 6808 C C . HIS D 2 64 ? -55.775 332.851 685.919 1.00 49.16 391 HIS D C 1
ATOM 6809 O O . HIS D 2 64 ? -54.647 332.800 686.422 1.00 47.41 391 HIS D O 1
ATOM 6816 N N . GLN D 2 65 ? -56.540 331.780 685.734 1.00 46.09 392 GLN D N 1
ATOM 6817 C CA . GLN D 2 65 ? -56.140 330.464 686.220 1.00 42.94 392 GLN D CA 1
ATOM 6818 C C . GLN D 2 65 ? -56.190 329.464 685.077 1.00 45.69 392 GLN D C 1
ATOM 6819 O O . GLN D 2 65 ? -55.425 329.571 684.122 1.00 44.82 392 GLN D O 1
ATOM 6825 N N . ILE D 2 66 ? -57.081 328.485 685.185 1.00 37.95 393 ILE D N 1
ATOM 6826 C CA . ILE D 2 66 ? -57.326 327.548 684.099 1.00 39.95 393 ILE D CA 1
ATOM 6827 C C . ILE D 2 66 ? -58.812 327.247 684.030 1.00 41.93 393 ILE D C 1
ATOM 6828 O O . ILE D 2 66 ? -59.551 327.499 684.991 1.00 40.74 393 ILE D O 1
ATOM 6833 N N . GLU D 2 67 ? -59.244 326.708 682.893 1.00 49.74 394 GLU D N 1
ATOM 6834 C CA . GLU D 2 67 ? -60.601 326.195 682.753 1.00 50.20 394 GLU D CA 1
ATOM 6835 C C . GLU D 2 67 ? -60.771 324.995 683.675 1.00 45.91 394 GLU D C 1
ATOM 6836 O O . GLU D 2 67 ? -59.834 324.221 683.882 1.00 44.46 394 GLU D O 1
ATOM 6842 N N . LYS D 2 68 ? -61.959 324.845 684.243 1.00 40.58 395 LYS D N 1
ATOM 6843 C CA . LYS D 2 68 ? -62.188 323.788 685.216 1.00 43.33 395 LYS D CA 1
ATOM 6844 C C . LYS D 2 68 ? -63.485 323.056 684.918 1.00 45.66 395 LYS D C 1
ATOM 6845 O O . LYS D 2 68 ? -63.884 322.153 685.655 1.00 39.75 395 LYS D O 1
ATOM 6851 N N . GLU D 2 69 ? -64.132 323.461 683.828 1.00 46.68 396 GLU D N 1
ATOM 6852 C CA . GLU D 2 69 ? -65.397 322.875 683.401 1.00 52.17 396 GLU D CA 1
ATOM 6853 C C . GLU D 2 69 ? -65.335 322.627 681.905 1.00 52.65 396 GLU D C 1
ATOM 6854 O O . GLU D 2 69 ? -64.847 323.476 681.150 1.00 50.78 396 GLU D O 1
ATOM 6860 N N . PHE D 2 70 ? -65.818 321.466 681.470 1.00 54.31 397 PHE D N 1
ATOM 6861 C CA . PHE D 2 70 ? -65.705 321.088 680.062 1.00 57.32 397 PHE D CA 1
ATOM 6862 C C . PHE D 2 70 ? -66.991 320.445 679.545 1.00 61.35 397 PHE D C 1
ATOM 6863 O O . PHE D 2 70 ? -67.701 319.768 680.292 1.00 66.57 397 PHE D O 1
ATOM 6871 N N . GLU D 2 71 ? -67.284 320.666 678.267 1.00 77.13 398 GLU D N 1
ATOM 6872 C CA . GLU D 2 71 ? -68.475 320.105 677.634 1.00 83.04 398 GLU D CA 1
ATOM 6873 C C . GLU D 2 71 ? -68.259 318.638 677.290 1.00 78.72 398 GLU D C 1
ATOM 6874 O O . GLU D 2 71 ? -68.932 317.748 677.818 1.00 82.78 398 GLU D O 1
ATOM 6880 N N . GLN D 2 72 ? -67.306 318.398 676.398 1.00 69.25 399 GLN D N 1
ATOM 6881 C CA . GLN D 2 72 ? -66.978 317.053 675.952 1.00 67.26 399 GLN D CA 1
ATOM 6882 C C . GLN D 2 72 ? -65.508 316.762 676.253 1.00 62.73 399 GLN D C 1
ATOM 6883 O O . GLN D 2 72 ? -64.692 317.686 676.350 1.00 58.95 399 GLN D O 1
ATOM 6889 N N . VAL D 2 73 ? -65.177 315.484 676.429 1.00 58.78 400 VAL D N 1
ATOM 6890 C CA . VAL D 2 73 ? -63.789 315.073 676.629 1.00 59.87 400 VAL D CA 1
ATOM 6891 C C . VAL D 2 73 ? -62.928 315.422 675.407 1.00 58.99 400 VAL D C 1
ATOM 6892 O O . VAL D 2 73 ? -63.430 315.468 674.281 1.00 60.17 400 VAL D O 1
ATOM 6896 N N . GLU D 2 74 ? -61.644 315.683 675.645 1.00 52.08 401 GLU D N 1
ATOM 6897 C CA . GLU D 2 74 ? -60.705 316.056 674.589 1.00 47.74 401 GLU D CA 1
ATOM 6898 C C . GLU D 2 74 ? -59.486 315.152 674.622 1.00 52.17 401 GLU D C 1
ATOM 6899 O O . GLU D 2 74 ? -58.763 315.022 673.634 1.00 48.64 401 GLU D O 1
ATOM 6905 N N . GLY D 2 75 ? -59.233 314.552 675.776 1.00 48.09 402 GLY D N 1
ATOM 6906 C CA . GLY D 2 75 ? -58.078 313.693 675.917 1.00 47.17 402 GLY D CA 1
ATOM 6907 C C . GLY D 2 75 ? -57.011 314.280 676.820 1.00 49.02 402 GLY D C 1
ATOM 6908 O O . GLY D 2 75 ? -57.320 314.878 677.860 1.00 47.42 402 GLY D O 1
ATOM 6909 N N . ARG D 2 76 ? -55.759 314.125 676.393 1.00 52.13 403 ARG D N 1
ATOM 6910 C CA . ARG D 2 76 ? -54.575 314.334 677.231 1.00 50.97 403 ARG D CA 1
ATOM 6911 C C . ARG D 2 76 ? -54.513 315.663 677.987 1.00 48.06 403 ARG D C 1
ATOM 6912 O O . ARG D 2 76 ? -54.338 315.677 679.208 1.00 48.96 403 ARG D O 1
ATOM 6920 N N . ILE D 2 77 ? -54.636 316.771 677.263 1.00 42.75 404 ILE D N 1
ATOM 6921 C CA . ILE D 2 77 ? -54.547 318.085 677.885 1.00 46.60 404 ILE D CA 1
ATOM 6922 C C . ILE D 2 77 ? -55.676 318.284 678.897 1.00 45.48 404 ILE D C 1
ATOM 6923 O O . ILE D 2 77 ? -55.451 318.784 679.998 1.00 46.18 404 ILE D O 1
ATOM 6928 N N . GLN D 2 78 ? -56.883 317.866 678.533 1.00 39.54 405 GLN D N 1
ATOM 6929 C CA . GLN D 2 78 ? -58.022 318.027 679.423 1.00 45.64 405 GLN D CA 1
ATOM 6930 C C . GLN D 2 78 ? -57.880 317.184 680.696 1.00 41.06 405 GLN D C 1
ATOM 6931 O O . GLN D 2 78 ? -58.242 317.642 681.776 1.00 40.86 405 GLN D O 1
ATOM 6937 N N . ASP D 2 79 ? -57.354 315.966 680.565 1.00 40.90 406 ASP D N 1
ATOM 6938 C CA . ASP D 2 79 ? -57.146 315.083 681.711 1.00 45.02 406 ASP D CA 1
ATOM 6939 C C . ASP D 2 79 ? -56.209 315.727 682.728 1.00 41.87 406 ASP D C 1
ATOM 6940 O O . ASP D 2 79 ? -56.412 315.612 683.939 1.00 38.02 406 ASP D O 1
ATOM 6945 N N . LEU D 2 80 ? -55.179 316.397 682.221 1.00 44.52 407 LEU D N 1
ATOM 6946 C CA . LEU D 2 80 ? -54.201 317.074 683.069 1.00 45.39 407 LEU D CA 1
ATOM 6947 C C . LEU D 2 80 ? -54.828 318.272 683.780 1.00 45.08 407 LEU D C 1
ATOM 6948 O O . LEU D 2 80 ? -54.631 318.455 684.986 1.00 43.28 407 LEU D O 1
ATOM 6953 N N . GLU D 2 81 ? -55.588 319.079 683.040 1.00 38.18 408 GLU D N 1
ATOM 6954 C CA . GLU D 2 81 ? -56.282 320.232 683.628 1.00 41.78 408 GLU D CA 1
ATOM 6955 C C . GLU D 2 81 ? -57.190 319.800 684.772 1.00 42.31 408 GLU D C 1
ATOM 6956 O O . GLU D 2 81 ? -57.221 320.433 685.832 1.00 38.87 408 GLU D O 1
ATOM 6962 N N . LYS D 2 82 ? -57.918 318.709 684.563 1.00 38.52 409 LYS D N 1
ATOM 6963 C CA . LYS D 2 82 ? -58.808 318.193 685.599 1.00 40.24 409 LYS D CA 1
ATOM 6964 C C . LYS D 2 82 ? -58.060 317.577 686.791 1.00 42.82 409 LYS D C 1
ATOM 6965 O O . LYS D 2 82 ? -58.486 317.722 687.937 1.00 36.59 409 LYS D O 1
ATOM 6971 N N . TYR D 2 83 ? -56.951 316.894 686.517 1.00 43.80 410 TYR D N 1
ATOM 6972 C CA . TYR D 2 83 ? -56.175 316.234 687.567 1.00 38.76 410 TYR D CA 1
ATOM 6973 C C . TYR D 2 83 ? -55.496 317.267 688.461 1.00 38.82 410 TYR D C 1
ATOM 6974 O O . TYR D 2 83 ? -55.448 317.108 689.679 1.00 35.24 410 TYR D O 1
ATOM 6983 N N . VAL D 2 84 ? -54.977 318.323 687.844 1.00 35.40 411 VAL D N 1
ATOM 6984 C CA . VAL D 2 84 ? -54.360 319.422 688.578 1.00 37.00 411 VAL D CA 1
ATOM 6985 C C . VAL D 2 84 ? -55.338 320.081 689.545 1.00 37.01 411 VAL D C 1
ATOM 6986 O O . VAL D 2 84 ? -55.026 320.260 690.719 1.00 35.72 411 VAL D O 1
ATOM 6990 N N . GLU D 2 85 ? -56.529 320.419 689.062 1.00 40.01 412 GLU D N 1
ATOM 6991 C CA . GLU D 2 85 ? -57.518 321.067 689.921 1.00 40.17 412 GLU D CA 1
ATOM 6992 C C . GLU D 2 85 ? -58.026 320.128 691.015 1.00 42.41 412 GLU D C 1
ATOM 6993 O O . GLU D 2 85 ? -58.184 320.537 692.162 1.00 40.22 412 GLU D O 1
ATOM 6999 N N . ASP D 2 86 ? -58.263 318.867 690.666 1.00 42.26 413 ASP D N 1
ATOM 7000 C CA . ASP D 2 86 ? -58.745 317.907 691.656 1.00 42.58 413 ASP D CA 1
ATOM 7001 C C . ASP D 2 86 ? -57.674 317.639 692.711 1.00 42.84 413 ASP D C 1
ATOM 7002 O O . ASP D 2 86 ? -57.980 317.452 693.895 1.00 40.68 413 ASP D O 1
ATOM 7007 N N . THR D 2 87 ? -56.417 317.627 692.278 1.00 37.28 414 THR D N 1
ATOM 7008 C CA . THR D 2 87 ? -55.291 317.457 693.192 1.00 36.36 414 THR D CA 1
ATOM 7009 C C . THR D 2 87 ? -55.245 318.604 694.199 1.00 36.41 414 THR D C 1
ATOM 7010 O O . THR D 2 87 ? -55.130 318.378 695.409 1.00 36.91 414 THR D O 1
ATOM 7014 N N . LYS D 2 88 ? -55.347 319.828 693.685 1.00 36.24 415 LYS D N 1
ATOM 7015 C CA . LYS D 2 88 ? -55.332 321.044 694.500 1.00 37.04 415 LYS D CA 1
ATOM 7016 C C . LYS D 2 88 ? -56.463 321.064 695.522 1.00 37.14 415 LYS D C 1
ATOM 7017 O O . LYS D 2 88 ? -56.252 321.357 696.703 1.00 34.24 415 LYS D O 1
ATOM 7023 N N . ILE D 2 89 ? -57.664 320.742 695.062 1.00 33.77 416 ILE D N 1
ATOM 7024 C CA . ILE D 2 89 ? -58.835 320.737 695.925 1.00 38.26 416 ILE D CA 1
ATOM 7025 C C . ILE D 2 89 ? -58.691 319.736 697.075 1.00 35.65 416 ILE D C 1
ATOM 7026 O O . ILE D 2 89 ? -59.051 320.036 698.217 1.00 32.77 416 ILE D O 1
ATOM 7031 N N . ASP D 2 90 ? -58.150 318.554 696.791 1.00 37.12 417 ASP D N 1
ATOM 7032 C CA . ASP D 2 90 ? -57.969 317.555 697.849 1.00 35.95 417 ASP D CA 1
ATOM 7033 C C . ASP D 2 90 ? -56.961 318.001 698.897 1.00 33.94 417 ASP D C 1
ATOM 7034 O O . ASP D 2 90 ? -57.118 317.733 700.097 1.00 33.33 417 ASP D O 1
ATOM 7039 N N . LEU D 2 91 ? -55.912 318.671 698.438 1.00 37.04 418 LEU D N 1
ATOM 7040 C CA . LEU D 2 91 ? -54.880 319.152 699.344 1.00 35.49 418 LEU D CA 1
ATOM 7041 C C . LEU D 2 91 ? -55.404 320.263 700.253 1.00 34.60 418 LEU D C 1
ATOM 7042 O O . LEU D 2 91 ? -55.117 320.277 701.447 1.00 35.76 418 LEU D O 1
ATOM 7047 N N . TRP D 2 92 ? -56.181 321.188 699.701 1.00 32.88 419 TRP D N 1
ATOM 7048 C CA . TRP D 2 92 ? -56.718 322.275 700.521 1.00 34.37 419 TRP D CA 1
ATOM 7049 C C . TRP D 2 92 ? -57.825 321.802 701.454 1.00 32.73 419 TRP D C 1
ATOM 7050 O O . TRP D 2 92 ? -57.974 322.323 702.558 1.00 32.29 419 TRP D O 1
ATOM 7061 N N . SER D 2 93 ? -58.604 320.824 701.002 1.00 35.14 420 SER D N 1
ATOM 7062 C CA . SER D 2 93 ? -59.625 320.213 701.847 1.00 32.60 420 SER D CA 1
ATOM 7063 C C . SER D 2 93 ? -58.962 319.542 703.050 1.00 32.09 420 SER D C 1
ATOM 7064 O O . SER D 2 93 ? -59.439 319.666 704.182 1.00 30.63 420 SER D O 1
ATOM 7067 N N . TYR D 2 94 ? -57.867 318.828 702.793 1.00 33.28 421 TYR D N 1
ATOM 7068 C CA . TYR D 2 94 ? -57.092 318.209 703.850 1.00 37.55 421 TYR D CA 1
ATOM 7069 C C . TYR D 2 94 ? -56.599 319.271 704.822 1.00 34.87 421 TYR D C 1
ATOM 7070 O O . TYR D 2 94 ? -56.762 319.122 706.026 1.00 33.39 421 TYR D O 1
ATOM 7079 N N . ASN D 2 95 ? -55.992 320.335 704.301 1.00 32.70 422 ASN D N 1
ATOM 7080 C CA . ASN D 2 95 ? -55.498 321.415 705.160 1.00 32.34 422 ASN D CA 1
ATOM 7081 C C . ASN D 2 95 ? -56.592 321.994 706.050 1.00 31.89 422 ASN D C 1
ATOM 7082 O O . ASN D 2 95 ? -56.402 322.179 707.256 1.00 28.66 422 ASN D O 1
ATOM 7087 N N . ALA D 2 96 ? -57.744 322.263 705.446 1.00 32.19 423 ALA D N 1
ATOM 7088 C CA . ALA D 2 96 ? -58.871 322.817 706.176 1.00 33.71 423 ALA D CA 1
ATOM 7089 C C . ALA D 2 96 ? -59.325 321.886 707.299 1.00 33.52 423 ALA D C 1
ATOM 7090 O O . ALA D 2 96 ? -59.612 322.334 708.411 1.00 31.16 423 ALA D O 1
ATOM 7092 N N . GLU D 2 97 ? -59.374 320.589 707.016 1.00 30.08 424 GLU D N 1
ATOM 7093 C CA . GLU D 2 97 ? -59.851 319.612 707.994 1.00 29.56 424 GLU D CA 1
ATOM 7094 C C . GLU D 2 97 ? -58.876 319.464 709.160 1.00 31.38 424 GLU D C 1
ATOM 7095 O O . GLU D 2 97 ? -59.283 319.411 710.326 1.00 27.27 424 GLU D O 1
ATOM 7101 N N . LEU D 2 98 ? -57.587 319.392 708.846 1.00 31.03 425 LEU D N 1
ATOM 7102 C CA . LEU D 2 98 ? -56.575 319.250 709.886 1.00 28.46 425 LEU D CA 1
ATOM 7103 C C . LEU D 2 98 ? -56.474 320.524 710.715 1.00 31.18 425 LEU D C 1
ATOM 7104 O O . LEU D 2 98 ? -56.335 320.459 711.939 1.00 30.71 425 LEU D O 1
ATOM 7109 N N . LEU D 2 99 ? -56.557 321.678 710.052 1.00 30.40 426 LEU D N 1
ATOM 7110 C CA . LEU D 2 99 ? -56.421 322.965 710.740 1.00 32.27 426 LEU D CA 1
ATOM 7111 C C . LEU D 2 99 ? -57.450 323.111 711.854 1.00 32.17 426 LEU D C 1
ATOM 7112 O O . LEU D 2 99 ? -57.098 323.395 712.994 1.00 32.14 426 LEU D O 1
ATOM 7117 N N . VAL D 2 100 ? -58.718 322.892 711.518 1.00 30.56 427 VAL D N 1
ATOM 7118 C CA . VAL D 2 100 ? -59.802 323.021 712.482 1.00 32.75 427 VAL D CA 1
ATOM 7119 C C . VAL D 2 100 ? -59.681 322.015 713.632 1.00 31.14 427 VAL D C 1
ATOM 7120 O O . VAL D 2 100 ? -59.883 322.367 714.784 1.00 30.79 427 VAL D O 1
ATOM 7124 N N . ALA D 2 101 ? -59.342 320.770 713.317 1.00 28.57 428 ALA D N 1
ATOM 7125 C CA . ALA D 2 101 ? -59.107 319.769 714.354 1.00 31.93 428 ALA D CA 1
ATOM 7126 C C . ALA D 2 101 ? -57.972 320.158 715.322 1.00 33.16 428 ALA D C 1
ATOM 7127 O O . ALA D 2 101 ? -58.123 320.038 716.542 1.00 31.39 428 ALA D O 1
ATOM 7129 N N . LEU D 2 102 ? -56.844 320.609 714.771 1.00 32.60 429 LEU D N 1
ATOM 7130 C CA . LEU D 2 102 ? -55.707 321.084 715.568 1.00 32.32 429 LEU D CA 1
ATOM 7131 C C . LEU D 2 102 ? -56.090 322.270 716.429 1.00 29.17 429 LEU D C 1
ATOM 7132 O O . LEU D 2 102 ? -55.829 322.287 717.635 1.00 30.82 429 LEU D O 1
ATOM 7137 N N . GLU D 2 103 ? -56.683 323.280 715.799 1.00 26.97 430 GLU D N 1
ATOM 7138 C CA . GLU D 2 103 ? -57.051 324.497 716.510 1.00 33.34 430 GLU D CA 1
ATOM 7139 C C . GLU D 2 103 ? -58.006 324.171 717.652 1.00 26.66 430 GLU D C 1
ATOM 7140 O O . GLU D 2 103 ? -57.843 324.665 718.764 1.00 28.13 430 GLU D O 1
ATOM 7146 N N . ASN D 2 104 ? -58.996 323.330 717.372 1.00 26.62 431 ASN D N 1
ATOM 7147 C CA . ASN D 2 104 ? -60.003 322.981 718.368 1.00 27.25 431 ASN D CA 1
ATOM 7148 C C . ASN D 2 104 ? -59.432 322.200 719.541 1.00 26.46 431 ASN D C 1
ATOM 7149 O O . ASN D 2 104 ? -59.796 322.450 720.684 1.00 27.44 431 ASN D O 1
ATOM 7154 N N . GLN D 2 105 ? -58.549 321.249 719.256 1.00 29.94 432 GLN D N 1
ATOM 7155 C CA . GLN D 2 105 ? -57.878 320.501 720.317 1.00 33.16 432 GLN D CA 1
ATOM 7156 C C . GLN D 2 105 ? -57.126 321.480 721.212 1.00 29.18 432 GLN D C 1
ATOM 7157 O O . GLN D 2 105 ? -57.174 321.402 722.434 1.00 30.93 432 GLN D O 1
ATOM 7163 N N . HIS D 2 106 ? -56.445 322.425 720.584 1.00 28.90 433 HIS D N 1
ATOM 7164 C CA . HIS D 2 106 ? -55.659 323.398 721.329 1.00 31.63 433 HIS D CA 1
ATOM 7165 C C . HIS D 2 106 ? -56.555 324.351 722.122 1.00 28.77 433 HIS D C 1
ATOM 7166 O O . HIS D 2 106 ? -56.305 324.623 723.294 1.00 26.24 433 HIS D O 1
ATOM 7173 N N . THR D 2 107 ? -57.597 324.861 721.477 1.00 29.58 434 THR D N 1
ATOM 7174 C CA . THR D 2 107 ? -58.540 325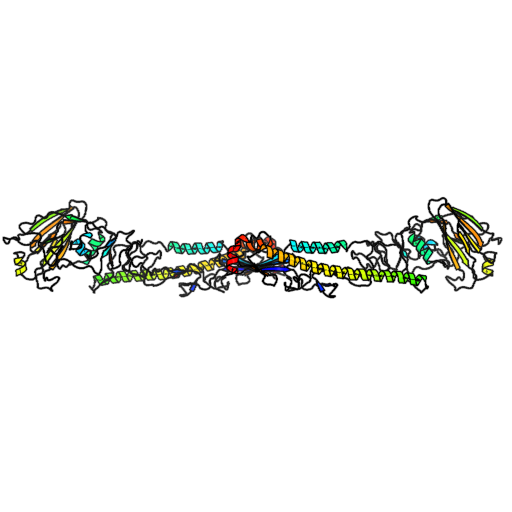.762 722.145 1.00 27.99 434 THR D CA 1
ATOM 7175 C C . THR D 2 107 ? -59.140 325.131 723.397 1.00 28.31 434 THR D C 1
ATOM 7176 O O . THR D 2 107 ? -59.239 325.778 724.444 1.00 26.61 434 THR D O 1
ATOM 7180 N N . ILE D 2 108 ? -59.527 323.863 723.300 1.00 29.62 435 ILE D N 1
ATOM 7181 C CA . ILE D 2 108 ? -60.102 323.179 724.451 1.00 29.98 435 ILE D CA 1
ATOM 7182 C C . ILE D 2 108 ? -59.045 323.011 725.543 1.00 29.33 435 ILE D C 1
ATOM 7183 O O . ILE D 2 108 ? -59.325 323.199 726.731 1.00 28.05 435 ILE D O 1
ATOM 7188 N N . ASP D 2 109 ? -57.816 322.689 725.149 1.00 25.59 436 ASP D N 1
ATOM 7189 C CA . ASP D 2 109 ? -56.742 322.588 726.133 1.00 29.35 436 ASP D CA 1
ATOM 7190 C C . ASP D 2 109 ? -56.438 323.938 726.800 1.00 23.95 436 ASP D C 1
ATOM 7191 O O . ASP D 2 109 ? -56.228 324.002 728.008 1.00 25.16 436 ASP D O 1
ATOM 7196 N N . VAL D 2 110 ? -56.429 325.006 726.008 1.00 25.14 437 VAL D N 1
ATOM 7197 C CA . VAL D 2 110 ? -56.214 326.348 726.539 1.00 26.63 437 VAL D CA 1
ATOM 7198 C C . VAL D 2 110 ? -57.267 326.745 727.585 1.00 22.54 437 VAL D C 1
ATOM 7199 O O . VAL D 2 110 ? -56.932 327.277 728.644 1.00 24.09 437 VAL D O 1
ATOM 7203 N N . THR D 2 111 ? -58.536 326.466 727.301 1.00 23.31 438 THR D N 1
ATOM 7204 C CA . THR D 2 111 ? -59.604 326.840 728.237 1.00 25.93 438 THR D CA 1
ATOM 7205 C C . THR D 2 111 ? -59.582 326.011 729.518 1.00 24.23 438 THR D C 1
ATOM 7206 O O . THR D 2 111 ? -59.856 326.523 730.602 1.00 23.56 438 THR D O 1
ATOM 7210 N N . ASP D 2 112 ? -59.263 324.729 729.383 1.00 24.10 439 ASP D N 1
ATOM 7211 C CA . ASP D 2 112 ? -59.096 323.835 730.530 1.00 21.72 439 ASP D CA 1
ATOM 7212 C C . ASP D 2 112 ? -57.894 324.326 731.344 1.00 26.01 439 ASP D C 1
ATOM 7213 O O . ASP D 2 112 ? -57.940 324.393 732.572 1.00 22.19 439 ASP D O 1
ATOM 7218 N N . SER D 2 113 ? -56.830 324.708 730.643 1.00 24.49 440 SER D N 1
ATOM 7219 C CA . SER D 2 113 ? -55.632 325.269 731.270 1.00 23.35 440 SER D CA 1
ATOM 7220 C C . SER D 2 113 ? -55.924 326.522 732.103 1.00 23.24 440 SER D C 1
ATOM 7221 O O . SER D 2 113 ? -55.496 326.630 733.249 1.00 21.97 440 SER D O 1
ATOM 7224 N N . GLU D 2 114 ? -56.660 327.470 731.531 1.00 25.77 441 GLU D N 1
ATOM 7225 C CA . GLU D 2 114 ? -56.915 328.737 732.228 1.00 24.29 441 GLU D CA 1
ATOM 7226 C C . GLU D 2 114 ? -57.806 328.538 733.436 1.00 23.52 441 GLU D C 1
ATOM 7227 O O . GLU D 2 114 ? -57.706 329.276 734.415 1.00 24.53 441 GLU D O 1
ATOM 7233 N N . MET D 2 115 ? -58.675 327.537 733.375 1.00 23.84 442 MET D N 1
ATOM 7234 C CA . MET D 2 115 ? -59.471 327.178 734.544 1.00 23.65 442 MET D CA 1
ATOM 7235 C C . MET D 2 115 ? -58.541 326.668 735.642 1.00 26.05 442 MET D C 1
ATOM 7236 O O . MET D 2 115 ? -58.656 327.045 736.811 1.00 23.94 442 MET D O 1
ATOM 7241 N N . ASN D 2 116 ? -57.601 325.809 735.261 1.00 26.23 443 ASN D N 1
ATOM 7242 C CA . ASN D 2 116 ? -56.674 325.278 736.244 1.00 25.59 443 ASN D CA 1
ATOM 7243 C C . ASN D 2 116 ? -55.772 326.352 736.856 1.00 22.98 443 ASN D C 1
ATOM 7244 O O . ASN D 2 116 ? -55.486 326.311 738.052 1.00 24.83 443 ASN D O 1
ATOM 7249 N N . LYS D 2 117 ? -55.330 327.311 736.043 1.00 21.79 444 LYS D N 1
ATOM 7250 C CA . LYS D 2 117 ? -54.444 328.382 736.524 1.00 22.92 444 LYS D CA 1
ATOM 7251 C C . LYS D 2 117 ? -55.161 329.245 737.552 1.00 24.37 444 LYS D C 1
ATOM 7252 O O . LYS D 2 117 ? -54.562 329.688 738.529 1.00 25.55 444 LYS D O 1
ATOM 7258 N N . LEU D 2 118 ? -56.446 329.498 737.322 1.00 24.67 445 LEU D N 1
ATOM 7259 C CA . LEU D 2 118 ? -57.254 330.240 738.294 1.00 25.33 445 LEU D CA 1
ATOM 7260 C C . LEU D 2 118 ? -57.391 329.471 739.601 1.00 21.17 445 LEU D C 1
ATOM 7261 O O . LEU D 2 118 ? -57.189 330.027 740.694 1.00 20.69 445 LEU D O 1
ATOM 7266 N N . PHE D 2 119 ? -57.711 328.182 739.501 1.00 22.90 446 PHE D N 1
ATOM 7267 C CA . PHE D 2 119 ? -57.796 327.354 740.701 1.00 24.09 446 PHE D CA 1
ATOM 7268 C C . PHE D 2 119 ? -56.474 327.373 741.468 1.00 23.99 446 PHE D C 1
ATOM 7269 O O . PHE D 2 119 ? -56.448 327.517 742.699 1.00 20.21 446 PHE D O 1
ATOM 7277 N N . GLU D 2 120 ? -55.376 327.243 740.732 1.00 25.18 447 GLU D N 1
ATOM 7278 C CA . GLU D 2 120 ? -54.042 327.197 741.332 1.00 24.54 447 GLU D CA 1
ATOM 7279 C C . GLU D 2 120 ? -53.673 328.534 741.962 1.00 22.93 447 GLU D C 1
ATOM 7280 O O . GLU D 2 120 ? -53.062 328.571 743.023 1.00 23.18 447 GLU D O 1
ATOM 7286 N N . ARG D 2 121 ? -54.025 329.628 741.292 1.00 22.08 448 ARG D N 1
ATOM 7287 C CA . ARG D 2 121 ? -53.803 330.969 741.848 1.00 23.85 448 ARG D CA 1
ATOM 7288 C C . ARG D 2 121 ? -54.451 331.096 743.219 1.00 21.80 448 ARG D C 1
ATOM 7289 O O . ARG D 2 121 ? -53.811 331.509 744.189 1.00 23.82 448 ARG D O 1
ATOM 7297 N N . VAL D 2 122 ? -55.724 330.719 743.307 1.00 24.00 449 VAL D N 1
ATOM 7298 C CA . VAL D 2 122 ? -56.460 330.858 744.556 1.00 23.89 449 VAL D CA 1
ATOM 7299 C C . VAL D 2 122 ? -55.908 329.936 745.640 1.00 23.10 449 VAL D C 1
ATOM 7300 O O . VAL D 2 122 ? -55.781 330.333 746.794 1.00 18.73 449 VAL D O 1
ATOM 7304 N N . ARG D 2 123 ? -55.575 328.705 745.262 1.00 23.96 450 ARG D N 1
ATOM 7305 C CA . ARG D 2 123 ? -54.945 327.779 746.190 1.00 25.30 450 ARG D CA 1
ATOM 7306 C C . ARG D 2 123 ? -53.713 328.417 746.821 1.00 24.93 450 ARG D C 1
ATOM 7307 O O . ARG D 2 123 ? -53.511 328.334 748.032 1.00 24.88 450 ARG D O 1
ATOM 7315 N N . ARG D 2 124 ? -52.891 329.065 746.007 1.00 21.11 451 ARG D N 1
ATOM 7316 C CA . ARG D 2 124 ? -51.685 329.689 746.543 1.00 23.72 451 ARG D CA 1
ATOM 7317 C C . ARG D 2 124 ? -51.960 330.862 747.487 1.00 25.53 451 ARG D C 1
ATOM 7318 O O . ARG D 2 124 ? -51.277 331.003 748.496 1.00 26.17 451 ARG D O 1
ATOM 7326 N N . GLN D 2 125 ? -52.972 331.673 747.181 1.00 21.99 452 GLN D N 1
ATOM 7327 C CA . GLN D 2 125 ? -53.354 332.781 748.058 1.00 24.77 452 GLN D CA 1
ATOM 7328 C C . GLN D 2 125 ? -53.740 332.281 749.438 1.00 22.71 452 GLN D C 1
ATOM 7329 O O . GLN D 2 125 ? -53.438 332.912 750.449 1.00 25.87 452 GLN D O 1
ATOM 7335 N N . LEU D 2 126 ? -54.419 331.139 749.472 1.00 24.27 453 LEU D N 1
ATOM 7336 C CA . LEU D 2 126 ? -55.013 330.638 750.709 1.00 23.65 453 LEU D CA 1
ATOM 7337 C C . LEU D 2 126 ? -53.990 329.975 751.645 1.00 22.46 453 LEU D C 1
ATOM 7338 O O . LEU D 2 126 ? -54.216 329.893 752.847 1.00 25.13 453 LEU D O 1
ATOM 7343 N N . ARG D 2 127 ? -52.869 329.517 751.084 1.00 26.91 454 ARG D N 1
ATOM 7344 C CA . ARG D 2 127 ? -51.791 328.906 751.870 1.00 26.23 454 ARG D CA 1
ATOM 7345 C C . ARG D 2 127 ? -52.320 327.797 752.776 1.00 25.12 454 ARG D C 1
ATOM 7346 O O . ARG D 2 127 ? -52.961 326.858 752.302 1.00 26.21 454 ARG D O 1
ATOM 7354 N N . GLU D 2 128 ? -52.072 327.924 754.078 1.00 22.68 455 GLU D N 1
ATOM 7355 C CA . GLU D 2 128 ? -52.481 326.906 755.047 1.00 28.27 455 GLU D CA 1
ATOM 7356 C C . GLU D 2 128 ? -53.856 327.156 755.669 1.00 28.46 455 GLU D C 1
ATOM 7357 O O . GLU D 2 128 ? -54.214 326.513 756.660 1.00 27.96 455 GLU D O 1
ATOM 7363 N N . ASN D 2 129 ? -54.623 328.081 755.098 1.00 23.93 456 ASN D N 1
ATOM 7364 C CA . ASN D 2 129 ? -55.908 328.473 755.696 1.00 24.01 456 ASN D CA 1
ATOM 7365 C C . ASN D 2 129 ? -57.128 327.767 755.097 1.00 26.49 456 ASN D C 1
ATOM 7366 O O . ASN D 2 129 ? -58.249 327.979 755.554 1.00 22.22 456 ASN D O 1
ATOM 7371 N N . ALA D 2 130 ? -56.904 326.950 754.069 1.00 26.64 457 ALA D N 1
ATOM 7372 C CA . ALA D 2 130 ? -57.984 326.296 753.332 1.00 27.97 457 ALA D CA 1
ATOM 7373 C C . ALA D 2 130 ? -57.565 324.895 752.903 1.00 31.13 457 ALA D C 1
ATOM 7374 O O . ALA D 2 130 ? -56.374 324.604 752.825 1.00 28.09 457 ALA D O 1
ATOM 7376 N N . GLU D 2 131 ? -58.541 324.039 752.606 1.00 25.00 458 GLU D N 1
ATOM 7377 C CA . GLU D 2 131 ? -58.254 322.717 752.053 1.00 28.77 458 GLU D CA 1
ATOM 7378 C C . GLU D 2 131 ? -59.088 322.495 750.797 1.00 27.60 458 GLU D C 1
ATOM 7379 O O . GLU D 2 131 ? -60.258 322.894 750.742 1.00 25.11 458 GLU D O 1
ATOM 7385 N N . ASP D 2 132 ? -58.475 321.864 749.798 1.00 24.00 459 ASP D N 1
ATOM 7386 C CA . ASP D 2 132 ? -59.135 321.509 748.544 1.00 29.07 459 ASP D CA 1
ATOM 7387 C C . ASP D 2 132 ? -60.170 320.416 748.825 1.00 28.96 459 ASP D C 1
ATOM 7388 O O . ASP D 2 132 ? -59.840 319.371 749.396 1.00 27.45 459 ASP D O 1
ATOM 7393 N N . LYS D 2 133 ? -61.424 320.658 748.450 1.00 33.79 460 LYS D N 1
ATOM 7394 C CA . LYS D 2 133 ? -62.478 319.665 748.671 1.00 36.79 460 LYS D CA 1
ATOM 7395 C C . LYS D 2 133 ? -62.595 318.661 747.521 1.00 35.47 460 LYS D C 1
ATOM 7396 O O . LYS D 2 133 ? -63.347 317.696 747.629 1.00 40.15 460 LYS D O 1
ATOM 7402 N N . GLY D 2 134 ? -61.871 318.897 746.427 1.00 34.06 461 GLY D N 1
ATOM 7403 C CA . GLY D 2 134 ? -61.823 317.947 745.318 1.00 38.07 461 GLY D CA 1
ATOM 7404 C C . GLY D 2 134 ? -62.716 318.236 744.119 1.00 41.55 461 GLY D C 1
ATOM 7405 O O . GLY D 2 134 ? -62.647 317.540 743.087 1.00 39.09 461 GLY D O 1
ATOM 7406 N N . ASN D 2 135 ? -63.555 319.261 744.245 1.00 34.81 462 ASN D N 1
ATOM 7407 C CA . ASN D 2 135 ? -64.512 319.617 743.199 1.00 33.40 462 ASN D CA 1
ATOM 7408 C C . ASN D 2 135 ? -64.324 321.055 742.729 1.00 33.20 462 ASN D C 1
ATOM 7409 O O . ASN D 2 135 ? -65.264 321.676 742.225 1.00 30.98 462 ASN D O 1
ATOM 7414 N N . GLY D 2 136 ? -63.127 321.600 742.921 1.00 26.88 463 GLY D N 1
ATOM 7415 C CA . GLY D 2 136 ? -62.882 322.986 742.568 1.00 26.62 463 GLY D CA 1
ATOM 7416 C C . GLY D 2 136 ? -63.204 323.957 743.687 1.00 28.03 463 GLY D C 1
ATOM 7417 O O . GLY D 2 136 ? -63.083 325.175 743.509 1.00 27.41 463 GLY D O 1
ATOM 7418 N N . CYS D 2 137 ? -63.592 323.421 744.844 1.00 26.91 464 CYS D N 1
ATOM 7419 C CA . CYS D 2 137 ? -63.934 324.248 745.996 1.00 28.71 464 CYS D CA 1
ATOM 7420 C C . CYS D 2 137 ? -62.918 324.115 747.117 1.00 27.46 464 CYS D C 1
ATOM 7421 O O . CYS D 2 137 ? -62.349 323.035 747.342 1.00 24.87 464 CYS D O 1
ATOM 7424 N N . PHE D 2 138 ? -62.692 325.224 747.819 1.00 23.84 465 PHE D N 1
ATOM 7425 C CA . PHE D 2 138 ? -61.890 325.220 749.026 1.00 22.82 465 PHE D CA 1
ATOM 7426 C C . PHE D 2 138 ? -62.776 325.430 750.230 1.00 27.70 465 PHE D C 1
ATOM 7427 O O . PHE D 2 138 ? -63.617 326.340 750.242 1.00 25.12 465 PHE D O 1
ATOM 7435 N N . GLU D 2 139 ? -62.579 324.592 751.241 1.00 23.91 466 GLU D N 1
ATOM 7436 C CA . GLU D 2 139 ? -63.156 324.831 752.546 1.00 24.46 466 GLU D CA 1
ATOM 7437 C C . GLU D 2 139 ? -62.210 325.781 753.260 1.00 26.12 466 GLU D C 1
ATOM 7438 O O . GLU D 2 139 ? -61.015 325.495 753.393 1.00 22.58 466 GLU D O 1
ATOM 7444 N N . ILE D 2 140 ? -62.739 326.914 753.705 1.00 22.01 467 ILE D N 1
ATOM 7445 C CA . ILE D 2 140 ? -61.933 327.938 754.352 1.00 23.13 467 ILE D CA 1
ATOM 7446 C C . ILE D 2 140 ? -62.111 327.833 755.859 1.00 24.64 467 ILE D C 1
ATOM 7447 O O . ILE D 2 140 ? -63.221 327.986 756.370 1.00 25.78 467 ILE D O 1
ATOM 7452 N N . PHE D 2 141 ? -61.022 327.580 756.578 1.00 25.04 468 PHE D N 1
ATOM 7453 C CA . PHE D 2 141 ? -61.129 327.236 757.995 1.00 26.91 468 PHE D CA 1
ATOM 7454 C C . PHE D 2 141 ? -61.104 328.443 758.931 1.00 26.41 468 PHE D C 1
ATOM 7455 O O . PHE D 2 141 ? -60.584 328.379 760.049 1.00 25.11 468 PHE D O 1
ATOM 7463 N N . HIS D 2 142 ? -61.687 329.544 758.473 1.00 24.17 469 HIS D N 1
ATOM 7464 C CA . HIS D 2 142 ? -61.843 330.723 759.318 1.00 27.47 469 HIS D CA 1
ATOM 7465 C C . HIS D 2 142 ? -63.048 331.508 758.846 1.00 27.21 469 HIS D C 1
ATOM 7466 O O . HIS D 2 142 ? -63.459 331.374 757.698 1.00 24.34 469 HIS D O 1
ATOM 7473 N N . LYS D 2 143 ? -63.624 332.316 759.731 1.00 28.79 470 LYS D N 1
ATOM 7474 C CA . LYS D 2 143 ? -64.724 333.185 759.332 1.00 29.62 470 LYS D CA 1
ATOM 7475 C C . LYS D 2 143 ? -64.222 334.119 758.240 1.00 25.02 470 LYS D C 1
ATOM 7476 O O . LYS D 2 143 ? -63.148 334.720 758.362 1.00 26.04 470 LYS D O 1
ATOM 7482 N N . CYS D 2 144 ? -64.977 334.194 757.150 1.00 27.11 471 CYS D N 1
ATOM 7483 C CA . CYS D 2 144 ? -64.582 334.984 755.996 1.00 29.43 471 CYS D CA 1
ATOM 7484 C C . CYS D 2 144 ? -65.815 335.723 755.506 1.00 32.68 471 CYS D C 1
ATOM 7485 O O . CYS D 2 144 ? -66.590 335.191 754.701 1.00 29.86 471 CYS D O 1
ATOM 7488 N N . ASP D 2 145 ? -65.992 336.946 756.000 1.00 30.48 472 ASP D N 1
ATOM 7489 C CA . ASP D 2 145 ? -67.139 337.763 755.625 1.00 33.44 472 ASP D CA 1
ATOM 7490 C C . ASP D 2 145 ? -67.009 338.279 754.194 1.00 33.32 472 ASP D C 1
ATOM 7491 O O . ASP D 2 145 ? -66.033 337.967 753.501 1.00 29.76 472 ASP D O 1
ATOM 7496 N N . ASN D 2 146 ? -67.975 339.075 753.749 1.00 29.70 473 ASN D N 1
ATOM 7497 C CA . ASN D 2 146 ? -67.966 339.538 752.365 1.00 26.63 473 ASN D CA 1
ATOM 7498 C C . ASN D 2 146 ? -66.706 340.302 751.943 1.00 28.75 473 ASN D C 1
ATOM 7499 O O . ASN D 2 146 ? -66.239 340.145 750.818 1.00 27.10 473 ASN D O 1
ATOM 7504 N N . ASN D 2 147 ? -66.163 341.133 752.827 1.00 29.41 474 ASN D N 1
ATOM 7505 C CA . ASN D 2 147 ? -64.912 341.829 752.512 1.00 35.49 474 ASN D CA 1
ATOM 7506 C C . ASN D 2 147 ? -63.727 340.858 752.414 1.00 30.37 474 ASN D C 1
ATOM 7507 O O . ASN D 2 147 ? -62.833 341.027 751.585 1.00 31.97 474 ASN D O 1
ATOM 7512 N N . CYS D 2 148 ? -63.730 339.846 753.271 1.00 28.82 475 CYS D N 1
ATOM 7513 C CA . CYS D 2 148 ? -62.724 338.788 753.215 1.00 30.38 475 CYS D CA 1
ATOM 7514 C C . CYS D 2 148 ? -62.785 338.073 751.862 1.00 29.94 475 CYS D C 1
ATOM 7515 O O . CYS D 2 148 ? -61.770 337.953 751.164 1.00 25.86 475 CYS D O 1
ATOM 7518 N N . ILE D 2 149 ? -63.985 337.628 751.487 1.00 29.68 476 ILE D N 1
ATOM 7519 C CA . ILE D 2 149 ? -64.196 336.946 750.216 1.00 28.46 476 ILE D CA 1
ATOM 7520 C C . ILE D 2 149 ? -63.700 337.802 749.058 1.00 31.44 476 ILE D C 1
ATOM 7521 O O . ILE D 2 149 ? -62.952 337.330 748.203 1.00 29.41 476 ILE D O 1
ATOM 7526 N N . GLU D 2 150 ? -64.114 339.065 749.034 1.00 27.09 477 GLU D N 1
ATOM 7527 C CA . GLU D 2 150 ? -63.640 339.987 748.012 1.00 30.58 477 GLU D CA 1
ATOM 7528 C C . GLU D 2 150 ? -62.113 340.122 747.998 1.00 30.82 477 GLU D C 1
ATOM 7529 O O . GLU D 2 150 ? -61.513 340.270 746.931 1.00 30.22 477 GLU D O 1
ATOM 7535 N N . SER D 2 151 ? -61.482 340.081 749.172 1.00 26.08 478 SER D N 1
ATOM 7536 C CA . SER D 2 151 ? -60.019 340.158 749.223 1.00 29.13 478 SER D CA 1
ATOM 7537 C C . SER D 2 151 ? -59.392 338.972 748.487 1.00 29.61 478 SER D C 1
ATOM 7538 O O . SER D 2 151 ? -58.380 339.128 747.801 1.00 26.23 478 SER D O 1
ATOM 7541 N N . ILE D 2 152 ? -60.006 337.795 748.616 1.00 25.72 479 ILE D N 1
ATOM 7542 C CA . ILE D 2 152 ? -59.550 336.616 747.876 1.00 26.80 479 ILE D CA 1
ATOM 7543 C C . ILE D 2 152 ? -59.733 336.822 746.380 1.00 27.54 479 ILE D C 1
ATOM 7544 O O . ILE D 2 152 ? -58.812 336.571 745.584 1.00 26.91 479 ILE D O 1
ATOM 7549 N N . ARG D 2 153 ? -60.917 337.287 745.986 1.00 26.88 480 ARG D N 1
ATOM 7550 C CA . ARG D 2 153 ? -61.197 337.493 744.565 1.00 28.54 480 ARG D CA 1
ATOM 7551 C C . ARG D 2 153 ? -60.325 338.571 743.928 1.00 29.55 480 ARG D C 1
ATOM 7552 O O . ARG D 2 153 ? -59.974 338.459 742.750 1.00 29.71 480 ARG D O 1
ATOM 7560 N N . ASN D 2 154 ? -59.975 339.614 744.683 1.00 27.71 481 ASN D N 1
ATOM 7561 C CA . ASN D 2 154 ? -59.169 340.692 744.088 1.00 32.75 481 ASN D CA 1
ATOM 7562 C C . ASN D 2 154 ? -57.662 340.576 744.358 1.00 34.38 481 ASN D C 1
ATOM 7563 O O . ASN D 2 154 ? -56.875 341.434 743.949 1.00 32.23 481 ASN D O 1
ATOM 7568 N N . GLY D 2 155 ? -57.272 339.509 745.049 1.00 33.21 482 GLY D N 1
ATOM 7569 C CA . GLY D 2 155 ? -55.868 339.200 745.248 1.00 36.30 482 GLY D CA 1
ATOM 7570 C C . GLY D 2 155 ? -55.170 340.025 746.312 1.00 36.31 482 GLY D C 1
ATOM 7571 O O . GLY D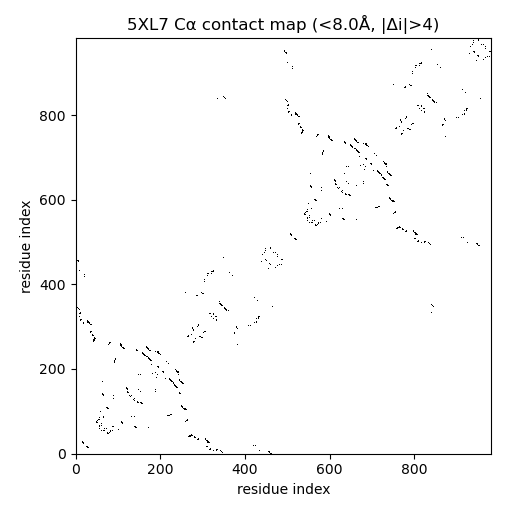 2 155 ? -53.957 340.223 746.236 1.00 39.91 482 GLY D O 1
ATOM 7572 N N . THR D 2 156 ? -55.920 340.511 747.298 1.00 33.46 483 THR D N 1
ATOM 7573 C CA . THR D 2 156 ? -55.319 341.251 748.409 1.00 32.94 483 THR D CA 1
ATOM 7574 C C . THR D 2 156 ? -55.418 340.494 749.732 1.00 33.59 483 THR D C 1
ATOM 7575 O O . THR D 2 156 ? -55.045 341.014 750.784 1.00 34.40 483 THR D O 1
ATOM 7579 N N . TYR D 2 157 ? -55.938 339.272 749.675 1.00 30.26 484 TYR D N 1
ATOM 7580 C CA . TYR D 2 157 ? -56.074 338.432 750.865 1.00 30.41 484 TYR D CA 1
ATOM 7581 C C . TYR D 2 157 ? -54.706 338.190 751.500 1.00 29.61 484 TYR D C 1
ATOM 7582 O O . TYR D 2 157 ? -53.768 337.751 750.831 1.00 26.53 484 TYR D O 1
ATOM 7591 N N . ASP D 2 158 ? -54.588 338.499 752.785 1.00 29.95 485 ASP D N 1
ATOM 7592 C CA . ASP D 2 158 ? -53.341 338.273 753.503 1.00 30.66 485 ASP D CA 1
ATOM 7593 C C . ASP D 2 158 ? -53.520 337.093 754.455 1.00 28.62 485 ASP D C 1
ATOM 7594 O O . ASP D 2 158 ? -54.121 337.230 755.517 1.00 29.41 485 ASP D O 1
ATOM 7599 N N . HIS D 2 159 ? -52.982 335.939 754.073 1.00 26.48 486 HIS D N 1
ATOM 7600 C CA . HIS D 2 159 ? -53.212 334.701 754.812 1.00 26.01 486 HIS D CA 1
ATOM 7601 C C . HIS D 2 159 ? -52.762 334.778 756.268 1.00 24.09 486 HIS D C 1
ATOM 7602 O O . HIS D 2 159 ? -53.331 334.108 757.123 1.00 24.27 486 HIS D O 1
ATOM 7609 N N . ASP D 2 160 ? -51.742 335.587 756.553 1.00 30.52 487 ASP D N 1
ATOM 7610 C CA . ASP D 2 160 ? -51.212 335.684 757.921 1.00 33.47 487 ASP D CA 1
ATOM 7611 C C . ASP D 2 160 ? -52.221 336.199 758.954 1.00 32.63 487 ASP D C 1
ATOM 7612 O O . ASP D 2 160 ? -52.091 335.902 760.138 1.00 36.20 487 ASP D O 1
ATOM 7617 N N . ILE D 2 161 ? -53.207 336.973 758.504 1.00 33.75 488 ILE D N 1
ATOM 7618 C CA . ILE D 2 161 ? -54.257 337.511 759.381 1.00 35.06 488 ILE D CA 1
ATOM 7619 C C . ILE D 2 161 ? -55.087 336.401 760.025 1.00 32.91 488 ILE D C 1
ATOM 7620 O O . ILE D 2 161 ? -55.467 336.477 761.204 1.00 32.07 488 ILE D O 1
ATOM 7625 N N . TYR D 2 162 ? -55.368 335.367 759.239 1.00 28.58 489 TYR D N 1
ATOM 7626 C CA . TYR D 2 162 ? -56.298 334.317 759.644 1.00 29.77 489 TYR D CA 1
ATOM 7627 C C . TYR D 2 162 ? -55.590 333.011 759.997 1.00 28.52 489 TYR D C 1
ATOM 7628 O O . TYR D 2 162 ? -56.227 332.043 760.413 1.00 29.00 489 TYR D O 1
ATOM 7637 N N . ARG D 2 163 ? -54.273 332.989 759.834 1.00 28.04 490 ARG D N 1
ATOM 7638 C CA . ARG D 2 163 ? -53.524 331.733 759.904 1.00 28.07 490 ARG D CA 1
ATOM 7639 C C . ARG D 2 163 ? -53.668 331.000 761.235 1.00 28.58 490 ARG D C 1
ATOM 7640 O O . ARG D 2 163 ? -53.902 329.788 761.249 1.00 27.79 490 ARG D O 1
ATOM 7648 N N . ASP D 2 164 ? -53.551 331.719 762.352 1.00 29.30 491 ASP D N 1
ATOM 7649 C CA . ASP D 2 164 ? -53.689 331.079 763.659 1.00 29.85 491 ASP D CA 1
ATOM 7650 C C . ASP D 2 164 ? -55.073 330.455 763.846 1.00 29.39 491 ASP D C 1
ATOM 7651 O O . ASP D 2 164 ? -55.195 329.338 764.348 1.00 28.55 491 ASP D O 1
ATOM 7656 N N . GLU D 2 165 ? -56.114 331.190 763.469 1.00 26.31 492 GLU D N 1
ATOM 7657 C CA . GLU D 2 165 ? -57.490 330.695 763.584 1.00 28.32 492 GLU D CA 1
ATOM 7658 C C . GLU D 2 165 ? -57.656 329.459 762.698 1.00 25.58 492 GLU D C 1
ATOM 7659 O O . GLU D 2 165 ? -58.252 328.456 763.104 1.00 26.92 492 GLU D O 1
ATOM 7665 N N . ALA D 2 166 ? -57.101 329.528 761.491 1.00 26.38 493 ALA D N 1
ATOM 7666 C CA . ALA D 2 166 ? -57.261 328.452 760.515 1.00 24.57 493 ALA D CA 1
ATOM 7667 C C . ALA D 2 166 ? -56.527 327.163 760.908 1.00 27.04 493 ALA D C 1
ATOM 7668 O O . ALA D 2 166 ? -57.087 326.068 760.798 1.00 26.82 493 ALA D O 1
ATOM 7670 N N . ILE D 2 167 ? -55.278 327.291 761.356 1.00 27.10 494 ILE D N 1
ATOM 7671 C CA . ILE D 2 167 ? -54.494 326.131 761.788 1.00 28.28 494 ILE D CA 1
ATOM 7672 C C . ILE D 2 167 ? -55.194 325.400 762.937 1.00 34.07 494 ILE D C 1
ATOM 7673 O O . ILE D 2 167 ? -55.304 324.170 762.932 1.00 35.54 494 ILE D O 1
ATOM 7678 N N . ASN D 2 168 ? -55.642 326.169 763.929 1.00 29.24 495 ASN D N 1
ATOM 7679 C CA . ASN D 2 168 ? -56.401 325.637 765.051 1.00 32.07 495 ASN D CA 1
ATOM 7680 C C . ASN D 2 168 ? -57.660 324.876 764.632 1.00 31.61 495 ASN D C 1
ATOM 7681 O O . ASN D 2 168 ? -57.949 323.795 765.151 1.00 34.42 495 ASN D O 1
ATOM 7686 N N . ASN D 2 169 ? -58.422 325.452 763.709 1.00 31.74 496 ASN D N 1
ATOM 7687 C CA . ASN D 2 169 ? -59.615 324.786 763.199 1.00 30.51 496 ASN D CA 1
ATOM 7688 C C . ASN D 2 169 ? -59.294 323.532 762.389 1.00 31.34 496 ASN D C 1
ATOM 7689 O O . ASN D 2 169 ? -60.000 322.528 762.486 1.00 31.22 496 ASN D O 1
ATOM 7694 N N . ARG D 2 170 ? -58.241 323.598 761.578 1.00 28.18 497 ARG D N 1
ATOM 7695 C CA . ARG D 2 170 ? -57.875 322.483 760.703 1.00 31.18 497 ARG D CA 1
ATOM 7696 C C . ARG D 2 170 ? -57.416 321.257 761.481 1.00 33.37 497 ARG D C 1
ATOM 7697 O O . ARG D 2 170 ? -57.823 320.129 761.189 1.00 31.23 497 ARG D O 1
ATOM 7705 N N . PHE D 2 171 ? -56.571 321.487 762.478 1.00 35.28 498 PHE D N 1
ATOM 7706 C CA . PHE D 2 171 ? -55.839 320.397 763.118 1.00 43.69 498 PHE D CA 1
ATOM 7707 C C . PHE D 2 171 ? -56.311 320.031 764.520 1.00 47.23 498 PHE D C 1
ATOM 7708 O O . PHE D 2 171 ? -55.774 319.113 765.139 1.00 47.59 498 PHE D O 1
ATOM 7716 N N . GLN D 2 172 ? -57.331 320.734 765.003 1.00 70.98 499 GLN D N 1
ATOM 7717 C CA . GLN D 2 172 ? -57.885 320.474 766.329 1.00 72.42 499 GLN D CA 1
ATOM 7718 C C . GLN D 2 172 ? -59.402 320.631 766.332 1.00 72.65 499 GLN D C 1
ATOM 7719 O O . GLN D 2 172 ? -60.101 319.959 765.577 1.00 77.70 499 GLN D O 1
#

Radius of gyration: 66.77 Å; Cα contacts (8 Å, |Δi|>4): 2237; chains: 4; bounding box: 65×60×226 Å

InterPro domains:
  IPR000149 Haemagglutinin, influenzavirus A [PR00330] (26-49)
  IPR000149 Haemagglutinin, influenzavirus A [PR00330] (71-89)
  IPR000149 Haemagglutinin, influenzavirus A [PR00330] (109-124)
  IPR000149 Haemagglutinin, influenzavirus A [PR00330] (190-208)
  IPR000149 Haemagglutinin, influenzavirus A [PR00330] (228-245)
  IPR000149 Haemagglutinin, influenzavirus A [PR00330] (247-267)
  IPR000149 Haemagglutinin, influenzavirus A [PR00330] (307-323)
  IPR000149 Haemagglutinin, influenzavirus A [PR00330] (327-341)
  IPR001364 Haemagglutinin, influenzavirus A/B [MF_04072] (2-564)
  IPR001364 Haemagglutinin, influenzavirus A/B [PF00509] (25-564)
  IPR001364 Haemagglutinin, influenzavirus A/B [PR00329] (26-49)
  IPR001364 Haemagglutinin, influenzavirus A/B [PR00329] (307-323)
  IPR001364 Haemagglutinin, influenzavirus A/B [PR00329] (327-341)
  IPR001364 Haemagglutinin, influenzavirus A/B [PR00329] (378-401)
  IPR001364 Haemagglutinin, influenzavirus A/B [PR00329] (417-438)
  IPR001364 Haemagglutinin, influenzavirus A/B [PR00329] (480-498)
  IPR008980 Viral capsid/haemagglutinin protein [SSF49818] (24-339)
  IPR013828 Haemagglutinin, HA1 chain, alpha/beta domain superfamily [G3DSA:3.90.209.20] (69-286)

Nearest PDB structures (foldseek):
  5xl7-assembly1_C  TM=1.006E+00  e=2.443E-30  Influenza A virus (A/duck/Czechoslovakia/1956(H4N6))
  5xlc-assembly1_C  TM=1.005E+00  e=6.869E-29  Influenza A virus (A/duck/Czechoslovakia/1956(H4N6))
  3eyj-assembly1_B  TM=1.000E+00  e=1.534E-28  Influenza A virus
  4o58-assembly1_B  TM=9.969E-01  e=1.707E-27  Influenza A virus (A/Victoria/3/1975(H3N2))
  4uo0-assembly1_B  TM=9.735E-01  e=6.647E-27  Influenza A virus (A/equine/Richmond/1/2007(H3N8))

Solvent-accessible surface area: 47443 Å² total; per-residue (Å²): 131,56,11,25,0,23,2,0,0,24,5,59,77,128,21,40,80,4,93,14,105,93,68,98,115,16,36,0,14,68,30,73,48,1,1,16,54,138,54,51,102,48,0,0,56,54,81,14,150,24,19,43,0,97,75,3,27,0,1,4,6,1,0,5,0,11,46,8,89,84,1,94,50,16,99,8,52,0,0,0,8,23,82,128,32,86,76,37,2,12,9,44,68,8,71,111,81,85,54,0,13,36,41,4,0,33,5,4,27,3,59,36,61,82,42,128,15,134,17,91,75,11,96,73,66,19,111,12,44,4,0,105,54,96,127,98,68,37,10,2,55,42,1,6,18,0,31,30,16,128,70,62,36,8,49,98,2,96,26,66,43,96,0,127,31,124,40,10,30,1,1,11,4,0,0,1,14,0,21,67,86,93,60,0,51,95,46,0,111,44,64,92,4,11,2,53,3,29,20,154,124,50,140,60,80,16,121,17,87,58,25,106,42,102,134,64,107,61,55,22,6,38,0,9,0,51,61,19,62,0,99,60,43,21,45,0,37,0,44,2,76,0,0,0,0,0,2,76,1,3,5,49,6,48,111,131,76,150,9,5,15,2,67,5,77,40,82,57,23,110,31,114,12,81,6,0,0,20,107,0,0,3,74,44,109,51,25,12,0,48,29,11,83,34,16,7,1,60,10,14,49,53,0,126,32,45,55,7,73,2,1,20,1,0,86,5,30,45,182,60,147,105,32,0,7,49,36,68,7,141,48,0,28,77,54,5,150,114,10,36,0,0,2,88,16,110,14,110,56,16,48,7,26,30,32,8,133,163,7,11,77,35,0,45,83,74,4,69,32,22,35,111,185,14,60,118,140,112,20,62,93,49,68,56,78,59,25,121,62,185,134,112,139,31,210,116,6,82,107,48,86,154,74,8,70,56,79,5,62,109,80,4,136,65,0,61,67,56,5,13,81,32,0,51,95,0,14,22,14,1,3,18,7,0,31,116,2,8,41,80,0,93,154,34,1,136,72,0,11,63,82,110,47,67,0,10,4,48,0,21,2,173,3,77,71,125,8,1,66,21,0,61,85,53,99,20,72,26,93,123,49,79,126,74,0,54,85,66,52,130,182,103,59,6,29,0,25,2,0,0,24,5,60,79,127,20,41,88,4,84,11,108,81,78,101,118,13,37,0,15,68,30,51,43,0,1,17,55,137,54,54,99,51,0,0,51,45,81,13,124,26,25,42,0,94,72,4,24,0,0,4,5,0,0,4,2,13,44,7,100,82,2,91,48,17,99,0,36,0,0,0,12,25,82,126,34,88,81,42,2,10,12,42,74,8,73,110,85,81,57,0,14,36,46,6,0,36,5,4,28,3,59,35,62,89,32,147,7,146,18,84,82,11,140,52,64,18,102,11,44,3,0,88,60,96,136,98,68,39,7,2,56,41,1,7,18,0,38,29,25,153,70,90,50,12,41,104,4,88,32,63,40,93,0,134,29,128,33,14,26,1,1,10,2,0,0,2,13,0,22,70,90,87,50,0,50,94,49,0,123,55,65,94,3,6,0,46,4,28,23,147,124,53,133,57,68,16,103,10,91,65,30,108,44,103,130,64,100,59,60,21,3,40,0,8,0,52,60,19,63,1,97,62,50,20,48,0,38,0,42,2,75,0,0,0,0,0,2,71,1,2,5,49,9,48,127,149,76,155,9,4,16,3,66,5,75,37,81,58,26,104,34,108,9,88,5,0,0,22,112,0,0,3,76,43,102,63,29,12,0,47,30,10,85,35,15,8,1,60,12,13,48,54,0,124,32,41,52,4,77,1,1,20,1,0,87,5,29,47,165,59,149,107,31,0,7,47,37,66,6,141,46,0,24,73,56,4,155,114,9,36,0,0,1,90,17,109,10,96,57,17,48,8,26,27,32,9,136,152,6,10,78,35,0,47,81,74,5,68,33,22,25,107,181,10,37,136,139,117,21,63,93,38,68,60,77,60,29,121,62,187,133,108,137,30,210,118,3,82,107,50,87,155,75,8,67,55,79,5,64,108,84,4,135,67,0,60,63,57,4,12,81,29,0,50,98,0,15,22,14,1,2,17,9,0,30,115,2,9,43,69,0,88,154,34,1,136,71,0,11,65,80,110,49,68,0,10,4,49,0,21,2,174,3,80,73,124,6,1,66,21,0,58,86,51,97,20,70,29,93,121,49,78,126,70,0,52,80,64,53,129,178

Foldseek 3Di:
DDDDDDDDDDFDPFADFACDPPGHGFGFRYWDWQAAADFDLFAECPPFHEAEQVLHAQVLLQLQAAPNVVQEFFFGQAYEGEPNHDGQAFAEAEPPVVVVSWQSQLLGHFYWDFDDDDWPQWDKQDFAPSRDHPNHTHHRPQWIDTFHHPVQDQDKTKDKDAAQDQFKWKFKKKFKAEADPVVCCVGQVDPFKKKWKDKPPDIDIDTHHYHAADADSRDRMYMYMDMDIAGNVMMMMIIISDGMTGGRGTGTGDPRGNHHYAYENRHHDHDYAFKAANSYGHDDPRQEYQHDCRMDGDDRHHDPDPTHIGHPGGGHDDD/DVVQQDVHLQVHDDPVADPFDAWDWDQAPVGIDIDHQDPLRVQLVVVLVVLVVVPPDDDDDDDDDDDADDDDDDPDVVVVVNCVVVVVVVVVVVVVVVVVVVSVVVSVVSNSVSNVVVLVLLVVLQPQQWDDPRNSDTDGQFHADPVNVVCSSVVNRDNVVCVVSRVVSVPD/DPDDDDDDDDFDPFFAFACDPPRHGFGFRYWDWQAAADFDLFAECPPFHEAEQVQDFQVLLQLQAAPNVVQAFFFGQAYEGEPNRDHQAFAEDEPPVVVVSFQRQLQGGFYWDFDDDDWDQWDKQDFAPSRDHPNHTHHRPQWIDTWAHPVRAQDKTKDKFAAQDQFKWKWKKKFKAEADPVRQCVTQVDPFKKKWKDKPPDIDIDTHYYHQADADSHDRMYMYMDMDIGGHVMMMMIIISDGMTGGRGTGTGDPRGNHHYAYEPRHHDHDHAFKAANSHGHDDPRQEYCHDCRMDGDDHHHDPDPTHMGHPGGGHDDD/DVQQQDVHLQVHDDPPADPFDDWDWDQAPVGIDIDHQPVLRVVLVCVLVVVVVVPPDDDDDDDDDDDADDDDDDPDVVVVSPCVVVVVVVVVVVVVVVVVVVSVVVSVVSNSVSNVVVLVLLCVLQPQQWDDPRNSDTDGQFHQDPVNVVCSSVVNHDNVVCVVSRVVSVPD

B-factor: mean 46.72, std 20.72, range [16.89, 168.39]

Secondary structure (DSSP, 8-state):
---EEEEEEB--SS-EEE--SS-S-EEES-EEE-EE----SSB--EES-EEE-TT--HHHHHHT-TT-GGGTT-B-SEEEE-TT----SS-EE-TTHHHHHHHHHHH-B--EEE------SSB----EEEEEETTEEE--TTEEE-B--TTS----EEEEEE--SSS-EEEEEEEEE-SSHHHHHHHSSSSS-EEEEE-SS-EEEEPPP-S----BTTBS-EEEEEEEEE-TT-EEEEEEEE-EEEESEEEEPPSS---EEEE--PPB-S-EESEEETTEEE----SEE-S-S-EEEE-PEE-S-S--EEE-S-B----/---EEEEEEB--SS-EEE--SS-S-EEES-EEE-EE----SSB--EES-EEE-TTS-HHHHHHT-TT-GGGTT-B-SEEEE-TT----SS-EE-TTHHHHHHHHHHH-B--EEE------SSEEEE-EEEEEETTEEE--TTEEEEE--TTS----EEEEEE--SSS-EEEEEEEEE-SSHHHHHHHSS-SS-EEEEEETTEEEEE---------BTTBS-EEEEEEEEE-TT-EEEEEEEE-EEEESEEEE--SS---EEEE--PPB-S-EESEEETTEEE----SEE-S-S-EEEE-PEE-S-S--EEE-S-B----/-TTSTBTTTB---BTT--S-SEEEEEEETTEEEEEE-HHHHHHHHHHHHHHHHHHT----EE-S------SS---HHHHHHHHHHHHHHHHHHHHHHHHHHHHHHHHHHHHHHHHHHHHHHHHHHHGGGEEE-SSSEEEESS---HHHHHHHHHT---HHHHHHHHHHHHH-/-TTSTBTTTB---BTT--S-SEEEEEEETTEEEEEE-HHHHHHHHHHHHHHHHHHS----EE-S------SS---HHHHHHHHHHHHHHHHHHHHHHHHHHHHHHHHHHHHHHHHHHHHHHHHHHHGGGEEE-SSSEEEESS---HHHHHHHHHT---HHHHHHHHHHHHH-

Organism: Influenza A virus (strain A/Duck/Czechoslovakia/1956 H4N6) (NCBI:txid385590)

CATH classification: 3.90.209.20

Sequence (982 aa):
GNPVICMGHHAVANGTMVKTLADDQVEVVTAQELVESQNLPELCPSPLRLVDGQTCDIINGALGSPGCDHLNGAEWDVFIERPNAVDTCYPFDVPEYQSLRSILANNGKFEFIAEEFQWNTVKQNGKSGACKRANVNDFFNRLNWLVKSDGNAYPLQNLTKINNGDYARLYIWGVHHPSTDTEQTNLYKNNPGGVTVSTKTSQTSVVPNIGSRPLVRGLSGRVSFYWTIVEPGDLIVFNTIGNLIAPRGHYKLNNQKKSTILNTAIPIGSCVSKCHTDKGSLSTTKPFQNISRIAVGDCPRYVKQGSLKLATGMRNIPEGLFGAIAGFIENGWQGLIDGWYGFRHQNAEGTGTAADLKSTQAAIDQINGKLNRLIEKTNDKYHQIEKEFEQVEGRIQDLEKYVEDTKIDLWSYNAELLVALENQHTIDVTDSEMNKLFERVRRQLRENAEDKGNGCFEIFHKCDNNCIESIRNGTYDHDIYRDEAINNRFQGNPVICMGHHAVANGTMVKTLADDQVEVVTAQELVESQNLPELCPSPLRLVDGQTCDIINGALGSPGCDHLNGAEWDVFIERPNAVDTCYPFDVPEYQSLRSILANNGKFEFIAEEFQWNTVKQNGKSGACKRANVNDFFNRLNWLVKSDGNAYPLQNLTKINNGDYARLYIWGVHHPSTDTEQTNLYKNNPGGVTVSTKTSQTSVVPNIGSRPLVRGLSGRVSFYWTIVEPGDLIVFNTIGNLIAPRGHYKLNNQKKSTILNTAIPIGSCVSKCHTDKGSLSTTKPFQNISRIAVGDCPRYVKQGSLKLATGMRNIPEGLFGAIAGFIENGWQGLIDGWYGFRHQNAEGTGTAADLKSTQAAIDQINGKLNRLIEKTNDKYHQIEKEFEQVEGRIQDLEKYVEDTKIDLWSYNAELLVALENQHTIDVTDSEMNKLFERVRRQLRENAEDKGNGCFEIFHKCDNNCIESIRNGTYDHDIYRDEAINNRFQ